Protein AF-0000000076750145 (afdb_homodimer)

Nearest PDB structures (foldseek):
  6dam-assembly1_A  TM=7.790E-01  e=1.077E-39  Methylotuvimicrobium buryatense 5G
  1g72-assembly1_C  TM=7.954E-01  e=1.248E-38  Methylophilus methylotrophus W3A1
  6fkw-assembly2_D  TM=7.726E-01  e=1.339E-39  Methylacidiphilum fumariolicum SolV
  9cnz-assembly1_B  TM=7.826E-01  e=1.843E-18  Escherichia coli
  9cny-assembly1_B  TM=7.508E-01  e=3.487E-17  Escherichia coli

Structure (mmCIF, N/CA/C/O backbone):
data_AF-0000000076750145-model_v1
#
loop_
_entity.id
_entity.type
_entity.pdbx_description
1 polymer 'Glucose dehydrogenase'
#
loop_
_atom_site.group_PDB
_atom_site.id
_atom_site.type_symbol
_atom_site.label_atom_id
_atom_site.label_alt_id
_atom_site.label_comp_id
_atom_site.label_asym_id
_atom_site.label_entity_id
_atom_site.label_seq_id
_atom_site.pdbx_PDB_ins_code
_atom_site.Cartn_x
_atom_site.Cartn_y
_atom_site.Cartn_z
_atom_site.occupancy
_atom_site.B_iso_or_equiv
_atom_site.auth_seq_id
_atom_site.auth_comp_id
_atom_site.auth_asym_id
_atom_site.auth_atom_id
_atom_site.pdbx_PDB_model_num
ATOM 1 N N . MET A 1 1 ? -41.125 27.328 -54.75 1 17.97 1 MET A N 1
ATOM 2 C CA . MET A 1 1 ? -40.031 26.594 -54.125 1 17.97 1 MET A CA 1
ATOM 3 C C . MET A 1 1 ? -40.094 26.625 -52.625 1 17.97 1 MET A C 1
ATOM 5 O O . MET A 1 1 ? -39.188 26.172 -51.938 1 17.97 1 MET A O 1
ATOM 9 N N . GLU A 1 2 ? -41.094 27.172 -52.062 1 18.14 2 GLU A N 1
ATOM 10 C CA . GLU A 1 2 ? -41.625 28.031 -51.031 1 18.14 2 GLU A CA 1
ATOM 11 C C . GLU A 1 2 ? -42 27.219 -49.781 1 18.14 2 GLU A C 1
ATOM 13 O O . GLU A 1 2 ? -42.719 27.703 -48.906 1 18.14 2 GLU A O 1
ATOM 18 N N . SER A 1 3 ? -41.125 25.969 -49.531 1 19.7 3 SER A N 1
ATOM 19 C CA . SER A 1 3 ? -41.625 24.703 -49.031 1 19.7 3 SER A CA 1
ATOM 20 C C . SER A 1 3 ? -41.781 24.734 -47.5 1 19.7 3 SER A C 1
ATOM 22 O O . SER A 1 3 ? -40.875 25.109 -46.781 1 19.7 3 SER A O 1
ATOM 24 N N . THR A 1 4 ? -43 24.828 -46.938 1 19.34 4 THR A N 1
ATOM 25 C CA . THR A 1 4 ? -43.812 25.359 -45.844 1 19.34 4 THR A CA 1
ATOM 26 C C . THR A 1 4 ? -43.781 24.422 -44.656 1 19.34 4 THR A C 1
ATOM 28 O O . THR A 1 4 ? -44.25 23.281 -44.75 1 19.34 4 THR A O 1
ATOM 31 N N . ASP A 1 5 ? -42.656 24.406 -43.719 1 19.67 5 ASP A N 1
ATOM 32 C CA . ASP A 1 5 ? -41.906 23.578 -42.781 1 19.67 5 ASP A CA 1
ATOM 33 C C . ASP A 1 5 ? -42.719 23.375 -41.469 1 19.67 5 ASP A C 1
ATOM 35 O O . ASP A 1 5 ? -42.938 24.328 -40.719 1 19.67 5 ASP A O 1
ATOM 39 N N . THR A 1 6 ? -43.781 22.484 -41.5 1 18.02 6 THR A N 1
ATOM 40 C CA . THR A 1 6 ? -45 22.344 -40.688 1 18.02 6 THR A CA 1
ATOM 41 C C . THR A 1 6 ? -44.656 21.859 -39.281 1 18.02 6 THR A C 1
ATOM 43 O O . THR A 1 6 ? -43.812 20.953 -39.125 1 18.02 6 THR A O 1
ATOM 46 N N . ALA A 1 7 ? -45.062 22.578 -38.125 1 19.22 7 ALA A N 1
ATOM 47 C CA . ALA A 1 7 ? -44.969 22.938 -36.719 1 19.22 7 ALA A CA 1
ATOM 48 C C . ALA A 1 7 ? -45.562 21.844 -35.812 1 19.22 7 ALA A C 1
ATOM 50 O O . ALA A 1 7 ? -46.75 21.812 -35.594 1 19.22 7 ALA A O 1
ATOM 51 N N . ALA A 1 8 ? -45.188 20.422 -36 1 17.61 8 ALA A N 1
ATOM 52 C CA . ALA A 1 8 ? -46.031 19.344 -35.5 1 17.61 8 ALA A CA 1
ATOM 53 C C . ALA A 1 8 ? -46.031 19.297 -33.969 1 17.61 8 ALA A C 1
ATOM 55 O O . ALA A 1 8 ? -45 19.172 -33.344 1 17.61 8 ALA A O 1
ATOM 56 N N . HIS A 1 9 ? -47.094 19.703 -33.188 1 17.17 9 HIS A N 1
ATOM 57 C CA . HIS A 1 9 ? -47.469 20.156 -31.844 1 17.17 9 HIS A CA 1
ATOM 58 C C . HIS A 1 9 ? -47.656 18.969 -30.891 1 17.17 9 HIS A C 1
ATOM 60 O O . HIS A 1 9 ? -48.094 19.141 -29.75 1 17.17 9 HIS A O 1
ATOM 66 N N . ARG A 1 10 ? -47.062 17.734 -31.078 1 16.27 10 ARG A N 1
ATOM 67 C CA . ARG A 1 10 ? -47.781 16.625 -30.516 1 16.27 10 ARG A CA 1
ATOM 68 C C . ARG A 1 10 ? -47.719 16.641 -28.984 1 16.27 10 ARG A C 1
ATOM 70 O O . ARG A 1 10 ? -46.625 16.609 -28.406 1 16.27 10 ARG A O 1
ATOM 77 N N . LEU A 1 11 ? -48.625 17.125 -28.203 1 17.94 11 LEU A N 1
ATOM 78 C CA . LEU A 1 11 ? -48.812 17.516 -26.797 1 17.94 11 LEU A CA 1
ATOM 79 C C . LEU A 1 11 ? -49 16.297 -25.922 1 17.94 11 LEU A C 1
ATOM 81 O O . LEU A 1 11 ? -49.344 16.438 -24.734 1 17.94 11 LEU A O 1
ATOM 85 N N . GLY A 1 12 ? -48.344 15.094 -26.188 1 16.41 12 GLY A N 1
ATOM 86 C CA . GLY A 1 12 ? -48.969 13.914 -25.594 1 16.41 12 GLY A CA 1
ATOM 87 C C . GLY A 1 12 ? -49.031 13.969 -24.078 1 16.41 12 GLY A C 1
ATOM 88 O O . GLY A 1 12 ? -48.188 14.625 -23.438 1 16.41 12 GLY A O 1
ATOM 89 N N . ARG A 1 13 ? -50.156 13.68 -23.391 1 17.03 13 ARG A N 1
ATOM 90 C CA . ARG A 1 13 ? -50.906 13.68 -22.156 1 17.03 13 ARG A CA 1
ATOM 91 C C . ARG A 1 13 ? -50.281 12.742 -21.109 1 17.03 13 ARG A C 1
ATOM 93 O O . ARG A 1 13 ? -50.75 11.609 -20.938 1 17.03 13 ARG A O 1
ATOM 100 N N . ARG A 1 14 ? -49.031 12.617 -20.922 1 17.53 14 ARG A N 1
ATOM 101 C CA . ARG A 1 14 ? -48.625 11.406 -20.203 1 17.53 14 ARG A CA 1
ATOM 102 C C . ARG A 1 14 ? -49.125 11.422 -18.781 1 17.53 14 ARG A C 1
ATOM 104 O O . ARG A 1 14 ? -48.969 12.414 -18.062 1 17.53 14 ARG A O 1
ATOM 111 N N . ALA A 1 15 ? -50.156 10.523 -18.469 1 17.75 15 ALA A N 1
ATOM 112 C CA . ALA A 1 15 ? -50.938 10.195 -17.297 1 17.75 15 ALA A CA 1
ATOM 113 C C . ALA A 1 15 ? -50.062 9.93 -16.094 1 17.75 15 ALA A C 1
ATOM 115 O O . ALA A 1 15 ? -48.969 9.344 -16.219 1 17.75 15 ALA A O 1
ATOM 116 N N . PHE A 1 16 ? -50.25 10.672 -14.969 1 18.88 16 PHE A N 1
ATOM 117 C CA . PHE A 1 16 ? -49.656 10.945 -13.664 1 18.88 16 PHE A CA 1
ATOM 118 C C . PHE A 1 16 ? -49.812 9.75 -12.734 1 18.88 16 PHE A C 1
ATOM 120 O O . PHE A 1 16 ? -50.719 9.719 -11.906 1 18.88 16 PHE A O 1
ATOM 127 N N . LEU A 1 17 ? -49.625 8.477 -13.312 1 18.44 17 LEU A N 1
ATOM 128 C CA . LEU A 1 17 ? -50.094 7.418 -12.422 1 18.44 17 LEU A CA 1
ATOM 129 C C . LEU A 1 17 ? -49.438 7.539 -11.047 1 18.44 17 LEU A C 1
ATOM 131 O O . LEU A 1 17 ? -48.25 7.859 -10.953 1 18.44 17 LEU A O 1
ATOM 135 N N . ALA A 1 18 ? -50.25 7.668 -9.977 1 20.2 18 ALA A N 1
ATOM 136 C CA . ALA A 1 18 ? -50.219 7.906 -8.539 1 20.2 18 ALA A CA 1
ATOM 137 C C . ALA A 1 18 ? -49.594 6.73 -7.801 1 20.2 18 ALA A C 1
ATOM 139 O O . ALA A 1 18 ? -50.156 5.645 -7.73 1 20.2 18 ALA A O 1
ATOM 140 N N . GLY A 1 19 ? -48.5 6.289 -8.234 1 17.91 19 GLY A N 1
ATOM 141 C CA . GLY A 1 19 ? -48 5.02 -7.719 1 17.91 19 GLY A CA 1
ATOM 142 C C . GLY A 1 19 ? -47.906 4.992 -6.203 1 17.91 19 GLY A C 1
ATOM 143 O O . GLY A 1 19 ? -47.625 6.012 -5.578 1 17.91 19 GLY A O 1
ATOM 144 N N . ALA A 1 20 ? -48.656 4.07 -5.531 1 19.41 20 ALA A N 1
ATOM 145 C CA . ALA A 1 20 ? -48.938 3.652 -4.16 1 19.41 20 ALA A CA 1
ATOM 146 C C . ALA A 1 20 ? -47.656 3.451 -3.371 1 19.41 20 ALA A C 1
ATOM 148 O O . ALA A 1 20 ? -46.688 2.893 -3.891 1 19.41 20 ALA A O 1
ATOM 149 N N . ALA A 1 21 ? -47.5 4.191 -2.318 1 19.84 21 ALA A N 1
ATOM 150 C CA . ALA A 1 21 ? -46.469 4.496 -1.316 1 19.84 21 ALA A CA 1
ATOM 151 C C . ALA A 1 21 ? -46.188 3.285 -0.435 1 19.84 21 ALA A C 1
ATOM 153 O O . ALA A 1 21 ? -46.969 2.973 0.471 1 19.84 21 ALA A O 1
ATOM 154 N N . ALA A 1 22 ? -46.156 2.057 -1.062 1 19.84 22 ALA A N 1
ATOM 155 C CA . ALA A 1 22 ? -46.125 0.976 -0.081 1 19.84 22 ALA A CA 1
ATOM 156 C C . ALA A 1 22 ? -45 1.165 0.92 1 19.84 22 ALA A C 1
ATOM 158 O O . ALA A 1 22 ? -43.875 1.516 0.539 1 19.84 22 ALA A O 1
ATOM 159 N N . SER A 1 23 ? -45.344 1.431 2.117 1 17.66 23 SER A N 1
ATOM 160 C CA . SER A 1 23 ? -44.625 1.692 3.35 1 17.66 23 SER A CA 1
ATOM 161 C C . SER A 1 23 ? -43.719 0.52 3.711 1 17.66 23 SER A C 1
ATOM 163 O O . SER A 1 23 ? -44.188 -0.587 3.967 1 17.66 23 SER A O 1
ATOM 165 N N . ALA A 1 24 ? -42.719 0.265 2.945 1 20.69 24 ALA A N 1
ATOM 166 C CA . ALA A 1 24 ? -41.875 -0.863 3.268 1 20.69 24 ALA A CA 1
ATOM 167 C C . ALA A 1 24 ? -41.312 -0.74 4.684 1 20.69 24 ALA A C 1
ATOM 169 O O . ALA A 1 24 ? -40.75 0.297 5.047 1 20.69 24 ALA A O 1
ATOM 170 N N . THR A 1 25 ? -42 -1.426 5.57 1 21.23 25 THR A N 1
ATOM 171 C CA . THR A 1 25 ? -41.594 -1.586 6.965 1 21.23 25 THR A CA 1
ATOM 172 C C . THR A 1 25 ? -40.125 -2.057 7.062 1 21.23 25 THR A C 1
ATOM 174 O O . THR A 1 25 ? -39.719 -2.959 6.332 1 21.23 25 THR A O 1
ATOM 177 N N . ALA A 1 26 ? -39.25 -1.223 7.449 1 22.66 26 ALA A N 1
ATOM 178 C CA . ALA A 1 26 ? -37.812 -1.316 7.707 1 22.66 26 ALA A CA 1
ATOM 179 C C . ALA A 1 26 ? -37.5 -2.471 8.648 1 22.66 26 ALA A C 1
ATOM 181 O O . ALA A 1 26 ? -37.906 -2.451 9.82 1 22.66 26 ALA A O 1
ATOM 182 N N . ALA A 1 27 ? -37.656 -3.686 8.07 1 26.61 27 ALA A N 1
ATOM 183 C CA . ALA A 1 27 ? -37.188 -4.746 8.953 1 26.61 27 ALA A CA 1
ATOM 184 C C . ALA A 1 27 ? -35.812 -4.422 9.516 1 26.61 27 ALA A C 1
ATOM 186 O O . ALA A 1 27 ? -34.875 -4.117 8.758 1 26.61 27 ALA A O 1
ATOM 187 N N . THR A 1 28 ? -35.812 -3.893 10.695 1 23.59 28 THR A N 1
ATOM 188 C CA . THR A 1 28 ? -34.625 -3.621 11.508 1 23.59 28 THR A CA 1
ATOM 189 C C . THR A 1 28 ? -33.75 -4.863 11.609 1 23.59 28 THR A C 1
ATOM 191 O O . THR A 1 28 ? -34.188 -5.914 12.07 1 23.59 28 THR A O 1
ATOM 194 N N . VAL A 1 29 ? -33.094 -5.133 10.562 1 27.39 29 VAL A N 1
ATOM 195 C CA . VAL A 1 29 ? -32.156 -6.223 10.781 1 27.39 29 VAL A CA 1
ATOM 196 C C . VAL A 1 29 ? -31.328 -5.945 12.039 1 27.39 29 VAL A C 1
ATOM 198 O O . VAL A 1 29 ? -30.75 -4.867 12.188 1 27.39 29 VAL A O 1
ATOM 201 N N . PRO A 1 30 ? -31.672 -6.672 13.078 1 27.53 30 PRO A N 1
ATOM 202 C CA . PRO A 1 30 ? -30.875 -6.488 14.289 1 27.53 30 PRO A CA 1
ATOM 203 C C . PRO A 1 30 ? -29.375 -6.547 14.023 1 27.53 30 PRO A C 1
ATOM 205 O O . PRO A 1 30 ? -28.906 -7.445 13.32 1 27.53 30 PRO A O 1
ATOM 208 N N . ILE A 1 31 ? -28.781 -5.422 13.906 1 26.81 31 ILE A N 1
ATOM 209 C CA . ILE A 1 31 ? -27.328 -5.273 13.898 1 26.81 31 ILE A CA 1
ATOM 210 C C . ILE A 1 31 ? -26.719 -6.082 15.039 1 26.81 31 ILE A C 1
ATOM 212 O O . ILE A 1 31 ? -27.062 -5.887 16.203 1 26.81 31 ILE A O 1
ATOM 216 N N . ALA A 1 32 ? -26.422 -7.289 14.734 1 27.7 32 ALA A N 1
ATOM 217 C CA . ALA A 1 32 ? -25.688 -8.023 15.766 1 27.7 32 ALA A CA 1
ATOM 218 C C . ALA A 1 32 ? -24.672 -7.121 16.469 1 27.7 32 ALA A C 1
ATOM 220 O O . ALA A 1 32 ? -24.047 -6.273 15.828 1 27.7 32 ALA A O 1
ATOM 221 N N . ALA A 1 33 ? -24.906 -6.875 17.75 1 29.39 33 ALA A N 1
ATOM 222 C CA . ALA A 1 33 ? -23.969 -6.156 18.609 1 29.39 33 ALA A CA 1
ATOM 223 C C . ALA A 1 33 ? -22.516 -6.52 18.281 1 29.39 33 ALA A C 1
ATOM 225 O O . ALA A 1 33 ? -22.203 -7.691 18.078 1 29.39 33 ALA A O 1
ATOM 226 N N . PRO A 1 34 ? -21.781 -5.566 17.828 1 30.97 34 PRO A N 1
ATOM 227 C CA . PRO A 1 34 ? -20.375 -5.867 17.578 1 30.97 34 PRO A CA 1
ATOM 228 C C . PRO A 1 34 ? -19.766 -6.754 18.672 1 30.97 34 PRO A C 1
ATOM 230 O O . PRO A 1 34 ? -20.203 -6.715 19.812 1 30.97 34 PRO A O 1
ATOM 233 N N . ALA A 1 35 ? -19.172 -7.809 18.312 1 30.55 35 ALA A N 1
ATOM 234 C CA . ALA A 1 35 ? -18.453 -8.672 19.234 1 30.55 35 ALA A CA 1
ATOM 235 C C . ALA A 1 35 ? -17.703 -7.848 20.281 1 30.55 35 ALA A C 1
ATOM 237 O O . ALA A 1 35 ? -17.094 -6.832 19.953 1 30.55 35 ALA A O 1
ATOM 238 N N . ARG A 1 36 ? -18.172 -7.902 21.547 1 28.84 36 ARG A N 1
ATOM 239 C CA . ARG A 1 36 ? -17.375 -7.391 22.656 1 28.84 36 ARG A CA 1
ATOM 240 C C . ARG A 1 36 ? -15.883 -7.637 22.406 1 28.84 36 ARG A C 1
ATOM 242 O O . ARG A 1 36 ? -15.453 -8.781 22.25 1 28.84 36 ARG A O 1
ATOM 249 N N . GLY A 1 37 ? -15.234 -6.77 21.75 1 30.88 37 GLY A N 1
ATOM 250 C CA . GLY A 1 37 ? -13.781 -6.863 21.688 1 30.88 37 GLY A CA 1
ATOM 251 C C . GLY A 1 37 ? -13.172 -7.531 22.906 1 30.88 37 GLY A C 1
ATOM 252 O O . GLY A 1 37 ? -13.781 -7.535 23.984 1 30.88 37 GLY A O 1
ATOM 253 N N . ALA A 1 38 ? -12.336 -8.516 22.734 1 30.78 38 ALA A N 1
ATOM 254 C CA . ALA A 1 38 ? -11.547 -9.07 23.828 1 30.78 38 ALA A CA 1
ATOM 255 C C . ALA A 1 38 ? -11.25 -8.008 24.875 1 30.78 38 ALA A C 1
ATOM 257 O O . ALA A 1 38 ? -10.742 -6.934 24.562 1 30.78 38 ALA A O 1
ATOM 258 N N . GLU A 1 39 ? -12.008 -8.016 25.891 1 31.59 39 GLU A N 1
ATOM 259 C CA . GLU A 1 39 ? -11.523 -7.281 27.062 1 31.59 39 GLU A CA 1
ATOM 260 C C . GLU A 1 39 ? -10.023 -7.465 27.234 1 31.59 39 GLU A C 1
ATOM 262 O O . GLU A 1 39 ? -9.562 -8.523 27.672 1 31.59 39 GLU A O 1
ATOM 267 N N . THR A 1 40 ? -9.211 -7.117 26.297 1 37.88 40 THR A N 1
ATOM 268 C CA . THR A 1 40 ? -7.82 -7.031 26.75 1 37.88 40 THR A CA 1
ATOM 269 C C . THR A 1 40 ? -7.742 -6.52 28.172 1 37.88 40 THR A C 1
ATOM 271 O O . THR A 1 40 ? -8.438 -5.57 28.547 1 37.88 40 THR A O 1
ATOM 274 N N . ASP A 1 41 ? -7.609 -7.387 29.062 1 42.69 41 ASP A N 1
ATOM 275 C CA . ASP A 1 41 ? -7.246 -6.934 30.406 1 42.69 41 ASP A CA 1
ATOM 276 C C . ASP A 1 41 ? -6.48 -5.613 30.344 1 42.69 41 ASP A C 1
ATOM 278 O O . ASP A 1 41 ? -5.254 -5.605 30.188 1 42.69 41 ASP A O 1
ATOM 282 N N . ALA A 1 42 ? -7.129 -4.656 29.891 1 54.53 42 ALA A N 1
ATOM 283 C CA . ALA A 1 42 ? -6.527 -3.332 29.734 1 54.53 42 ALA A CA 1
ATOM 284 C C . ALA A 1 42 ? -5.859 -2.883 31.031 1 54.53 42 ALA A C 1
ATOM 286 O O . ALA A 1 42 ? -6.512 -2.803 32.062 1 54.53 42 ALA A O 1
ATOM 287 N N . VAL A 1 43 ? -4.656 -2.959 31.109 1 68.5 43 VAL A N 1
ATOM 288 C CA . VAL A 1 43 ? -3.871 -2.357 32.188 1 68.5 43 VAL A CA 1
ATOM 289 C C . VAL A 1 43 ? -4.426 -0.973 32.531 1 68.5 43 VAL A C 1
ATOM 291 O O . VAL A 1 43 ? -4.602 -0.138 31.625 1 68.5 43 VAL A O 1
ATOM 294 N N . ALA A 1 44 ? -4.902 -0.837 33.75 1 79.19 44 ALA A N 1
ATOM 295 C CA . ALA A 1 44 ? -5.492 0.407 34.219 1 79.19 44 ALA A CA 1
ATOM 296 C C . ALA A 1 44 ? -4.531 1.577 34.062 1 79.19 44 ALA A C 1
ATOM 298 O O . ALA A 1 44 ? -3.326 1.438 34.281 1 79.19 44 ALA A O 1
ATOM 299 N N . VAL A 1 45 ? -5.027 2.734 33.531 1 89.94 45 VAL A N 1
ATOM 300 C CA . VAL A 1 45 ? -4.277 3.984 33.469 1 89.94 45 VAL A CA 1
ATOM 301 C C . VAL A 1 45 ? -4.129 4.586 34.844 1 89.94 45 VAL A C 1
ATOM 303 O O . VAL A 1 45 ? -5.105 4.688 35.594 1 89.94 45 VAL A O 1
ATOM 306 N N . PRO A 1 46 ? -2.939 4.852 35.188 1 92.62 46 PRO A N 1
ATOM 307 C CA . PRO A 1 46 ? -2.801 5.508 36.5 1 92.62 46 PRO A CA 1
ATOM 308 C C . PRO A 1 46 ? -3.467 6.883 36.531 1 92.62 46 PRO A C 1
ATOM 310 O O . PRO A 1 46 ? -3.715 7.484 35.5 1 92.62 46 PRO A O 1
ATOM 313 N N . ARG A 1 47 ? -3.746 7.289 37.812 1 91.44 47 ARG A N 1
ATOM 314 C CA . ARG A 1 47 ? -4.242 8.648 37.969 1 91.44 47 ARG A CA 1
ATOM 315 C C . ARG A 1 47 ? -3.246 9.672 37.438 1 91.44 47 ARG A C 1
ATOM 317 O O . ARG A 1 47 ? -2.047 9.578 37.719 1 91.44 47 ARG A O 1
ATOM 324 N N . GLN A 1 48 ? -3.752 10.547 36.656 1 93.56 48 GLN A N 1
ATOM 325 C CA . GLN A 1 48 ? -2.893 11.586 36.094 1 93.56 48 GLN A CA 1
ATOM 326 C C . GLN A 1 48 ? -2.484 12.602 37.156 1 93.56 48 GLN A C 1
ATOM 328 O O . GLN A 1 48 ? -3.209 12.82 38.125 1 93.56 48 GLN A O 1
ATOM 333 N N . PRO A 1 49 ? -1.353 13.227 36.969 1 91.19 49 PRO A N 1
ATOM 334 C CA . PRO A 1 49 ? -0.898 14.18 37.969 1 91.19 49 PRO A CA 1
ATOM 335 C C . PRO A 1 49 ? -1.854 15.359 38.156 1 91.19 49 PRO A C 1
ATOM 337 O O . PRO A 1 49 ? -2.215 16.016 37.156 1 91.19 49 PRO A O 1
ATOM 340 N N . ALA A 1 50 ? -2.131 15.703 39.344 1 88.69 50 ALA A N 1
ATOM 341 C CA . ALA A 1 50 ? -3.047 16.797 39.656 1 88.69 50 ALA A CA 1
ATOM 342 C C . ALA A 1 50 ? -2.471 18.141 39.188 1 88.69 50 ALA A C 1
ATOM 344 O O . ALA A 1 50 ? -3.215 19.031 38.781 1 88.69 50 ALA A O 1
ATOM 345 N N . GLY A 1 51 ? -1.208 18.203 39.219 1 91.5 51 GLY A N 1
ATOM 346 C CA . GLY A 1 51 ? -0.533 19.438 38.875 1 91.5 51 GLY A CA 1
ATOM 347 C C . GLY A 1 51 ? -0.734 19.844 37.406 1 91.5 51 GLY A C 1
ATOM 348 O O . GLY A 1 51 ? -0.52 21 37.062 1 91.5 51 GLY A O 1
ATOM 349 N N . LEU A 1 52 ? -1.191 18.984 36.594 1 93.12 52 LEU A N 1
ATOM 350 C CA . LEU A 1 52 ? -1.423 19.312 35.188 1 93.12 52 LEU A CA 1
ATOM 351 C C . LEU A 1 52 ? -2.697 20.141 35.031 1 93.12 52 LEU A C 1
ATOM 353 O O . LEU A 1 52 ? -2.893 20.797 34.031 1 93.12 52 LEU A O 1
ATOM 357 N N . GLY A 1 53 ? -3.553 20.094 36.031 1 90.44 53 GLY A N 1
ATOM 358 C CA . GLY A 1 53 ? -4.75 20.922 36 1 90.44 53 GLY A CA 1
ATOM 359 C C . GLY A 1 53 ? -5.832 20.359 35.094 1 90.44 53 GLY A C 1
ATOM 360 O O . GLY A 1 53 ? -6.242 21.016 34.125 1 90.44 53 GLY A O 1
ATOM 361 N N . ALA A 1 54 ? -6.355 19.25 35.5 1 85.94 54 ALA A N 1
ATOM 362 C CA . ALA A 1 54 ? -7.398 18.594 34.719 1 85.94 54 ALA A CA 1
ATOM 363 C C . ALA A 1 54 ? -8.609 19.5 34.531 1 85.94 54 ALA A C 1
ATOM 365 O O . ALA A 1 54 ? -8.984 20.219 35.469 1 85.94 54 ALA A O 1
ATOM 366 N N . THR A 1 55 ? -9.266 19.422 33.344 1 90.62 55 THR A N 1
ATOM 367 C CA . THR A 1 55 ? -10.414 20.266 33.031 1 90.62 55 THR A CA 1
ATOM 368 C C . THR A 1 55 ? -11.695 19.656 33.594 1 90.62 55 THR A C 1
ATOM 370 O O . THR A 1 55 ? -11.758 18.453 33.844 1 90.62 55 THR A O 1
ATOM 373 N N . GLY A 1 56 ? -12.625 20.547 33.875 1 95 56 GLY A N 1
ATOM 374 C CA . GLY A 1 56 ? -13.961 20.25 34.375 1 95 56 GLY A CA 1
ATOM 375 C C . GLY A 1 56 ? -14.93 21.406 34.219 1 95 56 GLY A C 1
ATOM 376 O O . GLY A 1 56 ? -15.242 21.797 33.094 1 95 56 GLY A O 1
ATOM 377 N N . LYS A 1 57 ? -15.125 22 35.375 1 96.12 57 LYS A N 1
ATOM 378 C CA . LYS A 1 57 ? -15.992 23.172 35.281 1 96.12 57 LYS A CA 1
ATOM 379 C C . LYS A 1 57 ? -15.43 24.219 34.312 1 96.12 57 LYS A C 1
ATOM 381 O O . LYS A 1 57 ? -16.188 24.938 33.656 1 96.12 57 LYS A O 1
ATOM 386 N N . ASP A 1 58 ? -14.188 24.297 34.344 1 97.31 58 ASP A N 1
ATOM 387 C CA . ASP A 1 58 ? -13.469 25.219 33.469 1 97.31 58 ASP A CA 1
ATOM 388 C C . ASP A 1 58 ? -12.57 24.469 32.469 1 97.31 58 ASP A C 1
ATOM 390 O O . ASP A 1 58 ? -12.281 23.297 32.688 1 97.31 58 ASP A O 1
ATOM 394 N N . SER A 1 59 ? -12.281 25.094 31.453 1 97.06 59 SER A N 1
ATOM 395 C CA . SER A 1 59 ? -11.258 24.734 30.484 1 97.06 59 SER A CA 1
ATOM 396 C C . SER A 1 59 ? -10.352 25.906 30.141 1 97.06 59 SER A C 1
ATOM 398 O O . SER A 1 59 ? -10.453 26.484 29.062 1 97.06 59 SER A O 1
ATOM 400 N N . PRO A 1 60 ? -9.438 26.219 30.969 1 94.31 60 PRO A N 1
ATOM 401 C CA . PRO A 1 60 ? -8.812 27.547 30.938 1 94.31 60 PRO A CA 1
ATOM 402 C C . PRO A 1 60 ? -7.59 27.594 30.016 1 94.31 60 PRO A C 1
ATOM 404 O O . PRO A 1 60 ? -6.941 28.625 29.891 1 94.31 60 PRO A O 1
ATOM 407 N N . LYS A 1 61 ? -7.223 26.531 29.422 1 97.06 61 LYS A N 1
ATOM 408 C CA . LYS A 1 61 ? -6.055 26.484 28.547 1 97.06 61 LYS A CA 1
ATOM 409 C C . LYS A 1 61 ? -6.379 25.766 27.234 1 97.06 61 LYS A C 1
ATOM 411 O O . LYS A 1 61 ? -7.117 24.781 27.234 1 97.06 61 LYS A O 1
ATOM 416 N N . VAL A 1 62 ? -5.793 26.312 26.125 1 97.5 62 VAL A N 1
ATOM 417 C CA . VAL A 1 62 ? -5.836 25.578 24.875 1 97.5 62 VAL A CA 1
ATOM 418 C C . VAL A 1 62 ? -5.16 24.219 25.047 1 97.5 62 VAL A C 1
ATOM 420 O O . VAL A 1 62 ? -4.086 24.125 25.641 1 97.5 62 VAL A O 1
ATOM 423 N N . GLY A 1 63 ? -5.781 23.156 24.516 1 95.94 63 GLY A N 1
ATOM 424 C CA . GLY A 1 63 ? -5.266 21.812 24.719 1 95.94 63 GLY A CA 1
ATOM 425 C C . GLY A 1 63 ? -5.715 21.188 26.016 1 95.94 63 GLY A C 1
ATOM 426 O O . GLY A 1 63 ? -5.281 20.078 26.359 1 95.94 63 GLY A O 1
ATOM 427 N N . GLY A 1 64 ? -6.535 21.844 26.797 1 95.94 64 GLY A N 1
ATOM 428 C CA . GLY A 1 64 ? -7.117 21.328 28.031 1 95.94 64 GLY A CA 1
ATOM 429 C C . GLY A 1 64 ? -6.32 21.672 29.266 1 95.94 64 GLY A C 1
ATOM 430 O O . GLY A 1 64 ? -6.598 22.688 29.922 1 95.94 64 GLY A O 1
ATOM 431 N N . ASP A 1 65 ? -5.363 20.875 29.609 1 96.81 65 ASP A N 1
ATOM 432 C CA . ASP A 1 65 ? -4.512 21.078 30.781 1 96.81 65 ASP A CA 1
ATOM 433 C C . ASP A 1 65 ? -3.07 21.359 30.359 1 96.81 65 ASP A C 1
ATOM 435 O O . ASP A 1 65 ? -2.781 21.531 29.172 1 96.81 65 ASP A O 1
ATOM 439 N N . LEU A 1 66 ? -2.217 21.547 31.344 1 98 66 LEU A N 1
ATOM 440 C CA . LEU A 1 66 ? -0.829 21.891 31.062 1 98 66 LEU A CA 1
ATOM 441 C C . LEU A 1 66 ? -0.12 20.766 30.328 1 98 66 LEU A C 1
ATOM 443 O O . LEU A 1 66 ? 0.936 20.969 29.719 1 98 66 LEU A O 1
ATOM 447 N N . GLY A 1 67 ? -0.677 19.594 30.312 1 98.06 67 GLY A N 1
ATOM 448 C CA . GLY A 1 67 ? -0.129 18.453 29.594 1 98.06 67 GLY A CA 1
ATOM 449 C C . GLY A 1 67 ? -0.749 18.266 28.219 1 98.06 67 GLY A C 1
ATOM 450 O O . GLY A 1 67 ? -0.449 17.281 27.531 1 98.06 67 GLY A O 1
ATOM 451 N N . ASN A 1 68 ? -1.655 19.141 27.797 1 97.94 68 ASN A N 1
ATOM 452 C CA . ASN A 1 68 ? -2.324 19.094 26.5 1 97.94 68 ASN A CA 1
ATOM 453 C C . ASN A 1 68 ? -3.09 17.781 26.312 1 97.94 68 ASN A C 1
ATOM 455 O O . ASN A 1 68 ? -3.078 17.203 25.219 1 97.94 68 ASN A O 1
ATOM 459 N N . GLN A 1 69 ? -3.762 17.297 27.297 1 97.69 69 GLN A N 1
ATOM 460 C CA . GLN A 1 69 ? -4.469 16.031 27.203 1 97.69 69 GLN A CA 1
ATOM 461 C C . GLN A 1 69 ? -5.793 16.188 26.453 1 97.69 69 GLN A C 1
ATOM 463 O O . GLN A 1 69 ? -6.363 15.211 25.969 1 97.69 69 GLN A O 1
ATOM 468 N N . ASN A 1 70 ? -6.281 17.453 26.406 1 97.69 70 ASN A N 1
ATOM 469 C CA . ASN A 1 70 ? -7.516 17.766 25.688 1 97.69 70 ASN A CA 1
ATOM 470 C C . ASN A 1 70 ? -8.648 16.828 26.078 1 97.69 70 ASN A C 1
ATOM 472 O O . ASN A 1 70 ? -9.32 16.266 25.219 1 97.69 70 ASN A O 1
ATOM 476 N N . HIS A 1 71 ? -8.781 16.562 27.328 1 98.06 71 HIS A N 1
ATOM 477 C CA . HIS A 1 71 ? -9.797 15.734 27.953 1 98.06 71 HIS A CA 1
ATOM 478 C C . HIS A 1 71 ? -10.594 16.516 29 1 98.06 71 HIS A C 1
ATOM 480 O O . HIS A 1 71 ? -10.039 17.359 29.703 1 98.06 71 HIS A O 1
ATOM 486 N N . SER A 1 72 ? -11.898 16.234 29.062 1 98.31 72 SER A N 1
ATOM 487 C CA . SER A 1 72 ? -12.727 16.844 30.094 1 98.31 72 SER A CA 1
ATOM 488 C C . SER A 1 72 ? -13.234 15.789 31.078 1 98.31 72 SER A C 1
ATOM 490 O O . SER A 1 72 ? -13.648 14.703 30.672 1 98.31 72 SER A O 1
ATOM 492 N N . SER A 1 73 ? -13.273 16.172 32.344 1 97.38 73 SER A N 1
ATOM 493 C CA . SER A 1 73 ? -13.75 15.258 33.375 1 97.38 73 SER A CA 1
ATOM 494 C C . SER A 1 73 ? -15.266 15.328 33.531 1 97.38 73 SER A C 1
ATOM 496 O O . SER A 1 73 ? -15.852 14.648 34.375 1 97.38 73 SER A O 1
ATOM 498 N N . LEU A 1 74 ? -15.891 16.156 32.719 1 98.38 74 LEU A N 1
ATOM 499 C CA . LEU A 1 74 ? -17.344 16.25 32.781 1 98.38 74 LEU A CA 1
ATOM 500 C C . LEU A 1 74 ? -18 15.023 32.188 1 98.38 74 LEU A C 1
ATOM 502 O O . LEU A 1 74 ? -17.5 14.453 31.219 1 98.38 74 LEU A O 1
ATOM 506 N N . LYS A 1 75 ? -19.172 14.609 32.719 1 97.75 75 LYS A N 1
ATOM 507 C CA . LYS A 1 75 ? -19.703 13.297 32.375 1 97.75 75 LYS A CA 1
ATOM 508 C C . LYS A 1 75 ? -21.219 13.336 32.188 1 97.75 75 LYS A C 1
ATOM 510 O O . LYS A 1 75 ? -21.875 12.305 32.281 1 97.75 75 LYS A O 1
ATOM 515 N N . GLN A 1 76 ? -21.719 14.531 32.125 1 98.44 76 GLN A N 1
ATOM 516 C CA . GLN A 1 76 ? -23.172 14.594 31.969 1 98.44 76 GLN A CA 1
ATOM 517 C C . GLN A 1 76 ? -23.609 14.18 30.578 1 98.44 76 GLN A C 1
ATOM 519 O O . GLN A 1 76 ? -24.688 13.609 30.406 1 98.44 76 GLN A O 1
ATOM 524 N N . ILE A 1 77 ? -22.875 14.516 29.594 1 98.75 77 ILE A N 1
ATOM 525 C CA . ILE A 1 77 ? -23.156 14.07 28.219 1 98.75 77 ILE A CA 1
ATOM 526 C C . ILE A 1 77 ? -22.516 12.695 28 1 98.75 77 ILE A C 1
ATOM 528 O O . ILE A 1 77 ? -21.297 12.547 28.062 1 98.75 77 ILE A O 1
ATOM 532 N N . THR A 1 78 ? -23.344 11.711 27.75 1 98.5 78 THR A N 1
ATOM 533 C CA . THR A 1 78 ? -22.906 10.328 27.641 1 98.5 78 THR A CA 1
ATOM 534 C C . THR A 1 78 ? -23.312 9.734 26.297 1 98.5 78 THR A C 1
ATOM 536 O O . THR A 1 78 ? -24.047 10.367 25.531 1 98.5 78 THR A O 1
ATOM 539 N N . ARG A 1 79 ? -22.875 8.484 26.062 1 97.31 79 ARG A N 1
ATOM 540 C CA . ARG A 1 79 ? -23.25 7.766 24.844 1 97.31 79 ARG A CA 1
ATOM 541 C C . ARG A 1 79 ? -24.75 7.512 24.797 1 97.31 79 ARG A C 1
ATOM 543 O O . ARG A 1 79 ? -25.328 7.395 23.719 1 97.31 79 ARG A O 1
ATOM 550 N N . ARG A 1 80 ? -25.375 7.449 25.906 1 97.06 80 ARG A N 1
ATOM 551 C CA . ARG A 1 80 ? -26.797 7.098 26 1 97.06 80 ARG A CA 1
ATOM 552 C C . ARG A 1 80 ? -27.688 8.312 25.734 1 97.06 80 ARG A C 1
ATOM 554 O O . ARG A 1 80 ? -28.812 8.164 25.25 1 97.06 80 ARG A O 1
ATOM 561 N N . ASN A 1 81 ? -27.141 9.562 26.078 1 98.31 81 ASN A N 1
ATOM 562 C CA . ASN A 1 81 ? -28.062 10.703 26.016 1 98.31 81 ASN A CA 1
ATOM 563 C C . ASN A 1 81 ? -27.578 11.727 24.984 1 98.31 81 ASN A C 1
ATOM 565 O O . ASN A 1 81 ? -28.281 12.711 24.719 1 98.31 81 ASN A O 1
ATOM 569 N N . VAL A 1 82 ? -26.5 11.516 24.344 1 98.62 82 VAL A N 1
ATOM 570 C CA . VAL A 1 82 ? -25.891 12.5 23.453 1 98.62 82 VAL A CA 1
ATOM 571 C C . VAL A 1 82 ? -26.828 12.789 22.281 1 98.62 82 VAL A C 1
ATOM 573 O O . VAL A 1 82 ? -26.734 13.852 21.656 1 98.62 82 VAL A O 1
ATOM 576 N N . SER A 1 83 ? -27.688 11.891 21.984 1 97.44 83 SER A N 1
ATOM 577 C CA . SER A 1 83 ? -28.656 12.094 20.906 1 97.44 83 SER A CA 1
ATOM 578 C C . SER A 1 83 ? -29.547 13.297 21.172 1 97.44 83 SER A C 1
ATOM 580 O O . SER A 1 83 ? -30.172 13.836 20.266 1 97.44 83 SER A O 1
ATOM 582 N N . THR A 1 84 ? -29.625 13.727 22.422 1 98.06 84 THR A N 1
ATOM 583 C CA . THR A 1 84 ? -30.469 14.852 22.781 1 98.06 84 THR A CA 1
ATOM 584 C C . THR A 1 84 ? -29.672 16.141 22.859 1 98.06 84 THR A C 1
ATOM 586 O O . THR A 1 84 ? -30.203 17.188 23.234 1 98.06 84 THR A O 1
ATOM 589 N N . LEU A 1 85 ? -28.438 16.031 22.562 1 98.69 85 LEU A N 1
ATOM 590 C CA . LEU A 1 85 ? -27.594 17.219 22.5 1 98.69 85 LEU A CA 1
ATOM 591 C C . LEU A 1 85 ? -28.062 18.141 21.375 1 98.69 85 LEU A C 1
ATOM 593 O O . LEU A 1 85 ? -28.406 17.688 20.281 1 98.69 85 LEU A O 1
ATOM 597 N N . GLY A 1 86 ? -28.125 19.406 21.672 1 98.5 86 GLY A N 1
ATOM 598 C CA . GLY A 1 86 ? -28.484 20.406 20.672 1 98.5 86 GLY A CA 1
ATOM 599 C C . GLY A 1 86 ? -27.844 21.75 20.922 1 98.5 86 GLY A C 1
ATOM 600 O O . GLY A 1 86 ? -27.125 21.938 21.906 1 98.5 86 GLY A O 1
ATOM 601 N N . GLY A 1 87 ? -28.125 22.703 20.016 1 98.75 87 GLY A N 1
ATOM 602 C CA . GLY A 1 87 ? -27.578 24.047 20.188 1 98.75 87 GLY A CA 1
ATOM 603 C C . GLY A 1 87 ? -28.156 24.797 21.359 1 98.75 87 GLY A C 1
ATOM 604 O O . GLY A 1 87 ? -29.375 24.922 21.484 1 98.75 87 GLY A O 1
ATOM 605 N N . ALA A 1 88 ? -27.234 25.266 22.25 1 98.81 88 ALA A N 1
ATOM 606 C CA . ALA A 1 88 ? -27.641 26.156 23.344 1 98.81 88 ALA A CA 1
ATOM 607 C C . ALA A 1 88 ? -27.75 27.594 22.875 1 98.81 88 ALA A C 1
ATOM 609 O O . ALA A 1 88 ? -28.734 28.281 23.156 1 98.81 88 ALA A O 1
ATOM 610 N N . TRP A 1 89 ? -26.734 28.047 22.219 1 98.62 89 TRP A N 1
ATOM 611 C CA . TRP A 1 89 ? -26.703 29.375 21.609 1 98.62 89 TRP A CA 1
ATOM 612 C C . TRP A 1 89 ? -25.672 29.422 20.484 1 98.62 89 TRP A C 1
ATOM 614 O O . TRP A 1 89 ? -24.844 28.531 20.359 1 98.62 89 TRP A O 1
ATOM 624 N N . HIS A 1 90 ? -25.859 30.406 19.656 1 98.56 90 HIS A N 1
ATOM 625 C CA . HIS A 1 90 ? -24.984 30.656 18.531 1 98.56 90 HIS A CA 1
ATOM 626 C C . HIS A 1 90 ? -24.719 32.156 18.344 1 98.56 90 HIS A C 1
ATOM 628 O O . HIS A 1 90 ? -25.641 32.938 18.469 1 98.56 90 HIS A O 1
ATOM 634 N N . VAL A 1 91 ? -23.469 32.5 18.047 1 98.19 91 VAL A N 1
ATOM 635 C CA . VAL A 1 91 ? -23.188 33.906 17.719 1 98.19 91 VAL A CA 1
ATOM 636 C C . VAL A 1 91 ? -22.141 33.938 16.594 1 98.19 91 VAL A C 1
ATOM 638 O O . VAL A 1 91 ? -21.281 33.062 16.5 1 98.19 91 VAL A O 1
ATOM 641 N N . ASN A 1 92 ? -22.281 34.906 15.719 1 98.38 92 ASN A N 1
ATOM 642 C CA . ASN A 1 92 ? -21.234 35.312 14.773 1 98.38 92 ASN A CA 1
ATOM 643 C C . ASN A 1 92 ? -20.344 36.406 15.344 1 98.38 92 ASN A C 1
ATOM 645 O O . ASN A 1 92 ? -20.797 37.5 15.586 1 98.38 92 ASN A O 1
ATOM 649 N N . LEU A 1 93 ? -19.078 36.094 15.445 1 98.44 93 LEU A N 1
ATOM 650 C CA . LEU A 1 93 ? -18.172 37 16.156 1 98.44 93 LEU A CA 1
ATOM 651 C C . LEU A 1 93 ? -17.781 38.188 15.273 1 98.44 93 LEU A C 1
ATOM 653 O O . LEU A 1 93 ? -17.391 39.25 15.781 1 98.44 93 LEU A O 1
ATOM 657 N N . GLU A 1 94 ? -17.828 38 14.039 1 98 94 GLU A N 1
ATOM 658 C CA . GLU A 1 94 ? -17.438 39.031 13.086 1 98 94 GLU A CA 1
ATOM 659 C C . GLU A 1 94 ? -18.562 39.344 12.102 1 98 94 GLU A C 1
ATOM 661 O O . GLU A 1 94 ? -18.328 39.438 10.891 1 98 94 GLU A O 1
ATOM 666 N N . ALA A 1 95 ? -19.766 39.406 12.57 1 97 95 ALA A N 1
ATOM 667 C CA . ALA A 1 95 ? -20.969 39.812 11.852 1 97 95 ALA A CA 1
ATOM 668 C C . ALA A 1 95 ? -21.203 38.938 10.625 1 97 95 ALA A C 1
ATOM 670 O O . ALA A 1 95 ? -21.641 39.438 9.578 1 97 95 ALA A O 1
ATOM 671 N N . GLY A 1 96 ? -20.812 37.688 10.75 1 96.62 96 GLY A N 1
ATOM 672 C CA . GLY A 1 96 ? -21.125 36.719 9.688 1 96.62 96 GLY A CA 1
ATOM 673 C C . GLY A 1 96 ? -20.094 36.719 8.57 1 96.62 96 GLY A C 1
ATOM 674 O O . GLY A 1 96 ? -20.328 36.156 7.5 1 96.62 96 GLY A O 1
ATOM 675 N N . SER A 1 97 ? -18.906 37.281 8.812 1 97.06 97 SER A N 1
ATOM 676 C CA . SER A 1 97 ? -17.875 37.375 7.781 1 97.06 97 SER A CA 1
ATOM 677 C C . SER A 1 97 ? -17.375 36 7.352 1 97.06 97 SER A C 1
ATOM 679 O O . SER A 1 97 ? -17.203 35.125 8.188 1 97.06 97 SER A O 1
ATOM 681 N N . THR A 1 98 ? -17.156 35.812 6.027 1 96.62 98 THR A N 1
ATOM 682 C CA . THR A 1 98 ? -16.547 34.594 5.465 1 96.62 98 THR A CA 1
ATOM 683 C C . THR A 1 98 ? -15.203 34.938 4.812 1 96.62 98 THR A C 1
ATOM 685 O O . THR A 1 98 ? -14.703 34.156 3.992 1 96.62 98 THR A O 1
ATOM 688 N N . ALA A 1 99 ? -14.641 36.094 5.188 1 94.12 99 ALA A N 1
ATOM 689 C CA . ALA A 1 99 ? -13.461 36.594 4.492 1 94.12 99 ALA A CA 1
ATOM 690 C C . ALA A 1 99 ? -12.188 35.906 4.988 1 94.12 99 ALA A C 1
ATOM 692 O O . ALA A 1 99 ? -11.195 35.812 4.258 1 94.12 99 ALA A O 1
ATOM 693 N N . SER A 1 100 ? -12.195 35.469 6.23 1 94.44 100 SER A N 1
ATOM 694 C CA . SER A 1 100 ? -10.992 34.906 6.828 1 94.44 100 SER A CA 1
ATOM 695 C C . SER A 1 100 ? -11.305 33.594 7.547 1 94.44 100 SER A C 1
ATOM 697 O O . SER A 1 100 ? -12.422 33.406 8.039 1 94.44 100 SER A O 1
ATOM 699 N N . ALA A 1 101 ? -10.305 32.719 7.516 1 95.94 101 ALA A N 1
ATOM 700 C CA . ALA A 1 101 ? -10.406 31.516 8.336 1 95.94 101 ALA A CA 1
ATOM 701 C C . ALA A 1 101 ? -10.102 31.828 9.797 1 95.94 101 ALA A C 1
ATOM 703 O O . ALA A 1 101 ? -9.477 32.844 10.109 1 95.94 101 ALA A O 1
ATOM 704 N N . GLN A 1 102 ? -10.602 30.984 10.695 1 96.56 102 GLN A N 1
ATOM 705 C CA . GLN A 1 102 ? -10.422 31.141 12.133 1 96.56 102 GLN A CA 1
ATOM 706 C C . GLN A 1 102 ? -9.781 29.906 12.75 1 96.56 102 GLN A C 1
ATOM 708 O O . GLN A 1 102 ? -10.242 28.797 12.539 1 96.56 102 GLN A O 1
ATOM 713 N N . GLN A 1 103 ? -8.695 30.125 13.602 1 95.88 103 GLN A N 1
ATOM 714 C CA . GLN A 1 103 ? -7.988 28.969 14.141 1 95.88 103 GLN A CA 1
ATOM 715 C C . GLN A 1 103 ? -7.93 29.016 15.664 1 95.88 103 GLN A C 1
ATOM 717 O O . GLN A 1 103 ? -7.25 28.203 16.297 1 95.88 103 GLN A O 1
ATOM 722 N N . SER A 1 104 ? -8.633 29.875 16.312 1 97.94 104 SER A N 1
ATOM 723 C CA . SER A 1 104 ? -8.523 30.062 17.75 1 97.94 104 SER A CA 1
ATOM 724 C C . SER A 1 104 ? -9.422 29.078 18.5 1 97.94 104 SER A C 1
ATOM 726 O O . SER A 1 104 ? -10.648 29.109 18.359 1 97.94 104 SER A O 1
ATOM 728 N N . THR A 1 105 ? -8.836 28.25 19.25 1 98.25 105 THR A N 1
ATOM 729 C CA . THR A 1 105 ? -9.609 27.406 20.172 1 98.25 105 THR A CA 1
ATOM 730 C C . THR A 1 105 ? -10.062 28.203 21.375 1 98.25 105 THR A C 1
ATOM 732 O O . THR A 1 105 ? -9.281 28.953 21.984 1 98.25 105 THR A O 1
ATOM 735 N N . VAL A 1 106 ? -11.289 28.047 21.812 1 98.12 106 VAL A N 1
ATOM 736 C CA . VAL A 1 106 ? -11.883 28.766 22.922 1 98.12 106 VAL A CA 1
ATOM 737 C C . VAL A 1 106 ? -11.305 28.25 24.234 1 98.12 106 VAL A C 1
ATOM 739 O O . VAL A 1 106 ? -10.961 27.062 24.344 1 98.12 106 VAL A O 1
ATOM 742 N N . VAL A 1 107 ? -11.164 29.125 25.172 1 98.5 107 VAL A N 1
ATOM 743 C CA . VAL A 1 107 ? -10.914 28.734 26.562 1 98.5 107 VAL A CA 1
ATOM 744 C C . VAL A 1 107 ? -11.992 29.312 27.469 1 98.5 107 VAL A C 1
ATOM 746 O O . VAL A 1 107 ? -12.633 30.297 27.125 1 98.5 107 VAL A O 1
ATOM 749 N N . VAL A 1 108 ? -12.211 28.641 28.609 1 98.62 108 VAL A N 1
ATOM 750 C CA . VAL A 1 108 ? -13.352 29 29.453 1 98.62 108 VAL A CA 1
ATOM 751 C C . VAL A 1 108 ? -12.93 29.047 30.906 1 98.62 108 VAL A C 1
ATOM 753 O O . VAL A 1 108 ? -12.273 28.141 31.422 1 98.62 108 VAL A O 1
ATOM 756 N N . GLU A 1 109 ? -13.281 30.094 31.516 1 98.19 109 GLU A N 1
ATOM 757 C CA . GLU A 1 109 ? -13.117 30.219 32.969 1 98.19 109 GLU A CA 1
ATOM 758 C C . GLU A 1 109 ? -14.289 30.969 33.594 1 98.19 109 GLU A C 1
ATOM 760 O O . GLU A 1 109 ? -14.68 32.031 33.094 1 98.19 109 GLU A O 1
ATOM 765 N N . ASN A 1 110 ? -14.859 30.344 34.594 1 97.06 110 ASN A N 1
ATOM 766 C CA . ASN A 1 110 ? -15.961 30.922 35.375 1 97.06 110 ASN A CA 1
ATOM 767 C C . ASN A 1 110 ? -17.125 31.312 34.469 1 97.06 110 ASN A C 1
ATOM 769 O O . ASN A 1 110 ? -17.672 32.406 34.562 1 97.06 110 ASN A O 1
ATOM 773 N N . GLY A 1 111 ? -17.391 30.5 33.531 1 97.88 111 GLY A N 1
ATOM 774 C CA . GLY A 1 111 ? -18.547 30.641 32.688 1 97.88 111 GLY A CA 1
ATOM 775 C C . GLY A 1 111 ? -18.359 31.641 31.547 1 97.88 111 GLY A C 1
ATOM 776 O O . GLY A 1 111 ? -19.297 31.984 30.828 1 97.88 111 GLY A O 1
ATOM 777 N N . VAL A 1 112 ? -17.172 32.188 31.422 1 98.75 112 VAL A N 1
ATOM 778 C CA . VAL A 1 112 ? -16.859 33.125 30.359 1 98.75 112 VAL A CA 1
ATOM 779 C C . VAL A 1 112 ? -15.914 32.469 29.344 1 98.75 112 VAL A C 1
ATOM 781 O O . VAL A 1 112 ? -14.906 31.875 29.734 1 98.75 112 VAL A O 1
ATOM 784 N N . LEU A 1 113 ? -16.297 32.594 28.078 1 98.88 113 LEU A N 1
ATOM 785 C CA . LEU A 1 113 ? -15.461 32.094 26.984 1 98.88 113 LEU A CA 1
ATOM 786 C C . LEU A 1 113 ? -14.555 33.219 26.453 1 98.88 113 LEU A C 1
ATOM 788 O O . LEU A 1 113 ? -15 34.344 26.281 1 98.88 113 LEU A O 1
ATOM 792 N N . TYR A 1 114 ? -13.328 32.906 26.188 1 98.88 114 TYR A N 1
ATOM 793 C CA . TYR A 1 114 ? -12.383 33.812 25.547 1 98.88 114 TYR A CA 1
ATOM 794 C C . TYR A 1 114 ? -11.891 33.219 24.234 1 98.88 114 TYR A C 1
ATOM 796 O O . TYR A 1 114 ? -11.484 32.062 24.156 1 98.88 114 TYR A O 1
ATOM 804 N N . VAL A 1 115 ? -11.953 34.031 23.188 1 98.69 115 VAL A N 1
ATOM 805 C CA . VAL A 1 115 ? -11.625 33.594 21.844 1 98.69 115 VAL A CA 1
ATOM 806 C C . VAL A 1 115 ? -11.156 34.75 21 1 98.69 115 VAL A C 1
ATOM 808 O O . VAL A 1 115 ? -11.453 35.906 21.312 1 98.69 115 VAL A O 1
ATOM 811 N N . GLN A 1 116 ? -10.344 34.438 19.984 1 98 116 GLN A N 1
ATOM 812 C CA . GLN A 1 116 ? -9.812 35.469 19.078 1 98 116 GLN A CA 1
ATOM 813 C C . GLN A 1 116 ? -10.242 35.188 17.625 1 98 116 GLN A C 1
ATOM 815 O O . GLN A 1 116 ? -10.617 34.062 17.297 1 98 116 GLN A O 1
ATOM 820 N N . THR A 1 117 ? -10.234 36.25 16.844 1 97.94 117 THR A N 1
ATOM 821 C CA . THR A 1 117 ? -10.484 36.094 15.422 1 97.94 117 THR A CA 1
ATOM 822 C C . THR A 1 117 ? -9.297 36.625 14.609 1 97.94 117 THR A C 1
ATOM 824 O O . THR A 1 117 ? -8.5 37.406 15.102 1 97.94 117 THR A O 1
ATOM 827 N N . THR A 1 118 ? -9.195 36.125 13.414 1 96.62 118 THR A N 1
ATOM 828 C CA . THR A 1 118 ? -8.148 36.531 12.484 1 96.62 118 THR A CA 1
ATOM 829 C C . THR A 1 118 ? -8.203 38.031 12.234 1 96.62 118 THR A C 1
ATOM 831 O O . THR A 1 118 ? -7.195 38.656 11.875 1 96.62 118 THR A O 1
ATOM 834 N N . GLN A 1 119 ? -9.297 38.688 12.477 1 96.38 119 GLN A N 1
ATOM 835 C CA . GLN A 1 119 ? -9.484 40.125 12.352 1 96.38 119 GLN A CA 1
ATOM 836 C C . GLN A 1 119 ? -8.836 40.875 13.516 1 96.38 119 GLN A C 1
ATOM 838 O O . GLN A 1 119 ? -8.953 42.094 13.625 1 96.38 119 GLN A O 1
ATOM 843 N N . GLN A 1 120 ? -8.195 40.156 14.406 1 97.44 120 GLN A N 1
ATOM 844 C CA . GLN A 1 120 ? -7.395 40.688 15.508 1 97.44 120 GLN A CA 1
ATOM 845 C C . GLN A 1 120 ? -8.281 41.188 16.656 1 97.44 120 GLN A C 1
ATOM 847 O O . GLN A 1 120 ? -7.965 42.156 17.312 1 97.44 120 GLN A O 1
ATOM 852 N N . ASN A 1 121 ? -9.398 40.531 16.75 1 98.44 121 ASN A N 1
ATOM 853 C CA . ASN A 1 121 ? -10.258 40.812 17.891 1 98.44 121 ASN A CA 1
ATOM 854 C C . ASN A 1 121 ? -10.195 39.719 18.938 1 98.44 121 ASN A C 1
ATOM 856 O O . ASN A 1 121 ? -10.156 38.531 18.594 1 98.44 121 ASN A O 1
ATOM 860 N N . VAL A 1 122 ? -10.125 40.156 20.188 1 98.81 122 VAL A N 1
ATOM 861 C CA . VAL A 1 122 ? -10.266 39.25 21.312 1 98.81 122 VAL A CA 1
ATOM 862 C C . VAL A 1 122 ? -11.633 39.469 21.969 1 98.81 122 VAL A C 1
ATOM 864 O O . VAL A 1 122 ? -12.031 40.594 22.25 1 98.81 122 VAL A O 1
ATOM 867 N N . PHE A 1 123 ? -12.344 38.375 22.172 1 98.88 123 PHE A N 1
ATOM 868 C CA . PHE A 1 123 ? -13.695 38.438 22.703 1 98.88 123 PHE A CA 1
ATOM 869 C C . PHE A 1 123 ? -13.781 37.75 24.047 1 98.88 123 PHE A C 1
ATOM 871 O O . PHE A 1 123 ? -13.164 36.688 24.266 1 98.88 123 PHE A O 1
ATOM 878 N N . ALA A 1 124 ? -14.531 38.344 24.938 1 98.88 124 ALA A N 1
ATOM 879 C CA . ALA A 1 124 ? -15.109 37.625 26.078 1 98.88 124 ALA A CA 1
ATOM 880 C C . ALA A 1 124 ? -16.609 37.438 25.891 1 98.88 124 ALA A C 1
ATOM 882 O O . ALA A 1 124 ? -17.344 38.406 25.688 1 98.88 124 ALA A O 1
ATOM 883 N N . ILE A 1 125 ? -17 36.156 25.984 1 98.88 125 ILE A N 1
ATOM 884 C CA . ILE A 1 125 ? -18.375 35.781 25.703 1 98.88 125 ILE A CA 1
ATOM 885 C C . ILE A 1 125 ? -19 35.125 26.906 1 98.88 125 ILE A C 1
ATOM 887 O O . ILE A 1 125 ? -18.406 34.219 27.5 1 98.88 125 ILE A O 1
ATOM 891 N N . ASP A 1 126 ? -20.203 35.531 27.25 1 98.75 126 ASP A N 1
ATOM 892 C CA . ASP A 1 126 ? -20.938 34.844 28.312 1 98.75 126 ASP A CA 1
ATOM 893 C C . ASP A 1 126 ? -21.281 33.406 27.906 1 98.75 126 ASP A C 1
ATOM 895 O O . ASP A 1 126 ? -21.984 33.188 26.922 1 98.75 126 ASP A O 1
ATOM 899 N N . GLY A 1 127 ? -20.859 32.469 28.703 1 98.69 127 GLY A N 1
ATOM 900 C CA . GLY A 1 127 ? -20.969 31.062 28.344 1 98.69 127 GLY A CA 1
ATOM 901 C C . GLY A 1 127 ? -22.391 30.531 28.391 1 98.69 127 GLY A C 1
ATOM 902 O O . GLY A 1 127 ? -22.688 29.5 27.781 1 98.69 127 GLY A O 1
ATOM 903 N N . ARG A 1 128 ? -23.203 31.188 29.094 1 98.31 128 ARG A N 1
ATOM 904 C CA . ARG A 1 128 ? -24.578 30.75 29.219 1 98.31 128 ARG A CA 1
ATOM 905 C C . ARG A 1 128 ? -25.422 31.25 28.047 1 98.31 128 ARG A C 1
ATOM 907 O O . ARG A 1 128 ? -26.297 30.547 27.562 1 98.31 128 ARG A O 1
ATOM 914 N N . SER A 1 129 ? -25.109 32.5 27.578 1 98 129 SER A N 1
ATOM 915 C CA . SER A 1 129 ? -26.031 33.156 26.672 1 98 129 SER A CA 1
ATOM 916 C C . SER A 1 129 ? -25.391 33.438 25.312 1 98 129 SER A C 1
ATOM 918 O O . SER A 1 129 ? -26.094 33.688 24.328 1 98 129 SER A O 1
ATOM 920 N N . GLY A 1 130 ? -24.188 33.5 25.328 1 98.31 130 GLY A N 1
ATOM 921 C CA . GLY A 1 130 ? -23.516 33.844 24.094 1 98.31 130 GLY A CA 1
ATOM 922 C C . GLY A 1 130 ? -23.344 35.344 23.922 1 98.31 130 GLY A C 1
ATOM 923 O O . GLY A 1 130 ? -22.781 35.812 22.922 1 98.31 130 GLY A O 1
ATOM 924 N N . LYS A 1 131 ? -23.719 36.094 24.906 1 98.38 131 LYS A N 1
ATOM 925 C CA . LYS A 1 131 ? -23.609 37.531 24.797 1 98.38 131 LYS A CA 1
ATOM 926 C C . LYS A 1 131 ? -22.156 38 24.953 1 98.38 131 LYS A C 1
ATOM 928 O O . LYS A 1 131 ? -21.422 37.469 25.797 1 98.38 131 LYS A O 1
ATOM 933 N N . THR A 1 132 ? -21.812 38.969 24.094 1 98.56 132 THR A N 1
ATOM 934 C CA . THR A 1 132 ? -20.469 39.531 24.188 1 98.56 132 THR A CA 1
ATOM 935 C C . THR A 1 132 ? -20.344 40.406 25.422 1 98.56 132 THR A C 1
ATOM 937 O O . THR A 1 132 ? -21.094 41.375 25.578 1 98.56 132 THR A O 1
ATOM 940 N N . LYS A 1 133 ? -19.406 40.094 26.234 1 98.75 133 LYS A N 1
ATOM 941 C CA . LYS A 1 133 ? -19.109 40.938 27.391 1 98.75 133 LYS A CA 1
ATOM 942 C C . LYS A 1 133 ? -18.172 42.062 27.016 1 98.75 133 LYS A C 1
ATOM 944 O O . LYS A 1 133 ? -18.406 43.219 27.422 1 98.75 133 LYS A O 1
ATOM 949 N N . TRP A 1 134 ? -17.141 41.75 26.297 1 98.62 134 TRP A N 1
ATOM 950 C CA . TRP A 1 134 ? -16.266 42.781 25.75 1 98.62 134 TRP A CA 1
ATOM 951 C C . TRP A 1 134 ? -15.531 42.281 24.516 1 98.62 134 TRP A C 1
ATOM 953 O O . TRP A 1 134 ? -15.484 41.094 24.266 1 98.62 134 TRP A O 1
ATOM 963 N N . THR A 1 135 ? -15.125 43.188 23.703 1 98.62 135 THR A N 1
ATOM 964 C CA . THR A 1 135 ? -14.273 43 22.547 1 98.62 135 THR A CA 1
ATOM 965 C C . THR A 1 135 ? -13.117 44 22.531 1 98.62 135 THR A C 1
ATOM 967 O O . THR A 1 135 ? -13.312 45.156 22.828 1 98.62 135 THR A O 1
ATOM 970 N N . THR A 1 136 ? -11.914 43.5 22.312 1 98.75 136 THR A N 1
ATOM 971 C CA . THR A 1 136 ? -10.742 44.344 22.172 1 98.75 136 THR A CA 1
ATOM 972 C C . THR A 1 136 ? -10 44.062 20.875 1 98.75 136 THR A C 1
ATOM 974 O O . THR A 1 136 ? -9.656 42.906 20.609 1 98.75 136 THR A O 1
ATOM 977 N N . ASN A 1 137 ? -9.789 45.062 20.078 1 98.31 137 ASN A N 1
ATOM 978 C CA . ASN A 1 137 ? -8.984 44.938 18.859 1 98.31 137 ASN A CA 1
ATOM 979 C C . ASN A 1 137 ? -7.496 45.094 19.172 1 98.31 137 ASN A C 1
ATOM 981 O O . ASN A 1 137 ? -7.082 46.094 19.781 1 98.31 137 ASN A O 1
ATOM 985 N N . VAL A 1 138 ? -6.711 44.156 18.75 1 97.5 138 VAL A N 1
ATOM 986 C CA . VAL A 1 138 ? -5.297 44.156 19.125 1 97.5 138 VAL A CA 1
ATOM 987 C C . VAL A 1 138 ? -4.445 44.438 17.891 1 97.5 138 VAL A C 1
ATOM 989 O O . VAL A 1 138 ? -3.223 44.281 17.922 1 97.5 138 VAL A O 1
ATOM 992 N N . GLY A 1 139 ? -4.996 44.812 16.797 1 94.31 139 GLY A N 1
ATOM 993 C CA . GLY A 1 139 ? -4.215 45.156 15.625 1 94.31 139 GLY A CA 1
ATOM 994 C C . GLY A 1 139 ? -4.977 44.969 14.328 1 94.31 139 GLY A C 1
ATOM 995 O O . GLY A 1 139 ? -6.195 44.781 14.336 1 94.31 139 GLY A O 1
ATOM 996 N N . THR A 1 140 ? -4.211 45.062 13.156 1 92.44 140 THR A N 1
ATOM 997 C CA . THR A 1 140 ? -4.836 44.969 11.844 1 92.44 140 THR A CA 1
ATOM 998 C C . THR A 1 140 ? -4.113 43.938 10.992 1 92.44 140 THR A C 1
ATOM 1000 O O . THR A 1 140 ? -4.695 43.375 10.055 1 92.44 140 THR A O 1
ATOM 1003 N N . LYS A 1 141 ? -2.873 43.719 11.305 1 92.75 141 LYS A N 1
ATOM 1004 C CA . LYS A 1 141 ? -2.119 42.688 10.586 1 92.75 141 LYS A CA 1
ATOM 1005 C C . LYS A 1 141 ? -2.459 41.312 11.094 1 92.75 141 LYS A C 1
ATOM 1007 O O . LYS A 1 141 ? -2.479 41.062 12.305 1 92.75 141 LYS A O 1
ATOM 1012 N N . THR A 1 142 ? -2.654 40.375 10.125 1 91.5 142 THR A N 1
ATOM 1013 C CA . THR A 1 142 ? -3.162 39.062 10.523 1 91.5 142 THR A CA 1
ATOM 1014 C C . THR A 1 142 ? -2.014 38.094 10.797 1 91.5 142 THR A C 1
ATOM 1016 O O . THR A 1 142 ? -0.893 38.312 10.328 1 91.5 142 THR A O 1
ATOM 1019 N N . THR A 1 143 ? -2.193 37.125 11.555 1 91.69 143 THR A N 1
ATOM 1020 C CA . THR A 1 143 ? -1.365 35.969 11.852 1 91.69 143 THR A CA 1
ATOM 1021 C C . THR A 1 143 ? -2.227 34.781 12.297 1 91.69 143 THR A C 1
ATOM 1023 O O . THR A 1 143 ? -3.455 34.875 12.336 1 91.69 143 THR A O 1
ATOM 1026 N N . ASN A 1 144 ? -1.604 33.625 12.445 1 90.94 144 ASN A N 1
ATOM 1027 C CA . ASN A 1 144 ? -2.342 32.469 12.93 1 90.94 144 ASN A CA 1
ATOM 1028 C C . ASN A 1 144 ? -2.521 32.5 14.445 1 90.94 144 ASN A C 1
ATOM 1030 O O . ASN A 1 144 ? -1.66 32.031 15.188 1 90.94 144 ASN A O 1
ATOM 1034 N N . MET A 1 145 ? -3.664 33.062 14.867 1 93.44 145 MET A N 1
ATOM 1035 C CA . MET A 1 145 ? -4.023 33.125 16.281 1 93.44 145 MET A CA 1
ATOM 1036 C C . MET A 1 145 ? -4.75 31.859 16.719 1 93.44 145 MET A C 1
ATOM 1038 O O . MET A 1 145 ? -5.887 31.625 16.312 1 93.44 145 MET A O 1
ATOM 1042 N N . ARG A 1 146 ? -4.078 31.125 17.594 1 96.56 146 ARG A N 1
ATOM 1043 C CA . ARG A 1 146 ? -4.652 29.797 17.812 1 96.56 146 ARG A CA 1
ATOM 1044 C C . ARG A 1 146 ? -5.199 29.672 19.219 1 96.56 146 ARG A C 1
ATOM 1046 O O . ARG A 1 146 ? -5.746 28.625 19.594 1 96.56 146 ARG A O 1
ATOM 1053 N N . GLY A 1 147 ? -5.031 30.688 20.125 1 97.88 147 GLY A N 1
ATOM 1054 C CA . GLY A 1 147 ? -5.66 30.672 21.422 1 97.88 147 GLY A CA 1
ATOM 1055 C C . GLY A 1 147 ? -5.023 31.625 22.422 1 97.88 147 GLY A C 1
ATOM 1056 O O . GLY A 1 147 ? -3.836 31.938 22.312 1 97.88 147 GLY A O 1
ATOM 1057 N N . VAL A 1 148 ? -5.816 32.094 23.406 1 98.69 148 VAL A N 1
ATOM 1058 C CA . VAL A 1 148 ? -5.34 32.969 24.453 1 98.69 148 VAL A CA 1
ATOM 1059 C C . VAL A 1 148 ? -4.938 32.156 25.688 1 98.69 148 VAL A C 1
ATOM 1061 O O . VAL A 1 148 ? -5.238 30.984 25.781 1 98.69 148 VAL A O 1
ATOM 1064 N N . ALA A 1 149 ? -4.223 32.844 26.547 1 98.75 149 ALA A N 1
ATOM 1065 C CA . ALA A 1 149 ? -3.959 32.281 27.875 1 98.75 149 ALA A CA 1
ATOM 1066 C C . ALA A 1 149 ? -4.625 33.125 28.969 1 98.75 149 ALA A C 1
ATOM 1068 O O . ALA A 1 149 ? -4.848 34.312 28.781 1 98.75 149 ALA A O 1
ATOM 1069 N N . LEU A 1 150 ? -4.984 32.438 30.031 1 98.5 150 LEU A N 1
ATOM 1070 C CA . LEU A 1 150 ? -5.547 33.094 31.219 1 98.5 150 LEU A CA 1
ATOM 1071 C C . LEU A 1 150 ? -4.621 32.938 32.406 1 98.5 150 LEU A C 1
ATOM 1073 O O . LEU A 1 150 ? -4.047 31.875 32.625 1 98.5 150 LEU A O 1
ATOM 1077 N N . GLY A 1 151 ? -4.414 34.031 33.125 1 97.69 151 GLY A N 1
ATOM 1078 C CA . GLY A 1 151 ? -3.641 34 34.344 1 97.69 151 GLY A CA 1
ATOM 1079 C C . GLY A 1 151 ? -3.594 35.344 35.062 1 97.69 151 GLY A C 1
ATOM 1080 O O . GLY A 1 151 ? -3.555 36.375 34.406 1 97.69 151 GLY A O 1
ATOM 1081 N N . GLU A 1 152 ? -3.688 35.312 36.344 1 96.62 152 GLU A N 1
ATOM 1082 C CA . GLU A 1 152 ? -3.553 36.5 37.188 1 96.62 152 GLU A CA 1
ATOM 1083 C C . GLU A 1 152 ? -4.625 37.531 36.844 1 96.62 152 GLU A C 1
ATOM 1085 O O . GLU A 1 152 ? -4.355 38.75 36.844 1 96.62 152 GLU A O 1
ATOM 1090 N N . GLY A 1 153 ? -5.727 37.062 36.469 1 97.19 153 GLY A N 1
ATOM 1091 C CA . GLY A 1 153 ? -6.816 37.969 36.125 1 97.19 153 GLY A CA 1
ATOM 1092 C C . GLY A 1 153 ? -6.637 38.625 34.75 1 97.19 153 GLY A C 1
ATOM 1093 O O . GLY A 1 153 ? -7.285 39.656 34.469 1 97.19 153 GLY A O 1
ATOM 1094 N N . LEU A 1 154 ? -5.762 38.125 33.969 1 98.5 154 LEU A N 1
ATOM 1095 C CA . LEU A 1 154 ? -5.465 38.719 32.656 1 98.5 154 LEU A CA 1
ATOM 1096 C C . LEU A 1 154 ? -5.727 37.688 31.562 1 98.5 154 LEU A C 1
ATOM 1098 O O . LEU A 1 154 ? -5.738 36.5 31.797 1 98.5 154 LEU A O 1
ATOM 1102 N N . VAL A 1 155 ? -6.027 38.219 30.375 1 98.75 155 VAL A N 1
ATOM 1103 C CA . VAL A 1 155 ? -6.07 37.469 29.109 1 98.75 155 VAL A CA 1
ATOM 1104 C C . VAL A 1 155 ? -4.871 37.844 28.25 1 98.75 155 VAL A C 1
ATOM 1106 O O . VAL A 1 155 ? -4.668 39.031 27.938 1 98.75 155 VAL A O 1
ATOM 1109 N N . PHE A 1 156 ? -4.047 36.875 27.906 1 98.88 156 PHE A N 1
ATOM 1110 C CA . PHE A 1 156 ? -2.861 37.156 27.094 1 98.88 156 PHE A CA 1
ATOM 1111 C C . PHE A 1 156 ? -3.1 36.75 25.641 1 98.88 156 PHE A C 1
ATOM 1113 O O . PHE A 1 156 ? -3.57 35.656 25.359 1 98.88 156 PHE A O 1
ATOM 1120 N N . SER A 1 157 ? -2.812 37.594 24.734 1 98.31 157 SER A N 1
ATOM 1121 C CA . SER A 1 157 ? -2.975 37.406 23.297 1 98.31 157 SER A CA 1
ATOM 1122 C C . SER A 1 157 ? -1.782 37.938 22.516 1 98.31 157 SER A C 1
ATOM 1124 O O . SER A 1 157 ? -0.952 38.656 23.078 1 98.31 157 SER A O 1
ATOM 1126 N N . THR A 1 158 ? -1.644 37.438 21.281 1 97.31 158 THR A N 1
ATOM 1127 C CA . THR A 1 158 ? -0.643 37.969 20.359 1 97.31 158 THR A CA 1
ATOM 1128 C C . THR A 1 158 ? -1.31 38.594 19.141 1 97.31 158 THR A C 1
ATOM 1130 O O . THR A 1 158 ? -2.502 38.406 18.906 1 97.31 158 THR A O 1
ATOM 1133 N N . SER A 1 159 ? -0.558 39.438 18.422 1 95.69 159 SER A N 1
ATOM 1134 C CA . SER A 1 159 ? -1.076 40.094 17.219 1 95.69 159 SER A CA 1
ATOM 1135 C C . SER A 1 159 ? -0.142 39.875 16.031 1 95.69 159 SER A C 1
ATOM 1137 O O . SER A 1 159 ? 1.017 39.5 16.203 1 95.69 159 SER A O 1
ATOM 1139 N N . GLY A 1 160 ? -0.699 40.125 14.844 1 93.31 160 GLY A N 1
ATOM 1140 C CA . GLY A 1 160 ? 0.1 40.031 13.633 1 93.31 160 GLY A CA 1
ATOM 1141 C C . GLY A 1 160 ? 1.178 41.094 13.539 1 93.31 160 GLY A C 1
ATOM 1142 O O . GLY A 1 160 ? 2.125 40.969 12.766 1 93.31 160 GLY A O 1
ATOM 1143 N N . GLU A 1 161 ? 1.066 42.125 14.328 1 92.88 161 GLU A N 1
ATOM 1144 C CA . GLU A 1 161 ? 2.08 43.188 14.391 1 92.88 161 GLU A CA 1
ATOM 1145 C C . GLU A 1 161 ? 3.217 42.781 15.336 1 92.88 161 GLU A C 1
ATOM 1147 O O . GLU A 1 161 ? 4.117 43.594 15.594 1 92.88 161 GLU A O 1
ATOM 1152 N N . ASN A 1 162 ? 3.145 41.594 15.836 1 93.5 162 ASN A N 1
ATOM 1153 C CA . ASN A 1 162 ? 4.152 41 16.719 1 93.5 162 ASN A CA 1
ATOM 1154 C C . ASN A 1 162 ? 4.18 41.688 18.078 1 93.5 162 ASN A C 1
ATOM 1156 O O . ASN A 1 162 ? 5.254 41.969 18.594 1 93.5 162 ASN A O 1
ATOM 1160 N N . ASN A 1 163 ? 2.992 41.938 18.531 1 96.44 163 ASN A N 1
ATOM 1161 C CA . ASN A 1 163 ? 2.824 42.375 19.922 1 96.44 163 ASN A CA 1
ATOM 1162 C C . ASN A 1 163 ? 2.176 41.312 20.766 1 96.44 163 ASN A C 1
ATOM 1164 O O . ASN A 1 163 ? 1.293 40.594 20.297 1 96.44 163 ASN A O 1
ATOM 1168 N N . VAL A 1 164 ? 2.664 41.25 22 1 98.12 164 VAL A N 1
ATOM 1169 C CA . VAL A 1 164 ? 1.966 40.5 23.031 1 98.12 164 VAL A CA 1
ATOM 1170 C C . VAL A 1 164 ? 1.126 41.438 23.891 1 98.12 164 VAL A C 1
ATOM 1172 O O . VAL A 1 164 ? 1.599 42.5 24.297 1 98.12 164 VAL A O 1
ATOM 1175 N N . TYR A 1 165 ? -0.112 41.062 24.109 1 98.56 165 TYR A N 1
ATOM 1176 C CA . TYR A 1 165 ? -1.027 41.906 24.906 1 98.56 165 TYR A CA 1
ATOM 1177 C C . TYR A 1 165 ? -1.432 41.188 26.188 1 98.56 165 TYR A C 1
ATOM 1179 O O . TYR A 1 165 ? -1.648 39.969 26.188 1 98.56 165 TYR A O 1
ATOM 1187 N N . ALA A 1 166 ? -1.498 41.938 27.234 1 98.88 166 ALA A N 1
ATOM 1188 C CA . ALA A 1 166 ? -2.244 41.531 28.422 1 98.88 166 ALA A CA 1
ATOM 1189 C C . ALA A 1 166 ? -3.504 42.375 28.594 1 98.88 166 ALA A C 1
ATOM 1191 O O . ALA A 1 166 ? -3.428 43.594 28.688 1 98.88 166 ALA A O 1
ATOM 1192 N N . LEU A 1 167 ? -4.602 41.719 28.578 1 98.88 167 LEU A N 1
ATOM 1193 C CA . LEU A 1 167 ? -5.895 42.375 28.734 1 98.88 167 LEU A CA 1
ATOM 1194 C C . LEU A 1 167 ? -6.516 42.031 30.094 1 98.88 167 LEU A C 1
ATOM 1196 O O . LEU A 1 167 ? -6.414 40.906 30.562 1 98.88 167 LEU A O 1
ATOM 1200 N N . ASP A 1 168 ? -7.172 43.031 30.641 1 98.5 168 ASP A N 1
ATOM 1201 C CA . ASP A 1 168 ? -7.949 42.75 31.844 1 98.5 168 ASP A CA 1
ATOM 1202 C C . ASP A 1 168 ? -9.07 41.781 31.562 1 98.5 168 ASP A C 1
ATOM 1204 O O . ASP A 1 168 ? -9.867 41.969 30.641 1 98.5 168 ASP A O 1
ATOM 1208 N N . GLN A 1 169 ? -9.109 40.781 32.344 1 97.62 169 GLN A N 1
ATOM 1209 C CA . GLN A 1 169 ? -10.031 39.688 32.094 1 97.62 169 GLN A CA 1
ATOM 1210 C C . GLN A 1 169 ? -11.477 40.156 32.188 1 97.62 169 GLN A C 1
ATOM 1212 O O . GLN A 1 169 ? -12.344 39.656 31.453 1 97.62 169 GLN A O 1
ATOM 1217 N N . ALA A 1 170 ? -11.781 41.062 33 1 97.38 170 ALA A N 1
ATOM 1218 C CA . ALA A 1 170 ? -13.148 41.531 33.25 1 97.38 170 ALA A CA 1
ATOM 1219 C C . ALA A 1 170 ? -13.594 42.531 32.219 1 97.38 170 ALA A C 1
ATOM 1221 O O . ALA A 1 170 ? -14.766 42.594 31.844 1 97.38 170 ALA A O 1
ATOM 1222 N N . THR A 1 171 ? -12.609 43.344 31.688 1 98.12 171 THR A N 1
ATOM 1223 C CA . THR A 1 171 ? -13.047 44.5 30.938 1 98.12 171 THR A CA 1
ATOM 1224 C C . THR A 1 171 ? -12.477 44.469 29.516 1 98.12 171 THR A C 1
ATOM 1226 O O . THR A 1 171 ? -12.945 45.188 28.641 1 98.12 171 THR A O 1
ATOM 1229 N N . GLY A 1 172 ? -11.492 43.781 29.359 1 98.56 172 GLY A N 1
ATOM 1230 C CA . GLY A 1 172 ? -10.836 43.75 28.062 1 98.56 172 GLY A CA 1
ATOM 1231 C C . GLY A 1 172 ? -9.867 44.906 27.875 1 98.56 172 GLY A C 1
ATOM 1232 O O . GLY A 1 172 ? -9.25 45.031 26.812 1 98.56 172 GLY A O 1
ATOM 1233 N N . ALA A 1 173 ? -9.672 45.656 28.938 1 98.56 173 ALA A N 1
ATOM 1234 C CA . ALA A 1 173 ? -8.758 46.812 28.828 1 98.56 173 ALA A CA 1
ATOM 1235 C C . ALA A 1 173 ? -7.312 46.344 28.703 1 98.56 173 ALA A C 1
ATOM 1237 O O . ALA A 1 173 ? -6.898 45.406 29.375 1 98.56 173 ALA A O 1
ATOM 1238 N N . VAL A 1 174 ? -6.59 47.031 27.891 1 98.56 174 VAL A N 1
ATOM 1239 C CA . VAL A 1 174 ? -5.176 46.688 27.734 1 98.56 174 VAL A CA 1
ATOM 1240 C C . VAL A 1 174 ? -4.406 47.125 28.984 1 98.56 174 VAL A C 1
ATOM 1242 O O . VAL A 1 174 ? -4.395 48.281 29.344 1 98.56 174 VAL A O 1
ATOM 1245 N N . LYS A 1 175 ? -3.814 46.219 29.625 1 98.56 175 LYS A N 1
ATOM 1246 C CA . LYS A 1 175 ? -2.973 46.5 30.781 1 98.56 175 LYS A CA 1
ATOM 1247 C C . LYS A 1 175 ? -1.529 46.75 30.359 1 98.56 175 LYS A C 1
ATOM 1249 O O . LYS A 1 175 ? -0.873 47.625 30.906 1 98.56 175 LYS A O 1
ATOM 1254 N N . TRP A 1 176 ? -1.001 45.906 29.469 1 98 176 TRP A N 1
ATOM 1255 C CA . TRP A 1 176 ? 0.308 46.156 28.875 1 98 176 TRP A CA 1
ATOM 1256 C C . TRP A 1 176 ? 0.406 45.562 27.484 1 98 176 TRP A C 1
ATOM 1258 O O . TRP A 1 176 ? -0.428 44.719 27.094 1 98 176 TRP A O 1
ATOM 1268 N N . LYS A 1 177 ? 1.335 46.062 26.766 1 97.44 177 LYS A N 1
ATOM 1269 C CA . LYS A 1 177 ? 1.698 45.625 25.422 1 97.44 177 LYS A CA 1
ATOM 1270 C C . LYS A 1 177 ? 3.213 45.531 25.266 1 97.44 177 LYS A C 1
ATOM 1272 O O . LYS A 1 177 ? 3.949 46.375 25.75 1 97.44 177 LYS A O 1
ATOM 1277 N N . ARG A 1 178 ? 3.682 44.406 24.641 1 97.12 178 ARG A N 1
ATOM 1278 C CA . ARG A 1 178 ? 5.109 44.188 24.422 1 97.12 178 ARG A CA 1
ATOM 1279 C C . ARG A 1 178 ? 5.387 43.781 22.984 1 97.12 178 ARG A C 1
ATOM 1281 O O . ARG A 1 178 ? 4.805 42.812 22.5 1 97.12 178 ARG A O 1
ATOM 1288 N N . ALA A 1 179 ? 6.281 44.5 22.297 1 94.62 179 ALA A N 1
ATOM 1289 C CA . ALA A 1 179 ? 6.715 44.125 20.969 1 94.62 179 ALA A CA 1
ATOM 1290 C C . ALA A 1 179 ? 7.766 43.031 21.016 1 94.62 179 ALA A C 1
ATOM 1292 O O . ALA A 1 179 ? 8.664 43.062 21.859 1 94.62 179 ALA A O 1
ATOM 1293 N N . LEU A 1 180 ? 7.578 42 20.312 1 93.5 180 LEU A N 1
ATOM 1294 C CA . LEU A 1 180 ? 8.57 40.938 20.109 1 93.5 180 LEU A CA 1
ATOM 1295 C C . LEU A 1 180 ? 8.977 40.875 18.641 1 93.5 180 LEU A C 1
ATOM 1297 O O . LEU A 1 180 ? 8.406 41.562 17.781 1 93.5 180 LEU A O 1
ATOM 1301 N N . ILE A 1 181 ? 10.047 40 18.312 1 89.81 181 ILE A N 1
ATOM 1302 C CA . ILE A 1 181 ? 10.586 39.812 16.969 1 89.81 181 ILE A CA 1
ATOM 1303 C C . ILE A 1 181 ? 11 41.156 16.391 1 89.81 181 ILE A C 1
ATOM 1305 O O . ILE A 1 181 ? 10.648 41.5 15.258 1 89.81 181 ILE A O 1
ATOM 1309 N N . THR A 1 182 ? 11.664 41.938 17.125 1 84.06 182 THR A N 1
ATOM 1310 C CA . THR A 1 182 ? 12.125 43.25 16.719 1 84.06 182 THR A CA 1
ATOM 1311 C C . THR A 1 182 ? 13.484 43.156 16.031 1 84.06 182 THR A C 1
ATOM 1313 O O . THR A 1 182 ? 14.172 42.156 16.141 1 84.06 182 THR A O 1
ATOM 1316 N N . ALA A 1 183 ? 13.75 44.188 15.258 1 69.81 183 ALA A N 1
ATOM 1317 C CA . ALA A 1 183 ? 15.016 44.219 14.523 1 69.81 183 ALA A CA 1
ATOM 1318 C C . ALA A 1 183 ? 16.203 44.031 15.469 1 69.81 183 ALA A C 1
ATOM 1320 O O . ALA A 1 183 ? 17.219 43.438 15.078 1 69.81 183 ALA A O 1
ATOM 1321 N N . ASP A 1 184 ? 16.094 44.438 16.609 1 63.69 184 ASP A N 1
ATOM 1322 C CA . ASP A 1 184 ? 17.203 44.438 17.562 1 63.69 184 ASP A CA 1
ATOM 1323 C C . ASP A 1 184 ? 17.422 43 18.109 1 63.69 184 ASP A C 1
ATOM 1325 O O . ASP A 1 184 ? 18.484 42.719 18.656 1 63.69 184 ASP A O 1
ATOM 1329 N N . GLU A 1 185 ? 16.406 42.188 17.984 1 66.12 185 GLU A N 1
ATOM 1330 C CA . GLU A 1 185 ? 16.547 40.844 18.531 1 66.12 185 GLU A CA 1
ATOM 1331 C C . GLU A 1 185 ? 17.391 39.969 17.625 1 66.12 185 GLU A C 1
ATOM 1333 O O . GLU A 1 185 ? 17.906 38.938 18.047 1 66.12 185 GLU A O 1
ATOM 1338 N N . GLY A 1 186 ? 17.688 40.406 16.484 1 56.84 186 GLY A N 1
ATOM 1339 C CA . GLY A 1 186 ? 18.359 39.562 15.523 1 56.84 186 GLY A CA 1
ATOM 1340 C C . GLY A 1 186 ? 17.469 38.5 14.938 1 56.84 186 GLY A C 1
ATOM 1341 O O . GLY A 1 186 ? 16.281 38.406 15.289 1 56.84 186 GLY A O 1
ATOM 1342 N N . GLY A 1 187 ? 17.75 37.688 13.914 1 54.03 187 GLY A N 1
ATOM 1343 C CA . GLY A 1 187 ? 17.062 36.531 13.352 1 54.03 187 GLY A CA 1
ATOM 1344 C C . GLY A 1 187 ? 16.156 36.906 12.188 1 54.03 187 GLY A C 1
ATOM 1345 O O . GLY A 1 187 ? 15.625 36.031 11.508 1 54.03 187 GLY A O 1
ATOM 1346 N N . GLY A 1 188 ? 15.695 38.188 12.031 1 51.44 188 GLY A N 1
ATOM 1347 C CA . GLY A 1 188 ? 14.648 38.625 11.117 1 51.44 188 GLY A CA 1
ATOM 1348 C C . GLY A 1 188 ? 15.18 39.188 9.812 1 51.44 188 GLY A C 1
ATOM 1349 O O . GLY A 1 188 ? 14.5 39.156 8.789 1 51.44 188 GLY A O 1
ATOM 1350 N N . ASP A 1 189 ? 16.062 40.156 10.055 1 42.47 189 ASP A N 1
ATOM 1351 C CA . ASP A 1 189 ? 16.234 41.125 8.969 1 42.47 189 ASP A CA 1
ATOM 1352 C C . ASP A 1 189 ? 16.859 40.469 7.742 1 42.47 189 ASP A C 1
ATOM 1354 O O . ASP A 1 189 ? 17.141 41.125 6.746 1 42.47 189 ASP A O 1
ATOM 1358 N N . THR A 1 190 ? 17.453 39.469 7.98 1 42.97 190 THR A N 1
ATOM 1359 C CA . THR A 1 190 ? 18.125 39.156 6.723 1 42.97 190 THR A CA 1
ATOM 1360 C C . THR A 1 190 ? 17.141 38.469 5.758 1 42.97 190 THR A C 1
ATOM 1362 O O . THR A 1 190 ? 16.625 37.406 6.043 1 42.97 190 THR A O 1
ATOM 1365 N N . GLY A 1 191 ? 16.234 39.281 5.266 1 40.97 191 GLY A N 1
ATOM 1366 C CA . GLY A 1 191 ? 15.312 39 4.176 1 40.97 191 GLY A CA 1
ATOM 1367 C C . GLY A 1 191 ? 15.844 37.969 3.203 1 40.97 191 GLY A C 1
ATOM 1368 O O . GLY A 1 191 ? 16.125 38.281 2.043 1 40.97 191 GLY A O 1
ATOM 1369 N N . GLY A 1 192 ? 16.688 37.156 3.547 1 38.12 192 GLY A N 1
ATOM 1370 C CA . GLY A 1 192 ? 17.156 36.406 2.377 1 38.12 192 GLY A CA 1
ATOM 1371 C C . GLY A 1 192 ? 16.031 35.75 1.602 1 38.12 192 GLY A C 1
ATOM 1372 O O . GLY A 1 192 ? 15.055 35.281 2.191 1 38.12 192 GLY A O 1
ATOM 1373 N N . CYS A 1 193 ? 15.398 36.562 0.73 1 43.41 193 CYS A N 1
ATOM 1374 C CA . CYS A 1 193 ? 14.633 35.938 -0.348 1 43.41 193 CYS A CA 1
ATOM 1375 C C . CYS A 1 193 ? 15.492 34.938 -1.116 1 43.41 193 CYS A C 1
ATOM 1377 O O . CYS A 1 193 ? 16.625 35.219 -1.48 1 43.41 193 CYS A O 1
ATOM 1379 N N . ASP A 1 194 ? 15.438 33.812 -0.785 1 39.53 194 ASP A N 1
ATOM 1380 C CA . ASP A 1 194 ? 15.992 32.938 -1.811 1 39.53 194 ASP A CA 1
ATOM 1381 C C . ASP A 1 194 ? 15.008 32.75 -2.961 1 39.53 194 ASP A C 1
ATOM 1383 O O . ASP A 1 194 ? 14.266 31.75 -2.99 1 39.53 194 ASP A O 1
ATOM 1387 N N . PRO A 1 195 ? 14.867 33.875 -3.639 1 41.72 195 PRO A N 1
ATOM 1388 C CA . PRO A 1 195 ? 13.938 33.781 -4.766 1 41.72 195 PRO A CA 1
ATOM 1389 C C . PRO A 1 195 ? 14.125 32.5 -5.559 1 41.72 195 PRO A C 1
ATOM 1391 O O . PRO A 1 195 ? 13.18 32 -6.184 1 41.72 195 PRO A O 1
ATOM 1394 N N . GLN A 1 196 ? 15.328 32.188 -5.512 1 38.69 196 GLN A N 1
ATOM 1395 C CA . GLN A 1 196 ? 15.648 31.047 -6.375 1 38.69 196 GLN A CA 1
ATOM 1396 C C . GLN A 1 196 ? 14.875 29.797 -5.961 1 38.69 196 GLN A C 1
ATOM 1398 O O . GLN A 1 196 ? 14.555 28.953 -6.797 1 38.69 196 GLN A O 1
ATOM 1403 N N . ASN A 1 197 ? 14.836 29.781 -4.699 1 40.47 197 ASN A N 1
ATOM 1404 C CA . ASN A 1 197 ? 14.148 28.562 -4.277 1 40.47 197 ASN A CA 1
ATOM 1405 C C . ASN A 1 197 ? 12.719 28.844 -3.84 1 40.47 197 ASN A C 1
ATOM 1407 O O . ASN A 1 197 ? 12.141 28.078 -3.066 1 40.47 197 ASN A O 1
ATOM 1411 N N . GLY A 1 198 ? 12.18 29.953 -4.32 1 40.12 198 GLY A N 1
ATOM 1412 C CA . GLY A 1 198 ? 10.797 30.344 -4.113 1 40.12 198 GLY A CA 1
ATOM 1413 C C . GLY A 1 198 ? 10.492 30.703 -2.674 1 40.12 198 GLY A C 1
ATOM 1414 O O . GLY A 1 198 ? 9.328 30.656 -2.254 1 40.12 198 GLY A O 1
ATOM 1415 N N . GLN A 1 199 ? 11.523 30.781 -1.907 1 41.91 199 GLN A N 1
ATOM 1416 C CA . GLN A 1 199 ? 11.406 31.109 -0.491 1 41.91 199 GLN A CA 1
ATOM 1417 C C . GLN A 1 199 ? 11.727 32.594 -0.244 1 41.91 199 GLN A C 1
ATOM 1419 O O . GLN A 1 199 ? 12.859 32.938 0.079 1 41.91 199 GLN A O 1
ATOM 1424 N N . CYS A 1 200 ? 11.406 33.562 -0.954 1 45.47 200 CYS A N 1
ATOM 1425 C CA . CYS A 1 200 ? 11.875 34.938 -0.827 1 45.47 200 CYS A CA 1
ATOM 1426 C C . CYS A 1 200 ? 11.156 35.656 0.31 1 45.47 200 CYS A C 1
ATOM 1428 O O . CYS A 1 200 ? 11.391 36.844 0.547 1 45.47 200 CYS A O 1
ATOM 1430 N N . GLY A 1 201 ? 10.273 35.125 0.983 1 40.56 201 GLY A N 1
ATOM 1431 C CA . GLY A 1 201 ? 9.414 36.156 1.527 1 40.56 201 GLY A CA 1
ATOM 1432 C C . GLY A 1 201 ? 10.055 36.969 2.648 1 40.56 201 GLY A C 1
ATOM 1433 O O . GLY A 1 201 ? 9.414 37.812 3.271 1 40.56 201 GLY A O 1
ATOM 1434 N N . GLY A 1 202 ? 11.414 37.156 2.564 1 42.31 202 GLY A N 1
ATOM 1435 C CA . GLY A 1 202 ? 11.953 38.219 3.414 1 42.31 202 GLY A CA 1
ATOM 1436 C C . GLY A 1 202 ? 11.227 38.344 4.746 1 42.31 202 GLY A C 1
ATOM 1437 O O . GLY A 1 202 ? 11.242 39.406 5.371 1 42.31 202 GLY A O 1
ATOM 1438 N N . VAL A 1 203 ? 10.375 37.531 5.055 1 52.34 203 VAL A N 1
ATOM 1439 C CA . VAL A 1 203 ? 9.398 37.938 6.062 1 52.34 203 VAL A CA 1
ATOM 1440 C C . VAL A 1 203 ? 9.938 37.625 7.457 1 52.34 203 VAL A C 1
ATOM 1442 O O . VAL A 1 203 ? 10.578 36.594 7.664 1 52.34 203 VAL A O 1
ATOM 1445 N N . THR A 1 204 ? 10.156 38.594 8.352 1 62.22 204 THR A N 1
ATOM 1446 C CA . THR A 1 204 ? 10.422 38.719 9.773 1 62.22 204 THR A CA 1
ATOM 1447 C C . THR A 1 204 ? 9.578 37.75 10.586 1 62.22 204 THR A C 1
ATOM 1449 O O . THR A 1 204 ? 9.68 37.719 11.812 1 62.22 204 THR A O 1
ATOM 1452 N N . GLY A 1 205 ? 9.141 36.594 10.227 1 82.38 205 GLY A N 1
ATOM 1453 C CA . GLY A 1 205 ? 8.273 35.719 11 1 82.38 205 GLY A CA 1
ATOM 1454 C C . GLY A 1 205 ? 7.215 36.469 11.789 1 82.38 205 GLY A C 1
ATOM 1455 O O . GLY A 1 205 ? 7.262 37.719 11.883 1 82.38 205 GLY A O 1
ATOM 1456 N N . THR A 1 206 ? 6.176 35.875 12.266 1 90.12 206 THR A N 1
ATOM 1457 C CA . THR A 1 206 ? 5.125 36.406 13.125 1 90.12 206 THR A CA 1
ATOM 1458 C C . THR A 1 206 ? 4.902 35.5 14.336 1 90.12 206 THR A C 1
ATOM 1460 O O . THR A 1 206 ? 5.207 34.312 14.297 1 90.12 206 THR A O 1
ATOM 1463 N N . LEU A 1 207 ? 4.461 36.188 15.406 1 94.06 207 LEU A N 1
ATOM 1464 C CA . LEU A 1 207 ? 4.016 35.375 16.531 1 94.06 207 LEU A CA 1
ATOM 1465 C C . LEU A 1 207 ? 2.838 34.5 16.125 1 94.06 207 LEU A C 1
ATOM 1467 O O . LEU A 1 207 ? 2.006 34.875 15.312 1 94.06 207 LEU A O 1
ATOM 1471 N N . ALA A 1 208 ? 2.881 33.312 16.594 1 92.06 208 ALA A N 1
ATOM 1472 C CA . ALA A 1 208 ? 1.835 32.344 16.234 1 92.06 208 ALA A CA 1
ATOM 1473 C C . ALA A 1 208 ? 1.657 31.297 17.312 1 92.06 208 ALA A C 1
ATOM 1475 O O . ALA A 1 208 ? 2.484 31.188 18.234 1 92.06 208 ALA A O 1
ATOM 1476 N N . GLY A 1 209 ? 0.556 30.516 17.188 1 93.94 209 GLY A N 1
ATOM 1477 C CA . GLY A 1 209 ? 0.228 29.516 18.203 1 93.94 209 GLY A CA 1
ATOM 1478 C C . GLY A 1 209 ? -0.615 30.062 19.328 1 93.94 209 GLY A C 1
ATOM 1479 O O . GLY A 1 209 ? -0.958 31.25 19.344 1 93.94 209 GLY A O 1
ATOM 1480 N N . ALA A 1 210 ? -0.93 29.203 20.25 1 97.81 210 ALA A N 1
ATOM 1481 C CA . ALA A 1 210 ? -1.606 29.641 21.469 1 97.81 210 ALA A CA 1
ATOM 1482 C C . ALA A 1 210 ? -0.601 30.094 22.531 1 97.81 210 ALA A C 1
ATOM 1484 O O . ALA A 1 210 ? 0.531 29.609 22.562 1 97.81 210 ALA A O 1
ATOM 1485 N N . VAL A 1 211 ? -1.051 31.031 23.281 1 98.62 211 VAL A N 1
ATOM 1486 C CA . VAL A 1 211 ? -0.251 31.453 24.438 1 98.62 211 VAL A CA 1
ATOM 1487 C C . VAL A 1 211 ? -0.532 30.531 25.625 1 98.62 211 VAL A C 1
ATOM 1489 O O . VAL A 1 211 ? -1.654 30.047 25.781 1 98.62 211 VAL A O 1
ATOM 1492 N N . VAL A 1 212 ? 0.542 30.281 26.375 1 98.62 212 VAL A N 1
ATOM 1493 C CA . VAL A 1 212 ? 0.368 29.453 27.562 1 98.62 212 VAL A CA 1
ATOM 1494 C C . VAL A 1 212 ? 0.849 30.219 28.797 1 98.62 212 VAL A C 1
ATOM 1496 O O . VAL A 1 212 ? 1.865 30.906 28.75 1 98.62 212 VAL A O 1
ATOM 1499 N N . TYR A 1 213 ? 0.078 30.125 29.875 1 98.56 213 TYR A N 1
ATOM 1500 C CA . TYR A 1 213 ? 0.447 30.719 31.156 1 98.56 213 TYR A CA 1
ATOM 1501 C C . TYR A 1 213 ? 0.777 29.641 32.188 1 98.56 213 TYR A C 1
ATOM 1503 O O . TYR A 1 213 ? 0.068 28.641 32.281 1 98.56 213 TYR A O 1
ATOM 1511 N N . TRP A 1 214 ? 1.891 29.875 32.906 1 98.38 214 TRP A N 1
ATOM 1512 C CA . TRP A 1 214 ? 2.156 29.062 34.094 1 98.38 214 TRP A CA 1
ATOM 1513 C C . TRP A 1 214 ? 3.047 29.812 35.062 1 98.38 214 TRP A C 1
ATOM 1515 O O . TRP A 1 214 ? 4.117 30.297 34.719 1 98.38 214 TRP A O 1
ATOM 1525 N N . ASP A 1 215 ? 2.621 29.938 36.281 1 97.69 215 ASP A N 1
ATOM 1526 C CA . ASP A 1 215 ? 3.398 30.375 37.438 1 97.69 215 ASP A CA 1
ATOM 1527 C C . ASP A 1 215 ? 4.07 31.719 37.156 1 97.69 215 ASP A C 1
ATOM 1529 O O . ASP A 1 215 ? 5.285 31.859 37.312 1 97.69 215 ASP A O 1
ATOM 1533 N N . GLY A 1 216 ? 3.379 32.594 36.656 1 98.38 216 GLY A N 1
ATOM 1534 C CA . GLY A 1 216 ? 3.846 33.969 36.5 1 98.38 216 GLY A CA 1
ATOM 1535 C C . GLY A 1 216 ? 4.527 34.219 35.188 1 98.38 216 GLY A C 1
ATOM 1536 O O . GLY A 1 216 ? 4.969 35.344 34.906 1 98.38 216 GLY A O 1
ATOM 1537 N N . LEU A 1 217 ? 4.605 33.25 34.375 1 98.81 217 LEU A N 1
ATOM 1538 C CA . LEU A 1 217 ? 5.203 33.406 33.062 1 98.81 217 LEU A CA 1
ATOM 1539 C C . LEU A 1 217 ? 4.199 33.062 31.953 1 98.81 217 LEU A C 1
ATOM 1541 O O . LEU A 1 217 ? 3.275 32.281 32.188 1 98.81 217 LEU A O 1
ATOM 1545 N N . ILE A 1 218 ? 4.34 33.719 30.812 1 98.81 218 ILE A N 1
ATOM 1546 C CA . ILE A 1 218 ? 3.631 33.312 29.625 1 98.81 218 ILE A CA 1
ATOM 1547 C C . ILE A 1 218 ? 4.633 32.844 28.562 1 98.81 218 ILE A C 1
ATOM 1549 O O . ILE A 1 218 ? 5.75 33.375 28.5 1 98.81 218 ILE A O 1
ATOM 1553 N N . TYR A 1 219 ? 4.285 31.875 27.797 1 98.75 219 TYR A N 1
ATOM 1554 C CA . TYR A 1 219 ? 5.105 31.266 26.75 1 98.75 219 TYR A CA 1
ATOM 1555 C C . TYR A 1 219 ? 4.512 31.531 25.375 1 98.75 219 TYR A C 1
ATOM 1557 O O . TYR A 1 219 ? 3.334 31.266 25.141 1 98.75 219 TYR A O 1
ATOM 1565 N N . VAL A 1 220 ? 5.344 32.062 24.484 1 97.94 220 VAL A N 1
ATOM 1566 C CA . VAL A 1 220 ? 4.895 32.562 23.188 1 97.94 220 VAL A CA 1
ATOM 1567 C C . VAL A 1 220 ? 5.82 32.031 22.094 1 97.94 220 VAL A C 1
ATOM 1569 O O . VAL A 1 220 ? 7.047 32.094 22.219 1 97.94 220 VAL A O 1
ATOM 1572 N N . GLY A 1 221 ? 5.176 31.438 21.047 1 96.25 221 GLY A N 1
ATOM 1573 C CA . GLY A 1 221 ? 5.938 30.953 19.922 1 96.25 221 GLY A CA 1
ATOM 1574 C C . GLY A 1 221 ? 5.797 31.812 18.688 1 96.25 221 GLY A C 1
ATOM 1575 O O . GLY A 1 221 ? 5.242 32.906 18.75 1 96.25 221 GLY A O 1
ATOM 1576 N N . MET A 1 222 ? 6.305 31.297 17.578 1 93.5 222 MET A N 1
ATOM 1577 C CA . MET A 1 222 ? 6.293 32.062 16.328 1 93.5 222 MET A CA 1
ATOM 1578 C C . MET A 1 222 ? 6.227 31.141 15.125 1 93.5 222 MET A C 1
ATOM 1580 O O . MET A 1 222 ? 6.348 29.922 15.258 1 93.5 222 MET A O 1
ATOM 1584 N N . GLN A 1 223 ? 5.918 31.75 13.961 1 91.25 223 GLN A N 1
ATOM 1585 C CA . GLN A 1 223 ? 5.98 31.109 12.656 1 91.25 223 GLN A CA 1
ATOM 1586 C C . GLN A 1 223 ? 6.809 31.922 11.672 1 91.25 223 GLN A C 1
ATOM 1588 O O . GLN A 1 223 ? 7.277 33.031 12.008 1 91.25 223 GLN A O 1
ATOM 1593 N N . GLY A 1 224 ? 7.055 31.25 10.508 1 82.25 224 GLY A N 1
ATOM 1594 C CA . GLY A 1 224 ? 7.711 32.062 9.477 1 82.25 224 GLY A CA 1
ATOM 1595 C C . GLY A 1 224 ? 8.953 31.391 8.914 1 82.25 224 GLY A C 1
ATOM 1596 O O . GLY A 1 224 ? 9.781 32.031 8.289 1 82.25 224 GLY A O 1
ATOM 1597 N N . SER A 1 225 ? 9.07 30.109 9 1 76.25 225 SER A N 1
ATOM 1598 C CA . SER A 1 225 ? 10.227 29.422 8.445 1 76.25 225 SER A CA 1
ATOM 1599 C C . SER A 1 225 ? 10.352 29.641 6.945 1 76.25 225 SER A C 1
ATOM 1601 O O . SER A 1 225 ? 11.461 29.703 6.41 1 76.25 225 SER A O 1
ATOM 1603 N N . THR A 1 226 ? 9.297 29.797 6.32 1 70.12 226 THR A N 1
ATOM 1604 C CA . THR A 1 226 ? 9.281 29.953 4.871 1 70.12 226 THR A CA 1
ATOM 1605 C C . THR A 1 226 ? 9.984 31.234 4.453 1 70.12 226 THR A C 1
ATOM 1607 O O . THR A 1 226 ? 10.5 31.328 3.34 1 70.12 226 THR A O 1
ATOM 1610 N N . GLY A 1 227 ? 10 32.125 5.391 1 66.12 227 GLY A N 1
ATOM 1611 C CA . GLY A 1 227 ? 10.664 33.375 5.125 1 66.12 227 GLY A CA 1
ATOM 1612 C C . GLY A 1 227 ? 12.102 33.406 5.602 1 66.12 227 GLY A C 1
ATOM 1613 O O . GLY A 1 227 ? 12.781 34.438 5.461 1 66.12 227 GLY A O 1
ATOM 1614 N N . GLY A 1 228 ? 12.531 32.281 6.156 1 71.69 228 GLY A N 1
ATOM 1615 C CA . GLY A 1 228 ? 13.906 32.219 6.617 1 71.69 228 GLY A CA 1
ATOM 1616 C C . GLY A 1 228 ? 14.086 32.719 8.039 1 71.69 228 GLY A C 1
ATOM 1617 O O . GLY A 1 228 ? 15.203 33.031 8.445 1 71.69 228 GLY A O 1
ATOM 1618 N N . ALA A 1 229 ? 13.016 32.875 8.727 1 81.06 229 ALA A N 1
ATOM 1619 C CA . ALA A 1 229 ? 13.125 33.344 10.102 1 81.06 229 ALA A CA 1
ATOM 1620 C C . ALA A 1 229 ? 13.898 32.344 10.961 1 81.06 229 ALA A C 1
ATOM 1622 O O . ALA A 1 229 ? 13.766 31.141 10.797 1 81.06 229 ALA A O 1
ATOM 1623 N N . ARG A 1 230 ? 14.711 32.969 11.812 1 88.62 230 ARG A N 1
ATOM 1624 C CA . ARG A 1 230 ? 15.352 32.156 12.836 1 88.62 230 ARG A CA 1
ATOM 1625 C C . ARG A 1 230 ? 14.406 31.859 13.992 1 88.62 230 ARG A C 1
ATOM 1627 O O . ARG A 1 230 ? 14.008 32.781 14.711 1 88.62 230 ARG A O 1
ATOM 1634 N N . GLY A 1 231 ? 14.078 30.656 14.172 1 91.56 231 GLY A N 1
ATOM 1635 C CA . GLY A 1 231 ? 13.055 30.281 15.133 1 91.56 231 GLY A CA 1
ATOM 1636 C C . GLY A 1 231 ? 13.469 30.531 16.562 1 91.56 231 GLY A C 1
ATOM 1637 O O . GLY A 1 231 ? 14.633 30.344 16.922 1 91.56 231 GLY A O 1
ATOM 1638 N N . ARG A 1 232 ? 12.461 30.938 17.391 1 93.19 232 ARG A N 1
ATOM 1639 C CA . ARG A 1 232 ? 12.719 31.125 18.812 1 93.19 232 ARG A CA 1
ATOM 1640 C C . ARG A 1 232 ? 11.43 31.047 19.609 1 93.19 232 ARG A C 1
ATOM 1642 O O . ARG A 1 232 ? 10.352 31.359 19.109 1 93.19 232 ARG A O 1
ATOM 1649 N N . ALA A 1 233 ? 11.547 30.641 20.797 1 96.56 233 ALA A N 1
ATOM 1650 C CA . ALA A 1 233 ? 10.484 30.625 21.812 1 96.56 233 ALA A CA 1
ATOM 1651 C C . ALA A 1 233 ? 10.766 31.625 22.922 1 96.56 233 ALA A C 1
ATOM 1653 O O . ALA A 1 233 ? 11.914 31.812 23.328 1 96.56 233 ALA A O 1
ATOM 1654 N N . TYR A 1 234 ? 9.664 32.25 23.359 1 97.62 234 TYR A N 1
ATOM 1655 C CA . TYR A 1 234 ? 9.805 33.281 24.406 1 97.62 234 TYR A CA 1
ATOM 1656 C C . TYR A 1 234 ? 9.109 32.844 25.688 1 97.62 234 TYR A C 1
ATOM 1658 O O . TYR A 1 234 ? 8.078 32.156 25.641 1 97.62 234 TYR A O 1
ATOM 1666 N N . ALA A 1 235 ? 9.734 33.281 26.75 1 98.81 235 ALA A N 1
ATOM 1667 C CA . ALA A 1 235 ? 9.008 33.406 28.016 1 98.81 235 ALA A CA 1
ATOM 1668 C C . ALA A 1 235 ? 8.992 34.844 28.5 1 98.81 235 ALA A C 1
ATOM 1670 O O . ALA A 1 235 ? 10.016 35.531 28.469 1 98.81 235 ALA A O 1
ATOM 1671 N N . LEU A 1 236 ? 7.77 35.281 28.828 1 98.75 236 LEU A N 1
ATOM 1672 C CA . LEU A 1 236 ? 7.613 36.656 29.344 1 98.75 236 LEU A CA 1
ATOM 1673 C C . LEU A 1 236 ? 7.031 36.625 30.766 1 98.75 236 LEU A C 1
ATOM 1675 O O . LEU A 1 236 ? 6.234 35.719 31.094 1 98.75 236 LEU A O 1
ATOM 1679 N N . LYS A 1 237 ? 7.414 37.594 31.547 1 98.5 237 LYS A N 1
ATOM 1680 C CA . LYS A 1 237 ? 6.727 37.781 32.812 1 98.5 237 LYS A CA 1
ATOM 1681 C C . LYS A 1 237 ? 5.289 38.25 32.594 1 98.5 237 LYS A C 1
ATOM 1683 O O . LYS A 1 237 ? 5.051 39.281 31.969 1 98.5 237 LYS A O 1
ATOM 1688 N N . ALA A 1 238 ? 4.402 37.562 33.188 1 98.69 238 ALA A N 1
ATOM 1689 C CA . ALA A 1 238 ? 2.982 37.781 32.938 1 98.69 238 ALA A CA 1
ATOM 1690 C C . ALA A 1 238 ? 2.566 39.188 33.406 1 98.69 238 ALA A C 1
ATOM 1692 O O . ALA A 1 238 ? 1.739 39.844 32.781 1 98.69 238 ALA A O 1
ATOM 1693 N N . ALA A 1 239 ? 3.148 39.625 34.438 1 97.88 239 ALA A N 1
ATOM 1694 C CA . ALA A 1 239 ? 2.723 40.844 35.094 1 97.88 239 ALA A CA 1
ATOM 1695 C C . ALA A 1 239 ? 3.16 42.094 34.281 1 97.88 239 ALA A C 1
ATOM 1697 O O . ALA A 1 239 ? 2.463 43.094 34.281 1 97.88 239 ALA A O 1
ATOM 1698 N N . THR A 1 240 ? 4.309 41.938 33.562 1 97.5 240 THR A N 1
ATOM 1699 C CA . THR A 1 240 ? 4.906 43.188 33.031 1 97.5 240 THR A CA 1
ATOM 1700 C C . THR A 1 240 ? 5.109 43.062 31.516 1 97.5 240 THR A C 1
ATOM 1702 O O . THR A 1 240 ? 5.312 44.094 30.844 1 97.5 240 THR A O 1
ATOM 1705 N N . GLY A 1 241 ? 5.191 41.906 31.078 1 97.94 241 GLY A N 1
ATOM 1706 C CA . GLY A 1 241 ? 5.473 41.688 29.656 1 97.94 241 GLY A CA 1
ATOM 1707 C C . GLY A 1 241 ? 6.957 41.656 29.344 1 97.94 241 GLY A C 1
ATOM 1708 O O . GLY A 1 241 ? 7.352 41.5 28.188 1 97.94 241 GLY A O 1
ATOM 1709 N N . GLU A 1 242 ? 7.789 41.781 30.359 1 97.62 242 GLU A N 1
ATOM 1710 C CA . GLU A 1 242 ? 9.227 41.719 30.141 1 97.62 242 GLU A CA 1
ATOM 1711 C C . GLU A 1 242 ? 9.656 40.312 29.719 1 97.62 242 GLU A C 1
ATOM 1713 O O . GLU A 1 242 ? 9.172 39.312 30.25 1 97.62 242 GLU A O 1
ATOM 1718 N N . VAL A 1 243 ? 10.586 40.281 28.75 1 97.62 243 VAL A N 1
ATOM 1719 C CA . VAL A 1 243 ? 11.102 39 28.297 1 97.62 243 VAL A CA 1
ATOM 1720 C C . VAL A 1 243 ? 11.977 38.375 29.391 1 97.62 243 VAL A C 1
ATOM 1722 O O . VAL A 1 243 ? 12.969 38.969 29.797 1 97.62 243 VAL A O 1
ATOM 1725 N N . ALA A 1 244 ? 11.555 37.25 29.828 1 98.38 244 ALA A N 1
ATOM 1726 C CA . ALA A 1 244 ? 12.352 36.5 30.812 1 98.38 244 ALA A CA 1
ATOM 1727 C C . ALA A 1 244 ? 13.492 35.75 30.141 1 98.38 244 ALA A C 1
ATOM 1729 O O . ALA A 1 244 ? 14.617 35.719 30.625 1 98.38 244 ALA A O 1
ATOM 1730 N N . TRP A 1 245 ? 13.203 35.062 29.078 1 97.31 245 TRP A N 1
ATOM 1731 C CA . TRP A 1 245 ? 14.234 34.375 28.312 1 97.31 245 TRP A CA 1
ATOM 1732 C C . TRP A 1 245 ? 13.766 34.125 26.891 1 97.31 245 TRP A C 1
ATOM 1734 O O . TRP A 1 245 ? 12.57 34.219 26.594 1 97.31 245 TRP A O 1
ATOM 1744 N N . THR A 1 246 ? 14.695 33.938 26 1 95.81 246 THR A N 1
ATOM 1745 C CA . THR A 1 246 ? 14.523 33.531 24.609 1 95.81 246 THR A CA 1
ATOM 1746 C C . THR A 1 246 ? 15.312 32.25 24.328 1 95.81 246 THR A C 1
ATOM 1748 O O . THR A 1 246 ? 16.484 32.156 24.688 1 95.81 246 THR A O 1
ATOM 1751 N N . PHE A 1 247 ? 14.656 31.266 23.797 1 96.81 247 PHE A N 1
ATOM 1752 C CA . PHE A 1 247 ? 15.328 30.047 23.359 1 96.81 247 PHE A CA 1
ATOM 1753 C C . PHE A 1 247 ? 15.367 30 21.828 1 96.81 247 PHE A C 1
ATOM 1755 O O . PHE A 1 247 ? 14.328 29.953 21.172 1 96.81 247 PHE A O 1
ATOM 1762 N N . TRP A 1 248 ? 16.516 29.859 21.312 1 94.81 248 TRP A N 1
ATOM 1763 C CA . TRP A 1 248 ? 16.703 29.859 19.859 1 94.81 248 TRP A CA 1
ATOM 1764 C C . TRP A 1 248 ? 16.609 28.453 19.297 1 94.81 248 TRP A C 1
ATOM 1766 O O . TRP A 1 248 ? 17.391 27.578 19.672 1 94.81 248 TRP A O 1
ATOM 1776 N N . GLY A 1 249 ? 15.664 28.25 18.344 1 95.12 249 GLY A N 1
ATOM 1777 C CA . GLY A 1 249 ? 15.516 26.969 17.672 1 95.12 249 GLY A CA 1
ATOM 1778 C C . GLY A 1 249 ? 16.719 26.609 16.812 1 95.12 249 GLY A C 1
ATOM 1779 O O . GLY A 1 249 ? 17.125 25.438 16.781 1 95.12 249 GLY A O 1
ATOM 1780 N N . ALA A 1 250 ? 17.203 27.594 16.109 1 93.88 250 ALA A N 1
ATOM 1781 C CA . ALA A 1 250 ? 18.484 27.453 15.43 1 93.88 250 ALA A CA 1
ATOM 1782 C C . ALA A 1 250 ? 19.609 28.109 16.234 1 93.88 250 ALA A C 1
ATOM 1784 O O . ALA A 1 250 ? 19.797 29.328 16.188 1 93.88 250 ALA A O 1
ATOM 1785 N N . PRO A 1 251 ? 20.422 27.281 16.844 1 96 251 PRO A N 1
ATOM 1786 C CA . PRO A 1 251 ? 21.438 27.859 17.75 1 96 251 PRO A CA 1
ATOM 1787 C C . PRO A 1 251 ? 22.516 28.625 17.016 1 96 251 PRO A C 1
ATOM 1789 O O . PRO A 1 251 ? 22.953 28.219 15.945 1 96 251 PRO A O 1
ATOM 1792 N N . GLY A 1 252 ? 22.875 29.703 17.641 1 92.31 252 GLY A N 1
ATOM 1793 C CA . GLY A 1 252 ? 23.953 30.5 17.094 1 92.31 252 GLY A CA 1
ATOM 1794 C C . GLY A 1 252 ? 25.328 30.062 17.547 1 92.31 252 GLY A C 1
ATOM 1795 O O . GLY A 1 252 ? 25.453 29.062 18.266 1 92.31 252 GLY A O 1
ATOM 1796 N N . GLU A 1 253 ? 26.25 30.891 17.141 1 92.75 253 GLU A N 1
ATOM 1797 C CA . GLU A 1 253 ? 27.625 30.562 17.469 1 92.75 253 GLU A CA 1
ATOM 1798 C C . GLU A 1 253 ? 27.828 30.469 18.984 1 92.75 253 GLU A C 1
ATOM 1800 O O . GLU A 1 253 ? 27.391 31.344 19.719 1 92.75 253 GLU A O 1
ATOM 1805 N N . GLY A 1 254 ? 28.438 29.406 19.391 1 93.56 254 GLY A N 1
ATOM 1806 C CA . GLY A 1 254 ? 28.719 29.234 20.797 1 93.56 254 GLY A CA 1
ATOM 1807 C C . GLY A 1 254 ? 27.609 28.516 21.547 1 93.56 254 GLY A C 1
ATOM 1808 O O . GLY A 1 254 ? 27.812 28.062 22.672 1 93.56 254 GLY A O 1
ATOM 1809 N N . GLU A 1 255 ? 26.5 28.375 20.938 1 95 255 GLU A N 1
ATOM 1810 C CA . GLU A 1 255 ? 25.391 27.688 21.578 1 95 255 GLU A CA 1
ATOM 1811 C C . GLU A 1 255 ? 25.391 26.203 21.266 1 95 255 GLU A C 1
ATOM 1813 O O . GLU A 1 255 ? 25.875 25.781 20.203 1 95 255 GLU A O 1
ATOM 1818 N N . PHE A 1 256 ? 24.938 25.422 22.203 1 97 256 PHE A N 1
ATOM 1819 C CA . PHE A 1 256 ? 24.812 23.984 21.984 1 97 256 PHE A CA 1
ATOM 1820 C C . PHE A 1 256 ? 24.016 23.688 20.734 1 97 256 PHE A C 1
ATOM 1822 O O . PHE A 1 256 ? 22.906 24.219 20.562 1 97 256 PHE A O 1
ATOM 1829 N N . GLY A 1 257 ? 24.531 22.859 19.859 1 97.25 257 GLY A N 1
ATOM 1830 C CA . GLY A 1 257 ? 23.828 22.438 18.656 1 97.25 257 GLY A CA 1
ATOM 1831 C C . GLY A 1 257 ? 24.266 23.188 17.422 1 97.25 257 GLY A C 1
ATOM 1832 O O . GLY A 1 257 ? 23.969 22.781 16.297 1 97.25 257 GLY A O 1
ATOM 1833 N N . ASN A 1 258 ? 24.938 24.281 17.594 1 96.88 258 ASN A N 1
ATOM 1834 C CA . ASN A 1 258 ? 25.359 25.078 16.453 1 96.88 258 ASN A CA 1
ATOM 1835 C C . ASN A 1 258 ? 26.281 24.297 15.531 1 96.88 258 ASN A C 1
ATOM 1837 O O . ASN A 1 258 ? 26.266 24.484 14.312 1 96.88 258 ASN A O 1
ATOM 1841 N N . ASP A 1 259 ? 27.047 23.391 16.062 1 96.81 259 ASP A N 1
ATOM 1842 C CA . ASP A 1 259 ? 28.016 22.609 15.281 1 96.81 259 ASP A CA 1
ATOM 1843 C C . ASP A 1 259 ? 27.297 21.656 14.312 1 96.81 259 ASP A C 1
ATOM 1845 O O . ASP A 1 259 ? 27.922 21.094 13.422 1 96.81 259 ASP A O 1
ATOM 1849 N N . SER A 1 260 ? 26 21.516 14.484 1 97.31 260 SER A N 1
ATOM 1850 C CA . SER A 1 260 ? 25.219 20.672 13.578 1 97.31 260 SER A CA 1
ATOM 1851 C C . SER A 1 260 ? 24.797 21.453 12.336 1 97.31 260 SER A C 1
ATOM 1853 O O . SER A 1 260 ? 24.094 20.922 11.477 1 97.31 260 SER A O 1
ATOM 1855 N N . TRP A 1 261 ? 25.203 22.672 12.234 1 95.88 261 TRP A N 1
ATOM 1856 C CA . TRP A 1 261 ? 24.891 23.531 11.086 1 95.88 261 TRP A CA 1
ATOM 1857 C C . TRP A 1 261 ? 26.172 23.844 10.297 1 95.88 261 TRP A C 1
ATOM 1859 O O . TRP A 1 261 ? 27.219 24.109 10.883 1 95.88 261 TRP A O 1
ATOM 1869 N N . GLU A 1 262 ? 26 23.812 9.039 1 95.06 262 GLU A N 1
ATOM 1870 C CA . GLU A 1 262 ? 27.125 24.172 8.164 1 95.06 262 GLU A CA 1
ATOM 1871 C C . GLU A 1 262 ? 27.25 25.688 8.023 1 95.06 262 GLU A C 1
ATOM 1873 O O . GLU A 1 262 ? 26.312 26.359 7.605 1 95.06 262 GLU A O 1
ATOM 1878 N N . GLY A 1 263 ? 28.344 26.203 8.367 1 93.25 263 GLY A N 1
ATOM 1879 C CA . GLY A 1 263 ? 28.594 27.625 8.195 1 93.25 263 GLY A CA 1
ATOM 1880 C C . GLY A 1 263 ? 27.547 28.5 8.867 1 93.25 263 GLY A C 1
ATOM 1881 O O . GLY A 1 263 ? 27.219 28.297 10.031 1 93.25 263 GLY A O 1
ATOM 1882 N N . ASP A 1 264 ? 27 29.453 8.023 1 89.19 264 ASP A N 1
ATOM 1883 C CA . ASP A 1 264 ? 26.062 30.453 8.547 1 89.19 264 ASP A CA 1
ATOM 1884 C C . ASP A 1 264 ? 24.625 30.047 8.242 1 89.19 264 ASP A C 1
ATOM 1886 O O . ASP A 1 264 ? 23.703 30.875 8.359 1 89.19 264 ASP A O 1
ATOM 1890 N N . SER A 1 265 ? 24.438 28.75 7.93 1 89.56 265 SER A N 1
ATOM 1891 C CA . SER A 1 265 ? 23.109 28.312 7.527 1 89.56 265 SER A CA 1
ATOM 1892 C C . SER A 1 265 ? 22.109 28.422 8.68 1 89.56 265 SER A C 1
ATOM 1894 O O . SER A 1 265 ? 20.906 28.531 8.453 1 89.56 265 SER A O 1
ATOM 1896 N N . TRP A 1 266 ? 22.609 28.484 9.906 1 90.75 266 TRP A N 1
ATOM 1897 C CA . TRP A 1 266 ? 21.75 28.578 11.078 1 90.75 266 TRP A CA 1
ATOM 1898 C C . TRP A 1 266 ? 21.062 29.953 11.125 1 90.75 266 TRP A C 1
ATOM 1900 O O . TRP A 1 266 ? 20 30.094 11.727 1 90.75 266 TRP A O 1
ATOM 1910 N N . LYS A 1 267 ? 21.531 30.922 10.469 1 86.75 267 LYS A N 1
ATOM 1911 C CA . LYS A 1 267 ? 21.016 32.281 10.531 1 86.75 267 LYS A CA 1
ATOM 1912 C C . LYS A 1 267 ? 19.656 32.375 9.852 1 86.75 267 LYS A C 1
ATOM 1914 O O . LYS A 1 267 ? 18.859 33.281 10.164 1 86.75 267 LYS A O 1
ATOM 1919 N N . THR A 1 268 ? 19.406 31.422 9.008 1 80.5 268 THR A N 1
ATOM 1920 C CA . THR A 1 268 ? 18.125 31.359 8.305 1 80.5 268 THR A CA 1
ATOM 1921 C C . THR A 1 268 ? 17.531 29.953 8.406 1 80.5 268 THR A C 1
ATOM 1923 O O . THR A 1 268 ? 16.812 29.516 7.5 1 80.5 268 THR A O 1
ATOM 1926 N N . GLY A 1 269 ? 17.859 29.359 9.453 1 80.19 269 GLY A N 1
ATOM 1927 C CA . GLY A 1 269 ? 17.688 27.906 9.5 1 80.19 269 GLY A CA 1
ATOM 1928 C C . GLY A 1 269 ? 16.281 27.5 9.891 1 80.19 269 GLY A C 1
ATOM 1929 O O . GLY A 1 269 ? 15.938 26.312 9.852 1 80.19 269 GLY A O 1
ATOM 1930 N N . GLY A 1 270 ? 15.328 28.516 10.195 1 89.31 270 GLY A N 1
ATOM 1931 C CA . GLY A 1 270 ? 13.977 28.141 10.57 1 89.31 270 GLY A CA 1
ATOM 1932 C C . GLY A 1 270 ? 13.875 27.594 11.984 1 89.31 270 GLY A C 1
ATOM 1933 O O . GLY A 1 270 ? 14.32 28.25 12.938 1 89.31 270 GLY A O 1
ATOM 1934 N N . ALA A 1 271 ? 13.367 26.281 12.086 1 92.88 271 ALA A N 1
ATOM 1935 C CA . ALA A 1 271 ? 13.164 25.656 13.391 1 92.88 271 ALA A CA 1
ATOM 1936 C C . ALA A 1 271 ? 12.273 26.516 14.281 1 92.88 271 ALA A C 1
ATOM 1938 O O . ALA A 1 271 ? 12.641 26.844 15.406 1 92.88 271 ALA A O 1
ATOM 1939 N N . VAL A 1 272 ? 11.109 26.812 13.812 1 93.31 272 VAL A N 1
ATOM 1940 C CA . VAL A 1 272 ? 10.195 27.719 14.492 1 93.31 272 VAL A CA 1
ATOM 1941 C C . VAL A 1 272 ? 9.195 26.922 15.328 1 93.31 272 VAL A C 1
ATOM 1943 O O . VAL A 1 272 ? 8.75 25.859 14.922 1 93.31 272 VAL A O 1
ATOM 1946 N N . PRO A 1 273 ? 8.922 27.344 16.516 1 95.88 273 PRO A N 1
ATOM 1947 C CA . PRO A 1 273 ? 7.891 26.719 17.359 1 95.88 273 PRO A CA 1
ATOM 1948 C C . PRO A 1 273 ? 6.504 27.328 17.125 1 95.88 273 PRO A C 1
ATOM 1950 O O . PRO A 1 273 ? 6.047 28.156 17.922 1 95.88 273 PRO A O 1
ATOM 1953 N N . TRP A 1 274 ? 5.816 26.844 16.188 1 94.44 274 TRP A N 1
ATOM 1954 C CA . TRP A 1 274 ? 4.598 27.531 15.781 1 94.44 274 TRP A CA 1
ATOM 1955 C C . TRP A 1 274 ? 3.373 26.922 16.453 1 94.44 274 TRP A C 1
ATOM 1957 O O . TRP A 1 274 ? 2.236 27.297 16.156 1 94.44 274 TRP A O 1
ATOM 1967 N N . ILE A 1 275 ? 3.514 25.953 17.359 1 95.81 275 ILE A N 1
ATOM 1968 C CA . ILE A 1 275 ? 2.439 25.406 18.172 1 95.81 275 ILE A CA 1
ATOM 1969 C C . ILE A 1 275 ? 2.799 25.547 19.656 1 95.81 275 ILE A C 1
ATOM 1971 O O . ILE A 1 275 ? 3.977 25.531 20.016 1 95.81 275 ILE A O 1
ATOM 1975 N N . HIS A 1 276 ? 1.773 25.656 20.516 1 97.19 276 HIS A N 1
ATOM 1976 C CA . HIS A 1 276 ? 1.987 25.938 21.938 1 97.19 276 HIS A CA 1
ATOM 1977 C C . HIS A 1 276 ? 2.617 24.734 22.641 1 97.19 276 HIS A C 1
ATOM 1979 O O . HIS A 1 276 ? 2.396 23.594 22.25 1 97.19 276 HIS A O 1
ATOM 1985 N N . PRO A 1 277 ? 3.375 24.969 23.688 1 98.12 277 PRO A N 1
ATOM 1986 C CA . PRO A 1 277 ? 4.082 23.922 24.422 1 98.12 277 PRO A CA 1
ATOM 1987 C C . PRO A 1 277 ? 3.199 23.25 25.469 1 98.12 277 PRO A C 1
ATOM 1989 O O . PRO A 1 277 ? 2.053 23.656 25.672 1 98.12 277 PRO A O 1
ATOM 1992 N N . ALA A 1 278 ? 3.715 22.203 26.062 1 98.38 278 ALA A N 1
ATOM 1993 C CA . ALA A 1 278 ? 3.23 21.625 27.312 1 98.38 278 ALA A CA 1
ATOM 1994 C C . ALA A 1 278 ? 4.125 22.031 28.484 1 98.38 278 ALA A C 1
ATOM 1996 O O . ALA A 1 278 ? 5.258 22.469 28.281 1 98.38 278 ALA A O 1
ATOM 1997 N N . ILE A 1 279 ? 3.545 21.906 29.672 1 98.62 279 ILE A N 1
ATOM 1998 C CA . ILE A 1 279 ? 4.324 22.234 30.859 1 98.62 279 ILE A CA 1
ATOM 1999 C C . ILE A 1 279 ? 4.121 21.156 31.922 1 98.62 279 ILE A C 1
ATOM 2001 O O . ILE A 1 279 ? 2.988 20.75 32.188 1 98.62 279 ILE A O 1
ATOM 2005 N N . ASP A 1 280 ? 5.199 20.703 32.469 1 98.44 280 ASP A N 1
ATOM 2006 C CA . ASP A 1 280 ? 5.176 19.859 33.656 1 98.44 280 ASP A CA 1
ATOM 2007 C C . ASP A 1 280 ? 5.539 20.656 34.906 1 98.44 280 ASP A C 1
ATOM 2009 O O . ASP A 1 280 ? 6.719 20.875 35.188 1 98.44 280 ASP A O 1
ATOM 2013 N N . PRO A 1 281 ? 4.574 20.922 35.719 1 97.94 281 PRO A N 1
ATOM 2014 C CA . PRO A 1 281 ? 4.859 21.766 36.875 1 97.94 281 PRO A CA 1
ATOM 2015 C C . PRO A 1 281 ? 5.75 21.047 37.906 1 97.94 281 PRO A C 1
ATOM 2017 O O . PRO A 1 281 ? 6.543 21.703 38.594 1 97.94 281 PRO A O 1
ATOM 2020 N N . ALA A 1 282 ? 5.621 19.812 38 1 97.31 282 ALA A N 1
ATOM 2021 C CA . ALA A 1 282 ? 6.402 19.047 38.969 1 97.31 282 ALA A CA 1
ATOM 2022 C C . ALA A 1 282 ? 7.887 19.062 38.625 1 97.31 282 ALA A C 1
ATOM 2024 O O . ALA A 1 282 ? 8.742 19.141 39.5 1 97.31 282 ALA A O 1
ATOM 2025 N N . LEU A 1 283 ? 8.164 18.984 37.375 1 98 283 LEU A N 1
ATOM 2026 C CA . LEU A 1 283 ? 9.547 18.969 36.938 1 98 283 LEU A CA 1
ATOM 2027 C C . LEU A 1 283 ? 10.047 20.391 36.656 1 98 283 LEU A C 1
ATOM 2029 O O . LEU A 1 283 ? 11.25 20.609 36.531 1 98 283 LEU A O 1
ATOM 2033 N N . GLY A 1 284 ? 9.109 21.328 36.531 1 98.31 284 GLY A N 1
ATOM 2034 C CA . GLY A 1 284 ? 9.461 22.688 36.156 1 98.31 284 GLY A CA 1
ATOM 2035 C C . GLY A 1 284 ? 9.961 22.797 34.719 1 98.31 284 GLY A C 1
ATOM 2036 O O . GLY A 1 284 ? 10.883 23.562 34.438 1 98.31 284 GLY A O 1
ATOM 2037 N N . LEU A 1 285 ? 9.406 21.984 33.875 1 98.75 285 LEU A N 1
ATOM 2038 C CA . LEU A 1 285 ? 9.875 21.938 32.5 1 98.75 285 LEU A CA 1
ATOM 2039 C C . LEU A 1 285 ? 8.766 22.375 31.547 1 98.75 285 LEU A C 1
ATOM 2041 O O . LEU A 1 285 ? 7.594 22.062 31.75 1 98.75 285 LEU A O 1
ATOM 2045 N N . VAL A 1 286 ? 9.148 23.156 30.547 1 98.75 286 VAL A N 1
ATOM 2046 C CA . VAL A 1 286 ? 8.305 23.453 29.391 1 98.75 286 VAL A CA 1
ATOM 2047 C C . VAL A 1 286 ? 8.836 22.719 28.156 1 98.75 286 VAL A C 1
ATOM 2049 O O . VAL A 1 286 ? 10.047 22.641 27.938 1 98.75 286 VAL A O 1
ATOM 2052 N N . TYR A 1 287 ? 7.957 22.031 27.422 1 98.75 287 TYR A N 1
ATOM 2053 C CA . TYR A 1 287 ? 8.312 21.234 26.25 1 98.75 287 TYR A CA 1
ATOM 2054 C C . TYR A 1 287 ? 7.898 21.953 24.969 1 98.75 287 TYR A C 1
ATOM 2056 O O . TYR A 1 287 ? 6.707 22.016 24.641 1 98.75 287 TYR A O 1
ATOM 2064 N N . TRP A 1 288 ? 8.859 22.422 24.234 1 98.19 288 TRP A N 1
ATOM 2065 C CA . TRP A 1 288 ? 8.617 23.062 22.938 1 98.19 288 TRP A CA 1
ATOM 2066 C C . TRP A 1 288 ? 8.961 22.109 21.797 1 98.19 288 TRP A C 1
ATOM 2068 O O . TRP A 1 288 ? 9.914 21.344 21.875 1 98.19 288 TRP A O 1
ATOM 2078 N N . THR A 1 289 ? 8.164 22.188 20.766 1 97.06 289 THR A N 1
ATOM 2079 C CA . THR A 1 289 ? 8.477 21.484 19.516 1 97.06 289 THR A CA 1
ATOM 2080 C C . THR A 1 289 ? 8.844 22.484 18.422 1 97.06 289 THR A C 1
ATOM 2082 O O . THR A 1 289 ? 8.25 23.547 18.312 1 97.06 289 THR A O 1
ATOM 2085 N N . PHE A 1 290 ? 9.836 22.156 17.672 1 96.62 290 PHE A N 1
ATOM 2086 C CA . PHE A 1 290 ? 10.359 23.031 16.641 1 96.62 290 PHE A CA 1
ATOM 2087 C C . PHE A 1 290 ? 10.188 22.422 15.266 1 96.62 290 PHE A C 1
ATOM 2089 O O . PHE A 1 290 ? 10.352 21.203 15.094 1 96.62 290 PHE A O 1
ATOM 2096 N N . SER A 1 291 ? 9.891 23.219 14.258 1 94.44 291 SER A N 1
ATOM 2097 C CA . SER A 1 291 ? 9.672 22.781 12.883 1 94.44 291 SER A CA 1
ATOM 2098 C C . SER A 1 291 ? 10.984 22.422 12.195 1 94.44 291 SER A C 1
ATOM 2100 O O . SER A 1 291 ? 12.039 22.375 12.844 1 94.44 291 SER A O 1
ATOM 2102 N N . GLY A 1 292 ? 10.938 22.125 10.93 1 92.88 292 GLY A N 1
ATOM 2103 C CA . GLY A 1 292 ? 12.102 21.766 10.133 1 92.88 292 GLY A CA 1
ATOM 2104 C C . GLY A 1 292 ? 13 22.938 9.805 1 92.88 292 GLY A C 1
ATOM 2105 O O . GLY A 1 292 ? 12.703 24.078 10.164 1 92.88 292 GLY A O 1
ATOM 2106 N N . PRO A 1 293 ? 14.086 22.594 9.234 1 91.88 293 PRO A N 1
ATOM 2107 C CA . PRO A 1 293 ? 15.055 23.609 8.836 1 91.88 293 PRO A CA 1
ATOM 2108 C C . PRO A 1 293 ? 14.734 24.234 7.473 1 91.88 293 PRO A C 1
ATOM 2110 O O . PRO A 1 293 ? 13.852 23.75 6.766 1 91.88 293 PRO A O 1
ATOM 2113 N N . TYR A 1 294 ? 15.43 25.203 7.215 1 85.31 294 TYR A N 1
ATOM 2114 C CA . TYR A 1 294 ? 15.359 25.828 5.902 1 85.31 294 TYR A CA 1
ATOM 2115 C C . TYR A 1 294 ? 16.75 25.984 5.301 1 85.31 294 TYR A C 1
ATOM 2117 O O . TYR A 1 294 ? 17.734 26.203 6.02 1 85.31 294 TYR A O 1
ATOM 2125 N N . PRO A 1 295 ? 16.875 26.016 3.91 1 83.69 295 PRO A N 1
ATOM 2126 C CA . PRO A 1 295 ? 15.797 25.766 2.947 1 83.69 295 PRO A CA 1
ATOM 2127 C C . PRO A 1 295 ? 15.086 24.438 3.197 1 83.69 295 PRO A C 1
ATOM 2129 O O . PRO A 1 295 ? 15.727 23.453 3.568 1 83.69 295 PRO A O 1
ATOM 2132 N N . ARG A 1 296 ? 13.844 24.391 2.871 1 85.56 296 ARG A N 1
ATOM 2133 C CA . ARG A 1 296 ? 12.914 23.344 3.281 1 85.56 296 ARG A CA 1
ATOM 2134 C C . ARG A 1 296 ? 13.172 22.047 2.508 1 85.56 296 ARG A C 1
ATOM 2136 O O . ARG A 1 296 ? 13.062 20.953 3.064 1 85.56 296 ARG A O 1
ATOM 2143 N N . THR A 1 297 ? 13.422 22.172 1.184 1 88.94 297 THR A N 1
ATOM 2144 C CA . THR A 1 297 ? 13.461 20.984 0.345 1 88.94 297 THR A CA 1
ATOM 2145 C C . THR A 1 297 ? 14.867 20.734 -0.175 1 88.94 297 THR A C 1
ATOM 2147 O O . THR A 1 297 ? 15.188 19.625 -0.62 1 88.94 297 THR A O 1
ATOM 2150 N N . ASP A 1 298 ? 15.695 21.734 -0.188 1 88.12 298 ASP A N 1
ATOM 2151 C CA . ASP A 1 298 ? 17.062 21.609 -0.67 1 88.12 298 ASP A CA 1
ATOM 2152 C C . ASP A 1 298 ? 18.047 21.547 0.493 1 88.12 298 ASP A C 1
ATOM 2154 O O . ASP A 1 298 ? 18.422 22.562 1.065 1 88.12 298 ASP A O 1
ATOM 2158 N N . GLY A 1 299 ? 18.562 20.391 0.818 1 89.69 299 GLY A N 1
ATOM 2159 C CA . GLY A 1 299 ? 19.5 20.188 1.91 1 89.69 299 GLY A CA 1
ATOM 2160 C C . GLY A 1 299 ? 20.953 20.25 1.469 1 89.69 299 GLY A C 1
ATOM 2161 O O . GLY A 1 299 ? 21.859 20.031 2.273 1 89.69 299 GLY A O 1
ATOM 2162 N N . SER A 1 300 ? 21.156 20.625 0.23 1 89.62 300 SER A N 1
ATOM 2163 C CA . SER A 1 300 ? 22.516 20.562 -0.304 1 89.62 300 SER A CA 1
ATOM 2164 C C . SER A 1 300 ? 23.375 21.688 0.25 1 89.62 300 SER A C 1
ATOM 2166 O O . SER A 1 300 ? 24.609 21.594 0.265 1 89.62 300 SER A O 1
ATOM 2168 N N . SER A 1 301 ? 22.734 22.703 0.784 1 86.44 301 SER A N 1
ATOM 2169 C CA . SER A 1 301 ? 23.469 23.875 1.253 1 86.44 301 SER A CA 1
ATOM 2170 C C . SER A 1 301 ? 23.562 23.891 2.775 1 86.44 301 SER A C 1
ATOM 2172 O O . SER A 1 301 ? 24.047 24.875 3.359 1 86.44 301 SER A O 1
ATOM 2174 N N . ARG A 1 302 ? 23.062 22.969 3.354 1 90.75 302 ARG A N 1
ATOM 2175 C CA . ARG A 1 302 ? 23.062 22.953 4.812 1 90.75 302 ARG A CA 1
ATOM 2176 C C . ARG A 1 302 ? 23.375 21.562 5.352 1 90.75 302 ARG A C 1
ATOM 2178 O O . ARG A 1 302 ? 22.5 20.891 5.902 1 90.75 302 ARG A O 1
ATOM 2185 N N . ALA A 1 303 ? 24.609 21.25 5.488 1 94.31 303 ALA A N 1
ATOM 2186 C CA . ALA A 1 303 ? 25.031 19.953 6 1 94.31 303 ALA A CA 1
ATOM 2187 C C . ALA A 1 303 ? 24.75 19.844 7.496 1 94.31 303 ALA A C 1
ATOM 2189 O O . ALA A 1 303 ? 24.5 20.844 8.172 1 94.31 303 ALA A O 1
ATOM 2190 N N . GLY A 1 304 ? 24.734 18.625 7.957 1 96.94 304 GLY A N 1
ATOM 2191 C CA . GLY A 1 304 ? 24.531 18.344 9.367 1 96.94 304 GLY A CA 1
ATOM 2192 C C . GLY A 1 304 ? 23.078 18.062 9.711 1 96.94 304 GLY A C 1
ATOM 2193 O O . GLY A 1 304 ? 22.203 18.203 8.867 1 96.94 304 GLY A O 1
ATOM 2194 N N . ASP A 1 305 ? 22.844 17.703 10.906 1 97.44 305 ASP A N 1
ATOM 2195 C CA . ASP A 1 305 ? 21.516 17.312 11.352 1 97.44 305 ASP A CA 1
ATOM 2196 C C . ASP A 1 305 ? 20.625 18.516 11.594 1 97.44 305 ASP A C 1
ATOM 2198 O O . ASP A 1 305 ? 19.406 18.391 11.711 1 97.44 305 ASP A O 1
ATOM 2202 N N . ASN A 1 306 ? 21.203 19.781 11.805 1 97.06 306 ASN A N 1
ATOM 2203 C CA . ASN A 1 306 ? 20.5 21.062 11.922 1 97.06 306 ASN A CA 1
ATOM 2204 C C . ASN A 1 306 ? 19.656 21.125 13.195 1 97.06 306 ASN A C 1
ATOM 2206 O O . ASN A 1 306 ? 18.484 21.453 13.141 1 97.06 306 ASN A O 1
ATOM 2210 N N . LEU A 1 307 ? 20.281 20.906 14.305 1 97.5 307 LEU A N 1
ATOM 2211 C CA . LEU A 1 307 ? 19.609 21.078 15.586 1 97.5 307 LEU A CA 1
ATOM 2212 C C . LEU A 1 307 ? 19.203 22.531 15.805 1 97.5 307 LEU A C 1
ATOM 2214 O O . LEU A 1 307 ? 19.938 23.453 15.414 1 97.5 307 LEU A O 1
ATOM 2218 N N . PHE A 1 308 ? 18.047 22.812 16.438 1 97.69 308 PHE A N 1
ATOM 2219 C CA . PHE A 1 308 ? 17.031 21.953 17.016 1 97.69 308 PHE A CA 1
ATOM 2220 C C . PHE A 1 308 ? 15.836 21.812 16.078 1 97.69 308 PHE A C 1
ATOM 2222 O O . PHE A 1 308 ? 14.695 21.688 16.531 1 97.69 308 PHE A O 1
ATOM 2229 N N . ALA A 1 309 ? 16.094 21.891 14.734 1 96 309 ALA A N 1
ATOM 2230 C CA . ALA A 1 309 ? 15 21.562 13.812 1 96 309 ALA A CA 1
ATOM 2231 C C . ALA A 1 309 ? 14.469 20.156 14.062 1 96 309 ALA A C 1
ATOM 2233 O O . ALA A 1 309 ? 15.219 19.266 14.461 1 96 309 ALA A O 1
ATOM 2234 N N . ASN A 1 310 ? 13.141 20.031 13.844 1 96.5 310 ASN A N 1
ATOM 2235 C CA . ASN A 1 310 ? 12.445 18.766 14.016 1 96.5 310 ASN A CA 1
ATOM 2236 C C . ASN A 1 310 ? 12.742 18.141 15.383 1 96.5 310 ASN A C 1
ATOM 2238 O O . ASN A 1 310 ? 13.031 16.953 15.477 1 96.5 310 ASN A O 1
ATOM 2242 N N . SER A 1 311 ? 12.648 18.969 16.438 1 97.5 311 SER A N 1
ATOM 2243 C CA . SER A 1 311 ? 12.992 18.5 17.766 1 97.5 311 SER A CA 1
ATOM 2244 C C . SER A 1 311 ? 11.914 18.875 18.781 1 97.5 311 SER A C 1
ATOM 2246 O O . SER A 1 311 ? 11.219 19.875 18.609 1 97.5 311 SER A O 1
ATOM 2248 N N . ILE A 1 312 ? 11.805 18.047 19.734 1 98.38 312 ILE A N 1
ATOM 2249 C CA . ILE A 1 312 ? 11.234 18.469 21 1 98.38 312 ILE A CA 1
ATOM 2250 C C . ILE A 1 312 ? 12.352 18.812 21.984 1 98.38 312 ILE A C 1
ATOM 2252 O O . ILE A 1 312 ? 13.367 18.109 22.047 1 98.38 312 ILE A O 1
ATOM 2256 N N . VAL A 1 313 ? 12.195 19.922 22.703 1 98.69 313 VAL A N 1
ATOM 2257 C CA . VAL A 1 313 ? 13.188 20.375 23.672 1 98.69 313 VAL A CA 1
ATOM 2258 C C . VAL A 1 313 ? 12.523 20.625 25.031 1 98.69 313 VAL A C 1
ATOM 2260 O O . VAL A 1 313 ? 11.516 21.328 25.109 1 98.69 313 VAL A O 1
ATOM 2263 N N . ALA A 1 314 ? 13.07 19.938 26 1 98.88 314 ALA A N 1
ATOM 2264 C CA . ALA A 1 314 ? 12.68 20.25 27.391 1 98.88 314 ALA A CA 1
ATOM 2265 C C . ALA A 1 314 ? 13.539 21.359 27.969 1 98.88 314 ALA A C 1
ATOM 2267 O O . ALA A 1 314 ? 14.766 21.234 28.031 1 98.88 314 ALA A O 1
ATOM 2268 N N . ILE A 1 315 ? 12.836 22.375 28.344 1 98.81 315 ILE A N 1
ATOM 2269 C CA . ILE A 1 315 ? 13.484 23.609 28.797 1 98.81 315 ILE A CA 1
ATOM 2270 C C . ILE A 1 315 ? 13.055 23.906 30.234 1 98.81 315 ILE A C 1
ATOM 2272 O O . ILE A 1 315 ? 11.875 23.766 30.578 1 98.81 315 ILE A O 1
ATOM 2276 N N . ASP A 1 316 ? 14.023 24.281 31.016 1 98.75 316 ASP A N 1
ATOM 2277 C CA . ASP A 1 316 ? 13.625 24.797 32.312 1 98.75 316 ASP A CA 1
ATOM 2278 C C . ASP A 1 316 ? 12.703 26.016 32.156 1 98.75 316 ASP A C 1
ATOM 2280 O O . ASP A 1 316 ? 13.086 27.016 31.578 1 98.75 316 ASP A O 1
ATOM 2284 N N . ALA A 1 317 ? 11.531 25.953 32.781 1 98.56 317 ALA A N 1
ATOM 2285 C CA . ALA A 1 317 ? 10.469 26.922 32.5 1 98.56 317 ALA A CA 1
ATOM 2286 C C . ALA A 1 317 ? 10.844 28.312 32.969 1 98.56 317 ALA A C 1
ATOM 2288 O O . ALA A 1 317 ? 10.445 29.312 32.375 1 98.56 317 ALA A O 1
ATOM 2289 N N . LYS A 1 318 ? 11.586 28.422 34 1 97.94 318 LYS A N 1
ATOM 2290 C CA . LYS A 1 318 ? 11.883 29.719 34.594 1 97.94 318 LYS A CA 1
ATOM 2291 C C . LYS A 1 318 ? 13.133 30.344 34 1 97.94 318 LYS A C 1
ATOM 2293 O O . LYS A 1 318 ? 13.195 31.562 33.812 1 97.94 318 LYS A O 1
ATOM 2298 N N . THR A 1 319 ? 14.109 29.438 33.625 1 97.94 319 THR A N 1
ATOM 2299 C CA . THR A 1 319 ? 15.414 29.984 33.25 1 97.94 319 THR A CA 1
ATOM 2300 C C . THR A 1 319 ? 15.625 29.953 31.734 1 97.94 319 THR A C 1
ATOM 2302 O O . THR A 1 319 ? 16.5 30.641 31.219 1 97.94 319 THR A O 1
ATOM 2305 N N . GLY A 1 320 ? 14.945 29.109 31.141 1 98.19 320 GLY A N 1
ATOM 2306 C CA . GLY A 1 320 ? 15.125 28.984 29.703 1 98.19 320 GLY A CA 1
ATOM 2307 C C . GLY A 1 320 ? 16.281 28.078 29.328 1 98.19 320 GLY A C 1
ATOM 2308 O O . GLY A 1 320 ? 16.609 27.953 28.141 1 98.19 320 GLY A O 1
ATOM 2309 N N . LYS A 1 321 ? 16.859 27.359 30.281 1 97.94 321 LYS A N 1
ATOM 2310 C CA . LYS A 1 321 ? 17.984 26.469 30 1 97.94 321 LYS A CA 1
ATOM 2311 C C . LYS A 1 321 ? 17.5 25.109 29.5 1 97.94 321 LYS A C 1
ATOM 2313 O O . LYS A 1 321 ? 16.562 24.531 30.062 1 97.94 321 LYS A O 1
ATOM 2318 N N . ARG A 1 322 ? 18.141 24.641 28.438 1 98.38 322 ARG A N 1
ATOM 2319 C CA . ARG A 1 322 ? 17.844 23.328 27.891 1 98.38 322 ARG A CA 1
ATOM 2320 C C . ARG A 1 322 ? 18.188 22.234 28.891 1 98.38 322 ARG A C 1
ATOM 2322 O O . ARG A 1 322 ? 19.297 22.188 29.422 1 98.38 322 ARG A O 1
ATOM 2329 N N . ARG A 1 323 ? 17.297 21.297 29.141 1 98.56 323 ARG A N 1
ATOM 2330 C CA . ARG A 1 323 ? 17.547 20.109 29.953 1 98.56 323 ARG A CA 1
ATOM 2331 C C . ARG A 1 323 ? 17.859 18.906 29.078 1 98.56 323 ARG A C 1
ATOM 2333 O O . ARG A 1 323 ? 18.797 18.156 29.344 1 98.56 323 ARG A O 1
ATOM 2340 N N . TRP A 1 324 ? 17.062 18.641 28.125 1 98.5 324 TRP A N 1
ATOM 2341 C CA . TRP A 1 324 ? 17.281 17.594 27.125 1 98.5 324 TRP A CA 1
ATOM 2342 C C . TRP A 1 324 ? 16.562 17.922 25.828 1 98.5 324 TRP A C 1
ATOM 2344 O O . TRP A 1 324 ? 15.789 18.875 25.766 1 98.5 324 TRP A O 1
ATOM 2354 N N . HIS A 1 325 ? 16.938 17.234 24.797 1 98.5 325 HIS A N 1
ATOM 2355 C CA . HIS A 1 325 ? 16.25 17.328 23.516 1 98.5 325 HIS A CA 1
ATOM 2356 C C . HIS A 1 325 ? 16.219 15.969 22.812 1 98.5 325 HIS A C 1
ATOM 2358 O O . HIS A 1 325 ? 16.953 15.055 23.172 1 98.5 325 HIS A O 1
ATOM 2364 N N . PHE A 1 326 ? 15.234 15.836 21.891 1 98.25 326 PHE A N 1
ATOM 2365 C CA . PHE A 1 326 ? 15.156 14.719 20.969 1 98.25 326 PHE A CA 1
ATOM 2366 C C . PHE A 1 326 ? 14.812 15.203 19.562 1 98.25 326 PHE A C 1
ATOM 2368 O O . PHE A 1 326 ? 13.828 15.922 19.359 1 98.25 326 PHE A O 1
ATOM 2375 N N . GLN A 1 327 ? 15.641 14.805 18.594 1 97.81 327 GLN A N 1
ATOM 2376 C CA . GLN A 1 327 ? 15.375 15.141 17.203 1 97.81 327 GLN A CA 1
ATOM 2377 C C . GLN A 1 327 ? 14.734 13.969 16.469 1 97.81 327 GLN A C 1
ATOM 2379 O O . GLN A 1 327 ? 15.32 12.883 16.375 1 97.81 327 GLN A O 1
ATOM 2384 N N . SER A 1 328 ? 13.586 14.219 15.891 1 97.19 328 SER A N 1
ATOM 2385 C CA . SER A 1 328 ? 12.789 13.164 15.273 1 97.19 328 SER A CA 1
ATOM 2386 C C . SER A 1 328 ? 13.195 12.938 13.82 1 97.19 328 SER A C 1
ATOM 2388 O O . SER A 1 328 ? 12.992 11.852 13.273 1 97.19 328 SER A O 1
ATOM 2390 N N . VAL A 1 329 ? 13.641 13.953 13.102 1 97.44 329 VAL A N 1
ATOM 2391 C CA . VAL A 1 329 ? 14.094 13.859 11.711 1 97.44 329 VAL A CA 1
ATOM 2392 C C . VAL A 1 329 ? 15.453 14.539 11.57 1 97.44 329 VAL A C 1
ATOM 2394 O O . VAL A 1 329 ? 15.594 15.727 11.852 1 97.44 329 VAL A O 1
ATOM 2397 N N . HIS A 1 330 ? 16.406 13.734 11.156 1 97.81 330 HIS A N 1
ATOM 2398 C CA . HIS A 1 330 ? 17.734 14.281 10.867 1 97.81 330 HIS A CA 1
ATOM 2399 C C . HIS A 1 330 ? 17.75 14.953 9.5 1 97.81 330 HIS A C 1
ATOM 2401 O O . HIS A 1 330 ? 17.281 14.383 8.516 1 97.81 330 HIS A O 1
ATOM 2407 N N . HIS A 1 331 ? 18.219 16.25 9.5 1 96.94 331 HIS A N 1
ATOM 2408 C CA . HIS A 1 331 ? 18.406 16.922 8.219 1 96.94 331 HIS A CA 1
ATOM 2409 C C . HIS A 1 331 ? 17.156 16.859 7.363 1 96.94 331 HIS A C 1
ATOM 2411 O O . HIS A 1 331 ? 17.203 16.375 6.227 1 96.94 331 HIS A O 1
ATOM 2417 N N . ASP A 1 332 ? 16.188 17.5 7.789 1 95.56 332 ASP A N 1
ATOM 2418 C CA . ASP A 1 332 ? 14.891 17.422 7.129 1 95.56 332 ASP A CA 1
ATOM 2419 C C . ASP A 1 332 ? 14.914 18.125 5.773 1 95.56 332 ASP A C 1
ATOM 2421 O O . ASP A 1 332 ? 15.406 19.25 5.664 1 95.56 332 ASP A O 1
ATOM 2425 N N . ILE A 1 333 ? 14.359 17.422 4.734 1 93.31 333 ILE A N 1
ATOM 2426 C CA . ILE A 1 333 ? 14.133 18.047 3.432 1 93.31 333 ILE A CA 1
ATOM 2427 C C . ILE A 1 333 ? 12.703 17.766 2.969 1 93.31 333 ILE A C 1
ATOM 2429 O O . ILE A 1 333 ? 12.383 17.938 1.788 1 93.31 333 ILE A O 1
ATOM 2433 N N . TRP A 1 334 ? 11.875 17.281 3.879 1 94.12 334 TRP A N 1
ATOM 2434 C CA . TRP A 1 334 ? 10.562 16.766 3.502 1 94.12 334 TRP A CA 1
ATOM 2435 C C . TRP A 1 334 ? 9.445 17.562 4.176 1 94.12 334 TRP A C 1
ATOM 2437 O O . TRP A 1 334 ? 8.273 17.203 4.07 1 94.12 334 TRP A O 1
ATOM 2447 N N . ASP A 1 335 ? 9.719 18.578 4.902 1 91.19 335 ASP A N 1
ATOM 2448 C CA . ASP A 1 335 ? 8.742 19.359 5.645 1 91.19 335 ASP A CA 1
ATOM 2449 C C . ASP A 1 335 ? 8.039 18.516 6.703 1 91.19 335 ASP A C 1
ATOM 2451 O O . ASP A 1 335 ? 6.824 18.609 6.879 1 91.19 335 ASP A O 1
ATOM 2455 N N . MET A 1 336 ? 8.773 17.703 7.332 1 93.81 336 MET A N 1
ATOM 2456 C CA . MET A 1 336 ? 8.227 16.859 8.391 1 93.81 336 MET A CA 1
ATOM 2457 C C . MET A 1 336 ? 8.336 17.547 9.742 1 93.81 336 MET A C 1
ATOM 2459 O O . MET A 1 336 ? 9.023 17.047 10.641 1 93.81 336 MET A O 1
ATOM 2463 N N . ASP A 1 337 ? 7.504 18.625 9.82 1 88.12 337 ASP A N 1
ATOM 2464 C CA . ASP A 1 337 ? 7.438 19.422 11.031 1 88.12 337 ASP A CA 1
ATOM 2465 C C . ASP A 1 337 ? 6.688 18.688 12.141 1 88.12 337 ASP A C 1
ATOM 2467 O O . ASP A 1 337 ? 5.469 18.828 12.266 1 88.12 337 ASP A O 1
ATOM 2471 N N . ASN A 1 338 ? 7.344 17.922 12.852 1 79.31 338 ASN A N 1
ATOM 2472 C CA . ASN A 1 338 ? 6.625 17.328 13.977 1 79.31 338 ASN A CA 1
ATOM 2473 C C . ASN A 1 338 ? 6.27 18.375 15.031 1 79.31 338 ASN A C 1
ATOM 2475 O O . ASN A 1 338 ? 6.559 18.188 16.219 1 79.31 338 ASN A O 1
ATOM 2479 N N . VAL A 1 339 ? 5.59 19.484 14.508 1 78.12 339 VAL A N 1
ATOM 2480 C CA . VAL A 1 339 ? 5.195 20.547 15.43 1 78.12 339 VAL A CA 1
ATOM 2481 C C . VAL A 1 339 ? 3.762 20.328 15.906 1 78.12 339 VAL A C 1
ATOM 2483 O O . VAL A 1 339 ? 2.807 20.656 15.195 1 78.12 339 VAL A O 1
ATOM 2486 N N . MET A 1 340 ? 3.564 19.562 16.859 1 87.06 340 MET A N 1
ATOM 2487 C CA . MET A 1 340 ? 2.303 19.328 17.547 1 87.06 340 MET A CA 1
ATOM 2488 C C . MET A 1 340 ? 2.414 19.703 19.031 1 87.06 340 MET A C 1
ATOM 2490 O O . MET A 1 340 ? 3.518 19.766 19.562 1 87.06 340 MET A O 1
ATOM 2494 N N . ALA A 1 341 ? 1.291 20.062 19.578 1 95.31 341 ALA A N 1
ATOM 2495 C CA . ALA A 1 341 ? 1.31 20.234 21.031 1 95.31 341 ALA A CA 1
ATOM 2496 C C . ALA A 1 341 ? 1.573 18.906 21.734 1 95.31 341 ALA A C 1
ATOM 2498 O O . ALA A 1 341 ? 0.749 17.984 21.672 1 95.31 341 ALA A O 1
ATOM 2499 N N . PRO A 1 342 ? 2.768 18.797 22.328 1 97 342 PRO A N 1
ATOM 2500 C CA . PRO A 1 342 ? 3.064 17.5 22.938 1 97 342 PRO A CA 1
ATOM 2501 C C . PRO A 1 342 ? 2.092 17.141 24.047 1 97 342 PRO A C 1
ATOM 2503 O O . PRO A 1 342 ? 1.517 18.016 24.688 1 97 342 PRO A O 1
ATOM 2506 N N . VAL A 1 343 ? 1.93 15.875 24.281 1 97.88 343 VAL A N 1
ATOM 2507 C CA . VAL A 1 343 ? 0.975 15.398 25.281 1 97.88 343 VAL A CA 1
ATOM 2508 C C . VAL A 1 343 ? 1.72 14.727 26.422 1 97.88 343 VAL A C 1
ATOM 2510 O O . VAL A 1 343 ? 2.518 13.812 26.219 1 97.88 343 VAL A O 1
ATOM 2513 N N . LEU A 1 344 ? 1.471 15.211 27.625 1 98.44 344 LEU A N 1
ATOM 2514 C CA . LEU A 1 344 ? 2.041 14.602 28.828 1 98.44 344 LEU A CA 1
ATOM 2515 C C . LEU A 1 344 ? 1.043 13.656 29.484 1 98.44 344 LEU A C 1
ATOM 2517 O O . LEU A 1 344 ? -0.078 14.055 29.812 1 98.44 344 LEU A O 1
ATOM 2521 N N . VAL A 1 345 ? 1.527 12.391 29.688 1 97.81 345 VAL A N 1
ATOM 2522 C CA . VAL A 1 345 ? 0.628 11.43 30.328 1 97.81 345 VAL A CA 1
ATOM 2523 C C . VAL A 1 345 ? 1.427 10.484 31.219 1 97.81 345 VAL A C 1
ATOM 2525 O O . VAL A 1 345 ? 2.623 10.281 31 1 97.81 345 VAL A O 1
ATOM 2528 N N . ASP A 1 346 ? 0.797 10.055 32.25 1 97.44 346 ASP A N 1
ATOM 2529 C CA . ASP A 1 346 ? 1.322 8.961 33.062 1 97.44 346 ASP A CA 1
ATOM 2530 C C . ASP A 1 346 ? 0.678 7.629 32.656 1 97.44 346 ASP A C 1
ATOM 2532 O O . ASP A 1 346 ? -0.544 7.543 32.531 1 97.44 346 ASP A O 1
ATOM 2536 N N . LEU A 1 347 ? 1.55 6.664 32.469 1 97.31 347 LEU A N 1
ATOM 2537 C CA . LEU A 1 347 ? 1.104 5.352 32 1 97.31 347 LEU A CA 1
ATOM 2538 C C . LEU A 1 347 ? 1.719 4.242 32.844 1 97.31 347 LEU A C 1
ATOM 2540 O O . LEU A 1 347 ? 2.721 4.457 33.531 1 97.31 347 LEU A O 1
ATOM 2544 N N . THR A 1 348 ? 1.007 3.068 32.906 1 95.88 348 THR A N 1
ATOM 2545 C CA . THR A 1 348 ? 1.63 1.847 33.406 1 95.88 348 THR A CA 1
ATOM 2546 C C . THR A 1 348 ? 2.189 1.017 32.25 1 95.88 348 THR A C 1
ATOM 2548 O O . THR A 1 348 ? 1.436 0.534 31.406 1 95.88 348 THR A O 1
ATOM 2551 N N . ILE A 1 349 ? 3.455 0.886 32.156 1 94.5 349 ILE A N 1
ATOM 2552 C CA . ILE A 1 349 ? 4.133 0.11 31.141 1 94.5 349 ILE A CA 1
ATOM 2553 C C . ILE A 1 349 ? 5.062 -0.91 31.781 1 94.5 349 ILE A C 1
ATOM 2555 O O . ILE A 1 349 ? 5.922 -0.55 32.594 1 94.5 349 ILE A O 1
ATOM 2559 N N . GLY A 1 350 ? 4.922 -2.182 31.438 1 89.69 350 GLY A N 1
ATOM 2560 C CA . GLY A 1 350 ? 5.715 -3.232 32.062 1 89.69 350 GLY A CA 1
ATOM 2561 C C . GLY A 1 350 ? 5.559 -3.281 33.562 1 89.69 350 GLY A C 1
ATOM 2562 O O . GLY A 1 350 ? 6.539 -3.473 34.281 1 89.69 350 GLY A O 1
ATOM 2563 N N . GLY A 1 351 ? 4.438 -2.883 34.031 1 91.19 351 GLY A N 1
ATOM 2564 C CA . GLY A 1 351 ? 4.133 -2.936 35.438 1 91.19 351 GLY A CA 1
ATOM 2565 C C . GLY A 1 351 ? 4.652 -1.735 36.219 1 91.19 351 GLY A C 1
ATOM 2566 O O . GLY A 1 351 ? 4.516 -1.666 37.438 1 91.19 351 GLY A O 1
ATOM 2567 N N . ARG A 1 352 ? 5.184 -0.82 35.562 1 93.62 352 ARG A N 1
ATOM 2568 C CA . ARG A 1 352 ? 5.742 0.361 36.219 1 93.62 352 ARG A CA 1
ATOM 2569 C C . ARG A 1 352 ? 5.059 1.632 35.719 1 93.62 352 ARG A C 1
ATOM 2571 O O . ARG A 1 352 ? 4.719 1.747 34.531 1 93.62 352 ARG A O 1
ATOM 2578 N N . LYS A 1 353 ? 4.891 2.555 36.688 1 95.44 353 LYS A N 1
ATOM 2579 C CA . LYS A 1 353 ? 4.398 3.875 36.312 1 95.44 353 LYS A CA 1
ATOM 2580 C C . LYS A 1 353 ? 5.461 4.652 35.531 1 95.44 353 LYS A C 1
ATOM 2582 O O . LYS A 1 353 ? 6.605 4.762 35.969 1 95.44 353 LYS A O 1
ATOM 2587 N N . ARG A 1 354 ? 5.125 5.094 34.406 1 96.69 354 ARG A N 1
ATOM 2588 C CA . ARG A 1 354 ? 5.996 5.898 33.562 1 96.69 354 ARG A CA 1
ATOM 2589 C C . ARG A 1 354 ? 5.367 7.254 33.281 1 96.69 354 ARG A C 1
ATOM 2591 O O . ARG A 1 354 ? 4.188 7.336 32.906 1 96.69 354 ARG A O 1
ATOM 2598 N N . SER A 1 355 ? 6.113 8.336 33.5 1 97.94 355 SER A N 1
ATOM 2599 C CA . SER A 1 355 ? 5.715 9.672 33.062 1 97.94 355 SER A CA 1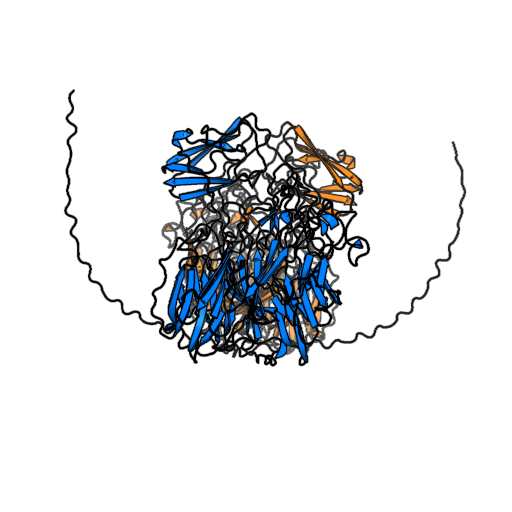
ATOM 2600 C C . SER A 1 355 ? 6.297 10.008 31.703 1 97.94 355 SER A C 1
ATOM 2602 O O . SER A 1 355 ? 7.508 10.195 31.562 1 97.94 355 SER A O 1
ATOM 2604 N N . VAL A 1 356 ? 5.391 10.141 30.719 1 98.31 356 VAL A N 1
ATOM 2605 C CA . VAL A 1 356 ? 5.91 10.203 29.359 1 98.31 356 VAL A CA 1
ATOM 2606 C C . VAL A 1 356 ? 5.41 11.477 28.688 1 98.31 356 VAL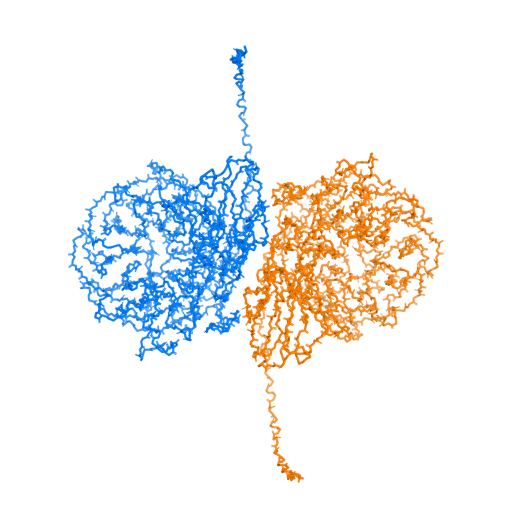 A C 1
ATOM 2608 O O . VAL A 1 356 ? 4.469 12.117 29.156 1 98.31 356 VAL A O 1
ATOM 2611 N N . VAL A 1 357 ? 6.102 11.914 27.656 1 98.44 357 VAL A N 1
ATOM 2612 C CA . VAL A 1 357 ? 5.672 12.914 26.688 1 98.44 357 VAL A CA 1
ATOM 2613 C C . VAL A 1 357 ? 5.555 12.281 25.297 1 98.44 357 VAL A C 1
ATOM 2615 O O . VAL A 1 357 ? 6.445 11.539 24.875 1 98.44 357 VAL A O 1
ATOM 2618 N N . VAL A 1 358 ? 4.375 12.414 24.734 1 97.62 358 VAL A N 1
ATOM 2619 C CA . VAL A 1 358 ? 4.105 11.898 23.391 1 97.62 358 VAL A CA 1
ATOM 2620 C C . VAL A 1 358 ? 4.352 12.992 22.359 1 97.62 358 VAL A C 1
ATOM 2622 O O . VAL A 1 358 ? 3.742 14.062 22.438 1 97.62 358 VAL A O 1
ATOM 2625 N N . TYR A 1 359 ? 5.289 12.703 21.391 1 93.94 359 TYR A N 1
ATOM 2626 C CA . TYR A 1 359 ? 5.758 13.625 20.359 1 93.94 359 TYR A CA 1
ATOM 2627 C C . TYR A 1 359 ? 5.695 12.969 18.984 1 93.94 359 TYR A C 1
ATOM 2629 O O . TYR A 1 359 ? 5.82 11.75 18.859 1 93.94 359 TYR A O 1
ATOM 2637 N N . GLY A 1 360 ? 5.387 13.75 18.094 1 89.75 360 GLY A N 1
ATOM 2638 C CA . GLY A 1 360 ? 5.316 13.281 16.703 1 89.75 360 GLY A CA 1
ATOM 2639 C C . GLY A 1 360 ? 4.09 13.781 15.969 1 89.75 360 GLY A C 1
ATOM 2640 O O . GLY A 1 360 ? 3.521 14.82 16.328 1 89.75 360 GLY A O 1
ATOM 2641 N N . SER A 1 361 ? 3.725 13.195 14.812 1 83.69 361 SER A N 1
ATOM 2642 C CA . SER A 1 361 ? 2.463 13.461 14.125 1 83.69 361 SER A CA 1
ATOM 2643 C C . SER A 1 361 ? 2.637 13.43 12.609 1 83.69 361 SER A C 1
ATOM 2645 O O . SER A 1 361 ? 2.201 12.477 11.953 1 83.69 361 SER A O 1
ATOM 2647 N N . LYS A 1 362 ? 3.535 14.352 12.086 1 92.75 362 LYS A N 1
ATOM 2648 C CA . LYS A 1 362 ? 3.553 14.484 10.633 1 92.75 362 LYS A CA 1
ATOM 2649 C C . LYS A 1 362 ? 4.09 13.211 9.969 1 92.75 362 LYS A C 1
ATOM 2651 O O . LYS A 1 362 ? 3.643 12.828 8.891 1 92.75 362 LYS A O 1
ATOM 2656 N N . VAL A 1 363 ? 5.043 12.547 10.672 1 95.56 363 VAL A N 1
ATOM 2657 C CA . VAL A 1 363 ? 5.664 11.352 10.117 1 95.56 363 VAL A CA 1
ATOM 2658 C C . VAL A 1 363 ? 4.734 10.156 10.289 1 95.56 363 VAL A C 1
ATOM 2660 O O . VAL A 1 363 ? 5.07 9.039 9.891 1 95.56 363 VAL A O 1
ATOM 2663 N N . ALA A 1 364 ? 3.67 10.305 10.969 1 95.56 364 ALA A N 1
ATOM 2664 C CA . ALA A 1 364 ? 2.631 9.305 11.172 1 95.56 364 ALA A CA 1
ATOM 2665 C C . ALA A 1 364 ? 3.066 8.266 12.195 1 95.56 364 ALA A C 1
ATOM 2667 O O . ALA A 1 364 ? 2.664 7.098 12.117 1 95.56 364 ALA A O 1
ATOM 2668 N N . MET A 1 365 ? 3.928 8.609 13.055 1 94.94 365 MET A N 1
ATOM 2669 C CA . MET A 1 365 ? 4.305 7.773 14.195 1 94.94 365 MET A CA 1
ATOM 2670 C C . MET A 1 365 ? 4.633 8.633 15.414 1 94.94 365 MET A C 1
ATOM 2672 O O . MET A 1 365 ? 4.91 9.82 15.281 1 94.94 365 MET A O 1
ATOM 2676 N N . TYR A 1 366 ? 4.547 7.992 16.594 1 97 366 TYR A N 1
ATOM 2677 C CA . TYR A 1 366 ? 4.816 8.727 17.828 1 97 366 TYR A CA 1
ATOM 2678 C C . TYR A 1 366 ? 6.156 8.32 18.422 1 97 366 TYR A C 1
ATOM 2680 O O . TYR A 1 366 ? 6.543 7.148 18.359 1 97 366 TYR A O 1
ATOM 2688 N N . TYR A 1 367 ? 6.797 9.32 18.938 1 98 367 TYR A N 1
ATOM 2689 C CA . TYR A 1 367 ? 7.941 9.141 19.812 1 98 367 TYR A CA 1
ATOM 2690 C C . TYR A 1 367 ? 7.535 9.312 21.281 1 98 367 TYR A C 1
ATOM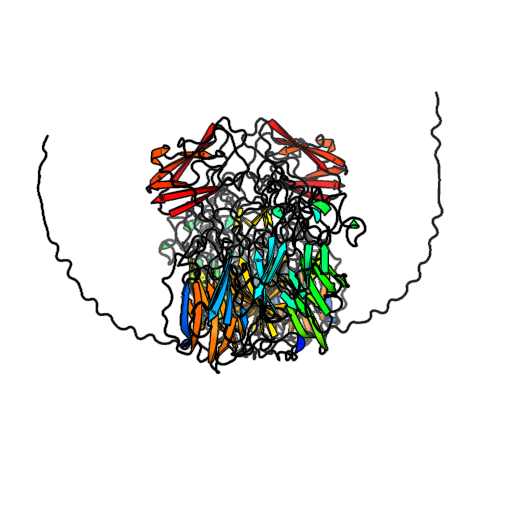 2692 O O . TYR A 1 367 ? 7.336 10.43 21.75 1 98 367 TYR A O 1
ATOM 2700 N N . VAL A 1 368 ? 7.418 8.211 21.938 1 98.31 368 VAL A N 1
ATOM 2701 C CA . VAL A 1 368 ? 7.051 8.242 23.344 1 98.31 368 VAL A CA 1
ATOM 2702 C C . VAL A 1 368 ? 8.312 8.281 24.219 1 98.31 368 VAL A C 1
ATOM 2704 O O . VAL A 1 368 ? 9.078 7.316 24.25 1 98.31 368 VAL A O 1
ATOM 2707 N N . LEU A 1 369 ? 8.477 9.438 24.891 1 98.69 369 LEU A N 1
ATOM 2708 C CA . LEU A 1 369 ? 9.719 9.695 25.609 1 98.69 369 LEU A CA 1
ATOM 2709 C C . LEU A 1 369 ? 9.461 9.883 27.109 1 98.69 369 LEU A C 1
ATOM 2711 O O . LEU A 1 369 ? 8.359 10.266 27.5 1 98.69 369 LEU A O 1
ATOM 2715 N N . ASP A 1 370 ? 10.484 9.609 27.875 1 98.5 370 ASP A N 1
ATOM 2716 C CA . ASP A 1 370 ? 10.453 9.961 29.297 1 98.5 370 ASP A CA 1
ATOM 2717 C C . ASP A 1 370 ? 10.484 11.469 29.484 1 98.5 370 ASP A C 1
ATOM 2719 O O . ASP A 1 370 ? 11.367 12.148 28.953 1 98.5 370 ASP A O 1
ATOM 2723 N N . ARG A 1 371 ? 9.617 12.039 30.328 1 97.81 371 ARG A N 1
ATOM 2724 C CA . ARG A 1 371 ? 9.453 13.484 30.438 1 97.81 371 ARG A CA 1
ATOM 2725 C C . ARG A 1 371 ? 10.68 14.117 31.094 1 97.81 371 ARG A C 1
ATOM 2727 O O . ARG A 1 371 ? 11.016 15.273 30.812 1 97.81 371 ARG A O 1
ATOM 2734 N N . ALA A 1 372 ? 11.25 13.336 31.922 1 98.38 372 ALA A N 1
ATOM 2735 C CA . ALA A 1 372 ? 12.352 13.898 32.688 1 98.38 372 ALA A CA 1
ATOM 2736 C C . ALA A 1 372 ? 13.664 13.836 31.922 1 98.38 372 ALA A C 1
ATOM 2738 O O . ALA A 1 372 ? 14.523 14.711 32.062 1 98.38 372 ALA A O 1
ATOM 2739 N N . THR A 1 373 ? 13.758 12.797 31.016 1 98.38 373 THR A N 1
ATOM 2740 C CA . THR A 1 373 ? 15.094 12.539 30.484 1 98.38 373 THR A CA 1
ATOM 2741 C C . THR A 1 373 ? 15.094 12.602 28.953 1 98.38 373 THR A C 1
ATOM 2743 O O . THR A 1 373 ? 16.156 12.703 28.344 1 98.38 373 THR A O 1
ATOM 2746 N N . GLY A 1 374 ? 14.008 12.453 28.406 1 98.38 374 GLY A N 1
ATOM 2747 C CA . GLY A 1 374 ? 13.938 12.422 26.953 1 98.38 374 GLY A CA 1
ATOM 2748 C C . GLY A 1 374 ? 14.281 11.062 26.375 1 98.38 374 GLY A C 1
ATOM 2749 O O . GLY A 1 374 ? 14.305 10.898 25.156 1 98.38 374 GLY A O 1
ATOM 2750 N N . LYS A 1 375 ? 14.5 10.055 27.188 1 98 375 LYS A N 1
ATOM 2751 C CA . LYS A 1 375 ? 14.828 8.719 26.703 1 98 375 LYS A CA 1
ATOM 2752 C C . LYS A 1 375 ? 13.586 8 26.172 1 98 375 LYS A C 1
ATOM 2754 O O . LYS A 1 375 ? 12.5 8.125 26.75 1 98 375 LYS A O 1
ATOM 2759 N N . PRO A 1 376 ? 13.766 7.246 25.062 1 97.88 376 PRO A N 1
ATOM 2760 C CA . PRO A 1 376 ? 12.609 6.535 24.5 1 97.88 376 PRO A CA 1
ATOM 2761 C C . PRO A 1 376 ? 12.094 5.43 25.422 1 97.88 376 PRO A C 1
ATOM 2763 O O . PRO A 1 376 ? 12.891 4.676 25.984 1 97.88 376 PRO A O 1
ATOM 2766 N N . ILE A 1 377 ? 10.773 5.297 25.516 1 97.44 377 ILE A N 1
ATOM 2767 C CA . ILE A 1 377 ? 10.125 4.324 26.375 1 97.44 377 ILE A CA 1
ATOM 2768 C C . ILE A 1 377 ? 10.094 2.959 25.688 1 97.44 377 ILE A C 1
ATOM 2770 O O . ILE A 1 377 ? 10.258 1.926 26.344 1 97.44 377 ILE A O 1
ATOM 2774 N N . HIS A 1 378 ? 9.875 2.949 24.375 1 97.06 378 HIS A N 1
ATOM 2775 C CA . HIS A 1 378 ? 9.695 1.703 23.641 1 97.06 378 HIS A CA 1
ATOM 2776 C C . HIS A 1 378 ? 10.906 1.396 22.766 1 97.06 378 HIS A C 1
ATOM 2778 O O . HIS A 1 378 ? 10.805 0.666 21.781 1 97.06 378 HIS A O 1
ATOM 2784 N N . GLY A 1 379 ? 11.969 2.025 23.047 1 96.56 379 GLY A N 1
ATOM 2785 C CA . GLY A 1 379 ? 13.156 1.851 22.219 1 96.56 379 GLY A CA 1
ATOM 2786 C C . GLY A 1 379 ? 13.164 2.748 21 1 96.56 379 GLY A C 1
ATOM 2787 O O . GLY A 1 379 ? 12.148 3.344 20.656 1 96.56 379 GLY A O 1
ATOM 2788 N N . MET A 1 380 ? 14.352 2.898 20.406 1 97.5 380 MET A N 1
ATOM 2789 C CA . MET A 1 380 ? 14.594 3.703 19.219 1 97.5 380 MET A CA 1
ATOM 2790 C C . MET A 1 380 ? 15.656 3.061 18.328 1 97.5 380 MET A C 1
ATOM 2792 O O . MET A 1 380 ? 16.75 2.721 18.812 1 97.5 380 MET A O 1
ATOM 2796 N N . THR A 1 381 ? 15.344 2.834 17.094 1 97.56 381 THR A N 1
ATOM 2797 C CA . THR A 1 381 ? 16.312 2.225 16.172 1 97.56 381 THR A CA 1
ATOM 2798 C C . THR A 1 381 ? 16.641 3.176 15.023 1 97.56 381 THR A C 1
ATOM 2800 O O . THR A 1 381 ? 15.742 3.691 14.359 1 97.56 381 THR A O 1
ATOM 2803 N N . GLU A 1 382 ? 17.938 3.434 14.836 1 97.81 382 GLU A N 1
ATOM 2804 C CA . GLU A 1 382 ? 18.391 4.141 13.641 1 97.81 382 GLU A CA 1
ATOM 2805 C C . GLU A 1 382 ? 18.391 3.221 12.422 1 97.81 382 GLU A C 1
ATOM 2807 O O . GLU A 1 382 ? 19.047 2.184 12.422 1 97.81 382 GLU A O 1
ATOM 2812 N N . ARG A 1 383 ? 17.578 3.551 11.477 1 96.62 383 ARG A N 1
ATOM 2813 C CA . ARG A 1 383 ? 17.531 2.746 10.266 1 96.62 383 ARG A CA 1
ATOM 2814 C C . ARG A 1 383 ? 18.047 3.527 9.062 1 96.62 383 ARG A C 1
ATOM 2816 O O . ARG A 1 383 ? 17.844 4.738 8.969 1 96.62 383 ARG A O 1
ATOM 2823 N N . GLU A 1 384 ? 18.703 2.842 8.133 1 94.81 384 GLU A N 1
ATOM 2824 C CA . GLU A 1 384 ? 19.125 3.449 6.875 1 94.81 384 GLU A CA 1
ATOM 2825 C C . GLU A 1 384 ? 17.922 3.885 6.047 1 94.81 384 GLU A C 1
ATOM 2827 O O . GLU A 1 384 ? 16.891 3.199 6.027 1 94.81 384 GLU A O 1
ATOM 2832 N N . VAL A 1 385 ? 17.984 5.008 5.445 1 93.81 385 VAL A N 1
ATOM 2833 C CA . VAL A 1 385 ? 16.938 5.523 4.562 1 93.81 385 VAL A CA 1
ATOM 2834 C C . VAL A 1 385 ? 17.531 5.863 3.201 1 93.81 385 VAL A C 1
ATOM 2836 O O . VAL A 1 385 ? 18.75 6.047 3.076 1 93.81 385 VAL A O 1
ATOM 2839 N N . PRO A 1 386 ? 16.719 5.914 2.15 1 88.31 386 PRO A N 1
ATOM 2840 C CA . PRO A 1 386 ? 17.25 6.188 0.811 1 88.31 386 PRO A CA 1
ATOM 2841 C C . PRO A 1 386 ? 18 7.512 0.733 1 88.31 386 PRO A C 1
ATOM 2843 O O . PRO A 1 386 ? 17.641 8.477 1.415 1 88.31 386 PRO A O 1
ATOM 2846 N N . GLN A 1 387 ? 19.062 7.535 -0.092 1 89.12 387 GLN A N 1
ATOM 2847 C CA . GLN A 1 387 ? 19.938 8.703 -0.228 1 89.12 387 GLN A CA 1
ATOM 2848 C C . GLN A 1 387 ? 19.969 9.195 -1.671 1 89.12 387 GLN A C 1
ATOM 2850 O O . GLN A 1 387 ? 19.688 8.43 -2.6 1 89.12 387 GLN A O 1
ATOM 2855 N N . ASP A 1 388 ? 20.125 10.406 -1.855 1 87.12 388 ASP A N 1
ATOM 2856 C CA . ASP A 1 388 ? 20.5 11.07 -3.1 1 87.12 388 ASP A CA 1
ATOM 2857 C C . ASP A 1 388 ? 21.812 11.852 -2.932 1 87.12 388 ASP A C 1
ATOM 2859 O O . ASP A 1 388 ? 21.891 12.773 -2.123 1 87.12 388 ASP A O 1
ATOM 2863 N N . ALA A 1 389 ? 22.812 11.422 -3.756 1 81.19 389 ALA A N 1
ATOM 2864 C CA . ALA A 1 389 ? 24.156 11.969 -3.596 1 81.19 389 ALA A CA 1
ATOM 2865 C C . ALA A 1 389 ? 24.156 13.484 -3.738 1 81.19 389 ALA A C 1
ATOM 2867 O O . ALA A 1 389 ? 25.062 14.164 -3.244 1 81.19 389 ALA A O 1
ATOM 2868 N N . ARG A 1 390 ? 23.172 14.133 -4.281 1 86.44 390 ARG A N 1
ATOM 2869 C CA . ARG A 1 390 ? 23.094 15.578 -4.477 1 86.44 390 ARG A CA 1
ATOM 2870 C C . ARG A 1 390 ? 22.609 16.281 -3.213 1 86.44 390 ARG A C 1
ATOM 2872 O O . ARG A 1 390 ? 22.719 17.5 -3.084 1 86.44 390 ARG A O 1
ATOM 2879 N N . GLN A 1 391 ? 21.984 15.477 -2.336 1 89.38 391 GLN A N 1
ATOM 2880 C CA . GLN A 1 391 ? 21.562 15.953 -1.028 1 89.38 391 GLN A CA 1
ATOM 2881 C C . GLN A 1 391 ? 22.547 15.547 0.062 1 89.38 391 GLN A C 1
ATOM 2883 O O . GLN A 1 391 ? 23.328 14.617 -0.123 1 89.38 391 GLN A O 1
ATOM 2888 N N . LYS A 1 392 ? 22.5 16.234 1.186 1 93.94 392 LYS A N 1
ATOM 2889 C CA . LYS A 1 392 ? 23.391 15.898 2.299 1 93.94 392 LYS A CA 1
ATOM 2890 C C . LYS A 1 392 ? 22.609 15.273 3.451 1 93.94 392 LYS A C 1
ATOM 2892 O O . LYS A 1 392 ? 22.891 15.547 4.617 1 93.94 392 LYS A O 1
ATOM 2897 N N . THR A 1 393 ? 21.609 14.5 3.043 1 94.81 393 THR A N 1
ATOM 2898 C CA . THR A 1 393 ? 20.703 13.922 4.035 1 94.81 393 THR A CA 1
ATOM 2899 C C . THR A 1 393 ? 21.453 12.977 4.965 1 94.81 393 THR A C 1
ATOM 2901 O O . THR A 1 393 ? 22.469 12.391 4.578 1 94.81 393 THR A O 1
ATOM 2904 N N . SER A 1 394 ? 20.969 12.875 6.176 1 96.94 394 SER A N 1
ATOM 2905 C CA . SER A 1 394 ? 21.5 11.883 7.105 1 96.94 394 SER A CA 1
ATOM 2906 C C . SER A 1 394 ? 21.234 10.469 6.602 1 96.94 394 SER A C 1
ATOM 2908 O O . SER A 1 394 ? 20.156 10.18 6.066 1 96.94 394 SER A O 1
ATOM 2910 N N . PRO A 1 395 ? 22.219 9.539 6.781 1 95.25 395 PRO A N 1
ATOM 2911 C CA . PRO A 1 395 ? 22.047 8.188 6.262 1 95.25 395 PRO A CA 1
ATOM 2912 C C . PRO A 1 395 ? 20.984 7.387 7.012 1 95.25 395 PRO A C 1
ATOM 2914 O O . PRO A 1 395 ? 20.484 6.391 6.496 1 95.25 395 PRO A O 1
ATOM 2917 N N . THR A 1 396 ? 20.703 7.809 8.242 1 97.62 396 THR A N 1
ATOM 2918 C CA . THR A 1 396 ? 19.734 7.082 9.047 1 97.62 396 THR A CA 1
ATOM 2919 C C . THR A 1 396 ? 18.703 8.039 9.648 1 97.62 396 THR A C 1
ATOM 2921 O O . THR A 1 396 ? 18.922 9.25 9.688 1 97.62 396 THR A O 1
ATOM 2924 N N . GLN A 1 397 ? 17.594 7.535 10.008 1 97.88 397 GLN A N 1
ATOM 2925 C CA . GLN A 1 397 ? 16.547 8.219 10.766 1 97.88 397 GLN A CA 1
ATOM 2926 C C . GLN A 1 397 ? 16.094 7.379 11.953 1 97.88 397 GLN A C 1
ATOM 2928 O O . GLN A 1 397 ? 16.188 6.148 11.922 1 97.88 397 GLN A O 1
ATOM 2933 N N . PRO A 1 398 ? 15.641 7.984 12.984 1 97.88 398 PRO A N 1
ATOM 2934 C CA . PRO A 1 398 ? 15.18 7.25 14.164 1 97.88 398 PRO A CA 1
ATOM 2935 C C . PRO A 1 398 ? 13.766 6.703 14 1 97.88 398 PRO A C 1
ATOM 2937 O O . PRO A 1 398 ? 12.852 7.445 13.641 1 97.88 398 PRO A O 1
ATOM 2940 N N . PHE A 1 399 ? 13.586 5.434 14.258 1 97.38 399 PHE A N 1
ATOM 2941 C CA . PHE A 1 399 ? 12.289 4.777 14.266 1 97.38 399 PHE A CA 1
ATOM 2942 C C . PHE A 1 399 ? 11.961 4.238 15.656 1 97.38 399 PHE A C 1
ATOM 2944 O O . PHE A 1 399 ? 12.719 3.443 16.219 1 97.38 399 PHE A O 1
ATOM 2951 N N . PRO A 1 400 ? 10.859 4.656 16.203 1 97.88 400 PRO A N 1
ATOM 2952 C CA . PRO A 1 400 ? 10.484 4.168 17.531 1 97.88 400 PRO A CA 1
ATOM 2953 C C . PRO A 1 400 ? 9.93 2.742 17.5 1 97.88 400 PRO A C 1
ATOM 2955 O O . PRO A 1 400 ? 9.469 2.277 16.469 1 97.88 400 PRO A O 1
ATOM 2958 N N . GLY A 1 401 ? 10.078 2.08 18.719 1 96.56 401 GLY A N 1
ATOM 2959 C CA . GLY A 1 401 ? 9.344 0.833 18.859 1 96.56 401 GLY A CA 1
ATOM 2960 C C . GLY A 1 401 ? 7.84 1.008 18.734 1 96.56 401 GLY A C 1
ATOM 2961 O O . GLY A 1 401 ? 7.305 2.082 19.016 1 96.56 401 GLY A O 1
ATOM 2962 N N . GLY A 1 402 ? 7.164 0.002 18.344 1 95.94 402 GLY A N 1
ATOM 2963 C CA . GLY A 1 402 ? 5.75 0.063 18 1 95.94 402 GLY A CA 1
ATOM 2964 C C . GLY A 1 402 ? 5.492 0.093 16.5 1 95.94 402 GLY A C 1
ATOM 2965 O O . GLY A 1 402 ? 6.211 -0.542 15.734 1 95.94 402 GLY A O 1
ATOM 2966 N N . LYS A 1 403 ? 4.32 0.718 16.156 1 94.25 403 LYS A N 1
ATOM 2967 C CA . LYS A 1 403 ? 3.93 0.815 14.758 1 94.25 403 LYS A CA 1
ATOM 2968 C C . LYS A 1 403 ? 3.439 2.221 14.414 1 94.25 403 LYS A C 1
ATOM 2970 O O . LYS A 1 403 ? 2.84 2.893 15.258 1 94.25 403 LYS A O 1
ATOM 2975 N N . PRO A 1 404 ? 3.756 2.654 13.141 1 95.62 404 PRO A N 1
ATOM 2976 C CA . PRO A 1 404 ? 3.107 3.9 12.727 1 95.62 404 PRO A CA 1
ATOM 2977 C C . PRO A 1 404 ? 1.583 3.807 12.75 1 95.62 404 PRO A C 1
ATOM 2979 O O . PRO A 1 404 ? 1.024 2.73 12.523 1 95.62 404 PRO A O 1
ATOM 2982 N N . PHE A 1 405 ? 0.922 4.875 12.984 1 94.25 405 PHE A N 1
ATOM 2983 C CA . PHE A 1 405 ? -0.532 4.809 13.07 1 94.25 405 PHE A CA 1
ATOM 2984 C C . PHE A 1 405 ? -1.162 4.957 11.688 1 94.25 405 PHE A C 1
ATOM 2986 O O . PHE A 1 405 ? -2.375 4.801 11.539 1 94.25 405 PHE A O 1
ATOM 2993 N N . LEU A 1 406 ? -0.32 5.254 10.719 1 93.5 406 LEU A N 1
ATOM 2994 C CA . LEU A 1 406 ? -0.696 5.305 9.305 1 93.5 406 LEU A CA 1
ATOM 2995 C C . LEU A 1 406 ? 0.413 4.742 8.43 1 93.5 406 LEU A C 1
ATOM 2997 O O . LEU A 1 406 ? 1.584 4.75 8.812 1 93.5 406 LEU A O 1
ATOM 3001 N N . THR A 1 407 ? -0.082 4.309 7.203 1 91.06 407 THR A N 1
ATOM 3002 C CA . THR A 1 407 ? 0.921 3.926 6.215 1 91.06 407 THR A CA 1
ATOM 3003 C C . THR A 1 407 ? 1.85 5.098 5.902 1 91.06 407 THR A C 1
ATOM 3005 O O . THR A 1 407 ? 1.423 6.254 5.91 1 91.06 407 THR A O 1
ATOM 3008 N N . GLN A 1 408 ? 3.111 4.812 5.66 1 95.81 408 GLN A N 1
ATOM 3009 C CA . GLN A 1 408 ? 4.094 5.859 5.41 1 95.81 408 GLN A CA 1
ATOM 3010 C C . GLN A 1 408 ? 4.566 5.836 3.959 1 95.81 408 GLN A C 1
ATOM 3012 O O . GLN A 1 408 ? 5.766 5.945 3.689 1 95.81 408 GLN A O 1
ATOM 3017 N N . ALA A 1 409 ? 3.582 5.547 3.076 1 95 409 ALA A N 1
ATOM 3018 C CA . ALA A 1 409 ? 3.766 5.578 1.627 1 95 409 ALA A CA 1
ATOM 3019 C C . ALA A 1 409 ? 2.424 5.684 0.908 1 95 409 ALA A C 1
ATOM 3021 O O . ALA A 1 409 ? 1.387 5.297 1.454 1 95 409 ALA A O 1
ATOM 3022 N N . PRO A 1 410 ? 2.463 6.207 -0.351 1 94.12 410 PRO A N 1
ATOM 3023 C CA . PRO A 1 410 ? 1.217 6.215 -1.121 1 94.12 410 PRO A CA 1
ATOM 3024 C C . PRO A 1 410 ? 0.637 4.812 -1.317 1 94.12 410 PRO A C 1
ATOM 3026 O O . PRO A 1 410 ? 1.388 3.844 -1.441 1 94.12 410 PRO A O 1
ATOM 3029 N N . ARG A 1 411 ? -0.686 4.746 -1.309 1 91.88 411 ARG A N 1
ATOM 3030 C CA . ARG A 1 411 ? -1.38 3.477 -1.495 1 91.88 411 ARG A CA 1
ATOM 3031 C C . ARG A 1 411 ? -2.404 3.572 -2.621 1 91.88 411 ARG A C 1
ATOM 3033 O O . ARG A 1 411 ? -3.098 4.582 -2.752 1 91.88 411 ARG A O 1
ATOM 3040 N N . ALA A 1 412 ? -2.533 2.516 -3.355 1 87.75 412 ALA A N 1
ATOM 3041 C CA . ALA A 1 412 ? -3.432 2.486 -4.508 1 87.75 412 ALA A CA 1
ATOM 3042 C C . ALA A 1 412 ? -4.891 2.49 -4.062 1 87.75 412 ALA A C 1
ATOM 3044 O O . ALA A 1 412 ? -5.762 3 -4.773 1 87.75 412 ALA A O 1
ATOM 3045 N N . ASP A 1 413 ? -5.121 1.914 -2.914 1 84.44 413 ASP A N 1
ATOM 3046 C CA . ASP A 1 413 ? -6.496 1.747 -2.451 1 84.44 413 ASP A CA 1
ATOM 3047 C C . ASP A 1 413 ? -6.914 2.9 -1.541 1 84.44 413 ASP A C 1
ATOM 3049 O O . ASP A 1 413 ? -7.93 2.814 -0.849 1 84.44 413 ASP A O 1
ATOM 3053 N N . LYS A 1 414 ? -6.152 3.955 -1.499 1 92.19 414 LYS A N 1
ATOM 3054 C CA . LYS A 1 414 ? -6.438 5.137 -0.69 1 92.19 414 LYS A CA 1
ATOM 3055 C C . LYS A 1 414 ? -6.402 6.406 -1.538 1 92.19 414 LYS A C 1
ATOM 3057 O O . LYS A 1 414 ? -5.918 6.391 -2.67 1 92.19 414 LYS A O 1
ATOM 3062 N N . PRO A 1 415 ? -6.895 7.508 -0.903 1 94.19 415 PRO A N 1
ATOM 3063 C CA . PRO A 1 415 ? -6.801 8.781 -1.617 1 94.19 415 PRO A CA 1
ATOM 3064 C C . PRO A 1 415 ? -5.359 9.172 -1.95 1 94.19 415 PRO A C 1
ATOM 3066 O O . PRO A 1 415 ? -5.129 10.031 -2.803 1 94.19 415 PRO A O 1
ATOM 3069 N N . THR A 1 416 ? -4.422 8.453 -1.388 1 95.38 416 THR A N 1
ATOM 3070 C CA . THR A 1 416 ? -3.016 8.781 -1.598 1 95.38 416 THR A CA 1
ATOM 3071 C C . THR A 1 416 ? -2.475 8.07 -2.834 1 95.38 416 THR A C 1
ATOM 3073 O O . THR A 1 416 ? -1.265 8.055 -3.07 1 95.38 416 THR A O 1
ATOM 3076 N N . ARG A 1 417 ? -3.352 7.438 -3.586 1 92.38 417 ARG A N 1
ATOM 3077 C CA . ARG A 1 417 ? -2.898 6.918 -4.871 1 92.38 417 ARG A CA 1
ATOM 3078 C C . ARG A 1 417 ? -2.221 8.008 -5.695 1 92.38 417 ARG A C 1
ATOM 3080 O O . ARG A 1 417 ? -2.816 9.055 -5.961 1 92.38 417 ARG A O 1
ATOM 3087 N N . PRO A 1 418 ? -0.957 7.797 -6.09 1 93.5 418 PRO A N 1
ATOM 3088 C CA . PRO A 1 418 ? -0.297 8.859 -6.855 1 93.5 418 PRO A CA 1
ATOM 3089 C C . PRO A 1 418 ? -0.954 9.102 -8.211 1 93.5 418 PRO A C 1
ATOM 3091 O O . PRO A 1 418 ? -1.371 8.148 -8.883 1 93.5 418 PRO A O 1
ATOM 3094 N N . VAL A 1 419 ? -1.109 10.375 -8.562 1 93.12 419 VAL A N 1
ATOM 3095 C CA . VAL A 1 419 ? -1.494 10.672 -9.938 1 93.12 419 VAL A CA 1
ATOM 3096 C C . VAL A 1 419 ? -0.41 10.18 -10.891 1 93.12 419 VAL A C 1
ATOM 3098 O O . VAL A 1 419 ? 0.753 10.047 -10.508 1 93.12 419 VAL A O 1
ATOM 3101 N N . PRO A 1 420 ? -0.76 9.93 -12.133 1 90.12 420 PRO A N 1
ATOM 3102 C CA . PRO A 1 420 ? 0.153 9.25 -13.055 1 90.12 420 PRO A CA 1
ATOM 3103 C C . PRO A 1 420 ? 1.419 10.062 -13.336 1 90.12 420 PRO A C 1
AT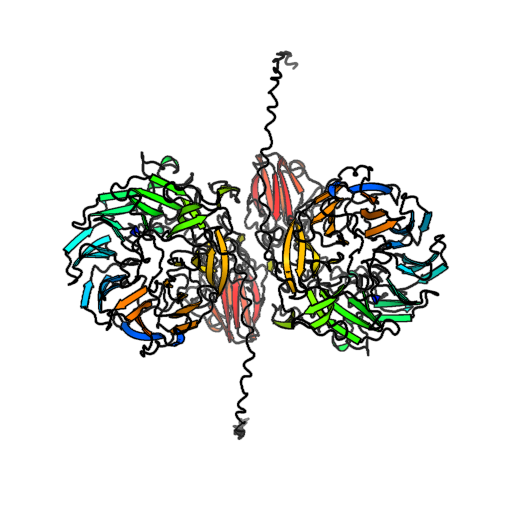OM 3105 O O . PRO A 1 420 ? 1.404 11.289 -13.234 1 90.12 420 PRO A O 1
ATOM 3108 N N . HIS A 1 421 ? 2.533 9.359 -13.633 1 90.81 421 HIS A N 1
ATOM 3109 C CA . HIS A 1 421 ? 3.771 9.797 -14.266 1 90.81 421 HIS A CA 1
ATOM 3110 C C . HIS A 1 421 ? 4.672 10.531 -13.273 1 90.81 421 HIS A C 1
ATOM 3112 O O . HIS A 1 421 ? 5.832 10.82 -13.578 1 90.81 421 HIS A O 1
ATOM 3118 N N . TYR A 1 422 ? 4.203 10.859 -12.047 1 91.25 422 TYR A N 1
ATOM 3119 C CA . TYR A 1 422 ? 5.094 11.344 -11 1 91.25 422 TYR A CA 1
ATOM 3120 C C . TYR A 1 422 ? 6.004 10.227 -10.5 1 91.25 422 TYR A C 1
ATOM 3122 O O . TYR A 1 422 ? 5.57 9.078 -10.367 1 91.25 422 TYR A O 1
ATOM 3130 N N . ASP A 1 423 ? 7.23 10.602 -10.219 1 86.81 423 ASP A N 1
ATOM 3131 C CA . ASP A 1 423 ? 7.938 9.742 -9.273 1 86.81 423 ASP A CA 1
ATOM 3132 C C . ASP A 1 423 ? 7.238 9.734 -7.918 1 86.81 423 ASP A C 1
ATOM 3134 O O . ASP A 1 423 ? 6.516 10.672 -7.578 1 86.81 423 ASP A O 1
ATOM 3138 N N . TRP A 1 424 ? 7.41 8.633 -7.242 1 91.31 424 TRP A N 1
ATOM 3139 C CA . TRP A 1 424 ? 6.789 8.602 -5.922 1 91.31 424 TRP A CA 1
ATOM 3140 C C . TRP A 1 424 ? 7.555 7.68 -4.98 1 91.31 424 TRP A C 1
ATOM 3142 O O . TRP A 1 424 ? 8.383 6.879 -5.422 1 91.31 424 TRP A O 1
ATOM 3152 N N . GLY A 1 425 ? 7.363 7.801 -3.707 1 90.88 425 GLY A N 1
ATOM 3153 C CA . GLY A 1 425 ? 7.969 6.969 -2.682 1 90.88 425 GLY A CA 1
ATOM 3154 C C . GLY A 1 425 ? 7.387 7.203 -1.301 1 90.88 425 GLY A C 1
ATOM 3155 O O . GLY A 1 425 ? 6.453 7.992 -1.142 1 90.88 425 GLY A O 1
ATOM 3156 N N . GLY A 1 426 ? 7.906 6.445 -0.351 1 93.31 426 GLY A N 1
ATOM 3157 C CA . GLY A 1 426 ? 7.469 6.57 1.03 1 93.31 426 GLY A CA 1
ATOM 3158 C C . GLY A 1 426 ? 8.234 7.621 1.808 1 93.31 426 GLY A C 1
ATOM 3159 O O . GLY A 1 426 ? 8.961 8.422 1.222 1 93.31 426 GLY A O 1
ATOM 3160 N N . LEU A 1 427 ? 7.988 7.574 3.107 1 95.19 427 LEU A N 1
ATOM 3161 C CA . LEU A 1 427 ? 8.656 8.484 4.027 1 95.19 427 LEU A CA 1
ATOM 3162 C C . LEU A 1 427 ? 10.172 8.461 3.807 1 95.19 427 LEU A C 1
ATOM 3164 O O . LEU A 1 427 ? 10.766 7.395 3.66 1 95.19 427 LEU A O 1
ATOM 3168 N N . TYR A 1 428 ? 10.844 9.656 3.6 1 95.25 428 TYR A N 1
ATOM 3169 C CA . TYR A 1 428 ? 12.273 9.945 3.508 1 95.25 428 TYR A CA 1
ATOM 3170 C C . TYR A 1 428 ? 12.797 9.633 2.111 1 95.25 428 TYR A C 1
ATOM 3172 O O . TYR A 1 428 ? 14.008 9.469 1.921 1 95.25 428 TYR A O 1
ATOM 3180 N N . THR A 1 429 ? 11.898 9.445 1.146 1 92.44 429 THR A N 1
ATOM 3181 C CA . THR A 1 429 ? 12.336 9.391 -0.244 1 92.44 429 THR A CA 1
ATOM 3182 C C . THR A 1 429 ? 13.016 10.688 -0.652 1 92.44 429 THR A C 1
ATOM 3184 O O . THR A 1 429 ? 12.438 11.766 -0.535 1 92.44 429 THR A O 1
ATOM 3187 N N . PRO A 1 430 ? 14.273 10.602 -1.064 1 91.5 430 PRO A N 1
ATOM 3188 C CA . PRO A 1 430 ? 14.922 11.844 -1.503 1 91.5 430 PRO A CA 1
ATOM 3189 C C . PRO A 1 430 ? 14.398 12.336 -2.852 1 91.5 430 PRO A C 1
ATOM 3191 O O . PRO A 1 430 ? 13.75 11.578 -3.58 1 91.5 430 PRO A O 1
ATOM 3194 N N . HIS A 1 431 ? 14.586 13.586 -3.143 1 89.25 431 HIS A N 1
ATOM 3195 C CA . HIS A 1 431 ? 14.148 14.219 -4.383 1 89.25 431 HIS A CA 1
ATOM 3196 C C . HIS A 1 431 ? 15.125 15.305 -4.816 1 89.25 431 HIS A C 1
ATOM 3198 O O . HIS A 1 431 ? 15.938 15.773 -4.016 1 89.25 431 HIS A O 1
ATOM 3204 N N . TRP A 1 432 ? 15.016 15.656 -6.039 1 86.69 432 TRP A N 1
ATOM 3205 C CA . TRP A 1 432 ? 15.836 16.734 -6.582 1 86.69 432 TRP A CA 1
ATOM 3206 C C . TRP A 1 432 ? 15.047 17.578 -7.574 1 86.69 432 TRP A C 1
ATOM 3208 O O . TRP A 1 432 ? 14.055 18.219 -7.207 1 86.69 432 TRP A O 1
ATOM 3218 N N . ASP A 1 433 ? 15.211 17.328 -8.922 1 79.44 433 ASP A N 1
ATOM 3219 C CA . ASP A 1 433 ? 14.57 18.203 -9.898 1 79.44 433 ASP A CA 1
ATOM 3220 C C . ASP A 1 433 ? 13.172 17.688 -10.258 1 79.44 433 ASP A C 1
ATOM 3222 O O . ASP A 1 433 ? 12.234 18.484 -10.414 1 79.44 433 ASP A O 1
ATOM 3226 N N . ARG A 1 434 ? 13.062 16.422 -10.414 1 80.69 434 ARG A N 1
ATOM 3227 C CA . ARG A 1 434 ? 11.773 15.859 -10.789 1 80.69 434 ARG A CA 1
ATOM 3228 C C . ARG A 1 434 ? 10.828 15.805 -9.594 1 80.69 434 ARG A C 1
ATOM 3230 O O . ARG A 1 434 ? 11.211 15.336 -8.523 1 80.69 434 ARG A O 1
ATOM 3237 N N . PRO A 1 435 ? 9.664 16.344 -9.828 1 87.94 435 PRO A N 1
ATOM 3238 C CA . PRO A 1 435 ? 8.719 16.266 -8.711 1 87.94 435 PRO A CA 1
ATOM 3239 C C . PRO A 1 435 ? 8.445 14.828 -8.273 1 87.94 435 PRO A C 1
ATOM 3241 O O . PRO A 1 435 ? 8.203 13.961 -9.109 1 87.94 435 PRO A O 1
ATOM 3244 N N . THR A 1 436 ? 8.555 14.609 -7.055 1 91.19 436 THR A N 1
ATOM 3245 C CA . THR A 1 436 ? 8.383 13.289 -6.457 1 91.19 436 THR A CA 1
ATOM 3246 C C . THR A 1 436 ? 7.27 13.297 -5.418 1 91.19 436 THR A C 1
ATOM 3248 O O . THR A 1 436 ? 7.328 14.055 -4.449 1 91.19 436 THR A O 1
ATOM 3251 N N . ILE A 1 437 ? 6.211 12.461 -5.684 1 94.81 437 ILE A N 1
ATOM 3252 C CA . ILE A 1 437 ? 5.121 12.344 -4.723 1 94.81 437 ILE A CA 1
ATOM 3253 C C . ILE A 1 437 ? 5.578 11.523 -3.52 1 94.81 437 ILE A C 1
ATOM 3255 O O . ILE A 1 437 ? 6.074 10.406 -3.676 1 94.81 437 ILE A O 1
ATOM 3259 N N . ILE A 1 438 ? 5.488 12.086 -2.365 1 95.62 438 ILE A N 1
ATOM 3260 C CA . ILE A 1 438 ? 5.828 11.414 -1.118 1 95.62 438 ILE A CA 1
ATOM 3261 C C . ILE A 1 438 ? 4.641 11.461 -0.162 1 95.62 438 ILE A C 1
ATOM 3263 O O . ILE A 1 438 ? 3.936 12.477 -0.091 1 95.62 438 ILE A O 1
ATOM 3267 N N . PHE A 1 439 ? 4.359 10.367 0.588 1 96.12 439 PHE A N 1
ATOM 3268 C CA . PHE A 1 439 ? 3.402 10.312 1.687 1 96.12 439 PHE A CA 1
ATOM 3269 C C . PHE A 1 439 ? 4.039 9.703 2.932 1 96.12 439 PHE A C 1
ATOM 3271 O O . PHE A 1 439 ? 4.664 8.641 2.863 1 96.12 439 PHE A O 1
ATOM 3278 N N . PRO A 1 440 ? 3.883 10.297 4.148 1 94.19 440 PRO A N 1
ATOM 3279 C CA . PRO A 1 440 ? 3.15 11.547 4.367 1 94.19 440 PRO A CA 1
ATOM 3280 C C . PRO A 1 440 ? 3.809 12.742 3.686 1 94.19 440 PRO A C 1
ATOM 3282 O O . PRO A 1 440 ? 5.039 12.82 3.621 1 94.19 440 PRO A O 1
ATOM 3285 N N . GLY A 1 441 ? 2.943 13.586 3.164 1 87.94 441 GLY A N 1
ATOM 3286 C CA . GLY A 1 441 ? 3.428 14.797 2.52 1 87.94 441 GLY A CA 1
ATOM 3287 C C . GLY A 1 441 ? 3.609 15.961 3.482 1 87.94 441 GLY A C 1
ATOM 3288 O O . GLY A 1 441 ? 3.689 15.758 4.695 1 87.94 441 GLY A O 1
ATOM 3289 N N . ALA A 1 442 ? 3.668 17.125 2.955 1 87.31 442 ALA A N 1
ATOM 3290 C CA . ALA A 1 442 ? 3.883 18.344 3.744 1 87.31 442 ALA A CA 1
ATOM 3291 C C . ALA A 1 442 ? 2.727 18.578 4.711 1 87.31 442 ALA A C 1
ATOM 3293 O O . ALA A 1 442 ? 2.893 19.25 5.734 1 87.31 442 ALA A O 1
ATOM 3294 N N . GLY A 1 443 ? 1.59 18.031 4.316 1 84.69 443 GLY A N 1
ATOM 3295 C CA . GLY A 1 443 ? 0.455 18.141 5.223 1 84.69 443 GLY A CA 1
ATOM 3296 C C . GLY A 1 443 ? 0.46 17.094 6.316 1 84.69 443 GLY A C 1
ATOM 3297 O O . GLY A 1 443 ? -0.41 17.094 7.191 1 84.69 443 GLY A O 1
ATOM 3298 N N . GLY A 1 444 ? 1.526 16.234 6.207 1 78.25 444 GLY A N 1
ATOM 3299 C CA . GLY A 1 444 ? 1.722 15.227 7.23 1 78.25 444 GLY A CA 1
ATOM 3300 C C . GLY A 1 444 ? 0.695 14.109 7.172 1 78.25 444 GLY A C 1
ATOM 3301 O O . GLY A 1 444 ? -0.274 14.188 6.414 1 78.25 444 GLY A O 1
ATOM 3302 N N . GLY A 1 445 ? 1.03 13.016 7.949 1 90.19 445 GLY A N 1
ATOM 3303 C CA . GLY A 1 445 ? -0.035 12.125 8.375 1 90.19 445 GLY A CA 1
ATOM 3304 C C . GLY A 1 445 ? -1.037 12.789 9.297 1 90.19 445 GLY A C 1
ATOM 3305 O O . GLY A 1 445 ? -2.113 13.203 8.859 1 90.19 445 GLY A O 1
ATOM 3306 N N . ALA A 1 446 ? -0.358 13.148 10.461 1 93.94 446 ALA A N 1
ATOM 3307 C CA . ALA A 1 446 ? -1.01 14.133 11.312 1 93.94 446 ALA A CA 1
ATOM 3308 C C . ALA A 1 446 ? -0.252 15.461 11.305 1 93.94 446 ALA A C 1
ATOM 3310 O O . ALA A 1 446 ? 0.755 15.602 10.602 1 93.94 446 ALA A O 1
ATOM 3311 N N . ASP A 1 447 ? -0.793 16.453 11.891 1 92.25 447 ASP A N 1
ATOM 3312 C CA . ASP A 1 447 ? -0.176 17.781 11.898 1 92.25 447 ASP A CA 1
ATOM 3313 C C . ASP A 1 447 ? -0.535 18.547 13.172 1 92.25 447 ASP A C 1
ATOM 3315 O O . ASP A 1 447 ? -0.312 18.062 14.281 1 92.25 447 ASP A O 1
ATOM 3319 N N . TRP A 1 448 ? -1.147 19.609 13.109 1 89.31 448 TRP A N 1
ATOM 3320 C CA . TRP A 1 448 ? -1.224 20.5 14.273 1 89.31 448 TRP A CA 1
ATOM 3321 C C . TRP A 1 448 ? -2.578 20.375 14.961 1 89.31 448 TRP A C 1
ATOM 3323 O O . TRP A 1 448 ? -2.92 21.188 15.828 1 89.31 448 TRP A O 1
ATOM 3333 N N . SER A 1 449 ? -3.32 19.344 14.594 1 88.19 449 SER A N 1
ATOM 3334 C CA . SER A 1 449 ? -4.543 19.094 15.344 1 88.19 449 SER A CA 1
ATOM 3335 C C . SER A 1 449 ? -4.238 18.641 16.766 1 88.19 449 SER A C 1
ATOM 3337 O O . SER A 1 449 ? -3.299 17.875 17 1 88.19 449 SER A O 1
ATOM 3339 N N . HIS A 1 450 ? -5.051 19.203 17.672 1 91.94 450 HIS A N 1
ATOM 3340 C CA . HIS A 1 450 ? -4.836 18.812 19.062 1 91.94 450 HIS A CA 1
ATOM 3341 C C . HIS A 1 450 ? -5.215 17.344 19.281 1 91.94 450 HIS A C 1
ATOM 3343 O O . HIS A 1 450 ? -6.34 16.938 19 1 91.94 450 HIS A O 1
ATOM 3349 N N . LEU A 1 451 ? -4.258 16.641 19.844 1 95 451 LEU A N 1
ATOM 3350 C CA . LEU A 1 451 ? -4.504 15.266 20.25 1 95 451 LEU A CA 1
ATOM 3351 C C . LEU A 1 451 ? -5.312 15.227 21.547 1 95 451 LEU A C 1
ATOM 3353 O O . LEU A 1 451 ? -5.348 16.203 22.297 1 95 451 LEU A O 1
ATOM 3357 N N . SER A 1 452 ? -5.949 14.086 21.719 1 97.81 452 SER A N 1
ATOM 3358 C CA . SER A 1 452 ? -6.668 13.883 22.969 1 97.81 452 SER A CA 1
ATOM 3359 C C . SER A 1 452 ? -6.262 12.57 23.641 1 97.81 452 SER A C 1
ATOM 3361 O O . SER A 1 452 ? -6.172 11.539 22.969 1 97.81 452 SER A O 1
ATOM 3363 N N . PHE A 1 453 ? -5.883 12.672 24.891 1 97.94 453 PHE A N 1
ATOM 3364 C CA . PHE A 1 453 ? -5.672 11.469 25.688 1 97.94 453 PHE A CA 1
ATOM 3365 C C . PHE A 1 453 ? -6.895 11.172 26.547 1 97.94 453 PHE A C 1
ATOM 3367 O O . PHE A 1 453 ? -7.344 12.031 27.312 1 97.94 453 PHE A O 1
ATOM 3374 N N . ASN A 1 454 ? -7.371 9.984 26.422 1 97.94 454 ASN A N 1
ATOM 3375 C CA . ASN A 1 454 ? -8.508 9.516 27.219 1 97.94 454 ASN A CA 1
ATOM 3376 C C . ASN A 1 454 ? -8.062 8.555 28.312 1 97.94 454 ASN A C 1
ATOM 3378 O O . ASN A 1 454 ? -7.707 7.41 28.047 1 97.94 454 ASN A O 1
ATOM 3382 N N . PRO A 1 455 ? -8.18 8.984 29.578 1 95.75 455 PRO A N 1
ATOM 3383 C CA . PRO A 1 455 ? -7.684 8.117 30.656 1 95.75 455 PRO A CA 1
ATOM 3384 C C . PRO A 1 455 ? -8.547 6.875 30.859 1 95.75 455 PRO A C 1
ATOM 3386 O O . PRO A 1 455 ? -8.141 5.941 31.547 1 95.75 455 PRO A O 1
ATOM 3389 N N . TYR A 1 456 ? -9.711 6.832 30.266 1 95.25 456 TYR A N 1
ATOM 3390 C CA . TYR A 1 456 ? -10.586 5.676 30.422 1 95.25 456 TYR A CA 1
ATOM 3391 C C . TYR A 1 456 ? -10.203 4.57 29.438 1 95.25 456 TYR A C 1
ATOM 3393 O O . TYR A 1 456 ? -10.281 3.385 29.781 1 95.25 456 TYR A O 1
ATOM 3401 N N . THR A 1 457 ? -9.805 4.934 28.234 1 95.69 457 THR A N 1
ATOM 3402 C CA . THR A 1 457 ? -9.344 3.939 27.266 1 95.69 457 THR A CA 1
ATOM 3403 C C . THR A 1 457 ? -7.832 3.752 27.375 1 95.69 457 THR A C 1
ATOM 3405 O O . THR A 1 457 ? -7.309 2.689 27.031 1 95.69 457 THR A O 1
ATOM 3408 N N . GLY A 1 458 ? -7.219 4.758 27.844 1 97.06 458 GLY A N 1
ATOM 3409 C CA . GLY A 1 458 ? -5.762 4.773 27.828 1 97.06 458 GLY A CA 1
ATOM 3410 C C . GLY A 1 458 ? -5.184 5.094 26.453 1 97.06 458 GLY A C 1
ATOM 3411 O O . GLY A 1 458 ? -4.008 4.824 26.203 1 97.06 458 GLY A O 1
ATOM 3412 N N . TRP A 1 459 ? -5.988 5.656 25.547 1 98 459 TRP A N 1
ATOM 3413 C CA . TRP A 1 459 ? -5.551 5.844 24.172 1 98 459 TRP A CA 1
ATOM 3414 C C . TRP A 1 459 ? -5.395 7.324 23.844 1 98 459 TRP A C 1
ATOM 3416 O O . TRP A 1 459 ? -5.941 8.18 24.547 1 98 459 TRP A O 1
ATOM 3426 N N . ILE A 1 460 ? -4.582 7.598 22.844 1 97.75 460 ILE A N 1
ATOM 3427 C CA . ILE A 1 460 ? -4.461 8.914 22.234 1 97.75 460 ILE A CA 1
ATOM 3428 C C . ILE A 1 460 ? -5.211 8.938 20.906 1 97.75 460 ILE A C 1
ATOM 3430 O O . ILE A 1 460 ? -5.023 8.055 20.062 1 97.75 460 ILE A O 1
ATOM 3434 N N . TYR A 1 461 ? -6.07 9.93 20.75 1 97.62 461 TYR A N 1
ATOM 3435 C CA . TYR A 1 461 ? -6.828 10.102 19.516 1 97.62 461 TYR A CA 1
ATOM 3436 C C . TYR A 1 461 ? -6.234 11.211 18.672 1 97.62 461 TYR A C 1
ATOM 3438 O O . TYR A 1 461 ? -5.895 12.281 19.172 1 97.62 461 TYR A O 1
ATOM 3446 N N . VAL A 1 462 ? -6.148 10.922 17.359 1 94.69 462 VAL A N 1
ATOM 3447 C CA . VAL A 1 462 ? -5.539 11.906 16.469 1 94.69 462 VAL A CA 1
ATOM 3448 C C . VAL A 1 462 ? -6.254 11.891 15.117 1 94.69 462 VAL A C 1
ATOM 3450 O O . VAL A 1 462 ? -6.637 10.828 14.625 1 94.69 462 VAL A O 1
ATOM 3453 N N . GLY A 1 463 ? -6.516 13.102 14.57 1 96.06 463 GLY A N 1
ATOM 3454 C CA . GLY A 1 463 ? -6.941 13.211 13.188 1 96.06 463 GLY A CA 1
ATOM 3455 C C . GLY A 1 463 ? -5.785 13.211 12.203 1 96.06 463 GLY A C 1
ATOM 3456 O O . GLY A 1 463 ? -4.727 13.781 12.477 1 96.06 463 GLY A O 1
ATOM 3457 N N . TYR A 1 464 ? -5.988 12.508 11.047 1 96.31 464 TYR A N 1
ATOM 3458 C CA . TYR A 1 464 ? -4.938 12.461 10.039 1 96.31 464 TYR A CA 1
ATOM 3459 C C . TYR A 1 464 ? -5.484 12.836 8.664 1 96.31 464 TYR A C 1
ATOM 3461 O O . TYR A 1 464 ? -6.699 12.891 8.469 1 96.31 464 TYR A O 1
ATOM 3469 N N . GLY A 1 465 ? -4.535 13.227 7.82 1 96.19 465 GLY A N 1
ATOM 3470 C CA . GLY A 1 465 ? -4.852 13.5 6.426 1 96.19 465 GLY A CA 1
ATOM 3471 C C . GLY A 1 465 ? -4.242 12.492 5.473 1 96.19 465 GLY A C 1
ATOM 3472 O O . GLY A 1 465 ? -3.127 12.016 5.691 1 96.19 465 GLY A O 1
ATOM 3473 N N . LEU A 1 466 ? -5.016 12.07 4.484 1 96.5 466 LEU A N 1
ATOM 3474 C CA . LEU A 1 466 ? -4.543 11.289 3.348 1 96.5 466 LEU A CA 1
ATOM 3475 C C . LEU A 1 466 ? -4.363 12.172 2.119 1 96.5 466 LEU A C 1
ATOM 3477 O O . LEU A 1 466 ? -5.172 12.133 1.19 1 96.5 466 LEU A O 1
ATOM 3481 N N . ILE A 1 467 ? -3.24 12.914 2.174 1 94.69 467 ILE A N 1
ATOM 3482 C CA . ILE A 1 467 ? -2.914 13.883 1.14 1 94.69 467 ILE A CA 1
ATOM 3483 C C . ILE A 1 467 ? -1.432 13.781 0.785 1 94.69 467 ILE A C 1
ATOM 3485 O O . ILE A 1 467 ? -0.567 13.953 1.648 1 94.69 467 ILE A O 1
ATOM 3489 N N . ASN A 1 468 ? -1.168 13.531 -0.513 1 95 468 ASN A N 1
ATOM 3490 C CA . ASN A 1 468 ? 0.208 13.508 -0.998 1 95 468 ASN A CA 1
ATOM 3491 C C . ASN A 1 468 ? 0.764 14.922 -1.164 1 95 468 ASN A C 1
ATOM 3493 O O . ASN A 1 468 ? 0.005 15.891 -1.213 1 95 468 ASN A O 1
ATOM 3497 N N . SER A 1 469 ? 2.08 15 -1.161 1 93.75 469 SER A N 1
ATOM 3498 C CA . SER A 1 469 ? 2.762 16.203 -1.648 1 93.75 469 SER A CA 1
ATOM 3499 C C . SER A 1 469 ? 3.805 15.844 -2.703 1 93.75 469 SER A C 1
ATOM 3501 O O . SER A 1 469 ? 4.391 14.766 -2.67 1 93.75 469 SER A O 1
ATOM 3503 N N . GLY A 1 470 ? 3.873 16.734 -3.713 1 91.88 470 GLY A N 1
ATOM 3504 C CA . GLY A 1 470 ? 4.977 16.672 -4.656 1 91.88 470 GLY A CA 1
ATOM 3505 C C . GLY A 1 470 ? 6.145 17.547 -4.262 1 91.88 470 GLY A C 1
ATOM 3506 O O . GLY A 1 470 ? 5.969 18.75 -4.008 1 91.88 470 GLY A O 1
ATOM 3507 N N . PHE A 1 471 ? 7.387 16.953 -4.168 1 91.69 471 PHE A N 1
ATOM 3508 C CA . PHE A 1 471 ? 8.586 17.688 -3.771 1 91.69 471 PHE A CA 1
ATOM 3509 C C . PHE A 1 471 ? 9.562 17.797 -4.934 1 91.69 471 PHE A C 1
ATOM 3511 O O . PHE A 1 471 ? 9.742 16.844 -5.699 1 91.69 471 PHE A O 1
ATOM 3518 N N . SER A 1 472 ? 10.07 18.938 -5.102 1 87.06 472 SER A N 1
ATOM 3519 C CA . SER A 1 472 ? 11.125 19.156 -6.082 1 87.06 472 SER A CA 1
ATOM 3520 C C . SER A 1 472 ? 12.047 20.297 -5.645 1 87.06 472 SER A C 1
ATOM 3522 O O . SER A 1 472 ? 11.695 21.078 -4.77 1 87.06 472 SER A O 1
ATOM 3524 N N . ASN A 1 473 ? 13.359 20.328 -6.059 1 80.25 473 ASN A N 1
ATOM 3525 C CA . ASN A 1 473 ? 14.258 21.469 -5.875 1 80.25 473 ASN A CA 1
ATOM 3526 C C . ASN A 1 473 ? 14.312 22.344 -7.125 1 80.25 473 ASN A C 1
ATOM 3528 O O . ASN A 1 473 ? 15.383 22.812 -7.5 1 80.25 473 ASN A O 1
ATOM 3532 N N . ALA A 1 474 ? 13.195 22.391 -7.703 1 61.06 474 ALA A N 1
ATOM 3533 C CA . ALA A 1 474 ? 13.203 23.172 -8.938 1 61.06 474 ALA A CA 1
ATOM 3534 C C . ALA A 1 474 ? 13.602 24.609 -8.672 1 61.06 474 ALA A C 1
ATOM 3536 O O . ALA A 1 474 ? 13.281 25.172 -7.617 1 61.06 474 ALA A O 1
ATOM 3537 N N . ARG A 1 475 ? 14.578 25.047 -9.492 1 59.38 475 ARG A N 1
ATOM 3538 C CA . ARG A 1 475 ? 15.062 26.422 -9.43 1 59.38 475 ARG A CA 1
ATOM 3539 C C . ARG A 1 475 ? 14.258 27.328 -10.359 1 59.38 475 ARG A C 1
ATOM 3541 O O . ARG A 1 475 ? 13.461 26.844 -11.172 1 59.38 475 ARG A O 1
ATOM 3548 N N . ASP A 1 476 ? 14.203 28.641 -10.211 1 48.25 476 ASP A N 1
ATOM 3549 C CA . ASP A 1 476 ? 13.68 29.688 -11.078 1 48.25 476 ASP A CA 1
ATOM 3550 C C . ASP A 1 476 ? 12.156 29.781 -10.969 1 48.25 476 ASP A C 1
ATOM 3552 O O . ASP A 1 476 ? 11.461 29.891 -11.984 1 48.25 476 ASP A O 1
ATOM 3556 N N . GLY A 1 477 ? 11.68 29.672 -9.891 1 47.5 477 GLY A N 1
ATOM 3557 C CA . GLY A 1 477 ? 10.273 29.984 -9.688 1 47.5 477 GLY A CA 1
ATOM 3558 C C . GLY A 1 477 ? 9.453 28.766 -9.32 1 47.5 477 GLY A C 1
ATOM 3559 O O . GLY A 1 477 ? 8.219 28.828 -9.242 1 47.5 477 GLY A O 1
ATOM 3560 N N . ARG A 1 478 ? 10.172 27.734 -9.078 1 51.41 478 ARG A N 1
ATOM 3561 C CA . ARG A 1 478 ? 9.531 26.422 -9.016 1 51.41 478 ARG A CA 1
ATOM 3562 C C . ARG A 1 478 ? 9.023 26.125 -7.605 1 51.41 478 ARG A C 1
ATOM 3564 O O . ARG A 1 478 ? 9.531 26.688 -6.633 1 51.41 478 ARG A O 1
ATOM 3571 N N . VAL A 1 479 ? 7.816 25.672 -7.637 1 53.56 479 VAL A N 1
ATOM 3572 C CA . VAL A 1 479 ? 7.105 25.188 -6.461 1 53.56 479 VAL A CA 1
ATOM 3573 C C . VAL A 1 479 ? 7.875 24.016 -5.84 1 53.56 479 VAL A C 1
ATOM 3575 O O . VAL A 1 479 ? 8.086 22.984 -6.492 1 53.56 479 VAL A O 1
ATOM 3578 N N . ASN A 1 480 ? 8.43 24.172 -4.762 1 71.5 480 ASN A N 1
ATOM 3579 C CA . ASN A 1 480 ? 9.242 23.125 -4.133 1 71.5 480 ASN A CA 1
ATOM 3580 C C . ASN A 1 480 ? 8.375 22.125 -3.383 1 71.5 480 ASN A C 1
ATOM 3582 O O . ASN A 1 480 ? 8.789 20.984 -3.166 1 71.5 480 ASN A O 1
ATOM 3586 N N . THR A 1 481 ? 7.215 22.594 -3.066 1 82.44 481 THR A N 1
ATOM 3587 C CA . THR A 1 481 ? 6.23 21.703 -2.457 1 82.44 481 THR A CA 1
ATOM 3588 C C . THR A 1 481 ? 4.84 21.953 -3.041 1 82.44 481 THR A C 1
ATOM 3590 O O . THR A 1 481 ? 4.363 23.094 -3.057 1 82.44 481 THR A O 1
ATOM 3593 N N . SER A 1 482 ? 4.328 20.953 -3.658 1 85.38 482 SER A N 1
ATOM 3594 C CA . SER A 1 482 ? 3.021 21.109 -4.293 1 85.38 482 SER A CA 1
ATOM 3595 C C . SER A 1 482 ? 2.074 19.984 -3.887 1 85.38 482 SER A C 1
ATOM 3597 O O . SER A 1 482 ? 2.502 19 -3.297 1 85.38 482 SER A O 1
ATOM 3599 N N . ARG A 1 483 ? 0.85 20.281 -4.055 1 89.12 483 ARG A N 1
ATOM 3600 C CA . ARG A 1 483 ? -0.154 19.219 -4.094 1 89.12 483 ARG A CA 1
ATOM 3601 C C . ARG A 1 483 ? -0.573 18.906 -5.527 1 89.12 483 ARG A C 1
ATOM 3603 O O . ARG A 1 483 ? -1.143 19.766 -6.207 1 89.12 483 ARG A O 1
ATOM 3610 N N . PRO A 1 484 ? -0.231 17.719 -6 1 92.5 484 PRO A N 1
ATOM 3611 C CA . PRO A 1 484 ? -0.537 17.422 -7.402 1 92.5 484 PRO A CA 1
ATOM 3612 C C . PRO A 1 484 ? -2.006 17.656 -7.746 1 92.5 484 PRO A C 1
ATOM 3614 O O . PRO A 1 484 ? -2.893 17.25 -6.984 1 92.5 484 PRO A O 1
ATOM 3617 N N . LEU A 1 485 ? -2.227 18.344 -8.875 1 94.81 485 LEU A N 1
ATOM 3618 C CA . LEU A 1 485 ? -3.59 18.578 -9.336 1 94.81 485 LEU A CA 1
ATOM 3619 C C . LEU A 1 485 ? -4.258 17.266 -9.727 1 94.81 485 LEU A C 1
ATOM 3621 O O . LEU A 1 485 ? -3.615 16.391 -10.305 1 94.81 485 LEU A O 1
ATOM 3625 N N . GLY A 1 486 ? -5.512 17.141 -9.336 1 95.75 486 GLY A N 1
ATOM 3626 C CA . GLY A 1 486 ? -6.289 15.977 -9.703 1 95.75 486 GLY A CA 1
ATOM 3627 C C . GLY A 1 486 ? -6.191 14.852 -8.688 1 95.75 486 GLY A C 1
ATOM 3628 O O . GLY A 1 486 ? -6.93 13.867 -8.773 1 95.75 486 GLY A O 1
ATOM 3629 N N . GLU A 1 487 ? -5.273 14.93 -7.742 1 94.88 487 GLU A N 1
ATOM 3630 C CA . GLU A 1 487 ? -5.199 13.898 -6.715 1 94.88 487 GLU A CA 1
ATOM 3631 C C . GLU A 1 487 ? -6.422 13.93 -5.805 1 94.88 487 GLU A C 1
ATOM 3633 O O . GLU A 1 487 ? -7.082 14.969 -5.684 1 94.88 487 GLU A O 1
ATOM 3638 N N . TYR A 1 488 ? -6.691 12.812 -5.156 1 94.62 488 TYR A N 1
ATOM 3639 C CA . TYR A 1 488 ? -7.809 12.734 -4.223 1 94.62 488 TYR A CA 1
ATOM 3640 C C . TYR A 1 488 ? -7.371 13.125 -2.816 1 94.62 488 TYR A C 1
ATOM 3642 O O . TYR A 1 488 ? -6.18 13.086 -2.498 1 94.62 488 TYR A O 1
ATOM 3650 N N . PHE A 1 489 ? -8.328 13.602 -2.057 1 94.75 489 PHE A N 1
ATOM 3651 C CA . PHE A 1 489 ? -8.117 13.992 -0.667 1 94.75 489 PHE A CA 1
ATOM 3652 C C . PHE A 1 489 ? -8.977 13.148 0.268 1 94.75 489 PHE A C 1
ATOM 3654 O O . PHE A 1 489 ? -10.094 12.758 -0.088 1 94.75 489 PHE A O 1
ATOM 3661 N N . GLY A 1 490 ? -8.477 12.891 1.401 1 96.06 490 GLY A N 1
ATOM 3662 C CA . GLY A 1 490 ? -9.188 12.211 2.475 1 96.06 490 GLY A CA 1
ATOM 3663 C C . GLY A 1 490 ? -8.461 12.289 3.807 1 96.06 490 GLY A C 1
ATOM 3664 O O . GLY A 1 490 ? -7.582 13.133 3.994 1 96.06 490 GLY A O 1
ATOM 3665 N N . GLY A 1 491 ? -8.906 11.508 4.73 1 96.94 491 GLY A N 1
ATOM 3666 C CA . GLY A 1 491 ? -8.312 11.438 6.059 1 96.94 491 GLY A CA 1
ATOM 3667 C C . GLY A 1 491 ? -9.094 10.555 7.012 1 96.94 491 GLY A C 1
ATOM 3668 O O . GLY A 1 491 ? -9.688 9.555 6.598 1 96.94 491 GLY A O 1
ATOM 3669 N N . GLY A 1 492 ? -8.922 10.891 8.273 1 96.94 492 GLY A N 1
ATOM 3670 C CA . GLY A 1 492 ? -9.633 10.109 9.281 1 96.94 492 GLY A CA 1
ATOM 3671 C C . GLY A 1 492 ? -9.086 10.312 10.68 1 96.94 492 GLY A C 1
ATOM 3672 O O . GLY A 1 492 ? -8.555 11.375 11 1 96.94 492 GLY A O 1
ATOM 3673 N N . ILE A 1 493 ? -9.414 9.273 11.555 1 97.81 493 ILE A N 1
ATOM 3674 C CA . ILE A 1 493 ? -9 9.32 12.953 1 97.81 493 ILE A CA 1
ATOM 3675 C C . ILE A 1 493 ? -8.305 8.016 13.328 1 97.81 493 ILE A C 1
ATOM 3677 O O . ILE A 1 493 ? -8.711 6.938 12.883 1 97.81 493 ILE A O 1
ATOM 3681 N N . ALA A 1 494 ? -7.305 8.133 14.07 1 97.06 494 ALA A N 1
ATOM 3682 C CA . ALA A 1 494 ? -6.637 6.969 14.656 1 97.06 494 ALA A CA 1
ATOM 3683 C C . ALA A 1 494 ? -6.688 7.008 16.172 1 97.06 494 ALA A C 1
ATOM 3685 O O . ALA A 1 494 ? -6.586 8.078 16.781 1 97.06 494 ALA A O 1
ATOM 3686 N N . ALA A 1 495 ? -6.902 5.887 16.812 1 98.12 495 ALA A N 1
ATOM 3687 C CA . ALA A 1 495 ? -6.652 5.684 18.234 1 98.12 495 ALA A CA 1
ATOM 3688 C C . ALA A 1 495 ? -5.375 4.875 18.453 1 98.12 495 ALA A C 1
ATOM 3690 O O . ALA A 1 495 ? -5.238 3.768 17.938 1 98.12 495 ALA A O 1
ATOM 3691 N N . VAL A 1 496 ? -4.453 5.457 19.219 1 97.62 496 VAL A N 1
ATOM 3692 C CA . VAL A 1 496 ? -3.154 4.828 19.438 1 97.62 496 VAL A CA 1
ATOM 3693 C C . VAL A 1 496 ? -2.98 4.516 20.922 1 97.62 496 VAL A C 1
ATOM 3695 O O . VAL A 1 496 ? -3.229 5.371 21.781 1 97.62 496 VAL A O 1
ATOM 3698 N N . ASP A 1 497 ? -2.596 3.312 21.25 1 97.44 497 ASP A N 1
ATOM 3699 C CA . ASP A 1 497 ? -2.221 2.961 22.625 1 97.44 497 ASP A CA 1
ATOM 3700 C C . ASP A 1 497 ? -0.756 3.295 22.891 1 97.44 497 ASP A C 1
ATOM 3702 O O . ASP A 1 497 ? 0.143 2.598 22.422 1 97.44 497 ASP A O 1
ATOM 3706 N N . PRO A 1 498 ? -0.55 4.332 23.656 1 97.5 498 PRO A N 1
ATOM 3707 C CA . PRO A 1 498 ? 0.843 4.727 23.875 1 97.5 498 PRO A CA 1
ATOM 3708 C C . PRO A 1 498 ? 1.604 3.725 24.75 1 97.5 498 PRO A C 1
ATOM 3710 O O . PRO A 1 498 ? 2.832 3.793 24.844 1 97.5 498 PRO A O 1
ATOM 3713 N N . ARG A 1 499 ? 1.038 2.699 25.469 1 96.44 499 ARG A N 1
ATOM 3714 C CA . ARG A 1 499 ? 1.708 1.688 26.281 1 96.44 499 ARG A CA 1
ATOM 3715 C C . ARG A 1 499 ? 2.521 0.737 25.406 1 96.44 499 ARG A C 1
ATOM 3717 O O . ARG A 1 499 ? 3.557 0.223 25.828 1 96.44 499 ARG A O 1
ATOM 3724 N N . THR A 1 500 ? 1.992 0.664 24.141 1 96.25 500 THR A N 1
ATOM 3725 C CA . THR A 1 500 ? 2.693 -0.191 23.188 1 96.25 500 THR A CA 1
ATOM 3726 C C . THR A 1 500 ? 3.113 0.603 21.953 1 96.25 500 THR A C 1
ATOM 3728 O O . THR A 1 500 ? 3.854 0.099 21.109 1 96.25 500 THR A O 1
ATOM 3731 N N . ASN A 1 501 ? 2.648 1.805 21.906 1 97.44 501 ASN A N 1
ATOM 3732 C CA . ASN A 1 501 ? 2.861 2.682 20.766 1 97.44 501 ASN A CA 1
ATOM 3733 C C . ASN A 1 501 ? 2.361 2.045 19.469 1 97.44 501 ASN A C 1
ATOM 3735 O O . ASN A 1 501 ? 3.084 2.012 18.469 1 97.44 501 ASN A O 1
ATOM 3739 N N . THR A 1 502 ? 1.123 1.484 19.5 1 95.94 502 THR A N 1
ATOM 3740 C CA . THR A 1 502 ? 0.486 0.816 18.375 1 95.94 502 THR A CA 1
ATOM 3741 C C . THR A 1 502 ? -0.943 1.316 18.172 1 95.94 502 THR A C 1
ATOM 3743 O O . THR A 1 502 ? -1.652 1.568 19.156 1 95.94 502 THR A O 1
ATOM 3746 N N . PRO A 1 503 ? -1.316 1.5 16.906 1 95.75 503 PRO A N 1
ATOM 3747 C CA . PRO A 1 503 ? -2.721 1.868 16.703 1 95.75 503 PRO A CA 1
ATOM 3748 C C . PRO A 1 503 ? -3.686 0.763 17.125 1 95.75 503 PRO A C 1
ATOM 3750 O O . PRO A 1 503 ? -3.438 -0.416 16.859 1 95.75 503 PRO A O 1
ATOM 3753 N N . VAL A 1 504 ? -4.734 1.16 17.812 1 95.19 504 VAL A N 1
ATOM 3754 C CA . VAL A 1 504 ? -5.809 0.25 18.188 1 95.19 504 VAL A CA 1
ATOM 3755 C C . VAL A 1 504 ? -6.836 0.172 17.062 1 95.19 504 VAL A C 1
ATOM 3757 O O . VAL A 1 504 ? -7.324 -0.911 16.734 1 95.19 504 VAL A O 1
ATOM 3760 N N . TRP A 1 505 ? -7.152 1.268 16.484 1 92.5 505 TRP A N 1
ATOM 3761 C CA . TRP A 1 505 ? -7.98 1.319 15.281 1 92.5 505 TRP A CA 1
ATOM 3762 C C . TRP A 1 505 ? -7.691 2.58 14.477 1 92.5 505 TRP A C 1
ATOM 3764 O O . TRP A 1 505 ? -7.152 3.555 15.008 1 92.5 505 TRP A O 1
ATOM 3774 N N . THR A 1 506 ? -7.871 2.502 13.25 1 94.62 506 THR A N 1
ATOM 3775 C CA . THR A 1 506 ? -7.902 3.623 12.32 1 94.62 506 THR A CA 1
ATOM 3776 C C . THR A 1 506 ? -9.219 3.652 11.547 1 94.62 506 THR A C 1
ATOM 3778 O O . THR A 1 506 ? -9.75 2.604 11.18 1 94.62 506 THR A O 1
ATOM 3781 N N . LYS A 1 507 ? -9.703 4.809 11.375 1 95.12 507 LYS A N 1
ATOM 3782 C CA . LYS A 1 507 ? -10.953 4.973 10.641 1 95.12 507 LYS A CA 1
ATOM 3783 C C . LYS A 1 507 ? -10.812 6.016 9.539 1 95.12 507 LYS A C 1
ATOM 3785 O O . LYS A 1 507 ? -10.867 7.219 9.805 1 95.12 507 LYS A O 1
ATOM 3790 N N . ASP A 1 508 ? -10.766 5.492 8.258 1 94.5 508 ASP A N 1
ATOM 3791 C CA . ASP A 1 508 ? -10.703 6.387 7.105 1 94.5 508 ASP A CA 1
ATOM 3792 C C . ASP A 1 508 ? -12.039 7.086 6.879 1 94.5 508 ASP A C 1
ATOM 3794 O O . ASP A 1 508 ? -13.102 6.535 7.199 1 94.5 508 ASP A O 1
ATOM 3798 N N . GLY A 1 509 ? -11.93 8.289 6.445 1 94.44 509 GLY A N 1
ATOM 3799 C CA . GLY A 1 509 ? -13.102 9.07 6.086 1 94.44 509 GLY A CA 1
ATOM 3800 C C . GLY A 1 509 ? -12.852 10.031 4.941 1 94.44 509 GLY A C 1
ATOM 3801 O O . GLY A 1 509 ? -11.789 9.992 4.312 1 94.44 509 GLY A O 1
ATOM 3802 N N . ASP A 1 510 ? -13.812 10.898 4.75 1 93.81 510 ASP A N 1
ATOM 3803 C CA . ASP A 1 510 ? -13.828 11.742 3.561 1 93.81 510 ASP A CA 1
ATOM 3804 C C . ASP A 1 510 ? -12.906 12.953 3.732 1 93.81 510 ASP A C 1
ATOM 3806 O O . ASP A 1 510 ? -12.5 13.57 2.748 1 93.81 510 ASP A O 1
ATOM 3810 N N . TRP A 1 511 ? -12.57 13.195 5.023 1 96.38 511 TRP A N 1
ATOM 3811 C CA . TRP A 1 511 ? -11.961 14.5 5.238 1 96.38 511 TRP A CA 1
ATOM 3812 C C . TRP A 1 511 ? -10.625 14.352 5.969 1 96.38 511 TRP A C 1
ATOM 3814 O O . TRP A 1 511 ? -10.492 13.531 6.879 1 96.38 511 TRP A O 1
ATOM 3824 N N . SER A 1 512 ? -9.672 15.18 5.469 1 96.19 512 SER A N 1
ATOM 3825 C CA . SER A 1 512 ? -8.461 15.344 6.273 1 96.19 512 SER A CA 1
ATOM 3826 C C . SER A 1 512 ? -8.766 16.016 7.605 1 96.19 512 SER A C 1
ATOM 3828 O O . SER A 1 512 ? -9.477 17.031 7.648 1 96.19 512 SER A O 1
ATOM 3830 N N . LEU A 1 513 ? -8.266 15.469 8.656 1 96.81 513 LEU A N 1
ATOM 3831 C CA . LEU A 1 513 ? -8.516 16 9.992 1 96.81 513 LEU A CA 1
ATOM 3832 C C . LEU A 1 513 ? -7.207 16.328 10.695 1 96.81 513 LEU A C 1
ATOM 3834 O O . LEU A 1 513 ? -7.121 16.234 11.922 1 96.81 513 LEU A O 1
ATOM 3838 N N . ALA A 1 514 ? -6.242 16.641 9.898 1 94.56 514 ALA A N 1
ATOM 3839 C CA . ALA A 1 514 ? -4.895 16.859 10.43 1 94.56 514 ALA A CA 1
ATOM 3840 C C . ALA A 1 514 ? -4.66 18.328 10.75 1 94.56 514 ALA A C 1
ATOM 3842 O O . ALA A 1 514 ? -3.693 18.672 11.438 1 94.56 514 ALA A O 1
ATOM 3843 N N . HIS A 1 515 ? -5.551 19.234 10.359 1 94.25 515 HIS A N 1
ATOM 3844 C CA . HIS A 1 515 ? -5.254 20.656 10.43 1 94.25 515 HIS A CA 1
ATOM 3845 C C . HIS A 1 515 ? -6.254 21.391 11.328 1 94.25 515 HIS A C 1
ATOM 3847 O O . HIS A 1 515 ? -7.176 22.047 10.836 1 94.25 515 HIS A O 1
ATOM 3853 N N . GLY A 1 516 ? -6.008 21.312 12.602 1 94.31 516 GLY A N 1
ATOM 3854 C CA . GLY A 1 516 ? -6.766 22.062 13.594 1 94.31 516 GLY A CA 1
ATOM 3855 C C . GLY A 1 516 ? -8.07 21.375 13.984 1 94.31 516 GLY A C 1
ATOM 3856 O O . GLY A 1 516 ? -8.883 21.953 14.711 1 94.31 516 GLY A O 1
ATOM 3857 N N . ASN A 1 517 ? -8.297 20.25 13.445 1 96.25 517 ASN A N 1
ATOM 3858 C CA . ASN A 1 517 ? -9.492 19.484 13.781 1 96.25 517 ASN A CA 1
ATOM 3859 C C . ASN A 1 517 ? -9.312 18.719 15.086 1 96.25 517 ASN A C 1
ATOM 3861 O O . ASN A 1 517 ? -9.344 17.484 15.094 1 96.25 517 ASN A O 1
ATOM 3865 N N . GLY A 1 518 ? -9.227 19.469 16.156 1 96.62 518 GLY A N 1
ATOM 3866 C CA . GLY A 1 518 ? -8.914 18.875 17.438 1 96.62 518 GLY A CA 1
ATOM 3867 C C . GLY A 1 518 ? -9.992 17.922 17.938 1 96.62 518 GLY A C 1
ATOM 3868 O O . GLY A 1 518 ? -11.141 18 17.5 1 96.62 518 GLY A O 1
ATOM 3869 N N . ILE A 1 519 ? -9.625 17 18.812 1 98 519 ILE A N 1
ATOM 3870 C CA . ILE A 1 519 ? -10.523 16 19.391 1 98 519 ILE A CA 1
ATOM 3871 C C . ILE A 1 519 ? -10.641 16.219 20.891 1 98 519 ILE A C 1
ATOM 3873 O O . ILE A 1 519 ? -9.625 16.359 21.594 1 98 519 ILE A O 1
ATOM 3877 N N . LEU A 1 520 ? -11.828 16.266 21.359 1 98.62 520 LEU A N 1
ATOM 3878 C CA . LEU A 1 520 ? -12.086 16.312 22.797 1 98.62 520 LEU A CA 1
ATOM 3879 C C . LEU A 1 520 ? -12.68 14.992 23.281 1 98.62 520 LEU A C 1
ATOM 3881 O O . LEU A 1 520 ? -13.727 14.555 22.781 1 98.62 520 LEU A O 1
ATOM 3885 N N . THR A 1 521 ? -12.008 14.383 24.172 1 98.5 521 THR A N 1
ATOM 3886 C CA . THR A 1 521 ? -12.617 13.258 24.875 1 98.5 521 THR A CA 1
ATOM 3887 C C . THR A 1 521 ? -13.195 13.695 26.219 1 98.5 521 THR A C 1
ATOM 3889 O O . THR A 1 521 ? -12.742 14.688 26.797 1 98.5 521 THR A O 1
ATOM 3892 N N . THR A 1 522 ? -14.242 12.961 26.703 1 98.5 522 THR A N 1
ATOM 3893 C CA . THR A 1 522 ? -14.891 13.328 27.953 1 98.5 522 THR A CA 1
ATOM 3894 C C . THR A 1 522 ? -15.062 12.109 28.859 1 98.5 522 THR A C 1
ATOM 3896 O O . THR A 1 522 ? -14.969 10.969 28.406 1 98.5 522 THR A O 1
ATOM 3899 N N . ALA A 1 523 ? -15.289 12.445 30.125 1 97.94 523 ALA A N 1
ATOM 3900 C CA . ALA A 1 523 ? -15.539 11.383 31.094 1 97.94 523 ALA A CA 1
ATOM 3901 C C . ALA A 1 523 ? -16.875 10.703 30.828 1 97.94 523 ALA A C 1
ATOM 3903 O O . ALA A 1 523 ? -17.141 9.609 31.328 1 97.94 523 ALA A O 1
ATOM 3904 N N . GLY A 1 524 ? -17.688 11.266 30.047 1 98.25 524 GLY A N 1
ATOM 3905 C CA . GLY A 1 524 ? -18.922 10.633 29.609 1 98.25 524 GLY A CA 1
ATOM 3906 C C . GLY A 1 524 ? -18.703 9.586 28.531 1 98.25 524 GLY A C 1
ATOM 3907 O O . GLY A 1 524 ? -19.672 8.977 28.047 1 98.25 524 GLY A O 1
ATOM 3908 N N . ARG A 1 525 ? -17.578 9.406 28.172 1 98 525 ARG A N 1
ATOM 3909 C CA . ARG A 1 525 ? -17.156 8.383 27.219 1 98 525 ARG A CA 1
ATOM 3910 C C . ARG A 1 525 ? -17.625 8.719 25.797 1 98 525 ARG A C 1
ATOM 3912 O O . ARG A 1 525 ? -17.969 7.82 25.031 1 98 525 ARG A O 1
ATOM 3919 N N . VAL A 1 526 ? -17.641 10 25.562 1 98.38 526 VAL A N 1
ATOM 3920 C CA . VAL A 1 526 ? -17.922 10.531 24.234 1 98.38 526 VAL A CA 1
ATOM 3921 C C . VAL A 1 526 ? -16.766 11.438 23.781 1 98.38 526 VAL A C 1
ATOM 3923 O O . VAL A 1 526 ? -16.219 12.195 24.578 1 98.38 526 VAL A O 1
ATOM 3926 N N . MET A 1 527 ? -16.375 11.25 22.531 1 98.31 527 MET A N 1
ATOM 3927 C CA . MET A 1 527 ? -15.414 12.203 22 1 98.31 527 MET A CA 1
ATOM 3928 C C . MET A 1 527 ? -16.062 13.102 20.953 1 98.31 527 MET A C 1
ATOM 3930 O O . MET A 1 527 ? -16.984 12.688 20.25 1 98.31 527 MET A O 1
ATOM 3934 N N . PHE A 1 528 ? -15.656 14.32 20.844 1 98.75 528 PHE A N 1
ATOM 3935 C CA . PHE A 1 528 ? -16.188 15.312 19.906 1 98.75 528 PHE A CA 1
ATOM 3936 C C . PHE A 1 528 ? -15.117 15.742 18.922 1 98.75 528 PHE A C 1
ATOM 3938 O O . PHE A 1 528 ? -13.961 15.984 19.297 1 98.75 528 PHE A O 1
ATOM 3945 N N . GLN A 1 529 ? -15.461 15.836 17.672 1 97.81 529 GLN A N 1
ATOM 3946 C CA . GLN A 1 529 ? -14.523 16.156 16.609 1 97.81 529 GLN A CA 1
ATOM 3947 C C . GLN A 1 529 ? -15.234 16.797 15.422 1 97.81 529 GLN A C 1
ATOM 3949 O O . GLN A 1 529 ? -16.281 16.312 14.977 1 97.81 529 GLN A O 1
ATOM 3954 N N . GLY A 1 530 ? -14.719 17.969 14.891 1 98.19 530 GLY A N 1
ATOM 3955 C CA . GLY A 1 530 ? -15.281 18.641 13.734 1 98.19 530 GLY A CA 1
ATOM 3956 C C . GLY A 1 530 ? -14.438 18.5 12.477 1 98.19 530 GLY A C 1
ATOM 3957 O O . GLY A 1 530 ? -13.242 18.234 12.562 1 98.19 530 GLY A O 1
ATOM 3958 N N . GLY A 1 531 ? -15.125 18.719 11.297 1 97.69 531 GLY A N 1
ATOM 3959 C CA . GLY A 1 531 ? -14.438 18.531 10.031 1 97.69 531 GLY A CA 1
ATOM 3960 C C . GLY A 1 531 ? -14.523 19.75 9.133 1 97.69 531 GLY A C 1
ATOM 3961 O O . GLY A 1 531 ? -15.18 20.734 9.469 1 97.69 531 GLY A O 1
ATOM 3962 N N . PRO A 1 532 ? -13.781 19.672 7.996 1 98.12 532 PRO A N 1
ATOM 3963 C CA . PRO A 1 532 ? -13.758 20.797 7.066 1 98.12 532 PRO A CA 1
ATOM 3964 C C . PRO A 1 532 ? -15.125 21.062 6.422 1 98.12 532 PRO A C 1
ATOM 3966 O O . PRO A 1 532 ? -15.344 22.125 5.844 1 98.12 532 PRO A O 1
ATOM 3969 N N . ASP A 1 533 ? -16.016 20.156 6.551 1 98 533 ASP A N 1
ATOM 3970 C CA . ASP A 1 533 ? -17.359 20.297 5.98 1 98 533 ASP A CA 1
ATOM 3971 C C . ASP A 1 533 ? -18.281 21.047 6.941 1 98 533 ASP A C 1
ATOM 3973 O O . ASP A 1 533 ? -19.438 21.297 6.617 1 98 533 ASP A O 1
ATOM 3977 N N . GLY A 1 534 ? -17.859 21.328 8.117 1 98.56 534 GLY A N 1
ATOM 3978 C CA . GLY A 1 534 ? -18.609 22.109 9.102 1 98.56 534 GLY A CA 1
ATOM 3979 C C . GLY A 1 534 ? -19.391 21.234 10.062 1 98.56 534 GLY A C 1
ATOM 3980 O O . GLY A 1 534 ? -20.078 21.75 10.945 1 98.56 534 GLY A O 1
ATOM 3981 N N . VAL A 1 535 ? -19.234 19.922 9.938 1 98.75 535 VAL A N 1
ATOM 3982 C CA . VAL A 1 535 ? -20.031 19.047 10.781 1 98.75 535 VAL A CA 1
ATOM 3983 C C . VAL A 1 535 ? -19.234 18.672 12.031 1 98.75 535 VAL A C 1
ATOM 3985 O O . VAL A 1 535 ? -18.094 18.234 11.945 1 98.75 535 VAL A O 1
ATOM 3988 N N . LEU A 1 536 ? -19.875 18.859 13.164 1 98.81 536 LEU A N 1
ATOM 3989 C CA . LEU A 1 536 ? -19.375 18.375 14.445 1 98.81 536 LEU A CA 1
ATOM 3990 C C . LEU A 1 536 ? -19.984 17.031 14.789 1 98.81 536 LEU A C 1
ATOM 3992 O O . LEU A 1 536 ? -21.203 16.859 14.727 1 98.81 536 LEU A O 1
ATOM 3996 N N . HIS A 1 537 ? -19.141 16.078 15.141 1 98.75 537 HIS A N 1
ATOM 3997 C CA . HIS A 1 537 ? -19.609 14.75 15.516 1 98.75 537 HIS A CA 1
ATOM 3998 C C . HIS A 1 537 ? -19.344 14.469 17 1 98.75 537 HIS A C 1
ATOM 4000 O O . HIS A 1 537 ? -18.328 14.891 17.547 1 98.75 537 HIS A O 1
ATOM 4006 N N . ALA A 1 538 ? -20.297 13.805 17.625 1 98.81 538 ALA A N 1
ATOM 4007 C CA . ALA A 1 538 ? -20.047 13.031 18.844 1 98.81 538 ALA A CA 1
ATOM 4008 C C . ALA A 1 538 ? -19.844 11.555 18.516 1 98.81 538 ALA A C 1
ATOM 4010 O O . ALA A 1 538 ? -20.609 10.969 17.75 1 98.81 538 ALA A O 1
ATOM 4011 N N . MET A 1 539 ? -18.781 11.039 19.062 1 98.5 539 MET A N 1
ATOM 4012 C CA . MET A 1 539 ? -18.391 9.695 18.656 1 98.5 539 MET A CA 1
ATOM 4013 C C . MET A 1 539 ? -18.141 8.805 19.859 1 98.5 539 MET A C 1
ATOM 4015 O O . MET A 1 539 ? -17.828 9.297 20.953 1 98.5 539 MET A O 1
ATOM 4019 N N . ASN A 1 540 ? -18.312 7.5 19.625 1 98.19 540 ASN A N 1
ATOM 4020 C CA . ASN A 1 540 ? -17.922 6.492 20.609 1 98.19 540 ASN A CA 1
ATOM 4021 C C . ASN A 1 540 ? -16.406 6.438 20.766 1 98.19 540 ASN A C 1
ATOM 4023 O O . ASN A 1 540 ? -15.68 6.191 19.797 1 98.19 540 ASN A O 1
ATOM 4027 N N . ASP A 1 541 ? -15.922 6.613 21.984 1 97 541 ASP A N 1
ATOM 4028 C CA . ASP A 1 541 ? -14.477 6.734 22.203 1 97 541 ASP A CA 1
ATOM 4029 C C . ASP A 1 541 ? -13.781 5.387 22.016 1 97 541 ASP A C 1
ATOM 4031 O O . ASP A 1 541 ? -12.562 5.328 21.875 1 97 541 ASP A O 1
ATOM 4035 N N . GLU A 1 542 ? -14.516 4.324 21.953 1 95.88 542 GLU A N 1
ATOM 4036 C CA . GLU A 1 542 ? -13.914 3.004 21.812 1 95.88 542 GLU A CA 1
ATOM 4037 C C . GLU A 1 542 ? -13.883 2.578 20.344 1 95.88 542 GLU A C 1
ATOM 4039 O O . GLU A 1 542 ? -12.914 1.961 19.891 1 95.88 542 GLU A O 1
ATOM 4044 N N . THR A 1 543 ? -14.914 2.959 19.578 1 93.31 543 THR A N 1
ATOM 4045 C CA . THR A 1 543 ? -15.055 2.402 18.234 1 93.31 543 THR A CA 1
ATOM 4046 C C . THR A 1 543 ? -14.883 3.488 17.188 1 93.31 543 THR A C 1
ATOM 4048 O O . THR A 1 543 ? -14.672 3.188 16 1 93.31 543 THR A O 1
ATOM 4051 N N . GLY A 1 544 ? -15.086 4.688 17.594 1 96.31 544 GLY A N 1
ATOM 4052 C CA . GLY A 1 544 ? -15.031 5.789 16.656 1 96.31 544 GLY A CA 1
ATOM 4053 C C . GLY A 1 544 ? -16.344 6.004 15.914 1 96.31 544 GLY A C 1
ATOM 4054 O O . GLY A 1 544 ? -16.438 6.883 15.055 1 96.31 544 GLY A O 1
ATOM 4055 N N . GLU A 1 545 ? -17.344 5.234 16.266 1 96 545 GLU A N 1
ATOM 4056 C CA . GLU A 1 545 ? -18.641 5.363 15.609 1 96 545 GLU A CA 1
ATOM 4057 C C . GLU A 1 545 ? -19.297 6.699 15.938 1 96 545 GLU A C 1
ATOM 4059 O O . GLU A 1 545 ? -19.266 7.152 17.078 1 96 545 GLU A O 1
ATOM 4064 N N . SER A 1 546 ? -19.938 7.332 14.93 1 97.38 546 SER A N 1
ATOM 4065 C CA . SER A 1 546 ? -20.656 8.586 15.148 1 97.38 546 SER A CA 1
ATOM 4066 C C . SER A 1 546 ? -22 8.344 15.812 1 97.38 546 SER A C 1
ATOM 4068 O O . SER A 1 546 ? -22.797 7.52 15.344 1 97.38 546 SER A O 1
ATOM 4070 N N . LEU A 1 547 ? -22.25 9.055 16.859 1 98.25 547 LEU A N 1
ATOM 4071 C CA . LEU A 1 547 ? -23.469 8.914 17.641 1 98.25 547 LEU A CA 1
ATOM 4072 C C . LEU A 1 547 ? -24.391 10.117 17.438 1 98.25 547 LEU A C 1
ATOM 4074 O O . LEU A 1 547 ? -25.594 10.031 17.688 1 98.25 547 LEU A O 1
ATOM 4078 N N . TRP A 1 548 ? -23.859 11.156 17.078 1 98.5 548 TRP A N 1
ATOM 4079 C CA . TRP A 1 548 ? -24.531 12.445 16.922 1 98.5 548 TRP A CA 1
ATOM 4080 C C . TRP A 1 548 ? -23.734 13.352 15.984 1 98.5 548 TRP A C 1
ATOM 4082 O O . TRP A 1 548 ? -22.5 13.305 15.953 1 98.5 548 TRP A O 1
ATOM 4092 N N . SER A 1 549 ? -24.453 14.164 15.148 1 98.62 549 SER A N 1
ATOM 4093 C CA . SER A 1 549 ? -23.828 15.125 14.25 1 98.62 549 SER A CA 1
ATOM 4094 C C . SER A 1 549 ? -24.609 16.438 14.195 1 98.62 549 SER A C 1
ATOM 4096 O O . SER A 1 549 ? -25.828 16.438 14.391 1 98.62 549 SER A O 1
ATOM 4098 N N . PHE A 1 550 ? -23.859 17.531 13.906 1 98.75 550 PHE A N 1
ATOM 4099 C CA . PHE A 1 550 ? -24.469 18.859 13.875 1 98.75 550 PHE A CA 1
ATOM 4100 C C . PHE A 1 550 ? -23.734 19.766 12.883 1 98.75 550 PHE A C 1
ATOM 4102 O O . PHE A 1 550 ? -22.5 19.859 12.93 1 98.75 550 PHE A O 1
ATOM 4109 N N . GLN A 1 551 ? -24.469 20.453 12.031 1 98.81 551 GLN A N 1
ATOM 4110 C CA . GLN A 1 551 ? -23.875 21.375 11.055 1 98.81 551 GLN A CA 1
ATOM 4111 C C . GLN A 1 551 ? -23.594 22.734 11.688 1 98.81 551 GLN A C 1
ATOM 4113 O O . GLN A 1 551 ? -24.531 23.438 12.094 1 98.81 551 GLN A O 1
ATOM 4118 N N . CYS A 1 552 ? -22.297 23.203 11.656 1 98.81 552 CYS A N 1
ATOM 4119 C CA . CYS A 1 552 ? -21.891 24.406 12.367 1 98.81 552 CYS A CA 1
ATOM 4120 C C . CYS A 1 552 ? -21.766 25.594 11.398 1 98.81 552 CYS A C 1
ATOM 4122 O O . CYS A 1 552 ? -21.469 26.703 11.82 1 98.81 552 CYS A O 1
ATOM 4124 N N . GLY A 1 553 ? -21.859 25.344 10.156 1 98.56 553 GLY A N 1
ATOM 4125 C CA . GLY A 1 553 ? -21.984 26.422 9.188 1 98.56 553 GLY A CA 1
ATOM 4126 C C . GLY A 1 553 ? -20.672 26.734 8.484 1 98.56 553 GLY A C 1
ATOM 4127 O O . GLY A 1 553 ? -20.672 27.359 7.418 1 98.56 553 GLY A O 1
ATOM 4128 N N . ALA A 1 554 ? -19.547 26.391 9.008 1 98.62 554 ALA A N 1
ATOM 4129 C CA . ALA A 1 554 ? -18.219 26.516 8.445 1 98.62 554 ALA A CA 1
ATOM 4130 C C . ALA A 1 554 ? -17.297 25.422 8.945 1 98.62 554 ALA A C 1
ATOM 4132 O O . ALA A 1 554 ? -17.625 24.703 9.898 1 98.62 554 ALA A O 1
ATOM 4133 N N . GLY A 1 555 ? -16.141 25.266 8.203 1 98.62 555 GLY A N 1
ATOM 4134 C CA . GLY A 1 555 ? -15.211 24.25 8.648 1 98.62 555 GLY A CA 1
ATOM 4135 C C . GLY A 1 555 ? -14.828 24.391 10.109 1 98.62 555 GLY A C 1
ATOM 4136 O O . GLY A 1 555 ? -14.641 25.5 10.609 1 98.62 555 GLY A O 1
ATOM 4137 N N . VAL A 1 556 ? -14.742 23.25 10.789 1 98.5 556 VAL A N 1
ATOM 4138 C CA . VAL A 1 556 ? -14.344 23.234 12.188 1 98.5 556 VAL A CA 1
ATOM 4139 C C . VAL A 1 556 ? -12.867 22.844 12.297 1 98.5 556 VAL A C 1
ATOM 4141 O O . VAL A 1 556 ? -12.523 21.672 12.297 1 98.5 556 VAL A O 1
ATOM 4144 N N . HIS A 1 557 ? -12.039 23.812 12.422 1 97.75 557 HIS A N 1
ATOM 4145 C CA . HIS A 1 557 ? -10.594 23.625 12.508 1 97.75 557 HIS A CA 1
ATOM 4146 C C . HIS A 1 557 ? -10.047 24.141 13.836 1 97.75 557 HIS A C 1
ATOM 4148 O O . HIS A 1 557 ? -9.023 24.828 13.867 1 97.75 557 HIS A O 1
ATOM 4154 N N . THR A 1 558 ? -10.82 23.922 14.883 1 97.75 558 THR A N 1
ATOM 4155 C CA . THR A 1 558 ? -10.477 24.156 16.281 1 97.75 558 THR A CA 1
ATOM 4156 C C . THR A 1 558 ? -10.883 22.969 17.141 1 97.75 558 THR A C 1
ATOM 4158 O O . THR A 1 558 ? -11.477 22 16.656 1 97.75 558 THR A O 1
ATOM 4161 N N . SER A 1 559 ? -10.531 23.031 18.375 1 97.5 559 SER A N 1
ATOM 4162 C CA . SER A 1 559 ? -10.914 21.953 19.281 1 97.5 559 SER A CA 1
ATOM 4163 C C . SER A 1 559 ? -12.195 22.297 20.031 1 97.5 559 SER A C 1
ATOM 4165 O O . SER A 1 559 ? -12.352 23.406 20.531 1 97.5 559 SER A O 1
ATOM 4167 N N . PRO A 1 560 ? -13.156 21.328 20.078 1 98.5 560 PRO A N 1
ATOM 4168 C CA . PRO A 1 560 ? -14.25 21.516 21.031 1 98.5 560 PRO A CA 1
ATOM 4169 C C . PRO A 1 560 ? -13.773 21.547 22.484 1 98.5 560 PRO A C 1
ATOM 4171 O O . PRO A 1 560 ? -12.75 20.953 22.812 1 98.5 560 PRO A O 1
ATOM 4174 N N . VAL A 1 561 ? -14.555 22.25 23.281 1 98.44 561 VAL A N 1
ATOM 4175 C CA . VAL A 1 561 ? -14.25 22.281 24.719 1 98.44 561 VAL A CA 1
ATOM 4176 C C . VAL A 1 561 ? -15.539 22.062 25.516 1 98.44 561 VAL A C 1
ATOM 4178 O O . VAL A 1 561 ? -16.625 22.375 25.047 1 98.44 561 VAL A O 1
ATOM 4181 N N . ALA A 1 562 ? -15.359 21.516 26.672 1 98.75 562 ALA A N 1
ATOM 4182 C CA . ALA A 1 562 ? -16.484 21.344 27.578 1 98.75 562 ALA A CA 1
ATOM 4183 C C . ALA A 1 562 ? -16.344 22.234 28.797 1 98.75 562 ALA A C 1
ATOM 4185 O O . ALA A 1 562 ? -15.227 22.531 29.25 1 98.75 562 ALA A O 1
ATOM 4186 N N . TYR A 1 563 ? -17.484 22.688 29.297 1 98.69 563 TYR A N 1
ATOM 4187 C CA . TYR A 1 563 ? -17.516 23.484 30.516 1 98.69 563 TYR A CA 1
ATOM 4188 C C . TYR A 1 563 ? -18.859 23.344 31.219 1 98.69 563 TYR A C 1
ATOM 4190 O O . TYR A 1 563 ? -19.781 22.703 30.719 1 98.69 563 TYR A O 1
ATOM 4198 N N . GLU A 1 564 ? -18.828 23.844 32.438 1 98.62 564 GLU A N 1
ATOM 4199 C CA . GLU A 1 564 ? -20.031 23.688 33.219 1 98.62 564 GLU A CA 1
ATOM 4200 C C . GLU A 1 564 ? -20.438 25.016 33.875 1 98.62 564 GLU A C 1
ATOM 4202 O O . GLU A 1 564 ? -19.578 25.75 34.375 1 98.62 564 GLU A O 1
ATOM 4207 N N . ILE A 1 565 ? -21.672 25.344 33.844 1 98.5 565 ILE A N 1
ATOM 4208 C CA . ILE A 1 565 ? -22.25 26.5 34.531 1 98.5 565 ILE A CA 1
ATOM 4209 C C . ILE A 1 565 ? -23.438 26.047 35.375 1 98.5 565 ILE A C 1
ATOM 4211 O O . ILE A 1 565 ? -24.406 25.516 34.844 1 98.5 565 ILE A O 1
ATOM 4215 N N . ASP A 1 566 ? -23.391 26.266 36.688 1 97.12 566 ASP A N 1
ATOM 4216 C CA . ASP A 1 566 ? -24.469 25.953 37.625 1 97.12 566 ASP A CA 1
ATOM 4217 C C . ASP A 1 566 ? -24.922 24.5 37.5 1 97.12 566 ASP A C 1
ATOM 4219 O O . ASP A 1 566 ? -26.109 24.219 37.438 1 97.12 566 ASP A O 1
ATOM 4223 N N . GLY A 1 567 ? -24.031 23.688 37.25 1 97.06 567 GLY A N 1
ATOM 4224 C CA . GLY A 1 567 ? -24.281 22.266 37.25 1 97.06 567 GLY A CA 1
ATOM 4225 C C . GLY A 1 567 ? -24.688 21.734 35.906 1 97.06 567 GLY A C 1
ATOM 4226 O O . GLY A 1 567 ? -24.906 20.531 35.719 1 97.06 567 GLY A O 1
ATOM 4227 N N . GLU A 1 568 ? -24.719 22.594 35 1 98.12 568 GLU A N 1
ATOM 4228 C CA . GLU A 1 568 ? -25.078 22.172 33.625 1 98.12 568 GLU A CA 1
ATOM 4229 C C . GLU A 1 568 ? -23.844 22.141 32.719 1 98.12 568 GLU A C 1
ATOM 4231 O O . GLU A 1 568 ? -23.109 23.125 32.625 1 98.12 568 GLU A O 1
ATOM 4236 N N . GLN A 1 569 ? -23.656 20.984 32.094 1 98.69 569 GLN A N 1
ATOM 4237 C CA . GLN A 1 569 ? -22.516 20.844 31.188 1 98.69 569 GLN A CA 1
ATOM 4238 C C . GLN A 1 569 ? -22.828 21.406 29.797 1 98.69 569 GLN A C 1
ATOM 4240 O O . GLN A 1 569 ? -23.891 21.156 29.234 1 98.69 569 GLN A O 1
ATOM 4245 N N . TYR A 1 570 ? -21.875 22.203 29.297 1 98.81 570 TYR A N 1
ATOM 4246 C CA . TYR A 1 570 ? -21.906 22.766 27.953 1 98.81 570 TYR A CA 1
ATOM 4247 C C . TYR A 1 570 ? -20.719 22.25 27.141 1 98.81 570 TYR A C 1
ATOM 4249 O O . TYR A 1 570 ? -19.734 21.75 27.688 1 98.81 570 TYR A O 1
ATOM 4257 N N . LEU A 1 571 ? -20.969 22.25 25.844 1 98.69 571 LEU A N 1
ATOM 4258 C CA . LEU A 1 571 ? -19.906 22.141 24.859 1 98.69 571 LEU A CA 1
ATOM 4259 C C . LEU A 1 571 ? -19.812 23.391 24 1 98.69 571 LEU A C 1
ATOM 4261 O O . LEU A 1 571 ? -20.844 24 23.672 1 98.69 571 LEU A O 1
ATOM 4265 N N . ALA A 1 572 ? -18.594 23.812 23.625 1 98.81 572 ALA A N 1
ATOM 4266 C CA . ALA A 1 572 ? -18.422 24.938 22.719 1 98.81 572 ALA A CA 1
ATOM 4267 C C . ALA A 1 572 ? -17.406 24.625 21.625 1 98.81 572 ALA A C 1
ATOM 4269 O O . ALA A 1 572 ? -16.453 23.859 21.859 1 98.81 572 ALA A O 1
ATOM 4270 N N . VAL A 1 573 ? -17.594 25.203 20.469 1 98.81 573 VAL A N 1
ATOM 4271 C CA . VAL A 1 573 ? -16.641 25.062 19.375 1 98.81 573 VAL A CA 1
ATOM 4272 C C . VAL A 1 573 ? -16.719 26.281 18.453 1 98.81 573 VAL A C 1
ATOM 4274 O O . VAL A 1 573 ? -17.812 26.844 18.266 1 98.81 573 VAL A O 1
ATOM 4277 N N . PHE A 1 574 ? -15.562 26.719 17.953 1 98.69 574 PHE A N 1
ATOM 4278 C CA . PHE A 1 574 ? -15.477 27.812 17 1 98.69 574 PHE A CA 1
ATOM 4279 C C . PHE A 1 574 ? -15.289 27.281 15.578 1 98.69 574 PHE A C 1
ATOM 4281 O O . PHE A 1 574 ? -14.242 26.734 15.25 1 98.69 574 PHE A O 1
ATOM 4288 N N . ALA A 1 575 ? -16.328 27.422 14.789 1 98.75 575 ALA A N 1
ATOM 4289 C CA . ALA A 1 575 ? -16.297 27 13.391 1 98.75 575 ALA A CA 1
ATOM 4290 C C . ALA A 1 575 ? -16.016 28.172 12.469 1 98.75 575 ALA A C 1
ATOM 4292 O O . ALA A 1 575 ? -16.891 29.016 12.25 1 98.75 575 ALA A O 1
ATOM 4293 N N . GLY A 1 576 ? -14.773 28.219 11.961 1 98.12 576 GLY A N 1
ATOM 4294 C CA . GLY A 1 576 ? -14.391 29.359 11.148 1 98.12 576 GLY A CA 1
ATOM 4295 C C . GLY A 1 576 ? -13.641 28.969 9.883 1 98.12 576 GLY A C 1
ATOM 4296 O O . GLY A 1 576 ? -13.234 29.844 9.109 1 98.12 576 GLY A O 1
ATOM 4297 N N . GLY A 1 577 ? -13.5 27.719 9.664 1 97.06 577 GLY A N 1
ATOM 4298 C CA . GLY A 1 577 ? -12.844 27.25 8.453 1 97.06 577 GLY A CA 1
ATOM 4299 C C . GLY A 1 577 ? -11.328 27.312 8.547 1 97.06 577 GLY A C 1
ATOM 4300 O O . GLY A 1 577 ? -10.773 27.5 9.633 1 97.06 577 GLY A O 1
ATOM 4301 N N . ASN A 1 578 ? -10.672 27 7.473 1 94.12 578 ASN A N 1
ATOM 4302 C CA . ASN A 1 578 ? -9.227 27.031 7.281 1 94.12 578 ASN A CA 1
ATOM 4303 C C . ASN A 1 578 ? -8.852 27.156 5.809 1 94.12 578 ASN A C 1
ATOM 4305 O O . ASN A 1 578 ? -9.719 27.047 4.938 1 94.12 578 ASN A O 1
ATOM 4309 N N . GLY A 1 579 ? -7.598 27.484 5.594 1 87.81 579 GLY A N 1
ATOM 4310 C CA . GLY A 1 579 ? -7.129 27.547 4.219 1 87.81 579 GLY A CA 1
ATOM 4311 C C . GLY A 1 579 ? -6.434 26.281 3.756 1 87.81 579 GLY A C 1
ATOM 4312 O O . GLY A 1 579 ? -6.188 26.109 2.561 1 87.81 579 GLY A O 1
ATOM 4313 N N . LEU A 1 580 ? -6.059 25.453 4.691 1 84.75 580 LEU A N 1
ATOM 4314 C CA . LEU A 1 580 ? -5.395 24.188 4.41 1 84.75 580 LEU A CA 1
ATOM 4315 C C . LEU A 1 580 ? -6.121 23.031 5.094 1 84.75 580 LEU A C 1
ATOM 4317 O O . LEU A 1 580 ? -6.758 23.219 6.133 1 84.75 580 LEU A O 1
ATOM 4321 N N . PRO A 1 581 ? -6.172 21.875 4.391 1 82.31 581 PRO A N 1
ATOM 4322 C CA . PRO A 1 581 ? -5.402 21.531 3.197 1 82.31 581 PRO A CA 1
ATOM 4323 C C . PRO A 1 581 ? -6.172 21.781 1.903 1 82.31 581 PRO A C 1
ATOM 4325 O O . PRO A 1 581 ? -5.605 21.688 0.812 1 82.31 581 PRO A O 1
ATOM 4328 N N . TYR A 1 582 ? -7.445 22.156 2.092 1 87.69 582 TYR A N 1
ATOM 4329 C CA . TYR A 1 582 ? -8.266 22.484 0.93 1 87.69 582 TYR A CA 1
ATOM 4330 C C . TYR A 1 582 ? -8.414 23.984 0.766 1 87.69 582 TYR A C 1
ATOM 4332 O O . TYR A 1 582 ? -8.773 24.688 1.715 1 87.69 582 TYR A O 1
ATOM 4340 N N . PRO A 1 583 ? -8.172 24.406 -0.397 1 87.25 583 PRO A N 1
ATOM 4341 C CA . PRO A 1 583 ? -8.305 25.859 -0.551 1 87.25 583 PRO A CA 1
ATOM 4342 C C . PRO A 1 583 ? -9.758 26.328 -0.486 1 87.25 583 PRO A C 1
ATOM 4344 O O . PRO A 1 583 ? -10.023 27.516 -0.306 1 87.25 583 PRO A O 1
ATOM 4347 N N . ASP A 1 584 ? -10.711 25.422 -0.557 1 93.56 584 ASP A N 1
ATOM 4348 C CA . ASP A 1 584 ? -12.117 25.812 -0.662 1 93.56 584 ASP A CA 1
ATOM 4349 C C . ASP A 1 584 ? -12.883 25.406 0.596 1 93.56 584 ASP A C 1
ATOM 4351 O O . ASP A 1 584 ? -14.094 25.203 0.546 1 93.56 584 ASP A O 1
ATOM 4355 N N . ILE A 1 585 ? -12.266 25.281 1.672 1 96.5 585 ILE A N 1
ATOM 4356 C CA . ILE A 1 585 ? -12.953 25.062 2.939 1 96.5 585 ILE A CA 1
ATOM 4357 C C . ILE A 1 585 ? -13.867 26.25 3.242 1 96.5 585 ILE A C 1
ATOM 4359 O O . ILE A 1 585 ? -13.445 27.406 3.17 1 96.5 585 ILE A O 1
ATOM 4363 N N . PRO A 1 586 ? -15.102 25.969 3.627 1 98 586 PRO A N 1
ATOM 4364 C CA . PRO A 1 586 ? -15.984 27.094 3.971 1 98 586 PRO A CA 1
ATOM 4365 C C . PRO A 1 586 ? -15.5 27.859 5.195 1 98 586 PRO A C 1
ATOM 4367 O O . PRO A 1 586 ? -15.234 27.266 6.242 1 98 586 PRO A O 1
ATOM 4370 N N . LYS A 1 587 ? -15.406 29.141 5.043 1 97.94 587 LYS A N 1
ATOM 4371 C CA . LYS A 1 587 ? -14.969 30.016 6.125 1 97.94 587 LYS A CA 1
ATOM 4372 C C . LYS A 1 587 ? -16.156 30.703 6.785 1 97.94 587 LYS A C 1
ATOM 4374 O O . LYS A 1 587 ? -17.234 30.812 6.191 1 97.94 587 LYS A O 1
ATOM 4379 N N . GLY A 1 588 ? -15.953 31.109 7.984 1 98 588 GLY A N 1
ATOM 4380 C CA . GLY A 1 588 ? -16.969 31.797 8.766 1 98 588 GLY A CA 1
ATOM 4381 C C . GLY A 1 588 ? -16.484 32.188 10.148 1 98 588 GLY A C 1
ATOM 4382 O O . GLY A 1 588 ? -15.273 32.281 10.383 1 98 588 GLY A O 1
ATOM 4383 N N . ASP A 1 589 ? -17.422 32.625 11.031 1 98.06 589 ASP A N 1
ATOM 4384 C CA . ASP A 1 589 ? -17.109 33.094 12.375 1 98.06 589 ASP A CA 1
ATOM 4385 C C . ASP A 1 589 ? -18.125 32.594 13.391 1 98.06 589 ASP A C 1
ATOM 4387 O O . ASP A 1 589 ? -18.562 33.344 14.266 1 98.06 589 ASP A O 1
ATOM 4391 N N . HIS A 1 590 ? -18.5 31.328 13.234 1 98.69 590 HIS A N 1
ATOM 4392 C CA . HIS A 1 590 ? -19.547 30.719 14.039 1 98.69 590 HIS A CA 1
ATOM 4393 C C . HIS A 1 590 ? -19.016 30.219 15.375 1 98.69 590 HIS A C 1
ATOM 4395 O O . HIS A 1 590 ? -18.266 29.234 15.422 1 98.69 590 HIS A O 1
ATOM 4401 N N . LEU A 1 591 ? -19.422 30.844 16.453 1 98.88 591 LEU A N 1
ATOM 4402 C CA . LEU A 1 591 ? -19.203 30.266 17.781 1 98.88 591 LEU A CA 1
ATOM 4403 C C . LEU A 1 591 ? -20.484 29.609 18.281 1 98.88 591 LEU A C 1
ATOM 4405 O O . LEU A 1 591 ? -21.516 30.25 18.406 1 98.88 591 LEU A O 1
ATOM 4409 N N . TRP A 1 592 ? -20.328 28.312 18.516 1 98.88 592 TRP A N 1
ATOM 4410 C CA . TRP A 1 592 ? -21.469 27.531 18.969 1 98.88 592 TRP A CA 1
ATOM 4411 C C . TRP A 1 592 ? -21.266 27.062 20.406 1 98.88 592 TRP A C 1
ATOM 4413 O O . TRP A 1 592 ? -20.141 26.719 20.797 1 98.88 592 TRP A O 1
ATOM 4423 N N . ALA A 1 593 ? -22.391 27.016 21.156 1 98.94 593 ALA A N 1
ATOM 4424 C CA . ALA A 1 593 ? -22.453 26.219 22.375 1 98.94 593 ALA A CA 1
ATOM 4425 C C . ALA A 1 593 ? -23.594 25.188 22.281 1 98.94 593 ALA A C 1
ATOM 4427 O O . ALA A 1 593 ? -24.609 25.438 21.641 1 98.94 593 ALA A O 1
ATOM 4428 N N . PHE A 1 594 ? -23.391 24.109 22.906 1 98.88 594 PHE A N 1
ATOM 4429 C CA . PHE A 1 594 ? -24.328 23 22.922 1 98.88 594 PHE A CA 1
ATOM 4430 C C . PHE A 1 594 ? -24.641 22.562 24.344 1 98.88 594 PHE A C 1
ATOM 4432 O O . PHE A 1 594 ? -23.797 22.703 25.25 1 98.88 594 PHE A O 1
ATOM 4439 N N . LYS A 1 595 ? -25.781 22.016 24.562 1 98.81 595 LYS A N 1
ATOM 4440 C CA . LYS A 1 595 ? -26.172 21.375 25.828 1 98.81 595 LYS A CA 1
ATOM 4441 C C . LYS A 1 595 ? -27.266 20.344 25.594 1 98.81 595 LYS A C 1
ATOM 4443 O O . LYS A 1 595 ? -27.891 20.312 24.531 1 98.81 595 LYS A O 1
ATOM 4448 N N . LEU A 1 596 ? -27.391 19.422 26.641 1 98.69 596 LEU A N 1
ATOM 4449 C CA . LEU A 1 596 ? -28.516 18.5 26.562 1 98.69 596 LEU A CA 1
ATOM 4450 C C . LEU A 1 596 ? -29.844 19.266 26.531 1 98.69 596 LEU A C 1
ATOM 4452 O O . LEU A 1 596 ? -30.047 20.188 27.312 1 98.69 596 LEU A O 1
ATOM 4456 N N . GLY A 1 597 ? -30.578 18.969 25.547 1 98.12 597 GLY A N 1
ATOM 4457 C CA . GLY A 1 597 ? -31.875 19.625 25.391 1 98.12 597 GLY A CA 1
ATOM 4458 C C . GLY A 1 597 ? -31.797 20.953 24.641 1 98.12 597 GLY A C 1
ATOM 4459 O O . GLY A 1 597 ? -32.781 21.656 24.5 1 98.12 597 GLY A O 1
ATOM 4460 N N . GLY A 1 598 ? -30.625 21.312 24.219 1 98.44 598 GLY A N 1
ATOM 4461 C CA . GLY A 1 598 ? -30.516 22.516 23.406 1 98.44 598 GLY A CA 1
ATOM 4462 C C . GLY A 1 598 ? -31.422 22.484 22.188 1 98.44 598 GLY A C 1
ATOM 4463 O O . GLY A 1 598 ? -31.641 21.438 21.594 1 98.44 598 GLY A O 1
ATOM 4464 N N . THR A 1 599 ? -31.859 23.734 21.75 1 97.88 599 THR A N 1
ATOM 4465 C CA . THR A 1 599 ? -32.906 23.719 20.719 1 97.88 599 THR A CA 1
ATOM 4466 C C . THR A 1 599 ? -32.5 24.594 19.531 1 97.88 599 THR A C 1
ATOM 4468 O O . THR A 1 599 ? -33.188 24.641 18.531 1 97.88 599 THR A O 1
ATOM 4471 N N . VAL A 1 600 ? -31.453 25.328 19.672 1 98.5 600 VAL A N 1
ATOM 4472 C CA . VAL A 1 600 ? -31.031 26.109 18.516 1 98.5 600 VAL A CA 1
ATOM 4473 C C . VAL A 1 600 ? -30.734 25.188 17.344 1 98.5 600 VAL A C 1
ATOM 4475 O O . VAL A 1 600 ? -30 24.203 17.5 1 98.5 600 VAL A O 1
ATOM 4478 N N . ALA A 1 601 ? -31.234 25.438 16.172 1 97.75 601 ALA A N 1
ATOM 4479 C CA . ALA A 1 601 ? -31.109 24.578 15 1 97.75 601 ALA A CA 1
ATOM 4480 C C . ALA A 1 601 ? -29.719 24.672 14.398 1 97.75 601 ALA A C 1
ATOM 4482 O O . ALA A 1 601 ? -29.016 25.672 14.578 1 97.75 601 ALA A O 1
ATOM 4483 N N . PRO A 1 602 ? -29.297 23.625 13.719 1 98.38 602 PRO A N 1
ATOM 4484 C CA . PRO A 1 602 ? -28.016 23.688 13.008 1 98.38 602 PRO A CA 1
ATOM 4485 C C . PRO A 1 602 ? -27.969 24.797 11.969 1 98.38 602 PRO A C 1
ATOM 4487 O O . PRO A 1 602 ? -29.016 25.297 11.547 1 98.38 602 PRO A O 1
ATOM 4490 N N . ALA A 1 603 ? -26.797 25.203 11.633 1 98.31 603 ALA A N 1
ATOM 4491 C CA . ALA A 1 603 ? -26.625 26.156 10.539 1 98.31 603 ALA A CA 1
ATOM 4492 C C . ALA A 1 603 ? -26.922 25.5 9.195 1 98.31 603 ALA A C 1
ATOM 4494 O O . ALA A 1 603 ? -26.953 24.281 9.078 1 98.31 603 ALA A O 1
ATOM 4495 N N . ALA A 1 604 ? -27.219 26.375 8.203 1 96.94 604 ALA A N 1
ATOM 4496 C CA . ALA A 1 604 ? -27.328 25.859 6.84 1 96.94 604 ALA A CA 1
ATOM 4497 C C . ALA A 1 604 ? -26 25.234 6.395 1 96.94 604 ALA A C 1
ATOM 4499 O O . ALA A 1 604 ? -24.922 25.766 6.676 1 96.94 604 ALA A O 1
ATOM 4500 N N . ALA A 1 605 ? -26.109 24.078 5.762 1 97.56 605 ALA A N 1
ATOM 4501 C CA . ALA A 1 605 ? -24.906 23.391 5.312 1 97.56 605 ALA A CA 1
ATOM 4502 C C . ALA A 1 605 ? -24.203 24.172 4.199 1 97.56 605 ALA A C 1
ATOM 4504 O O . ALA A 1 605 ? -24.812 24.484 3.18 1 97.56 605 ALA A O 1
ATOM 4505 N N . PRO A 1 606 ? -23 24.516 4.426 1 97.94 606 PRO A N 1
ATOM 4506 C CA . PRO A 1 606 ? -22.25 25.109 3.312 1 97.94 606 PRO A CA 1
ATOM 4507 C C . PRO A 1 606 ? -21.844 24.062 2.264 1 97.94 606 PRO A C 1
ATOM 4509 O O . PRO A 1 606 ? -22.047 22.875 2.467 1 97.94 606 PRO A O 1
ATOM 4512 N N . THR A 1 607 ? -21.312 24.562 1.039 1 96.62 607 THR A N 1
ATOM 4513 C CA . THR A 1 607 ? -20.703 23.625 0.098 1 96.62 607 THR A CA 1
ATOM 4514 C C . THR A 1 607 ? -19.422 23.031 0.687 1 96.62 607 THR A C 1
ATOM 4516 O O . THR A 1 607 ? -18.5 23.766 1.041 1 96.62 607 THR A O 1
ATOM 4519 N N . PRO A 1 608 ? -19.422 21.766 0.892 1 96.75 608 PRO A N 1
ATOM 4520 C CA . PRO A 1 608 ? -18.172 21.172 1.409 1 96.75 608 PRO A CA 1
ATOM 4521 C C . PRO A 1 608 ? -17.016 21.312 0.438 1 96.75 608 PRO A C 1
ATOM 4523 O O . PRO A 1 608 ? -17.219 21.578 -0.748 1 96.75 608 PRO A O 1
ATOM 4526 N N . PRO A 1 609 ? -15.805 21.203 0.96 1 96.56 609 PRO A N 1
ATOM 4527 C CA . PRO A 1 609 ? -14.68 21.25 0.028 1 96.56 609 PRO A CA 1
ATOM 4528 C C . PRO A 1 609 ? -14.656 20.078 -0.942 1 96.56 609 PRO A C 1
ATOM 4530 O O . PRO A 1 609 ? -15.305 19.062 -0.695 1 96.56 609 PRO A O 1
ATOM 4533 N N . SER A 1 610 ? -13.867 20.297 -2.043 1 95.44 610 SER A N 1
ATOM 4534 C CA . SER A 1 610 ? -13.719 19.203 -3.008 1 95.44 610 SER A CA 1
ATOM 4535 C C . SER A 1 610 ? -12.844 18.094 -2.449 1 95.44 610 SER A C 1
ATOM 4537 O O . SER A 1 610 ? -11.836 18.344 -1.787 1 95.44 610 SER A O 1
ATOM 4539 N N . LYS A 1 611 ? -13.242 16.875 -2.742 1 94.62 611 LYS A N 1
ATOM 4540 C CA . LYS A 1 611 ? -12.453 15.719 -2.35 1 94.62 611 LYS A CA 1
ATOM 4541 C C . LYS A 1 611 ? -11.328 15.453 -3.348 1 94.62 611 LYS A C 1
ATOM 4543 O O . LYS A 1 611 ? -10.57 14.492 -3.197 1 94.62 611 LYS A O 1
ATOM 4548 N N . ARG A 1 612 ? -11.234 16.25 -4.336 1 94.75 612 ARG A N 1
ATOM 4549 C CA . ARG A 1 612 ? -10.18 16.219 -5.34 1 94.75 612 ARG A CA 1
ATOM 4550 C C . ARG A 1 612 ? -9.5 17.578 -5.457 1 94.75 612 ARG A C 1
ATOM 4552 O O . ARG A 1 612 ? -10.156 18.625 -5.348 1 94.75 612 ARG A O 1
ATOM 4559 N N . ASN A 1 613 ? -8.141 17.594 -5.582 1 94.75 613 ASN A N 1
ATOM 4560 C CA . ASN A 1 613 ? -7.484 18.875 -5.852 1 94.75 613 ASN A CA 1
ATOM 4561 C C . ASN A 1 613 ? -7.84 19.406 -7.234 1 94.75 613 ASN A C 1
ATOM 4563 O O . ASN A 1 613 ? -7.219 19.031 -8.227 1 94.75 613 ASN A O 1
ATOM 4567 N N . GLN A 1 614 ? -8.664 20.422 -7.293 1 95.38 614 GLN A N 1
ATOM 4568 C CA . GLN A 1 614 ? -9.281 20.875 -8.531 1 95.38 614 GLN A CA 1
ATOM 4569 C C . GLN A 1 614 ? -8.383 21.875 -9.258 1 95.38 614 GLN A C 1
ATOM 4571 O O . GLN A 1 614 ? -7.605 22.594 -8.625 1 95.38 614 GLN A O 1
ATOM 4576 N N . ILE A 1 615 ? -8.477 21.781 -10.562 1 95.75 615 ILE A N 1
ATOM 4577 C CA . ILE A 1 615 ? -8.016 22.906 -11.375 1 95.75 615 ILE A CA 1
ATOM 4578 C C . ILE A 1 615 ? -9.016 24.062 -11.297 1 95.75 615 ILE A C 1
ATOM 4580 O O . ILE A 1 615 ? -10.188 23.891 -11.648 1 95.75 615 ILE A O 1
ATOM 4584 N N . ARG A 1 616 ? -8.578 25.172 -10.867 1 92.5 616 ARG A N 1
ATOM 4585 C CA . ARG A 1 616 ? -9.5 26.266 -10.555 1 92.5 616 ARG A CA 1
ATOM 4586 C C . ARG A 1 616 ? -9.414 27.359 -11.602 1 92.5 616 ARG A C 1
ATOM 4588 O O . ARG A 1 616 ? -10.117 28.375 -11.508 1 92.5 616 ARG A O 1
ATOM 4595 N N . ALA A 1 617 ? -8.602 27.156 -12.625 1 94.88 617 ALA A N 1
ATOM 4596 C CA . ALA A 1 617 ? -8.602 28.078 -13.758 1 94.88 617 ALA A CA 1
ATOM 4597 C C . ALA A 1 617 ? -9.977 28.156 -14.414 1 94.88 617 ALA A C 1
ATOM 4599 O O . ALA A 1 617 ? -10.734 27.188 -14.383 1 94.88 617 ALA A O 1
ATOM 4600 N N . ALA A 1 618 ? -10.273 29.312 -14.984 1 96.69 618 ALA A N 1
ATOM 4601 C CA . ALA A 1 618 ? -11.555 29.484 -15.672 1 96.69 618 ALA A CA 1
ATOM 4602 C C . ALA A 1 618 ? -11.656 28.547 -16.875 1 96.69 618 ALA A C 1
ATOM 4604 O O . ALA A 1 618 ? -10.672 28.328 -17.578 1 96.69 618 ALA A O 1
ATOM 4605 N N . ALA A 1 619 ? -12.859 28.062 -17.094 1 97.88 619 ALA A N 1
ATOM 4606 C CA . ALA A 1 619 ? -13.102 27.203 -18.25 1 97.88 619 ALA A CA 1
ATOM 4607 C C . ALA A 1 619 ? -12.992 27.984 -19.547 1 97.88 619 ALA A C 1
ATOM 4609 O O . ALA A 1 619 ? -13.422 29.141 -19.625 1 97.88 619 ALA A O 1
ATOM 4610 N N . VAL A 1 620 ? -12.398 27.422 -20.531 1 98.62 620 VAL A N 1
ATOM 4611 C CA . VAL A 1 620 ? -12.352 27.953 -21.891 1 98.62 620 VAL A CA 1
ATOM 4612 C C . VAL A 1 620 ? -13.156 27.047 -22.812 1 98.62 620 VAL A C 1
ATOM 4614 O O . VAL A 1 620 ? -12.93 25.844 -22.875 1 98.62 620 VAL A O 1
ATOM 4617 N N . ALA A 1 621 ? -14.078 27.609 -23.516 1 98.25 621 ALA A N 1
ATOM 4618 C CA . ALA A 1 621 ? -14.891 26.844 -24.453 1 98.25 621 ALA A CA 1
ATOM 4619 C C . ALA A 1 621 ? -14.055 26.328 -25.625 1 98.25 621 ALA A C 1
ATOM 4621 O O . ALA A 1 621 ? -13.219 27.078 -26.156 1 98.25 621 ALA A O 1
ATOM 4622 N N . GLY A 1 622 ? -14.281 25.078 -26 1 98.44 622 GLY A N 1
ATOM 4623 C CA . GLY A 1 622 ? -13.555 24.516 -27.125 1 98.44 622 GLY A CA 1
ATOM 4624 C C . GLY A 1 622 ? -13.656 25.359 -28.391 1 98.44 622 GLY A C 1
ATOM 4625 O O . GLY A 1 622 ? -12.672 25.516 -29.109 1 98.44 622 GLY A O 1
ATOM 4626 N N . SER A 1 623 ? -14.789 25.922 -28.641 1 97.5 623 SER A N 1
ATOM 4627 C CA . SER A 1 623 ? -15.031 26.719 -29.828 1 97.5 623 SER A CA 1
ATOM 4628 C C . SER A 1 623 ? -14.156 27.953 -29.859 1 97.5 623 SER A C 1
ATOM 4630 O O . SER A 1 623 ? -13.828 28.469 -30.938 1 97.5 623 SER A O 1
ATOM 4632 N N . ALA A 1 624 ? -13.758 28.391 -28.719 1 97.25 624 ALA A N 1
ATOM 4633 C CA . ALA A 1 624 ? -12.961 29.609 -28.641 1 97.25 624 ALA A CA 1
ATOM 4634 C C . ALA A 1 624 ? -11.516 29.344 -29.062 1 97.25 624 ALA A C 1
ATOM 4636 O O . ALA A 1 624 ? -10.781 30.297 -29.375 1 97.25 624 ALA A O 1
ATOM 4637 N N . VAL A 1 625 ? -11.102 28.109 -29.078 1 98.25 625 VAL A N 1
ATOM 4638 C CA . VAL A 1 625 ? -9.711 27.797 -29.375 1 98.25 625 VAL A CA 1
ATOM 4639 C C . VAL A 1 625 ? -9.633 26.703 -30.438 1 98.25 625 VAL A C 1
ATOM 4641 O O . VAL A 1 625 ? -8.68 25.922 -30.453 1 98.25 625 VAL A O 1
ATOM 4644 N N . ASP A 1 626 ? -10.656 26.484 -31.188 1 98 626 ASP A N 1
ATOM 4645 C CA . ASP A 1 626 ? -10.742 25.484 -32.25 1 98 626 ASP A CA 1
ATOM 4646 C C . ASP A 1 626 ? -10.484 24.078 -31.703 1 98 626 ASP A C 1
ATOM 4648 O O . ASP A 1 626 ? -9.758 23.297 -32.312 1 98 626 ASP A O 1
ATOM 4652 N N . ASN A 1 627 ? -10.984 23.812 -30.469 1 98.62 627 ASN A N 1
ATOM 4653 C CA . ASN A 1 627 ? -10.875 22.531 -29.812 1 98.62 627 ASN A CA 1
ATOM 4654 C C . ASN A 1 627 ? -9.43 22.047 -29.734 1 98.62 627 ASN A C 1
ATOM 4656 O O . ASN A 1 627 ? -9.141 20.875 -29.984 1 98.62 627 ASN A O 1
ATOM 4660 N N . THR A 1 628 ? -8.562 23 -29.406 1 98.62 628 THR A N 1
ATOM 4661 C CA . THR A 1 628 ? -7.137 22.688 -29.391 1 98.62 628 THR A CA 1
ATOM 4662 C C . THR A 1 628 ? -6.531 23.016 -28.031 1 98.62 628 THR A C 1
ATOM 4664 O O . THR A 1 628 ? -6.852 24.031 -27.422 1 98.62 628 THR A O 1
ATOM 4667 N N . VAL A 1 629 ? -5.727 22.078 -27.531 1 98.75 629 VAL A N 1
ATOM 4668 C CA . VAL A 1 629 ? -4.898 22.312 -26.359 1 98.75 629 VAL A CA 1
ATOM 4669 C C . VAL A 1 629 ? -3.428 22.375 -26.766 1 98.75 629 VAL A C 1
ATOM 4671 O O . VAL A 1 629 ? -2.92 21.469 -27.438 1 98.75 629 VAL A O 1
ATOM 4674 N N . THR A 1 630 ? -2.762 23.438 -26.391 1 98.81 630 THR A N 1
ATOM 4675 C CA . THR A 1 630 ? -1.331 23.578 -26.641 1 98.81 630 THR A CA 1
ATOM 4676 C C . THR A 1 630 ? -0.527 23.109 -25.422 1 98.81 630 THR A C 1
ATOM 4678 O O . THR A 1 630 ? -0.676 23.641 -24.328 1 98.81 630 THR A O 1
ATOM 4681 N N . LEU A 1 631 ? 0.353 22.156 -25.641 1 98.56 631 LEU A N 1
ATOM 4682 C CA . LEU A 1 631 ? 1.126 21.531 -24.578 1 98.56 631 LEU A CA 1
ATOM 4683 C C . LEU A 1 631 ? 2.371 22.344 -24.25 1 98.56 631 LEU A C 1
ATOM 4685 O O . LEU A 1 631 ? 2.992 22.922 -25.156 1 98.56 631 LEU A O 1
ATOM 4689 N N . GLY A 1 632 ? 2.76 22.438 -22.922 1 97.69 632 GLY A N 1
ATOM 4690 C CA . GLY A 1 632 ? 3.982 23.078 -22.453 1 97.69 632 GLY A CA 1
ATOM 4691 C C . GLY A 1 632 ? 3.889 24.594 -22.438 1 97.69 632 GLY A C 1
ATOM 4692 O O . GLY A 1 632 ? 4.91 25.281 -22.391 1 97.69 632 GLY A O 1
ATOM 4693 N N . ARG A 1 633 ? 2.695 25.109 -22.594 1 97.81 633 ARG A N 1
ATOM 4694 C CA . ARG A 1 633 ? 2.502 26.547 -22.594 1 97.81 633 ARG A CA 1
ATOM 4695 C C . ARG A 1 633 ? 1.513 26.984 -21.516 1 97.81 633 ARG A C 1
ATOM 4697 O O . ARG A 1 633 ? 0.576 26.234 -21.203 1 97.81 633 ARG A O 1
ATOM 4704 N N . ILE A 1 634 ? 1.726 28.125 -20.938 1 96.69 634 ILE A N 1
ATOM 4705 C CA . ILE A 1 634 ? 0.81 28.672 -19.953 1 96.69 634 ILE A CA 1
ATOM 4706 C C . ILE A 1 634 ? -0.232 29.547 -20.641 1 96.69 634 ILE A C 1
ATOM 4708 O O . ILE A 1 634 ? 0.11 30.391 -21.484 1 96.69 634 ILE A O 1
ATOM 4712 N N . TRP A 1 635 ? -1.506 29.359 -20.344 1 97.38 635 TRP A N 1
ATOM 4713 C CA . TRP A 1 635 ? -2.619 30.094 -20.922 1 97.38 635 TRP A CA 1
ATOM 4714 C C . TRP A 1 635 ? -2.6 31.562 -20.484 1 97.38 635 TRP A C 1
ATOM 4716 O O . TRP A 1 635 ? -2.396 31.859 -19.297 1 97.38 635 TRP A O 1
ATOM 4726 N N . ASP A 1 636 ? -2.785 32.406 -21.391 1 96.06 636 ASP A N 1
ATOM 4727 C CA . ASP A 1 636 ? -2.957 33.844 -21.094 1 96.06 636 ASP A CA 1
ATOM 4728 C C . ASP A 1 636 ? -4.426 34.25 -21.203 1 96.06 636 ASP A C 1
ATOM 4730 O O . ASP A 1 636 ? -4.922 34.5 -22.312 1 96.06 636 ASP A O 1
ATOM 4734 N N . PRO A 1 637 ? -5.047 34.406 -20.125 1 93.38 637 PRO A N 1
ATOM 4735 C CA . PRO A 1 637 ? -6.477 34.719 -20.188 1 93.38 637 PRO A CA 1
ATOM 4736 C C . PRO A 1 637 ? -6.754 36.125 -20.781 1 93.38 637 PRO A C 1
ATOM 4738 O O . PRO A 1 637 ? -7.848 36.344 -21.297 1 93.38 637 PRO A O 1
ATOM 4741 N N . ALA A 1 638 ? -5.883 37 -20.719 1 94.5 638 ALA A N 1
ATOM 4742 C CA . ALA A 1 638 ? -6.078 38.344 -21.25 1 94.5 638 ALA A CA 1
ATOM 4743 C C . ALA A 1 638 ? -6.156 38.344 -22.766 1 94.5 638 ALA A C 1
ATOM 4745 O O . ALA A 1 638 ? -6.977 39.031 -23.359 1 94.5 638 ALA A O 1
ATOM 4746 N N . THR A 1 639 ? -5.363 37.5 -23.406 1 95.44 639 THR A N 1
ATOM 4747 C CA . THR A 1 639 ? -5.324 37.469 -24.875 1 95.44 639 THR A CA 1
ATOM 4748 C C . THR A 1 639 ? -6.129 36.281 -25.406 1 95.44 639 THR A C 1
ATOM 4750 O O . THR A 1 639 ? -6.453 36.25 -26.594 1 95.44 639 THR A O 1
ATOM 4753 N N . GLY A 1 640 ? -6.391 35.406 -24.484 1 95.94 640 GLY A N 1
ATOM 4754 C CA . GLY A 1 640 ? -7.09 34.219 -24.922 1 95.94 640 GLY A CA 1
ATOM 4755 C C . GLY A 1 640 ? -6.246 33.312 -25.812 1 95.94 640 GLY A C 1
ATOM 4756 O O . GLY A 1 640 ? -6.758 32.719 -26.75 1 95.94 640 GLY A O 1
ATOM 4757 N N . LYS A 1 641 ? -4.918 33.312 -25.594 1 97 641 LYS A N 1
ATOM 4758 C CA . LYS A 1 641 ? -3.982 32.531 -26.406 1 97 641 LYS A CA 1
ATOM 4759 C C . LYS A 1 641 ? -2.939 31.844 -25.531 1 97 641 LYS A C 1
ATOM 4761 O O . LYS A 1 641 ? -2.689 32.281 -24.391 1 97 641 LYS A O 1
ATOM 4766 N N . PRO A 1 642 ? -2.404 30.719 -26.031 1 97.75 642 PRO A N 1
ATOM 4767 C CA . PRO A 1 642 ? -1.261 30.125 -25.328 1 97.75 642 PRO A CA 1
ATOM 4768 C C . PRO A 1 642 ? -0.065 31.078 -25.25 1 97.75 642 PRO A C 1
ATOM 4770 O O . PRO A 1 642 ? 0.206 31.812 -26.203 1 97.75 642 PRO A O 1
ATOM 4773 N N . GLY A 1 643 ? 0.597 31.031 -24.188 1 96.81 643 GLY A N 1
ATOM 4774 C CA . GLY A 1 643 ? 1.854 31.75 -24.094 1 96.81 643 GLY A CA 1
ATOM 4775 C C . GLY A 1 643 ? 2.875 31.312 -25.125 1 96.81 643 GLY A C 1
ATOM 4776 O O . GLY A 1 643 ? 2.709 30.266 -25.766 1 96.81 643 GLY A O 1
ATOM 4777 N N . THR A 1 644 ? 4.008 32.062 -25.234 1 95.5 644 THR A N 1
ATOM 4778 C CA . THR A 1 644 ? 4.949 31.828 -26.328 1 95.5 644 THR A CA 1
ATOM 4779 C C . THR A 1 644 ? 6.168 31.047 -25.828 1 95.5 644 THR A C 1
ATOM 4781 O O . THR A 1 644 ? 6.977 30.578 -26.625 1 95.5 644 THR A O 1
ATOM 4784 N N . THR A 1 645 ? 6.277 30.922 -24.562 1 95.44 645 THR A N 1
ATOM 4785 C CA . THR A 1 645 ? 7.461 30.281 -24 1 95.44 645 THR A CA 1
ATOM 4786 C C . THR A 1 645 ? 7.125 28.906 -23.422 1 95.44 645 THR A C 1
ATOM 4788 O O . THR A 1 645 ? 6.145 28.766 -22.703 1 95.44 645 THR A O 1
ATOM 4791 N N . GLU A 1 646 ? 7.953 27.906 -23.719 1 96.06 646 GLU A N 1
ATOM 4792 C CA . GLU A 1 646 ? 7.793 26.578 -23.141 1 96.06 646 GLU A CA 1
ATOM 4793 C C . GLU A 1 646 ? 8.023 26.609 -21.641 1 96.06 646 GLU A C 1
ATOM 4795 O O . GLU A 1 646 ? 8.945 27.266 -21.156 1 96.06 646 GLU A O 1
ATOM 4800 N N . ASN A 1 647 ? 7.148 25.984 -20.906 1 92.38 647 ASN A N 1
ATOM 4801 C CA . ASN A 1 647 ? 7.297 25.859 -19.453 1 92.38 647 ASN A CA 1
ATOM 4802 C C . ASN A 1 647 ? 7.258 24.391 -19.016 1 92.38 647 ASN A C 1
ATOM 4804 O O . ASN A 1 647 ? 6.285 23.688 -19.297 1 92.38 647 ASN A O 1
ATOM 4808 N N . THR A 1 648 ? 8.328 23.906 -18.406 1 89.88 648 THR A N 1
ATOM 4809 C CA . THR A 1 648 ? 8.453 22.5 -18.031 1 89.88 648 THR A CA 1
ATOM 4810 C C . THR A 1 648 ? 8.336 22.328 -16.531 1 89.88 648 THR A C 1
ATOM 4812 O O . THR A 1 648 ? 8.609 21.234 -16 1 89.88 648 THR A O 1
ATOM 4815 N N . VAL A 1 649 ? 7.887 23.312 -15.695 1 83.75 649 VAL A N 1
ATOM 4816 C CA . VAL A 1 649 ? 7.934 23.219 -14.242 1 83.75 649 VAL A CA 1
ATOM 4817 C C . VAL A 1 649 ? 6.574 23.594 -13.648 1 83.75 649 VAL A C 1
ATOM 4819 O O . VAL A 1 649 ? 6.211 23.109 -12.57 1 83.75 649 VAL A O 1
ATOM 4822 N N . ALA A 1 650 ? 5.848 24.438 -14.336 1 87.5 650 ALA A N 1
ATOM 4823 C CA . ALA A 1 650 ? 4.578 24.922 -13.797 1 87.5 650 ALA A CA 1
ATOM 4824 C C . ALA A 1 650 ? 3.512 23.828 -13.859 1 87.5 650 ALA A C 1
ATOM 4826 O O . ALA A 1 650 ? 3.51 23.016 -14.789 1 87.5 650 ALA A O 1
ATOM 4827 N N . GLN A 1 651 ? 2.584 23.859 -12.922 1 90.38 651 GLN A N 1
ATOM 4828 C CA . GLN A 1 651 ? 1.501 22.875 -12.938 1 90.38 651 GLN A CA 1
ATOM 4829 C C . GLN A 1 651 ? 0.487 23.203 -14.031 1 90.38 651 GLN A C 1
ATOM 4831 O O . GLN A 1 651 ? -0.251 22.328 -14.484 1 90.38 651 GLN A O 1
ATOM 4836 N N . ASN A 1 652 ? 0.463 24.5 -14.484 1 93.62 652 ASN A N 1
ATOM 4837 C CA . ASN A 1 652 ? -0.573 24.922 -15.422 1 93.62 652 ASN A CA 1
ATOM 4838 C C . ASN A 1 652 ? -0.01 25.125 -16.828 1 93.62 652 ASN A C 1
ATOM 4840 O O . ASN A 1 652 ? -0.539 25.922 -17.594 1 93.62 652 ASN A O 1
ATOM 4844 N N . ALA A 1 653 ? 1.094 24.422 -17.125 1 95.12 653 ALA A N 1
ATOM 4845 C CA . ALA A 1 653 ? 1.705 24.578 -18.438 1 95.12 653 ALA A CA 1
ATOM 4846 C C . ALA A 1 653 ? 1.001 23.719 -19.484 1 95.12 653 ALA A C 1
ATOM 4848 O O . ALA A 1 653 ? 1.635 22.891 -20.141 1 95.12 653 ALA A O 1
ATOM 4849 N N . VAL A 1 654 ? -0.247 23.797 -19.641 1 97.44 654 VAL A N 1
ATOM 4850 C CA . VAL A 1 654 ? -1.159 23.297 -20.672 1 97.44 654 VAL A CA 1
ATOM 4851 C C . VAL A 1 654 ? -2.215 24.359 -20.984 1 97.44 654 VAL A C 1
ATOM 4853 O O . VAL A 1 654 ? -2.775 24.969 -20.078 1 97.44 654 VAL A O 1
ATOM 4856 N N . SER A 1 655 ? -2.508 24.594 -22.266 1 98.06 655 SER A N 1
ATOM 4857 C CA . SER A 1 655 ? -3.254 25.781 -22.672 1 98.06 655 SER A CA 1
ATOM 4858 C C . SER A 1 655 ? -4.375 25.438 -23.641 1 98.06 655 SER A C 1
ATOM 4860 O O . SER A 1 655 ? -4.113 25.094 -24.797 1 98.06 655 SER A O 1
ATOM 4862 N N . PRO A 1 656 ? -5.59 25.719 -23.219 1 98.25 656 PRO A N 1
ATOM 4863 C CA . PRO A 1 656 ? -6.02 26.109 -21.875 1 98.25 656 PRO A CA 1
ATOM 4864 C C . PRO A 1 656 ? -5.926 24.984 -20.859 1 98.25 656 PRO A C 1
ATOM 4866 O O . PRO A 1 656 ? -5.945 23.797 -21.25 1 98.25 656 PRO A O 1
ATOM 4869 N N . GLN A 1 657 ? -5.758 25.328 -19.578 1 98.31 657 GLN A N 1
ATOM 4870 C CA . GLN A 1 657 ? -5.633 24.312 -18.531 1 98.31 657 GLN A CA 1
ATOM 4871 C C . GLN A 1 657 ? -6.973 23.625 -18.266 1 98.31 657 GLN A C 1
ATOM 4873 O O . GLN A 1 657 ? -7.016 22.453 -17.891 1 98.31 657 GLN A O 1
ATOM 4878 N N . HIS A 1 658 ? -8.07 24.359 -18.469 1 98.62 658 HIS A N 1
ATOM 4879 C CA . HIS A 1 658 ? -9.445 23.891 -18.312 1 98.62 658 HIS A CA 1
ATOM 4880 C C . HIS A 1 658 ? -10.242 24.094 -19.594 1 98.62 658 HIS A C 1
ATOM 4882 O O . HIS A 1 658 ? -10.727 25.203 -19.859 1 98.62 658 HIS A O 1
ATOM 4888 N N . LEU A 1 659 ? -10.391 23.016 -20.344 1 98.75 659 LEU A N 1
ATOM 4889 C CA . LEU A 1 659 ? -11.133 23.047 -21.609 1 98.75 659 LEU A CA 1
ATOM 4890 C C . LEU A 1 659 ? -12.523 22.438 -21.422 1 98.75 659 LEU A C 1
ATOM 4892 O O . LEU A 1 659 ? -12.68 21.375 -20.828 1 98.75 659 LEU A O 1
ATOM 4896 N N . ARG A 1 660 ? -13.555 23.141 -21.875 1 98.69 660 ARG A N 1
ATOM 4897 C CA . ARG A 1 660 ? -14.93 22.656 -21.828 1 98.69 660 ARG A CA 1
ATOM 4898 C C . ARG A 1 660 ? -15.477 22.422 -23.234 1 98.69 660 ARG A C 1
ATOM 4900 O O . ARG A 1 660 ? -15.422 23.312 -24.078 1 98.69 660 ARG A O 1
ATOM 4907 N N . ILE A 1 661 ? -16.047 21.234 -23.516 1 98.75 661 ILE A N 1
ATOM 4908 C CA . ILE A 1 661 ? -16.484 20.875 -24.875 1 98.75 661 ILE A CA 1
ATOM 4909 C C . ILE A 1 661 ? -17.766 20.062 -24.797 1 98.75 661 ILE A C 1
ATOM 4911 O O . ILE A 1 661 ? -18.047 19.422 -23.781 1 98.75 661 ILE A O 1
ATOM 4915 N N . PRO A 1 662 ? -18.609 20.031 -25.859 1 98.31 662 PRO A N 1
ATOM 4916 C CA . PRO A 1 662 ? -19.719 19.078 -25.922 1 98.31 662 PRO A CA 1
ATOM 4917 C C . PRO A 1 662 ? -19.266 17.656 -26.234 1 98.31 662 PRO A C 1
ATOM 4919 O O . PRO A 1 662 ? -18.219 17.453 -26.844 1 98.31 662 PRO A O 1
ATOM 4922 N N . ALA A 1 663 ? -20.062 16.703 -25.766 1 97.69 663 ALA A N 1
ATOM 4923 C CA . ALA A 1 663 ? -19.797 15.305 -26.094 1 97.69 663 ALA A CA 1
ATOM 4924 C C . ALA A 1 663 ? -19.719 15.094 -27.609 1 97.69 663 ALA A C 1
ATOM 4926 O O . ALA A 1 663 ? -20.5 15.688 -28.359 1 97.69 663 ALA A O 1
ATOM 4927 N N . GLY A 1 664 ? -18.766 14.273 -28.016 1 97.62 664 GLY A N 1
ATOM 4928 C CA . GLY A 1 664 ? -18.578 13.992 -29.438 1 97.62 664 GLY A CA 1
ATOM 4929 C C . GLY A 1 664 ? -17.516 14.867 -30.078 1 97.62 664 GLY A C 1
ATOM 4930 O O . GLY A 1 664 ? -17.219 14.7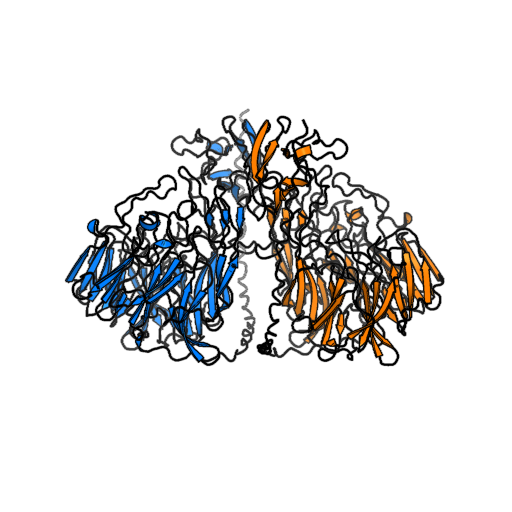19 -31.266 1 97.62 664 GLY A O 1
ATOM 4931 N N . THR A 1 665 ? -16.906 15.734 -29.359 1 98.25 665 THR A N 1
ATOM 4932 C CA . THR A 1 665 ? -15.914 16.672 -29.891 1 98.25 665 THR A CA 1
ATOM 4933 C C . THR A 1 665 ? -14.539 16 -29.969 1 98.25 665 THR A C 1
ATOM 4935 O O . THR A 1 665 ? -14.148 15.273 -29.062 1 98.25 665 THR A O 1
ATOM 4938 N N . THR A 1 666 ? -13.867 16.25 -31.062 1 98.44 666 THR A N 1
ATOM 4939 C CA . THR A 1 666 ? -12.469 15.852 -31.188 1 98.44 666 THR A CA 1
ATOM 4940 C C . THR A 1 666 ? -11.547 16.984 -30.75 1 98.44 666 THR A C 1
ATOM 4942 O O . THR A 1 666 ? -11.625 18.094 -31.281 1 98.44 666 THR A O 1
ATOM 4945 N N . VAL A 1 667 ? -10.719 16.719 -29.766 1 98.69 667 VAL A N 1
ATOM 4946 C CA . VAL A 1 667 ? -9.75 17.703 -29.266 1 98.69 667 VAL A CA 1
ATOM 4947 C C . VAL A 1 667 ? -8.367 17.391 -29.812 1 98.69 667 VAL A C 1
ATOM 4949 O O . VAL A 1 667 ? -7.93 16.234 -29.812 1 98.69 667 VAL A O 1
ATOM 4952 N N . THR A 1 668 ? -7.695 18.406 -30.297 1 98.75 668 THR A N 1
ATOM 4953 C CA . THR A 1 668 ? -6.336 18.281 -30.797 1 98.75 668 THR A CA 1
ATOM 4954 C C . THR A 1 668 ? -5.328 18.781 -29.766 1 98.75 668 THR A C 1
ATOM 4956 O O . THR A 1 668 ? -5.441 19.906 -29.281 1 98.75 668 THR A O 1
ATOM 4959 N N . PHE A 1 669 ? -4.387 17.953 -29.438 1 98.75 669 PHE A N 1
ATOM 4960 C CA . PHE A 1 669 ? -3.264 18.328 -28.578 1 98.75 669 PHE A CA 1
ATOM 4961 C C . PHE A 1 669 ? -2.021 18.609 -29.422 1 98.75 669 PHE A C 1
ATOM 4963 O O . PHE A 1 669 ? -1.494 17.719 -30.078 1 98.75 669 PHE A O 1
ATOM 4970 N N . VAL A 1 670 ? -1.539 19.844 -29.281 1 98.69 670 VAL A N 1
ATOM 4971 C CA . VAL A 1 670 ? -0.46 20.266 -30.172 1 98.69 670 VAL A CA 1
ATOM 4972 C C . VAL A 1 670 ? 0.793 20.562 -29.359 1 98.69 670 VAL A C 1
ATOM 4974 O O . VAL A 1 670 ? 0.714 21.188 -28.297 1 98.69 670 VAL A O 1
ATOM 4977 N N . ASN A 1 671 ? 1.941 20.062 -29.797 1 98.69 671 ASN A N 1
ATOM 4978 C CA . ASN A 1 671 ? 3.258 20.484 -29.328 1 98.69 671 ASN A CA 1
ATOM 4979 C C . ASN A 1 671 ? 3.924 21.438 -30.328 1 98.69 671 ASN A C 1
ATOM 4981 O O . ASN A 1 671 ? 4.426 21 -31.375 1 98.69 671 ASN A O 1
ATOM 4985 N N . PRO A 1 672 ? 3.932 22.703 -29.953 1 98.31 672 PRO A N 1
ATOM 4986 C CA . PRO A 1 672 ? 4.473 23.688 -30.906 1 98.31 672 PRO A CA 1
ATOM 4987 C C . PRO A 1 672 ? 5.887 23.328 -31.359 1 98.31 672 PRO A C 1
ATOM 4989 O O . PRO A 1 672 ? 6.691 22.828 -30.578 1 98.31 672 PRO A O 1
ATOM 4992 N N . ALA A 1 673 ? 6.195 23.75 -32.594 1 97.25 673 ALA A N 1
ATOM 4993 C CA . ALA A 1 673 ? 7.48 23.422 -33.219 1 97.25 673 ALA A CA 1
ATOM 4994 C C . ALA A 1 673 ? 8.625 24.109 -32.5 1 97.25 673 ALA A C 1
ATOM 4996 O O . ALA A 1 673 ? 9.766 23.641 -32.531 1 97.25 673 ALA A O 1
ATOM 4997 N N . ASP A 1 674 ? 8.328 25.219 -31.844 1 96.94 674 ASP A N 1
ATOM 4998 C CA . ASP A 1 674 ? 9.383 25.984 -31.188 1 96.94 674 ASP A CA 1
ATOM 4999 C C . ASP A 1 674 ? 9.562 25.547 -29.734 1 96.94 674 ASP A C 1
ATOM 5001 O O . ASP A 1 674 ? 10.336 26.156 -28.984 1 96.94 674 ASP A O 1
ATOM 5005 N N . ASN A 1 675 ? 8.836 24.547 -29.297 1 96.88 675 ASN A N 1
ATOM 5006 C CA . ASN A 1 675 ? 9.203 23.875 -28.062 1 96.88 675 ASN A CA 1
ATOM 5007 C C . ASN A 1 675 ? 10.484 23.062 -28.219 1 96.88 675 ASN A C 1
ATOM 5009 O O . ASN A 1 675 ? 10.781 22.578 -29.312 1 96.88 675 ASN A O 1
ATOM 5013 N N . ALA A 1 676 ? 11.18 22.938 -27.172 1 94.62 676 ALA A N 1
ATOM 5014 C CA . ALA A 1 676 ? 12.43 22.188 -27.219 1 94.62 676 ALA A CA 1
ATOM 5015 C C . ALA A 1 676 ? 12.203 20.719 -26.859 1 94.62 676 ALA A C 1
ATOM 5017 O O . ALA A 1 676 ? 12.992 19.859 -27.25 1 94.62 676 ALA A O 1
ATOM 5018 N N . ASN A 1 677 ? 11.133 20.391 -26.172 1 95.31 677 ASN A N 1
ATOM 5019 C CA . ASN A 1 677 ? 10.938 19.062 -25.594 1 95.31 677 ASN A CA 1
ATOM 5020 C C . ASN A 1 677 ? 9.695 18.391 -26.141 1 95.31 677 ASN A C 1
ATOM 5022 O O . ASN A 1 677 ? 8.766 19.047 -26.609 1 95.31 677 ASN A O 1
ATOM 5026 N N . PRO A 1 678 ? 9.75 17 -26.172 1 95.56 678 PRO A N 1
ATOM 5027 C CA . PRO A 1 678 ? 8.477 16.312 -26.391 1 95.56 678 PRO A CA 1
ATOM 5028 C C . PRO A 1 678 ? 7.496 16.5 -25.234 1 95.56 678 PRO A C 1
ATOM 5030 O O . PRO A 1 678 ? 7.91 16.781 -24.109 1 95.56 678 PRO A O 1
ATOM 5033 N N . HIS A 1 679 ? 6.246 16.375 -25.5 1 97.12 679 HIS A N 1
ATOM 5034 C CA . HIS A 1 679 ? 5.172 16.453 -24.5 1 97.12 679 HIS A CA 1
ATOM 5035 C C . HIS A 1 679 ? 4.137 15.352 -24.75 1 97.12 679 HIS A C 1
ATOM 5037 O O . HIS A 1 679 ? 4.285 14.539 -25.656 1 97.12 679 HIS A O 1
ATOM 5043 N N . SER A 1 680 ? 3.227 15.25 -23.859 1 95.88 680 SER A N 1
ATOM 5044 C CA . SER A 1 680 ? 2.105 14.32 -24 1 95.88 680 SER A CA 1
ATOM 5045 C C . SER A 1 680 ? 0.896 14.805 -23.203 1 95.88 680 SER A C 1
ATOM 5047 O O . SER A 1 680 ? 0.985 15.789 -22.453 1 95.88 680 SER A O 1
ATOM 5049 N N . ALA A 1 681 ? -0.21 14.195 -23.438 1 96.75 681 ALA A N 1
ATOM 5050 C CA . ALA A 1 681 ? -1.426 14.312 -22.625 1 96.75 681 ALA A CA 1
ATOM 5051 C C . ALA A 1 681 ? -2.023 12.938 -22.344 1 96.75 681 ALA A C 1
ATOM 5053 O O . ALA A 1 681 ? -2.535 12.273 -23.234 1 96.75 681 ALA A O 1
ATOM 5054 N N . ASP A 1 682 ? -1.909 12.594 -21.078 1 92.38 682 ASP A N 1
ATOM 5055 C CA . ASP A 1 682 ? -2.346 11.258 -20.688 1 92.38 682 ASP A CA 1
ATOM 5056 C C . ASP A 1 682 ? -3.395 11.328 -19.594 1 92.38 682 ASP A C 1
ATOM 5058 O O . ASP A 1 682 ? -3.166 11.945 -18.547 1 92.38 682 ASP A O 1
ATOM 5062 N N . SER A 1 683 ? -4.492 10.602 -19.828 1 92.38 683 SER A N 1
ATOM 5063 C CA . SER A 1 683 ? -5.578 10.602 -18.859 1 92.38 683 SER A CA 1
ATOM 5064 C C . SER A 1 683 ? -5.125 10.016 -17.531 1 92.38 683 SER A C 1
ATOM 5066 O O . SER A 1 683 ? -4.246 9.156 -17.484 1 92.38 683 SER A O 1
ATOM 5068 N N . PHE A 1 684 ? -5.676 10.508 -16.469 1 91.5 684 PHE A N 1
ATOM 5069 C CA . PHE A 1 684 ? -5.41 9.992 -15.125 1 91.5 684 PHE A CA 1
ATOM 5070 C C . PHE A 1 684 ? -6.062 8.625 -14.938 1 91.5 684 PHE A C 1
ATOM 5072 O O . PHE A 1 684 ? -5.727 7.668 -15.633 1 91.5 684 PHE A O 1
ATOM 5079 N N . PHE A 1 685 ? -6.988 8.516 -14.008 1 82.19 685 PHE A N 1
ATOM 5080 C CA . PHE A 1 685 ? -7.48 7.246 -13.477 1 82.19 685 PHE A CA 1
ATOM 5081 C C . PHE A 1 685 ? -8.586 6.68 -14.359 1 82.19 685 PHE A C 1
ATOM 5083 O O . PHE A 1 685 ? -8.883 5.484 -14.305 1 82.19 685 PHE A O 1
ATOM 5090 N N . ASP A 1 686 ? -9.172 7.523 -15.242 1 83 686 ASP A N 1
ATOM 5091 C CA . ASP A 1 686 ? -10.281 7.078 -16.078 1 83 686 ASP A CA 1
ATOM 5092 C C . ASP A 1 686 ? -9.766 6.402 -17.359 1 83 686 ASP A C 1
ATOM 5094 O O . ASP A 1 686 ? -10.531 5.766 -18.078 1 83 686 ASP A O 1
ATOM 5098 N N . ASN A 1 687 ? -8.523 6.586 -17.641 1 80.5 687 ASN A N 1
ATOM 5099 C CA . ASN A 1 687 ? -7.891 5.961 -18.797 1 80.5 687 ASN A CA 1
ATOM 5100 C C . ASN A 1 687 ? -8.648 6.27 -20.094 1 80.5 687 ASN A C 1
ATOM 5102 O O . ASN A 1 687 ? -8.852 5.387 -20.922 1 80.5 687 ASN A O 1
ATOM 5106 N N . GLU A 1 688 ? -9.055 7.445 -20.203 1 86.31 688 GLU A N 1
ATOM 5107 C CA . GLU A 1 688 ? -9.859 7.879 -21.328 1 86.31 688 GLU A CA 1
ATOM 5108 C C . GLU A 1 688 ? -9.016 7.984 -22.594 1 86.31 688 GLU A C 1
ATOM 5110 O O . GLU A 1 688 ? -9.484 7.676 -23.703 1 86.31 688 GLU A O 1
ATOM 5115 N N . PHE A 1 689 ? -7.852 8.5 -22.484 1 89.06 689 PHE A N 1
ATOM 5116 C CA . PHE A 1 689 ? -7.027 8.68 -23.672 1 89.06 689 PHE A CA 1
ATOM 5117 C C . PHE A 1 689 ? -5.551 8.773 -23.297 1 89.06 689 PHE A C 1
ATOM 5119 O O . PHE A 1 689 ? -5.215 8.984 -22.125 1 89.06 689 PHE A O 1
ATOM 5126 N N . ASN A 1 690 ? -4.703 8.547 -24.219 1 88.94 690 ASN A N 1
ATOM 5127 C CA . ASN A 1 690 ? -3.25 8.688 -24.188 1 88.94 690 ASN A CA 1
ATOM 5128 C C . ASN A 1 690 ? -2.697 9.109 -25.547 1 88.94 690 ASN A C 1
ATOM 5130 O O . ASN A 1 690 ? -2.795 8.359 -26.516 1 88.94 690 ASN A O 1
ATOM 5134 N N . THR A 1 691 ? -2.057 10.281 -25.578 1 92.81 691 THR A N 1
ATOM 5135 C CA . THR A 1 691 ? -1.591 10.789 -26.859 1 92.81 691 THR A CA 1
ATOM 5136 C C . THR A 1 691 ? -0.297 10.102 -27.281 1 92.81 691 THR A C 1
ATOM 5138 O O . THR A 1 691 ? 0.111 10.188 -28.453 1 92.81 691 THR A O 1
ATOM 5141 N N . GLY A 1 692 ? 0.362 9.438 -26.281 1 89.38 692 GLY A N 1
ATOM 5142 C CA . GLY A 1 692 ? 1.744 9.078 -26.562 1 89.38 692 GLY A CA 1
ATOM 5143 C C . GLY A 1 692 ? 2.658 10.281 -26.703 1 89.38 692 GLY A C 1
ATOM 5144 O O . GLY A 1 692 ? 2.336 11.367 -26.219 1 89.38 692 GLY A O 1
ATOM 5145 N N . ILE A 1 693 ? 3.807 10.055 -27.312 1 93.06 693 ILE A N 1
ATOM 5146 C CA . ILE A 1 693 ? 4.809 11.109 -27.453 1 93.06 693 ILE A CA 1
ATOM 5147 C C . ILE A 1 693 ? 4.395 12.062 -28.578 1 93.06 693 ILE A C 1
ATOM 5149 O O . ILE A 1 693 ? 4.141 11.641 -29.703 1 93.06 693 ILE A O 1
ATOM 5153 N N . VAL A 1 694 ? 4.281 13.305 -28.25 1 97.12 694 VAL A N 1
ATOM 5154 C CA . VAL A 1 694 ? 4.062 14.367 -29.219 1 97.12 694 VAL A CA 1
ATOM 5155 C C . VAL A 1 694 ? 5.332 15.195 -29.375 1 97.12 694 VAL A C 1
ATOM 5157 O O . VAL A 1 694 ? 5.625 16.062 -28.547 1 97.12 694 VAL A O 1
ATOM 5160 N N . MET A 1 695 ? 6.008 15.008 -30.484 1 95.5 695 MET A N 1
ATOM 5161 C CA . MET A 1 695 ? 7.258 15.719 -30.719 1 95.5 695 MET A CA 1
ATOM 5162 C C . MET A 1 695 ? 6.992 17.172 -31.094 1 95.5 695 MET A C 1
ATOM 5164 O O . MET A 1 695 ? 5.895 17.531 -31.531 1 95.5 695 MET A O 1
ATOM 5168 N N . PRO A 1 696 ? 8 18.062 -30.875 1 96.06 696 PRO A N 1
ATOM 5169 C CA . PRO A 1 696 ? 7.812 19.438 -31.359 1 96.06 696 PRO A CA 1
ATOM 5170 C C . PRO A 1 696 ? 7.359 19.484 -32.812 1 96.06 696 PRO A C 1
ATOM 5172 O O . PRO A 1 696 ? 7.945 18.828 -33.656 1 96.06 696 PRO A O 1
ATOM 5175 N N . GLY A 1 697 ? 6.273 20.203 -33 1 97.44 697 GLY A N 1
ATOM 5176 C CA . GLY A 1 697 ? 5.746 20.344 -34.375 1 97.44 697 GLY A CA 1
ATOM 5177 C C . GLY A 1 697 ? 4.676 19.328 -34.688 1 97.44 697 GLY A C 1
ATOM 5178 O O . GLY A 1 697 ? 4.059 19.391 -35.75 1 97.44 697 GLY A O 1
ATOM 5179 N N . GLN A 1 698 ? 4.453 18.438 -33.781 1 97.62 698 GLN A N 1
ATOM 5180 C CA . GLN A 1 698 ? 3.459 17.391 -34.031 1 97.62 698 GLN A CA 1
ATOM 5181 C C . GLN A 1 698 ? 2.191 17.641 -33.219 1 97.62 698 GLN A C 1
ATOM 5183 O O . GLN A 1 698 ? 2.164 18.531 -32.375 1 97.62 698 GLN A O 1
ATOM 5188 N N . SER A 1 699 ? 1.122 16.891 -33.531 1 98.25 699 SER A N 1
ATOM 5189 C CA . SER A 1 699 ? -0.145 16.922 -32.812 1 98.25 699 SER A CA 1
ATOM 5190 C C . SER A 1 699 ? -0.805 15.547 -32.781 1 98.25 699 SER A C 1
ATOM 5192 O O . SER A 1 699 ? -0.479 14.68 -33.594 1 98.25 699 SER A O 1
ATOM 5194 N N . LYS A 1 700 ? -1.55 15.312 -31.797 1 97.5 700 LYS A N 1
ATOM 5195 C CA . LYS A 1 700 ? -2.406 14.141 -31.641 1 97.5 700 LYS A CA 1
ATOM 5196 C C . LYS A 1 700 ? -3.84 14.547 -31.312 1 97.5 700 LYS A C 1
ATOM 5198 O O . LYS A 1 700 ? -4.074 15.625 -30.766 1 97.5 700 LYS A O 1
ATOM 5203 N N . ALA A 1 701 ? -4.797 13.719 -31.703 1 97.81 701 ALA A N 1
ATOM 5204 C CA . ALA A 1 701 ? -6.195 14.07 -31.453 1 97.81 701 ALA A CA 1
ATOM 5205 C C . ALA A 1 701 ? -6.93 12.93 -30.75 1 97.81 701 ALA A C 1
ATOM 5207 O O . ALA A 1 701 ? -6.527 11.766 -30.859 1 97.81 701 ALA A O 1
ATOM 5208 N N . HIS A 1 702 ? -7.934 13.242 -30.016 1 96.31 702 HIS A N 1
ATOM 5209 C CA . HIS A 1 702 ? -8.812 12.289 -29.344 1 96.31 702 HIS A CA 1
ATOM 5210 C C . HIS A 1 702 ? -10.258 12.797 -29.328 1 96.31 702 HIS A C 1
ATOM 5212 O O . HIS A 1 702 ? -10.5 13.969 -29.047 1 96.31 702 HIS A O 1
ATOM 5218 N N . LYS A 1 703 ? -11.148 11.953 -29.672 1 96.88 703 LYS A N 1
ATOM 5219 C CA . LYS A 1 703 ? -12.57 12.266 -29.609 1 96.88 703 LYS A CA 1
ATOM 5220 C C . LYS A 1 703 ? -13.164 11.914 -28.25 1 96.88 703 LYS A C 1
ATOM 5222 O O . LYS A 1 703 ? -13.016 10.781 -27.781 1 96.88 703 LYS A O 1
ATOM 5227 N N . PHE A 1 704 ? -13.789 12.836 -27.609 1 96.38 704 PHE A N 1
ATOM 5228 C CA . PHE A 1 704 ? -14.445 12.617 -26.328 1 96.38 704 PHE A CA 1
ATOM 5229 C C . PHE A 1 704 ? -15.938 12.383 -26.516 1 96.38 704 PHE A C 1
ATOM 5231 O O . PHE A 1 704 ? -16.672 13.312 -26.844 1 96.38 704 PHE A O 1
ATOM 5238 N N . ASP A 1 705 ? -16.375 11.234 -26.172 1 94.38 705 ASP A N 1
ATOM 5239 C CA . ASP A 1 705 ? -17.766 10.867 -26.469 1 94.38 705 ASP A CA 1
ATOM 5240 C C . ASP A 1 705 ? -18.625 10.914 -25.203 1 94.38 705 ASP A C 1
ATOM 5242 O O . ASP A 1 705 ? -19.844 11.133 -25.281 1 94.38 705 ASP A O 1
ATOM 5246 N N . LYS A 1 706 ? -18.078 10.734 -24.062 1 92.88 706 LYS A N 1
ATOM 5247 C CA . LYS A 1 706 ? -18.844 10.594 -22.828 1 92.88 706 LYS A CA 1
ATOM 5248 C C . LYS A 1 706 ? -18.703 11.828 -21.953 1 92.88 706 LYS A C 1
ATOM 5250 O O . LYS A 1 706 ? -17.594 12.281 -21.672 1 92.88 706 LYS A O 1
ATOM 5255 N N . PRO A 1 707 ? -19.828 12.422 -21.531 1 96.81 707 PRO A N 1
ATOM 5256 C CA . PRO A 1 707 ? -19.75 13.531 -20.578 1 96.81 707 PRO A CA 1
ATOM 5257 C C . PRO A 1 707 ? -18.969 13.164 -19.312 1 96.81 707 PRO A C 1
ATOM 5259 O O . PRO A 1 707 ? -19.016 12.023 -18.859 1 96.81 707 PRO A O 1
ATOM 5262 N N . GLY A 1 708 ? -18.219 14.023 -18.781 1 95.5 708 GLY A N 1
ATOM 5263 C CA . GLY A 1 708 ? -17.422 13.797 -17.578 1 95.5 708 GLY A CA 1
ATOM 5264 C C . GLY A 1 708 ? -16.281 14.781 -17.438 1 95.5 708 GLY A C 1
ATOM 5265 O O . GLY A 1 708 ? -16.172 15.734 -18.203 1 95.5 708 GLY A O 1
ATOM 5266 N N . GLU A 1 709 ? -15.617 14.672 -16.359 1 96.19 709 GLU A N 1
ATOM 5267 C CA . GLU A 1 709 ? -14.398 15.43 -16.062 1 96.19 709 GLU A CA 1
ATOM 5268 C C . GLU A 1 709 ? -13.156 14.578 -16.266 1 96.19 709 GLU A C 1
ATOM 5270 O O . GLU A 1 709 ? -12.969 13.578 -15.57 1 96.19 709 GLU A O 1
ATOM 5275 N N . TYR A 1 710 ? -12.305 14.977 -17.25 1 96.62 710 TYR A N 1
ATOM 5276 C CA . TYR A 1 710 ? -11.141 14.172 -17.609 1 96.62 710 TYR A CA 1
ATOM 5277 C C . TYR A 1 710 ? -9.852 14.922 -17.297 1 96.62 710 TYR A C 1
ATOM 5279 O O . TYR A 1 710 ? -9.414 15.758 -18.094 1 96.62 710 TYR A O 1
ATOM 5287 N N . PHE A 1 711 ? -9.195 14.562 -16.172 1 97.5 711 PHE A N 1
ATOM 5288 C CA . PHE A 1 711 ? -7.879 15.094 -15.852 1 97.5 711 PHE A CA 1
ATOM 5289 C C . PHE A 1 711 ? -6.805 14.391 -16.672 1 97.5 711 PHE A C 1
ATOM 5291 O O . PHE A 1 711 ? -6.934 13.211 -17 1 97.5 711 PHE A O 1
ATOM 5298 N N . TYR A 1 712 ? -5.793 15.102 -17.062 1 97.31 712 TYR A N 1
ATOM 5299 C CA . TYR A 1 712 ? -4.656 14.531 -17.781 1 97.31 712 TYR A CA 1
ATOM 5300 C C . TYR A 1 712 ? -3.371 15.273 -17.438 1 97.31 712 TYR A C 1
ATOM 5302 O O . TYR A 1 712 ? -3.412 16.391 -16.906 1 97.31 712 TYR A O 1
ATOM 5310 N N . ASN A 1 713 ? -2.242 14.641 -17.609 1 96.44 713 ASN A N 1
ATOM 5311 C CA . ASN A 1 713 ? -0.976 15.344 -17.453 1 96.44 713 ASN A CA 1
ATOM 5312 C C . ASN A 1 713 ? 0.058 14.875 -18.469 1 96.44 713 ASN A C 1
ATOM 5314 O O . ASN A 1 713 ? -0.266 14.117 -19.391 1 96.44 713 ASN A O 1
ATOM 5318 N N . ASP A 1 714 ? 1.152 15.586 -18.469 1 95.5 714 ASP A N 1
ATOM 5319 C CA . ASP A 1 714 ? 2.285 15.336 -19.359 1 95.5 714 ASP A CA 1
ATOM 5320 C C . ASP A 1 714 ? 3.203 14.258 -18.781 1 95.5 714 ASP A C 1
ATOM 5322 O O . ASP A 1 714 ? 3.701 14.391 -17.656 1 95.5 714 ASP A O 1
ATOM 5326 N N . ALA A 1 715 ? 3.461 13.164 -19.547 1 90.81 715 ALA A N 1
ATOM 5327 C CA . ALA A 1 715 ? 4.266 12.039 -19.062 1 90.81 715 ALA A CA 1
ATOM 5328 C C . ALA A 1 715 ? 5.715 12.453 -18.844 1 90.81 715 ALA A C 1
ATOM 5330 O O . ALA A 1 715 ? 6.441 11.828 -18.062 1 90.81 715 ALA A O 1
ATOM 5331 N N . PHE A 1 716 ? 6.16 13.57 -19.531 1 90.88 716 PHE A N 1
ATOM 5332 C CA . PHE A 1 716 ? 7.539 14.039 -19.406 1 90.88 716 PHE A CA 1
ATOM 5333 C C . PHE A 1 716 ? 7.676 15.047 -18.281 1 90.88 716 PHE A C 1
ATOM 5335 O O . PHE A 1 716 ? 8.703 15.094 -17.609 1 90.88 716 PHE A O 1
ATOM 5342 N N . PHE A 1 717 ? 6.711 15.82 -18.141 1 91.75 717 PHE A N 1
ATOM 5343 C CA . PHE A 1 717 ? 6.609 16.844 -17.109 1 91.75 717 PHE A CA 1
ATOM 5344 C C . PHE A 1 717 ? 5.289 16.734 -16.359 1 91.75 717 PHE A C 1
ATOM 5346 O O . PHE A 1 717 ? 4.375 17.531 -16.562 1 91.75 717 PHE A O 1
ATOM 5353 N N . ALA A 1 718 ? 5.305 15.789 -15.398 1 91.88 718 ALA A N 1
ATOM 5354 C CA . ALA A 1 718 ? 4.078 15.297 -14.773 1 91.88 718 ALA A CA 1
ATOM 5355 C C . ALA A 1 718 ? 3.301 16.438 -14.125 1 91.88 718 ALA A C 1
ATOM 5357 O O . ALA A 1 718 ? 2.074 16.391 -14.023 1 91.88 718 ALA A O 1
ATOM 5358 N N . GLN A 1 719 ? 3.953 17.516 -13.719 1 90.88 719 GLN A N 1
ATOM 5359 C CA . GLN A 1 719 ? 3.268 18.625 -13.055 1 90.88 719 GLN A CA 1
ATOM 5360 C C . GLN A 1 719 ? 2.393 19.391 -14.031 1 90.88 719 GLN A C 1
ATOM 5362 O O . GLN A 1 719 ? 1.496 20.141 -13.625 1 90.88 719 GLN A O 1
ATOM 5367 N N . ASN A 1 720 ? 2.732 19.344 -15.375 1 94.88 720 ASN A N 1
ATOM 5368 C CA . ASN A 1 720 ? 1.876 19.969 -16.375 1 94.88 720 ASN A CA 1
ATOM 5369 C C . ASN A 1 720 ? 0.531 19.266 -16.484 1 94.88 720 ASN A C 1
ATOM 5371 O O . ASN A 1 720 ? 0.417 18.25 -17.172 1 94.88 720 ASN A O 1
ATOM 5375 N N . THR A 1 721 ? -0.458 19.812 -15.82 1 96.69 721 THR A N 1
ATOM 5376 C CA . THR A 1 721 ? -1.722 19.109 -15.664 1 96.69 721 THR A CA 1
ATOM 5377 C C . THR A 1 721 ? -2.885 19.953 -16.172 1 96.69 721 THR A C 1
ATOM 5379 O O . THR A 1 721 ? -2.92 21.172 -15.945 1 96.69 721 THR A O 1
ATOM 5382 N N . GLY A 1 722 ? -3.797 19.344 -16.938 1 98.31 722 GLY A N 1
ATOM 5383 C CA . GLY A 1 722 ? -5.027 19.969 -17.391 1 98.31 722 GLY A CA 1
ATOM 5384 C C . GLY A 1 722 ? -6.25 19.094 -17.219 1 98.31 722 GLY A C 1
ATOM 5385 O O . GLY A 1 722 ? -6.148 17.984 -16.688 1 98.31 722 GLY A O 1
ATOM 5386 N N . LYS A 1 723 ? -7.379 19.641 -17.5 1 98.31 723 LYS A N 1
ATOM 5387 C CA . LYS A 1 723 ? -8.602 18.844 -17.516 1 98.31 723 LYS A CA 1
ATOM 5388 C C . LYS A 1 723 ? -9.5 19.25 -18.688 1 98.31 723 LYS A C 1
ATOM 5390 O O . LYS A 1 723 ? -9.492 20.406 -19.109 1 98.31 723 LYS A O 1
ATOM 5395 N N . VAL A 1 724 ? -10.164 18.328 -19.25 1 98.44 724 VAL A N 1
ATOM 5396 C CA . VAL A 1 724 ? -11.234 18.516 -20.234 1 98.44 724 VAL A CA 1
ATOM 5397 C C . VAL A 1 724 ? -12.578 18.141 -19.609 1 98.44 724 VAL A C 1
ATOM 5399 O O . VAL A 1 724 ? -12.75 17.016 -19.141 1 98.44 724 VAL A O 1
ATOM 5402 N N . VAL A 1 725 ? -13.445 19.062 -19.562 1 98.38 725 VAL A N 1
ATOM 5403 C CA . VAL A 1 725 ? -14.805 18.797 -19.094 1 98.38 725 VAL A CA 1
ATOM 5404 C C . VAL A 1 725 ? -15.742 18.625 -20.297 1 98.38 725 VAL A C 1
ATOM 5406 O O . VAL A 1 725 ? -15.875 19.547 -21.109 1 98.38 725 VAL A O 1
ATOM 5409 N N . VAL A 1 726 ? -16.328 17.5 -20.375 1 98.25 726 VAL A N 1
ATOM 5410 C CA . VAL A 1 726 ? -17.25 17.156 -21.469 1 98.25 726 VAL A CA 1
ATOM 5411 C C . VAL A 1 726 ? -18.688 17.234 -20.969 1 98.25 726 VAL A C 1
ATOM 5413 O O . VAL A 1 726 ? -19.031 16.609 -19.953 1 98.25 726 VAL A O 1
ATOM 5416 N N . TYR A 1 727 ? -19.594 17.953 -21.688 1 97.44 727 TYR A N 1
ATOM 5417 C CA . TYR A 1 727 ? -20.984 18.078 -21.266 1 97.44 727 TYR A CA 1
ATOM 5418 C C . TYR A 1 727 ? -21.922 17.547 -22.344 1 97.44 727 TYR A C 1
ATOM 5420 O O . TYR A 1 727 ? -21.562 17.516 -23.516 1 97.44 727 TYR A O 1
ATOM 5428 N N . MET B 1 1 ? 66.875 1.405 -21.188 1 16.61 1 MET B N 1
ATOM 5429 C CA . MET B 1 1 ? 67.375 0.137 -20.688 1 16.61 1 MET B CA 1
ATOM 5430 C C . MET B 1 1 ? 66.875 -0.175 -19.297 1 16.61 1 MET B C 1
ATOM 5432 O O . MET B 1 1 ? 66.312 0.699 -18.625 1 16.61 1 MET B O 1
ATOM 5436 N N . GLU B 1 2 ? 67.688 -0.918 -18.531 1 16.78 2 GLU B N 1
ATOM 5437 C CA . GLU B 1 2 ? 67.688 -2.18 -17.797 1 16.78 2 GLU B CA 1
ATOM 5438 C C . GLU B 1 2 ? 67.438 -1.955 -16.297 1 16.78 2 GLU B C 1
ATOM 5440 O O . GLU B 1 2 ? 68.438 -1.934 -15.516 1 16.78 2 GLU B O 1
ATOM 5445 N N . SER B 1 3 ? 66.625 -0.934 -16.062 1 18.14 3 SER B N 1
ATOM 5446 C CA . SER B 1 3 ? 66.625 -0.214 -14.797 1 18.14 3 SER B CA 1
ATOM 5447 C C . SER B 1 3 ? 66.25 -1.133 -13.656 1 18.14 3 SER B C 1
ATOM 5449 O O . SER B 1 3 ? 65.312 -1.943 -13.797 1 18.14 3 SER B O 1
ATOM 5451 N N . THR B 1 4 ? 66.938 -1.055 -12.633 1 16.84 4 THR B N 1
ATOM 5452 C CA . THR B 1 4 ? 67.5 -1.868 -11.555 1 16.84 4 THR B CA 1
ATOM 5453 C C . THR B 1 4 ? 66.438 -2.312 -10.594 1 16.84 4 THR B C 1
ATOM 5455 O O . THR B 1 4 ? 65.312 -1.723 -10.562 1 16.84 4 THR B O 1
ATOM 5458 N N . ASP B 1 5 ? 66.75 -2.998 -9.461 1 15.7 5 ASP B N 1
ATOM 5459 C CA . ASP B 1 5 ? 66.75 -4.293 -8.789 1 15.7 5 ASP B CA 1
ATOM 5460 C C . ASP B 1 5 ? 65.812 -4.273 -7.559 1 15.7 5 ASP B C 1
ATOM 5462 O O . ASP B 1 5 ? 65 -5.156 -7.383 1 15.7 5 ASP B O 1
ATOM 5466 N N . THR B 1 6 ? 66.125 -3.404 -6.531 1 16.89 6 THR B N 1
ATOM 5467 C CA . THR B 1 6 ? 66.5 -4.086 -5.293 1 16.89 6 THR B CA 1
ATOM 5468 C C . THR B 1 6 ? 65.25 -4.418 -4.473 1 16.89 6 THR B C 1
ATOM 5470 O O . THR B 1 6 ? 64.25 -3.701 -4.535 1 16.89 6 THR B O 1
ATOM 5473 N N . ALA B 1 7 ? 65.25 -5.613 -3.598 1 17.19 7 ALA B N 1
ATOM 5474 C CA . ALA B 1 7 ? 64.625 -6.812 -3.031 1 17.19 7 ALA B CA 1
ATOM 5475 C C . ALA B 1 7 ? 64.062 -6.527 -1.65 1 17.19 7 ALA B C 1
ATOM 5477 O O . ALA B 1 7 ? 63.625 -7.449 -0.938 1 17.19 7 ALA B O 1
ATOM 5478 N N . ALA B 1 8 ? 63.844 -5.238 -1.137 1 17.47 8 ALA B N 1
ATOM 5479 C CA . ALA B 1 8 ? 63.969 -5.113 0.313 1 17.47 8 ALA B CA 1
ATOM 5480 C C . ALA B 1 8 ? 62.812 -5.844 1.022 1 17.47 8 ALA B C 1
ATOM 5482 O O . ALA B 1 8 ? 61.656 -5.602 0.735 1 17.47 8 ALA B O 1
ATOM 5483 N N . HIS B 1 9 ? 63.031 -7.016 1.746 1 16.83 9 HIS B N 1
ATOM 5484 C CA . HIS B 1 9 ? 62.344 -8.195 2.279 1 16.83 9 HIS B CA 1
ATOM 5485 C C . HIS B 1 9 ? 61.594 -7.863 3.555 1 16.83 9 HIS B C 1
ATOM 5487 O O . HIS B 1 9 ? 61 -8.75 4.18 1 16.83 9 HIS B O 1
ATOM 5493 N N . ARG B 1 10 ? 61.469 -6.562 3.982 1 16.42 10 ARG B N 1
ATOM 5494 C CA . ARG B 1 10 ? 61.344 -6.477 5.438 1 16.42 10 ARG B CA 1
ATOM 5495 C C . ARG B 1 10 ? 60.125 -7.23 5.938 1 16.42 10 ARG B C 1
ATOM 5497 O O . ARG B 1 10 ? 59.031 -7.023 5.441 1 16.42 10 ARG B O 1
ATOM 5504 N N . LEU B 1 11 ? 60.312 -8.352 6.605 1 17.42 11 LEU B N 1
ATOM 5505 C CA . LEU B 1 11 ? 59.594 -9.5 7.109 1 17.42 11 LEU B CA 1
ATOM 5506 C C . LEU B 1 11 ? 58.656 -9.102 8.258 1 17.42 11 LEU B C 1
ATOM 5508 O O . LEU B 1 11 ? 59.125 -8.82 9.367 1 17.42 11 LEU B O 1
ATOM 5512 N N . GLY B 1 12 ? 57.938 -7.914 8.117 1 16.39 12 GLY B N 1
ATOM 5513 C CA . GLY B 1 12 ? 57.312 -7.379 9.312 1 16.39 12 GLY B CA 1
ATOM 5514 C C . GLY B 1 12 ? 56.406 -8.375 10.008 1 16.39 12 GLY B C 1
ATOM 5515 O O . GLY B 1 12 ? 55.656 -9.109 9.344 1 16.39 12 GLY B O 1
ATOM 5516 N N . ARG B 1 13 ? 56.844 -8.891 11.156 1 16.53 13 ARG B N 1
ATOM 5517 C CA . ARG B 1 13 ? 56.438 -9.883 12.148 1 16.53 13 ARG B CA 1
ATOM 5518 C C . ARG B 1 13 ? 55 -9.625 12.617 1 16.53 13 ARG B C 1
ATOM 5520 O O . ARG B 1 13 ? 54.719 -8.578 13.195 1 16.53 13 ARG B O 1
ATOM 5527 N N . ARG B 1 14 ? 54.031 -9.984 11.867 1 17.67 14 ARG B N 1
ATOM 5528 C CA . ARG B 1 14 ? 52.625 -9.781 12.102 1 17.67 14 ARG B CA 1
ATOM 5529 C C . ARG B 1 14 ? 52.156 -10.531 13.344 1 17.67 14 ARG B C 1
ATOM 5531 O O . ARG B 1 14 ? 52.156 -11.766 13.375 1 17.67 14 ARG B O 1
ATOM 5538 N N . ALA B 1 15 ? 52.656 -10.016 14.539 1 17.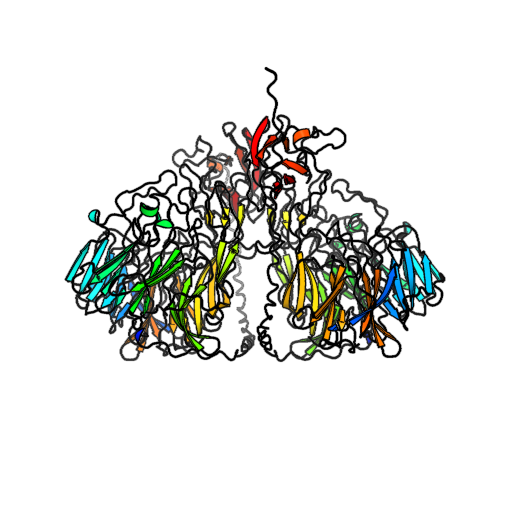58 15 ALA B N 1
ATOM 5539 C CA . ALA B 1 15 ? 52.375 -10.68 15.805 1 17.58 15 ALA B CA 1
ATOM 5540 C C . ALA B 1 15 ? 50.875 -11.016 15.914 1 17.58 15 ALA B C 1
ATOM 5542 O O . ALA B 1 15 ? 50.031 -10.219 15.523 1 17.58 15 ALA B O 1
ATOM 5543 N N . PHE B 1 16 ? 50.531 -12.305 15.938 1 18.81 16 PHE B N 1
ATOM 5544 C CA . PHE B 1 16 ? 49.344 -13.125 15.977 1 18.81 16 PHE B CA 1
ATOM 5545 C C . PHE B 1 16 ? 48.562 -12.891 17.266 1 18.81 16 PHE B C 1
ATOM 5547 O O . PHE B 1 16 ? 48.938 -13.375 18.328 1 18.81 16 PHE B O 1
ATOM 5554 N N . LEU B 1 17 ? 48.438 -11.531 17.625 1 18.41 17 LEU B N 1
ATOM 5555 C CA . LEU B 1 17 ? 47.875 -11.438 18.969 1 18.41 17 LEU B CA 1
ATOM 5556 C C . LEU B 1 17 ? 46.594 -12.258 19.078 1 18.41 17 LEU B C 1
ATOM 5558 O O . LEU B 1 17 ? 45.75 -12.242 18.172 1 18.41 17 LEU B O 1
ATOM 5562 N N . ALA B 1 18 ? 46.688 -13.328 19.844 1 19.28 18 ALA B N 1
ATOM 5563 C CA . ALA B 1 18 ? 45.812 -14.414 20.297 1 19.28 18 ALA B CA 1
ATOM 5564 C C . ALA B 1 18 ? 44.562 -13.875 21.016 1 19.28 18 ALA B C 1
ATOM 5566 O O . ALA B 1 18 ? 44.688 -13.328 22.109 1 19.28 18 ALA B O 1
ATOM 5567 N N . GLY B 1 19 ? 43.938 -12.969 20.344 1 18.09 19 GLY B N 1
ATOM 5568 C CA . GLY B 1 19 ? 42.844 -12.312 21.062 1 18.09 19 GLY B CA 1
ATOM 5569 C C . GLY B 1 19 ? 41.875 -13.289 21.688 1 18.09 19 GLY B C 1
ATOM 5570 O O . GLY B 1 19 ? 41.562 -14.328 21.109 1 18.09 19 GLY B O 1
ATOM 5571 N N . ALA B 1 20 ? 41.938 -13.375 23.031 1 19.31 20 ALA B N 1
ATOM 5572 C CA . ALA B 1 20 ? 41.188 -14.125 24.031 1 19.31 20 ALA B CA 1
ATOM 5573 C C . ALA B 1 20 ? 39.688 -14.047 23.75 1 19.31 20 ALA B C 1
ATOM 5575 O O . ALA B 1 20 ? 39.156 -12.977 23.453 1 19.31 20 ALA B O 1
ATOM 5576 N N . ALA B 1 21 ? 39.125 -15.156 23.359 1 20.02 21 ALA B N 1
ATOM 5577 C CA . ALA B 1 21 ? 37.812 -15.602 22.953 1 20.02 21 ALA B CA 1
ATOM 5578 C C . ALA B 1 21 ? 36.781 -15.398 24.078 1 20.02 21 ALA B C 1
ATOM 5580 O O . ALA B 1 21 ? 36.781 -16.156 25.062 1 20.02 21 ALA B O 1
ATOM 5581 N N . ALA B 1 22 ? 36.875 -14.156 24.703 1 20.09 22 ALA B N 1
ATOM 5582 C CA . ALA B 1 22 ? 35.969 -14.148 25.859 1 20.09 22 ALA B CA 1
ATOM 5583 C C . ALA B 1 22 ? 34.594 -14.617 25.484 1 20.09 22 ALA B C 1
ATOM 5585 O O . ALA B 1 22 ? 34.062 -14.242 24.438 1 20.09 22 ALA B O 1
ATOM 5586 N N . SER B 1 23 ? 34.25 -15.75 25.969 1 17.78 23 SER B N 1
ATOM 5587 C CA . SER B 1 23 ? 33.062 -16.562 25.891 1 17.78 23 SER B CA 1
ATOM 5588 C C . SER B 1 23 ? 31.828 -15.766 26.344 1 17.78 23 SER B C 1
ATOM 5590 O O . SER B 1 23 ? 31.734 -15.367 27.5 1 17.78 23 SER B O 1
ATOM 5592 N N . ALA B 1 24 ? 31.5 -14.758 25.594 1 20.56 24 ALA B N 1
ATOM 5593 C CA . ALA B 1 24 ? 30.328 -13.992 26 1 20.56 24 ALA B CA 1
ATOM 5594 C C . ALA B 1 24 ? 29.125 -14.906 26.203 1 20.56 24 ALA B C 1
ATOM 5596 O O . ALA B 1 24 ? 28.781 -15.703 25.312 1 20.56 24 ALA B O 1
ATOM 5597 N N . THR B 1 25 ? 28.953 -15.281 27.438 1 21.2 25 THR B N 1
ATOM 5598 C CA . THR B 1 25 ? 27.797 -16.031 27.922 1 21.2 25 THR B CA 1
ATOM 5599 C C . THR B 1 25 ? 26.5 -15.391 27.438 1 21.2 25 THR B C 1
ATOM 5601 O O . THR B 1 25 ? 26.359 -14.164 27.484 1 21.2 25 THR B O 1
ATOM 5604 N N . ALA B 1 26 ? 25.828 -16 26.516 1 23.19 26 ALA B N 1
ATOM 5605 C CA . ALA B 1 26 ? 24.531 -15.742 25.875 1 23.19 26 ALA B CA 1
ATOM 5606 C C . ALA B 1 26 ? 23.453 -15.523 26.922 1 23.19 26 ALA B C 1
ATOM 5608 O O . ALA B 1 26 ? 23.094 -16.438 27.672 1 23.19 26 ALA B O 1
ATOM 5609 N N . ALA B 1 27 ? 23.562 -14.32 27.578 1 25.77 27 ALA B N 1
ATOM 5610 C CA . ALA B 1 27 ? 22.391 -14.094 28.422 1 25.77 27 ALA B CA 1
ATOM 5611 C C . ALA B 1 27 ? 21.094 -14.32 27.656 1 25.77 27 ALA B C 1
ATOM 5613 O O . ALA B 1 27 ? 20.891 -13.75 26.578 1 25.77 27 ALA B O 1
ATOM 5614 N N . THR B 1 28 ? 20.594 -15.508 27.812 1 23.88 28 THR B N 1
ATOM 5615 C CA . THR B 1 28 ? 19.297 -15.922 27.297 1 23.88 28 THR B CA 1
ATOM 5616 C C . THR B 1 28 ? 18.219 -14.93 27.703 1 23.88 28 THR B C 1
ATOM 5618 O O . THR B 1 28 ? 17.984 -14.688 28.891 1 23.88 28 THR B O 1
ATOM 5621 N N . VAL B 1 29 ? 18.234 -13.828 27.078 1 26.55 29 VAL B N 1
ATOM 5622 C CA . VAL B 1 29 ? 17.078 -13.008 27.375 1 26.55 29 VAL B CA 1
ATOM 5623 C C . VAL B 1 29 ? 15.797 -13.836 27.219 1 26.55 29 VAL B C 1
ATOM 5625 O O . VAL B 1 29 ? 15.578 -14.461 26.188 1 26.55 29 VAL B O 1
ATOM 5628 N N . PRO B 1 30 ? 15.25 -14.188 28.359 1 27 30 PRO B N 1
ATOM 5629 C CA . PRO B 1 30 ? 13.992 -14.922 28.266 1 27 30 PRO B CA 1
ATOM 5630 C C . PRO B 1 30 ? 12.977 -14.242 27.344 1 27 30 PRO B C 1
ATOM 5632 O O . PRO B 1 30 ? 12.781 -13.023 27.438 1 27 30 PRO B O 1
ATOM 5635 N N . ILE B 1 31 ? 12.883 -14.695 26.172 1 26.94 31 ILE B N 1
ATOM 5636 C CA . ILE B 1 31 ? 11.828 -14.32 25.25 1 26.94 31 ILE B CA 1
ATOM 5637 C C . ILE B 1 31 ? 10.469 -14.414 25.938 1 26.94 31 ILE B C 1
ATOM 5639 O O . ILE B 1 31 ? 10.102 -15.469 26.453 1 26.94 31 ILE B O 1
ATOM 5643 N N . ALA B 1 32 ? 10.016 -13.336 26.469 1 27.48 32 ALA B N 1
ATOM 5644 C CA . ALA B 1 32 ? 8.648 -13.383 26.969 1 27.48 32 ALA B CA 1
ATOM 5645 C C . ALA B 1 32 ? 7.746 -14.172 26.031 1 27.48 32 ALA B C 1
ATOM 5647 O O . ALA B 1 32 ? 7.863 -14.062 24.797 1 27.48 32 ALA B O 1
ATOM 5648 N N . ALA B 1 33 ? 7.242 -15.289 26.562 1 28.19 33 ALA B N 1
ATOM 5649 C CA . ALA B 1 33 ? 6.238 -16.094 25.875 1 28.19 33 ALA B CA 1
ATOM 5650 C C . ALA B 1 33 ? 5.234 -15.203 25.141 1 28.19 33 ALA B C 1
ATOM 5652 O O . ALA B 1 33 ? 4.754 -14.211 25.688 1 28.19 33 ALA B O 1
ATOM 5653 N N . PRO B 1 34 ? 5.238 -15.281 23.859 1 31.12 34 PRO B N 1
ATOM 5654 C CA . PRO B 1 34 ? 4.203 -14.5 23.172 1 31.12 34 PRO B CA 1
ATOM 5655 C C . PRO B 1 34 ? 2.859 -14.539 23.891 1 31.12 34 PRO B C 1
ATOM 5657 O O . PRO B 1 34 ? 2.541 -15.531 24.562 1 31.12 34 PRO B O 1
ATOM 5660 N N . ALA B 1 35 ? 2.359 -13.43 24.219 1 30.45 35 ALA B N 1
ATOM 5661 C CA . ALA B 1 35 ? 1.027 -13.344 24.812 1 30.45 35 ALA B CA 1
ATOM 5662 C C . ALA B 1 35 ? 0.089 -14.383 24.219 1 30.45 35 ALA B C 1
ATOM 5664 O O . ALA B 1 35 ? 0.076 -14.594 23 1 30.45 35 ALA B O 1
ATOM 5665 N N . ARG B 1 36 ? -0.271 -15.406 25 1 28.8 36 ARG B N 1
ATOM 5666 C CA . ARG B 1 36 ? -1.396 -16.266 24.641 1 28.8 36 ARG B CA 1
ATOM 5667 C C . ARG B 1 36 ? -2.463 -15.469 23.891 1 28.8 36 ARG B C 1
ATOM 5669 O O . ARG B 1 36 ? -3.027 -14.516 24.422 1 28.8 36 ARG B O 1
ATOM 5676 N N . GLY B 1 37 ? -2.33 -15.367 22.625 1 30.84 37 GLY B N 1
ATOM 5677 C CA . GLY B 1 37 ? -3.439 -14.805 21.859 1 30.84 37 GLY B CA 1
ATOM 5678 C C . GLY B 1 37 ? -4.789 -15.078 22.5 1 30.84 37 GLY B C 1
ATOM 5679 O O . GLY B 1 37 ? -4.938 -16.016 23.281 1 30.84 37 GLY B O 1
ATOM 5680 N N . ALA B 1 38 ? -5.594 -14.062 22.688 1 30.73 38 ALA B N 1
ATOM 5681 C CA . ALA B 1 38 ? -6.988 -14.25 23.078 1 30.73 38 ALA B CA 1
ATOM 5682 C C . ALA B 1 38 ? -7.52 -15.594 22.578 1 30.73 38 ALA B C 1
ATOM 5684 O O . ALA B 1 38 ? -7.43 -15.891 21.375 1 30.73 38 ALA B O 1
ATOM 5685 N N . GLU B 1 39 ? -7.508 -16.547 23.422 1 31.66 39 GLU B N 1
ATOM 5686 C CA . GLU B 1 39 ? -8.344 -17.688 23.109 1 31.66 39 GLU B CA 1
ATOM 5687 C C . GLU B 1 39 ? -9.648 -17.266 22.438 1 31.66 39 GLU B C 1
ATOM 5689 O O . GLU B 1 39 ? -10.547 -16.75 23.109 1 31.66 39 GLU B O 1
ATOM 5694 N N . THR B 1 40 ? -9.625 -16.609 21.328 1 37.94 40 THR B N 1
ATOM 5695 C CA . THR B 1 40 ? -10.922 -16.562 20.656 1 37.94 40 THR B CA 1
ATOM 5696 C C . THR B 1 40 ? -11.68 -17.875 20.875 1 37.94 40 THR B C 1
ATOM 5698 O O . THR B 1 40 ? -11.094 -18.953 20.781 1 37.94 40 THR B O 1
ATOM 5701 N N . ASP B 1 41 ? -12.539 -17.875 21.766 1 42.66 41 ASP B N 1
ATOM 5702 C CA . ASP B 1 41 ? -13.469 -19 21.812 1 42.66 41 ASP B CA 1
ATOM 5703 C C . ASP B 1 41 ? -13.648 -19.609 20.422 1 42.66 41 ASP B C 1
ATOM 5705 O O . ASP B 1 41 ? -14.492 -19.156 19.641 1 42.66 41 ASP B O 1
ATOM 5709 N N . ALA B 1 42 ? -12.609 -20.094 19.922 1 54.72 42 ALA B N 1
ATOM 5710 C CA . ALA B 1 42 ? -12.602 -20.688 18.594 1 54.72 42 ALA B CA 1
ATOM 5711 C C . ALA B 1 42 ? -13.727 -21.703 18.438 1 54.72 42 ALA B C 1
ATOM 5713 O O . ALA B 1 42 ? -13.805 -22.672 19.203 1 54.72 42 ALA B O 1
ATOM 5714 N N . VAL B 1 43 ? -14.727 -21.375 17.844 1 68.62 43 VAL B N 1
ATOM 5715 C CA . VAL B 1 43 ? -15.773 -22.297 17.422 1 68.62 43 VAL B CA 1
ATOM 5716 C C . VAL B 1 43 ? -15.148 -23.594 16.891 1 68.62 43 VAL B C 1
ATOM 5718 O O . VAL B 1 43 ? -14.266 -23.562 16.047 1 68.62 43 VAL B O 1
ATOM 5721 N N . ALA B 1 44 ? -15.438 -24.688 17.594 1 79.25 44 ALA B N 1
ATOM 5722 C CA . ALA B 1 44 ? -14.906 -26 17.266 1 79.25 44 ALA B CA 1
ATOM 5723 C C . ALA B 1 44 ? -15.219 -26.359 15.812 1 79.25 44 ALA B C 1
ATOM 5725 O O . ALA B 1 44 ? -16.312 -26.094 15.32 1 79.25 44 ALA B O 1
ATOM 5726 N N . VAL B 1 45 ? -14.211 -26.891 15.047 1 90 45 VAL B N 1
ATOM 5727 C CA . VAL B 1 45 ? -14.391 -27.422 13.703 1 90 45 VAL B CA 1
ATOM 5728 C C . VAL B 1 45 ? -15.133 -28.766 13.781 1 90 45 VAL B C 1
ATOM 5730 O O . VAL B 1 45 ? -14.781 -29.625 14.578 1 90 45 VAL B O 1
ATOM 5733 N N . PRO B 1 46 ? -16.172 -28.844 13.047 1 92.69 46 PRO B N 1
ATOM 5734 C CA . PRO B 1 46 ? -16.844 -30.141 13.055 1 92.69 46 PRO B CA 1
ATOM 5735 C C . PRO B 1 46 ? -15.961 -31.25 12.477 1 92.69 46 PRO B C 1
ATOM 5737 O O . PRO B 1 46 ? -14.992 -30.969 11.766 1 92.69 46 PRO B O 1
ATOM 5740 N N . ARG B 1 47 ? -16.359 -32.5 12.867 1 91.5 47 ARG B N 1
ATOM 5741 C CA . ARG B 1 47 ? -15.688 -33.625 12.258 1 91.5 47 ARG B CA 1
ATOM 5742 C C . ARG B 1 47 ? -15.844 -33.625 10.742 1 91.5 47 ARG B C 1
ATOM 5744 O O . ARG B 1 47 ? -16.953 -33.406 10.234 1 91.5 47 ARG B O 1
ATOM 5751 N N . GLN B 1 48 ? -14.758 -33.781 10.094 1 93.69 48 GLN B N 1
ATOM 5752 C CA . GLN B 1 48 ? -14.797 -33.812 8.633 1 93.69 48 GLN B CA 1
ATOM 5753 C C . GLN B 1 48 ? -15.43 -35.094 8.117 1 93.69 48 GLN B C 1
ATOM 5755 O O . GLN B 1 48 ? -15.375 -36.125 8.789 1 93.69 48 GLN B O 1
ATOM 5760 N N . PRO B 1 49 ? -16.016 -35.031 6.945 1 91.31 49 PRO B N 1
ATOM 5761 C CA . PRO B 1 49 ? -16.672 -36.25 6.43 1 91.31 49 PRO B CA 1
ATOM 5762 C C . PRO B 1 49 ? -15.703 -37.406 6.215 1 91.31 49 PRO B C 1
ATOM 5764 O O . PRO B 1 49 ? -14.68 -37.25 5.547 1 91.31 49 PRO B O 1
ATOM 5767 N N . ALA B 1 50 ? -16.078 -38.562 6.641 1 88.88 50 ALA B N 1
ATOM 5768 C CA . ALA B 1 50 ? -15.234 -39.719 6.516 1 88.88 50 ALA B CA 1
ATOM 5769 C C . ALA B 1 50 ? -15.031 -40.094 5.047 1 88.88 50 ALA B C 1
ATOM 5771 O O . ALA B 1 50 ? -13.977 -40.625 4.676 1 88.88 50 ALA B O 1
ATOM 5772 N N . GLY B 1 51 ? -15.992 -39.812 4.289 1 91.69 51 GLY B N 1
ATOM 5773 C CA . GLY B 1 51 ? -15.961 -40.156 2.881 1 91.69 51 GLY B CA 1
ATOM 5774 C C . GLY B 1 51 ? -14.859 -39.469 2.109 1 91.69 51 GLY B C 1
ATOM 5775 O O . GLY B 1 51 ? -14.484 -39.906 1.017 1 91.69 51 GLY B O 1
ATOM 5776 N N . LEU B 1 52 ? -14.289 -38.469 2.646 1 93.31 52 LEU B N 1
ATOM 5777 C CA . LEU B 1 52 ? -13.211 -37.75 1.961 1 93.31 52 LEU B CA 1
ATOM 5778 C C . LEU B 1 52 ? -11.906 -38.562 2.045 1 93.31 52 LEU B C 1
ATOM 5780 O O . LEU B 1 52 ? -10.984 -38.312 1.271 1 93.31 52 LEU B O 1
ATOM 5784 N N . GLY B 1 53 ? -11.836 -39.469 2.979 1 90.56 53 GLY B N 1
ATOM 5785 C CA . GLY B 1 53 ? -10.664 -40.312 3.068 1 90.56 53 GLY B CA 1
ATOM 5786 C C . GLY B 1 53 ? -9.469 -39.625 3.709 1 90.56 53 GLY B C 1
ATOM 5787 O O . GLY B 1 53 ? -8.414 -39.5 3.088 1 90.56 53 GLY B O 1
ATOM 5788 N N . ALA B 1 54 ? -9.617 -39.344 4.973 1 85.88 54 ALA B N 1
ATOM 5789 C CA . ALA B 1 54 ? -8.555 -38.688 5.707 1 85.88 54 ALA B CA 1
ATOM 5790 C C . ALA B 1 54 ? -7.266 -39.5 5.688 1 85.88 54 ALA B C 1
ATOM 5792 O O . ALA B 1 54 ? -7.305 -40.719 5.773 1 85.88 54 ALA B O 1
ATOM 5793 N N . THR B 1 55 ? -6.09 -38.781 5.605 1 90.25 55 THR B N 1
ATOM 5794 C CA . THR B 1 55 ? -4.785 -39.438 5.547 1 90.25 55 THR B CA 1
ATOM 5795 C C . THR B 1 55 ? -4.312 -39.812 6.941 1 90.25 55 THR B C 1
ATOM 5797 O O . THR B 1 55 ? -4.773 -39.25 7.941 1 90.25 55 THR B O 1
ATOM 5800 N N . GLY B 1 56 ? -3.488 -40.844 6.969 1 94.88 56 GLY B N 1
ATOM 5801 C CA . GLY B 1 56 ? -2.846 -41.406 8.148 1 94.88 56 GLY B CA 1
ATOM 5802 C C . GLY B 1 56 ? -1.664 -42.281 7.828 1 94.88 56 GLY B C 1
ATOM 5803 O O . GLY B 1 56 ? -0.66 -41.812 7.281 1 94.88 56 GLY B O 1
ATOM 5804 N N . LYS B 1 57 ? -2.018 -43.562 7.98 1 96.12 57 LYS B N 1
ATOM 5805 C CA . LYS B 1 57 ? -0.963 -44.5 7.617 1 96.12 57 LYS B CA 1
ATOM 5806 C C . LYS B 1 57 ? -0.544 -44.312 6.16 1 96.12 57 LYS B C 1
ATOM 5808 O O . LYS B 1 57 ? 0.62 -44.531 5.812 1 96.12 57 LYS B O 1
ATOM 5813 N N . ASP B 1 58 ? -1.481 -44.031 5.391 1 97.31 58 ASP B N 1
ATOM 5814 C CA . ASP B 1 58 ? -1.262 -43.812 3.965 1 97.31 58 ASP B CA 1
ATOM 5815 C C . ASP B 1 58 ? -1.605 -42.375 3.578 1 97.31 58 ASP B C 1
ATOM 5817 O O . ASP B 1 58 ? -2.285 -41.656 4.328 1 97.31 58 ASP B O 1
ATOM 5821 N N . SER B 1 59 ? -1.052 -41.969 2.541 1 97.06 59 SER B N 1
ATOM 5822 C CA . SER B 1 59 ? -1.381 -40.75 1.813 1 97.06 59 SER B CA 1
ATOM 5823 C C . SER B 1 59 ? -1.553 -41.031 0.323 1 97.06 59 SER B C 1
ATOM 5825 O O . SER B 1 59 ? -0.695 -40.656 -0.484 1 97.06 59 SER B O 1
ATOM 5827 N N . PRO B 1 60 ? -2.645 -41.531 -0.077 1 94.38 60 PRO B N 1
ATOM 5828 C CA . PRO B 1 60 ? -2.73 -42.188 -1.389 1 94.38 60 PRO B CA 1
ATOM 5829 C C . PRO B 1 60 ? -3.129 -41.219 -2.5 1 94.38 60 PRO B C 1
ATOM 5831 O O . PRO B 1 60 ? -3.262 -41.625 -3.658 1 94.38 60 PRO B O 1
ATOM 5834 N N . LYS B 1 61 ? -3.371 -40.031 -2.203 1 97.06 61 LYS B N 1
ATOM 5835 C CA . LYS B 1 61 ? -3.781 -39.031 -3.199 1 97.06 61 LYS B CA 1
ATOM 5836 C C . LYS B 1 61 ? -2.99 -37.75 -3.051 1 97.06 61 LYS B C 1
ATOM 5838 O O . LYS B 1 61 ? -2.699 -37.312 -1.933 1 97.06 61 LYS B O 1
ATOM 5843 N N . VAL B 1 62 ? -2.639 -37.125 -4.246 1 97.5 62 VAL B N 1
ATOM 5844 C CA . VAL B 1 62 ? -2.1 -35.781 -4.219 1 97.5 62 VAL B CA 1
ATOM 5845 C C . VAL B 1 62 ? -3.109 -34.844 -3.572 1 97.5 62 VAL B C 1
ATOM 5847 O O . VAL B 1 62 ? -4.301 -34.875 -3.879 1 97.5 62 VAL B O 1
ATOM 5850 N N . GLY B 1 63 ? -2.639 -33.969 -2.684 1 95.88 63 GLY B N 1
ATOM 5851 C CA . GLY B 1 63 ? -3.531 -33.062 -1.951 1 95.88 63 GLY B CA 1
ATOM 5852 C C . GLY B 1 63 ? -4.113 -33.719 -0.706 1 95.88 63 GLY B C 1
ATOM 5853 O O . GLY B 1 63 ? -4.961 -33.125 -0.035 1 95.88 63 GLY B O 1
ATOM 5854 N N . GLY B 1 64 ? -3.742 -34.938 -0.38 1 95.88 64 GLY B N 1
ATOM 5855 C CA . GLY B 1 64 ? -4.148 -35.625 0.832 1 95.88 64 GLY B CA 1
ATOM 5856 C C . GLY B 1 64 ? -5.371 -36.5 0.636 1 95.88 64 GLY B C 1
ATOM 5857 O O . GLY B 1 64 ? -5.25 -37.688 0.351 1 95.88 64 GLY B O 1
ATOM 5858 N N . ASP B 1 65 ? -6.527 -35.969 0.801 1 96.88 65 ASP B N 1
ATOM 5859 C CA . ASP B 1 65 ? -7.793 -36.656 0.657 1 96.88 65 ASP B CA 1
ATOM 5860 C C . ASP B 1 65 ? -8.578 -36.156 -0.543 1 96.88 65 ASP B C 1
ATOM 5862 O O . ASP B 1 65 ? -8.07 -35.344 -1.325 1 96.88 65 ASP B O 1
ATOM 5866 N N . LEU B 1 66 ? -9.75 -36.719 -0.757 1 98 66 LEU B N 1
ATOM 5867 C CA . LEU B 1 66 ? -10.555 -36.344 -1.917 1 98 66 LEU B CA 1
ATOM 5868 C C . LEU B 1 66 ? -11 -34.875 -1.831 1 98 66 LEU B C 1
ATOM 5870 O O . LEU B 1 66 ? -11.406 -34.312 -2.834 1 98 66 LEU B O 1
ATOM 5874 N N . GLY B 1 67 ? -10.906 -34.281 -0.683 1 98.12 67 GLY B N 1
ATOM 5875 C CA . GLY B 1 67 ? -11.234 -32.875 -0.493 1 98.12 67 GLY B CA 1
ATOM 5876 C C . GLY B 1 67 ? -10.031 -31.969 -0.572 1 98.12 67 GLY B C 1
ATOM 5877 O O . GLY B 1 67 ? -10.141 -30.766 -0.343 1 98.12 67 GLY B O 1
ATOM 5878 N N . ASN B 1 68 ? -8.852 -32.5 -0.854 1 97.94 68 ASN B N 1
ATOM 5879 C CA . ASN B 1 68 ? -7.605 -31.734 -0.979 1 97.94 68 ASN B CA 1
ATOM 5880 C C . ASN B 1 68 ? -7.285 -30.969 0.301 1 97.94 68 ASN B C 1
ATOM 5882 O O . ASN B 1 68 ? -6.832 -29.828 0.248 1 97.94 68 ASN B O 1
ATOM 5886 N N . GLN B 1 69 ? -7.461 -31.547 1.447 1 97.69 69 GLN B N 1
ATOM 5887 C CA . GLN B 1 69 ? -7.223 -30.859 2.709 1 97.69 69 GLN B CA 1
ATOM 5888 C C . GLN B 1 69 ? -5.734 -30.812 3.043 1 97.69 69 GLN B C 1
ATOM 5890 O O . GLN B 1 69 ? -5.297 -30 3.859 1 97.69 69 GLN B O 1
ATOM 5895 N N . ASN B 1 70 ? -4.973 -31.719 2.41 1 97.69 70 ASN B N 1
ATOM 5896 C CA . ASN B 1 70 ? -3.527 -31.781 2.596 1 97.69 70 ASN B CA 1
ATOM 5897 C C . ASN B 1 70 ? -3.15 -31.766 4.074 1 97.69 70 ASN B C 1
ATOM 5899 O O . ASN B 1 70 ? -2.297 -30.984 4.496 1 97.69 70 ASN B O 1
ATOM 5903 N N . HIS B 1 71 ? -3.836 -32.531 4.852 1 98.06 71 HIS B N 1
ATOM 5904 C CA . HIS B 1 71 ? -3.65 -32.719 6.285 1 98.06 71 HIS B CA 1
ATOM 5905 C C . HIS B 1 71 ? -3.414 -34.188 6.617 1 98.06 71 HIS B C 1
ATOM 5907 O O . HIS B 1 71 ? -3.996 -35.062 5.988 1 98.06 71 HIS B O 1
ATOM 5913 N N . SER B 1 72 ? -2.535 -34.438 7.594 1 98.25 72 SER B N 1
ATOM 5914 C CA . SER B 1 72 ? -2.316 -35.781 8.07 1 98.25 72 SER B CA 1
ATOM 5915 C C . SER B 1 72 ? -2.787 -35.938 9.516 1 98.25 72 SER B C 1
ATOM 5917 O O . SER B 1 72 ? -2.553 -35.062 10.352 1 98.25 72 SER B O 1
ATOM 5919 N N . SER B 1 73 ? -3.371 -37.094 9.797 1 97.31 73 SER B N 1
ATOM 5920 C CA . SER B 1 73 ? -3.855 -37.375 11.148 1 97.31 73 SER B CA 1
ATOM 5921 C C . SER B 1 73 ? -2.752 -37.969 12.023 1 97.31 73 SER B C 1
ATOM 5923 O O . SER B 1 73 ? -2.98 -38.281 13.188 1 97.31 73 SER B O 1
ATOM 5925 N N . LEU B 1 74 ? -1.587 -38.094 11.469 1 98.38 74 LEU B N 1
ATOM 5926 C CA . LEU B 1 74 ? -0.472 -38.625 12.25 1 98.38 74 LEU B CA 1
ATOM 5927 C C . LEU B 1 74 ? 0.027 -37.594 13.25 1 98.38 74 LEU B C 1
ATOM 5929 O O . LEU B 1 74 ? 0.037 -36.406 12.961 1 98.38 74 LEU B O 1
ATOM 5933 N N . LYS B 1 75 ? 0.496 -38.062 14.445 1 97.75 75 LYS B N 1
ATOM 5934 C CA . LYS B 1 75 ? 0.723 -37.094 15.531 1 97.75 75 LYS B CA 1
ATOM 5935 C C . LYS B 1 75 ? 2.002 -37.438 16.297 1 97.75 75 LYS B C 1
ATOM 5937 O O . LYS B 1 75 ? 2.178 -37.031 17.438 1 97.75 75 LYS B O 1
ATOM 5942 N N . GLN B 1 76 ? 2.775 -38.281 15.695 1 98.44 76 GLN B N 1
ATOM 5943 C CA . GLN B 1 76 ? 3.988 -38.656 16.422 1 98.44 76 GLN B CA 1
ATOM 5944 C C . GLN B 1 76 ? 5.008 -37.5 16.391 1 98.44 76 GLN B C 1
ATOM 5946 O O . GLN B 1 76 ? 5.777 -37.344 17.344 1 98.44 76 GLN B O 1
ATOM 5951 N N . ILE B 1 77 ? 5.113 -36.844 15.328 1 98.75 77 ILE B N 1
ATOM 5952 C CA . ILE B 1 77 ? 5.977 -35.656 15.234 1 98.75 77 ILE B CA 1
ATOM 5953 C C . ILE B 1 77 ? 5.23 -34.438 15.75 1 98.75 77 ILE B C 1
ATOM 5955 O O . ILE B 1 77 ? 4.215 -34.031 15.172 1 98.75 77 ILE B O 1
ATOM 5959 N N . THR B 1 78 ? 5.723 -33.844 16.812 1 98.5 78 THR B N 1
ATOM 5960 C CA . THR B 1 78 ? 5.047 -32.75 17.5 1 98.5 78 THR B CA 1
ATOM 5961 C C . THR B 1 78 ? 5.965 -31.531 17.594 1 98.5 78 THR B C 1
ATOM 5963 O O . THR B 1 78 ? 7.145 -31.609 17.25 1 98.5 78 THR B O 1
ATOM 5966 N N . ARG B 1 79 ? 5.398 -30.438 18.125 1 97.31 79 ARG B N 1
ATOM 5967 C CA . ARG B 1 79 ? 6.172 -29.219 18.328 1 97.31 79 ARG B CA 1
ATOM 5968 C C . ARG B 1 79 ? 7.277 -29.438 19.359 1 97.31 79 ARG B C 1
ATOM 5970 O O . ARG B 1 79 ? 8.305 -28.766 19.328 1 97.31 79 ARG B O 1
ATOM 5977 N N . ARG B 1 80 ? 7.113 -30.375 20.234 1 97 80 ARG B N 1
ATOM 5978 C CA . ARG B 1 80 ? 8.047 -30.625 21.328 1 97 80 ARG B CA 1
ATOM 5979 C C . ARG B 1 80 ? 9.227 -31.453 20.859 1 97 80 ARG B C 1
ATOM 5981 O O . ARG B 1 80 ? 10.328 -31.344 21.406 1 97 80 ARG B O 1
ATOM 5988 N N . ASN B 1 81 ? 8.969 -32.375 19.812 1 98.31 81 ASN B N 1
ATOM 5989 C CA . ASN B 1 81 ? 10.031 -33.312 19.5 1 98.31 81 ASN B CA 1
ATOM 5990 C C . ASN B 1 81 ? 10.555 -33.125 18.078 1 98.31 81 ASN B C 1
ATOM 5992 O O . ASN B 1 81 ? 11.516 -33.75 17.672 1 98.31 81 ASN B O 1
ATOM 5996 N N . VAL B 1 82 ? 10.031 -32.219 17.344 1 98.62 82 VAL B N 1
ATOM 5997 C CA . VAL B 1 82 ? 10.352 -32.062 15.93 1 98.62 82 VAL B CA 1
ATOM 5998 C C . VAL B 1 82 ? 11.82 -31.688 15.773 1 98.62 82 VAL B C 1
ATOM 6000 O O . VAL B 1 82 ? 12.422 -31.906 14.711 1 98.62 82 VAL B O 1
ATOM 6003 N N . SER B 1 83 ? 12.406 -31.141 16.797 1 97.44 83 SER B N 1
ATOM 6004 C CA . SER B 1 83 ? 13.82 -30.781 16.75 1 97.44 83 SER B CA 1
ATOM 6005 C C . SER B 1 83 ? 14.695 -32 16.531 1 97.44 83 SER B C 1
ATOM 6007 O O . SER B 1 83 ? 15.859 -31.891 16.125 1 97.44 83 SER B O 1
ATOM 6009 N N . THR B 1 84 ? 14.164 -33.188 16.781 1 98.06 84 THR B N 1
ATOM 6010 C CA . THR B 1 84 ? 14.93 -34.406 16.641 1 98.06 84 THR B CA 1
ATOM 6011 C C . THR B 1 84 ? 14.633 -35.062 15.289 1 98.06 84 THR B C 1
ATOM 6013 O O . THR B 1 84 ? 15.133 -36.156 15.008 1 98.06 84 THR B O 1
ATOM 6016 N N . LEU B 1 85 ? 13.844 -34.438 14.539 1 98.69 85 LEU B N 1
ATOM 6017 C CA . LEU B 1 85 ? 13.578 -34.906 13.188 1 98.69 85 LEU B CA 1
ATOM 6018 C C . LEU B 1 85 ? 14.844 -34.844 12.336 1 98.69 85 LEU B C 1
ATOM 6020 O O . LEU B 1 85 ? 15.602 -33.875 12.406 1 98.69 85 LEU B O 1
ATOM 6024 N N . GLY B 1 86 ? 15.07 -35.906 11.609 1 98.56 86 GLY B N 1
ATOM 6025 C CA . GLY B 1 86 ? 16.203 -35.938 10.703 1 98.56 86 GLY B CA 1
ATOM 6026 C C . GLY B 1 86 ? 15.961 -36.812 9.477 1 98.56 86 GLY B C 1
ATOM 6027 O O . GLY B 1 86 ? 14.898 -37.406 9.344 1 98.56 86 GLY B O 1
ATOM 6028 N N . GLY B 1 87 ? 16.969 -36.844 8.586 1 98.75 87 GLY B N 1
ATOM 6029 C CA . GLY B 1 87 ? 16.844 -37.688 7.395 1 98.75 87 GLY B CA 1
ATOM 6030 C C . GLY B 1 87 ? 16.812 -39.156 7.695 1 98.75 87 GLY B C 1
ATOM 6031 O O . GLY B 1 87 ? 17.719 -39.688 8.352 1 98.75 87 GLY B O 1
ATOM 6032 N N . ALA B 1 88 ? 15.742 -39.844 7.18 1 98.81 88 ALA B N 1
ATOM 6033 C CA . ALA B 1 88 ? 15.68 -41.312 7.25 1 98.81 88 ALA B CA 1
ATOM 6034 C C . ALA B 1 88 ? 16.438 -41.938 6.09 1 98.81 88 ALA B C 1
ATOM 6036 O O . ALA B 1 88 ? 17.234 -42.875 6.293 1 98.81 88 ALA B O 1
ATOM 6037 N N . TRP B 1 89 ? 16.188 -41.469 4.918 1 98.62 89 TRP B N 1
ATOM 6038 C CA . TRP B 1 89 ? 16.875 -41.906 3.709 1 98.62 89 TRP B CA 1
ATOM 6039 C C . TRP B 1 89 ? 16.75 -40.844 2.613 1 98.62 89 TRP B C 1
ATOM 6041 O O . TRP B 1 89 ? 15.922 -39.938 2.717 1 98.62 89 TRP B O 1
ATOM 6051 N N . HIS B 1 90 ? 17.656 -40.938 1.69 1 98.56 90 HIS B N 1
ATOM 6052 C CA . HIS B 1 90 ? 17.688 -40.062 0.537 1 98.56 90 HIS B CA 1
ATOM 6053 C C . HIS B 1 90 ? 18.031 -40.812 -0.738 1 98.56 90 HIS B C 1
ATOM 6055 O O . HIS B 1 90 ? 18.891 -41.719 -0.725 1 98.56 90 HIS B O 1
ATOM 6061 N N . VAL B 1 91 ? 17.328 -40.5 -1.832 1 98.19 91 VAL B N 1
ATOM 6062 C CA . VAL B 1 91 ? 17.688 -41.062 -3.121 1 98.19 91 VAL B CA 1
ATOM 6063 C C . VAL B 1 91 ? 17.562 -40.031 -4.219 1 98.19 91 VAL B C 1
ATOM 6065 O O . VAL B 1 91 ? 16.703 -39.125 -4.133 1 98.19 91 VAL B O 1
ATOM 6068 N N . ASN B 1 92 ? 18.453 -40.062 -5.191 1 98.38 92 ASN B N 1
ATOM 6069 C CA . ASN B 1 92 ? 18.297 -39.344 -6.453 1 98.38 92 ASN B CA 1
ATOM 6070 C C . ASN B 1 92 ? 17.594 -40.188 -7.504 1 98.38 92 ASN B C 1
ATOM 6072 O O . ASN B 1 92 ? 18.125 -41.219 -7.93 1 98.38 92 ASN B O 1
ATOM 6076 N N . LEU B 1 93 ? 16.484 -39.719 -7.977 1 98.38 93 LEU B N 1
ATOM 6077 C CA . LEU B 1 93 ? 15.641 -40.531 -8.836 1 98.38 93 LEU B CA 1
ATOM 6078 C C . LEU B 1 93 ? 16.188 -40.594 -10.258 1 98.38 93 LEU B C 1
ATOM 6080 O O . LEU B 1 93 ? 15.906 -41.531 -11.008 1 98.38 93 LEU B O 1
ATOM 6084 N N . GLU B 1 94 ? 16.875 -39.594 -10.625 1 98 94 GLU B N 1
ATOM 6085 C CA . GLU B 1 94 ? 17.406 -39.469 -11.969 1 98 94 GLU B CA 1
ATOM 6086 C C . GLU B 1 94 ? 18.922 -39.281 -11.945 1 98 94 GLU B C 1
ATOM 6088 O O . GLU B 1 94 ? 19.469 -38.438 -12.656 1 98 94 GLU B O 1
ATOM 6093 N N . ALA B 1 95 ? 19.609 -40.031 -11.117 1 97 95 ALA B N 1
ATOM 6094 C CA . ALA B 1 95 ? 21.062 -40.125 -11.016 1 97 95 ALA B CA 1
ATOM 6095 C C . ALA B 1 95 ? 21.688 -38.75 -10.766 1 97 95 ALA B C 1
ATOM 6097 O O . ALA B 1 95 ? 22.75 -38.438 -11.305 1 97 95 ALA B O 1
ATOM 6098 N N . GLY B 1 96 ? 20.953 -37.906 -10.039 1 96.56 96 GLY B N 1
ATOM 6099 C CA . GLY B 1 96 ? 21.516 -36.625 -9.633 1 96.56 96 GLY B CA 1
ATOM 6100 C C . GLY B 1 96 ? 21.375 -35.562 -10.688 1 96.56 96 GLY B C 1
ATOM 6101 O O . GLY B 1 96 ? 22.016 -34.5 -10.602 1 96.56 96 GLY B O 1
ATOM 6102 N N . SER B 1 97 ? 20.469 -35.719 -11.648 1 97.06 97 SER B N 1
ATOM 6103 C CA . SER B 1 97 ? 20.312 -34.781 -12.742 1 97.06 97 SER B CA 1
ATOM 6104 C C . SER B 1 97 ? 19.781 -33.438 -12.242 1 97.06 97 SER B C 1
ATOM 6106 O O . SER B 1 97 ? 18.906 -33.406 -11.375 1 97.06 97 SER B O 1
ATOM 6108 N N . THR B 1 98 ? 20.312 -32.312 -12.773 1 96.69 98 THR B N 1
ATOM 6109 C CA . THR B 1 98 ? 19.812 -30.969 -12.508 1 96.69 98 THR B CA 1
ATOM 6110 C C . THR B 1 98 ? 19.25 -30.344 -13.781 1 96.69 98 THR B C 1
ATOM 6112 O O . THR B 1 98 ? 19.125 -29.125 -13.867 1 96.69 98 THR B O 1
ATOM 6115 N N . ALA B 1 99 ? 18.938 -31.188 -14.773 1 94.06 99 ALA B N 1
ATOM 6116 C CA . ALA B 1 99 ? 18.578 -30.688 -16.094 1 94.06 99 ALA B CA 1
ATOM 6117 C C . ALA B 1 99 ? 17.125 -30.219 -16.125 1 94.06 99 ALA B C 1
ATOM 6119 O O . ALA B 1 99 ? 16.75 -29.375 -16.938 1 94.06 99 ALA B O 1
ATOM 6120 N N . SER B 1 100 ? 16.297 -30.828 -15.312 1 94.38 100 SER B N 1
ATOM 6121 C CA . SER B 1 100 ? 14.867 -30.547 -15.344 1 94.38 100 SER B CA 1
ATOM 6122 C C . SER B 1 100 ? 14.32 -30.297 -13.945 1 94.38 100 SER B C 1
ATOM 6124 O O . SER B 1 100 ? 14.836 -30.828 -12.961 1 94.38 100 SER B O 1
ATOM 6126 N N . ALA B 1 101 ? 13.32 -29.406 -13.914 1 95.88 101 ALA B N 1
ATOM 6127 C CA . ALA B 1 101 ? 12.586 -29.234 -12.664 1 95.88 101 ALA B CA 1
ATOM 6128 C C . ALA B 1 101 ? 11.609 -30.391 -12.445 1 95.88 101 ALA B C 1
ATOM 6130 O O . ALA B 1 101 ? 11.242 -31.094 -13.391 1 95.88 101 ALA B O 1
ATOM 6131 N N . GLN B 1 102 ? 11.234 -30.625 -11.195 1 96.44 102 GLN B N 1
ATOM 6132 C CA . GLN B 1 102 ? 10.32 -31.703 -10.82 1 96.44 102 GLN B CA 1
ATOM 6133 C C . GLN B 1 102 ? 9.117 -31.156 -10.062 1 96.44 102 GLN B C 1
ATOM 6135 O O . GLN B 1 102 ? 9.273 -30.406 -9.086 1 96.44 102 GLN B O 1
ATOM 6140 N N . GLN B 1 103 ? 7.855 -31.578 -10.477 1 95.94 103 GLN B N 1
ATOM 6141 C CA . GLN B 1 103 ? 6.676 -31.016 -9.844 1 95.94 103 GLN B CA 1
ATOM 6142 C C . GLN B 1 103 ? 5.77 -32.094 -9.281 1 95.94 103 GLN B C 1
ATOM 6144 O O . GLN B 1 103 ? 4.652 -31.828 -8.836 1 95.94 103 GLN B O 1
ATOM 6149 N N . SER B 1 104 ? 6.191 -33.312 -9.211 1 97.88 104 SER B N 1
ATOM 6150 C CA . SER B 1 104 ? 5.328 -34.438 -8.797 1 97.88 104 SER B CA 1
ATOM 6151 C C . SER B 1 104 ? 5.309 -34.562 -7.277 1 97.88 104 SER B C 1
ATOM 6153 O O . SER B 1 104 ? 6.344 -34.812 -6.66 1 97.88 104 SER B O 1
ATOM 6155 N N . THR B 1 105 ? 4.188 -34.406 -6.715 1 98.25 105 THR B N 1
ATOM 6156 C CA . THR B 1 105 ? 4.02 -34.719 -5.301 1 98.25 105 THR B CA 1
ATOM 6157 C C . THR B 1 105 ? 3.902 -36.25 -5.098 1 98.25 105 THR B C 1
ATOM 6159 O O . THR B 1 105 ? 3.164 -36.906 -5.824 1 98.25 105 THR B O 1
ATOM 6162 N N . VAL B 1 106 ? 4.559 -36.781 -4.105 1 98.12 106 VAL B N 1
ATOM 6163 C CA . VAL B 1 106 ? 4.578 -38.219 -3.818 1 98.12 106 VAL B CA 1
ATOM 6164 C C . VAL B 1 106 ? 3.234 -38.625 -3.23 1 98.12 106 VAL B C 1
ATOM 6166 O O . VAL B 1 106 ? 2.568 -37.844 -2.551 1 98.12 106 VAL B O 1
ATOM 6169 N N . VAL B 1 107 ? 2.836 -39.812 -3.545 1 98.5 107 VAL B N 1
ATOM 6170 C CA . VAL B 1 107 ? 1.737 -40.469 -2.832 1 98.5 107 VAL B CA 1
ATOM 6171 C C . VAL B 1 107 ? 2.211 -41.812 -2.244 1 98.5 107 VAL B C 1
ATOM 6173 O O . VAL B 1 107 ? 3.18 -42.375 -2.729 1 98.5 107 VAL B O 1
ATOM 6176 N N . VAL B 1 108 ? 1.527 -42.25 -1.168 1 98.62 108 VAL B N 1
ATOM 6177 C CA . VAL B 1 108 ? 2.031 -43.375 -0.421 1 98.62 108 VAL B CA 1
ATOM 6178 C C . VAL B 1 108 ? 0.882 -44.344 -0.102 1 98.62 108 VAL B C 1
ATOM 6180 O O . VAL B 1 108 ? -0.171 -43.906 0.378 1 98.62 108 VAL B O 1
ATOM 6183 N N . GLU B 1 109 ? 1.112 -45.531 -0.378 1 98.19 109 GLU B N 1
ATOM 6184 C CA . GLU B 1 109 ? 0.195 -46.594 0.03 1 98.19 109 GLU B CA 1
ATOM 6185 C C . GLU B 1 109 ? 0.953 -47.844 0.433 1 98.19 109 GLU B C 1
ATOM 6187 O O . GLU B 1 109 ? 1.834 -48.312 -0.297 1 98.19 109 GLU B O 1
ATOM 6192 N N . ASN B 1 110 ? 0.623 -48.344 1.622 1 97.06 110 ASN B N 1
ATOM 6193 C CA . ASN B 1 110 ? 1.194 -49.562 2.16 1 97.06 110 ASN B CA 1
ATOM 6194 C C . ASN B 1 110 ? 2.721 -49.5 2.182 1 97.06 110 ASN B C 1
ATOM 6196 O O . ASN B 1 110 ? 3.385 -50.469 1.767 1 97.06 110 ASN B O 1
ATOM 6200 N N . GLY B 1 111 ? 3.215 -48.406 2.527 1 97.88 111 GLY B N 1
ATOM 6201 C CA . GLY B 1 111 ? 4.645 -48.219 2.742 1 97.88 111 GLY B CA 1
ATOM 6202 C C . GLY B 1 111 ? 5.418 -48 1.455 1 97.88 111 GLY B C 1
ATOM 6203 O O . GLY B 1 111 ? 6.652 -48 1.464 1 97.88 111 GLY B O 1
ATOM 6204 N N . VAL B 1 112 ? 4.738 -47.938 0.339 1 98.75 112 VAL B N 1
ATOM 6205 C CA . VAL B 1 112 ? 5.391 -47.688 -0.943 1 98.75 112 VAL B CA 1
ATOM 6206 C C . VAL B 1 112 ? 5.051 -46.281 -1.445 1 98.75 112 VAL B C 1
ATOM 6208 O O . VAL B 1 112 ? 3.887 -45.875 -1.437 1 98.75 112 VAL B O 1
ATOM 6211 N N . LEU B 1 113 ? 6.117 -45.594 -1.839 1 98.88 113 LEU B N 1
ATOM 6212 C CA . LEU B 1 113 ? 5.945 -44.25 -2.42 1 98.88 113 LEU B CA 1
ATOM 6213 C C . LEU B 1 113 ? 5.883 -44.344 -3.941 1 98.88 113 LEU B C 1
ATOM 6215 O O . LEU B 1 113 ? 6.648 -45.062 -4.562 1 98.88 113 LEU B O 1
ATOM 6219 N N . TYR B 1 114 ? 5.004 -43.594 -4.543 1 98.88 114 TYR B N 1
ATOM 6220 C CA . TYR B 1 114 ? 4.898 -43.469 -5.992 1 98.88 114 TYR B CA 1
ATOM 6221 C C . TYR B 1 114 ? 5.121 -42 -6.422 1 98.88 114 TYR B C 1
ATOM 6223 O O . TYR B 1 114 ? 4.516 -41.094 -5.863 1 98.88 114 TYR B O 1
ATOM 6231 N N . VAL B 1 115 ? 5.984 -41.812 -7.387 1 98.69 115 VAL B N 1
ATOM 6232 C CA . VAL B 1 115 ? 6.371 -40.5 -7.812 1 98.69 115 VAL B CA 1
ATOM 6233 C C . VAL B 1 115 ? 6.84 -40.531 -9.266 1 98.69 115 VAL B C 1
ATOM 6235 O O . VAL B 1 115 ? 7.223 -41.562 -9.773 1 98.69 115 VAL B O 1
ATOM 6238 N N . GLN B 1 116 ? 6.711 -39.375 -9.93 1 97.94 116 GLN B N 1
ATOM 6239 C CA . GLN B 1 116 ? 7.117 -39.219 -11.328 1 97.94 116 GLN B CA 1
ATOM 6240 C C . GLN B 1 116 ? 8.188 -38.156 -11.492 1 97.94 116 GLN B C 1
ATOM 6242 O O . GLN B 1 116 ? 8.344 -37.281 -10.625 1 97.94 116 GLN B O 1
ATOM 6247 N N . THR B 1 117 ? 8.938 -38.281 -12.562 1 97.94 117 THR B N 1
ATOM 6248 C CA . THR B 1 117 ? 9.898 -37.25 -12.906 1 97.94 117 THR B CA 1
ATOM 6249 C C . THR B 1 117 ? 9.609 -36.656 -14.289 1 97.94 117 THR B C 1
ATOM 6251 O O . THR B 1 117 ? 8.938 -37.312 -15.102 1 97.94 117 THR B O 1
ATOM 6254 N N . THR B 1 118 ? 10.07 -35.469 -14.5 1 96.56 118 THR B N 1
ATOM 6255 C CA . THR B 1 118 ? 9.914 -34.781 -15.773 1 96.56 118 THR B CA 1
ATOM 6256 C C . THR B 1 118 ? 10.523 -35.594 -16.906 1 96.56 118 THR B C 1
ATOM 6258 O O . THR B 1 118 ? 10.133 -35.438 -18.062 1 96.56 118 THR B O 1
ATOM 6261 N N . GLN B 1 119 ? 11.406 -36.5 -16.625 1 96.38 119 GLN B N 1
ATOM 6262 C CA . GLN B 1 119 ? 12.039 -37.406 -17.594 1 96.38 119 GLN B CA 1
ATOM 6263 C C . GLN B 1 119 ? 11.086 -38.5 -18 1 96.38 119 GLN B C 1
ATOM 6265 O O . GLN B 1 119 ? 11.469 -39.406 -18.75 1 96.38 119 GLN B O 1
ATOM 6270 N N . GLN B 1 120 ? 9.891 -38.5 -17.516 1 97.38 120 GLN B N 1
ATOM 6271 C CA . GLN B 1 120 ? 8.797 -39.406 -17.891 1 97.38 120 GLN B CA 1
ATOM 6272 C C . GLN B 1 120 ? 8.961 -40.781 -17.25 1 97.38 120 GLN B C 1
ATOM 6274 O O . GLN B 1 120 ? 8.633 -41.781 -17.859 1 97.38 120 GLN B O 1
ATOM 6279 N N . ASN B 1 121 ? 9.57 -40.75 -16.109 1 98.44 121 ASN B N 1
ATOM 6280 C CA . ASN B 1 121 ? 9.656 -42 -15.344 1 98.44 121 ASN B CA 1
ATOM 6281 C C . ASN B 1 121 ? 8.695 -42 -14.164 1 98.44 121 ASN B C 1
ATOM 6283 O O . ASN B 1 121 ? 8.531 -40.969 -13.492 1 98.44 121 ASN B O 1
ATOM 6287 N N . VAL B 1 122 ? 8.047 -43.125 -14 1 98.81 122 VAL B N 1
ATOM 6288 C CA . VAL B 1 122 ? 7.254 -43.406 -12.805 1 98.81 122 VAL B CA 1
ATOM 6289 C C . VAL B 1 122 ? 7.984 -44.375 -11.898 1 98.81 122 VAL B C 1
ATOM 6291 O O . VAL B 1 122 ? 8.453 -45.406 -12.352 1 98.81 122 VAL B O 1
ATOM 6294 N N . PHE B 1 123 ? 8.109 -44 -10.633 1 98.88 123 PHE B N 1
ATOM 6295 C CA . PHE B 1 123 ? 8.867 -44.812 -9.688 1 98.88 123 PHE B CA 1
ATOM 6296 C C . PHE B 1 123 ? 7.957 -45.344 -8.586 1 98.88 123 PHE B C 1
ATOM 6298 O O . PHE B 1 123 ? 7.066 -44.625 -8.109 1 98.88 123 PHE B O 1
ATOM 6305 N N . ALA B 1 124 ? 8.188 -46.562 -8.211 1 98.88 124 ALA B N 1
ATOM 6306 C CA . ALA B 1 124 ? 7.781 -47.094 -6.91 1 98.88 124 ALA B CA 1
ATOM 6307 C C . ALA B 1 124 ? 8.977 -47.25 -5.984 1 98.88 124 ALA B C 1
ATOM 6309 O O . ALA B 1 124 ? 9.945 -47.969 -6.324 1 98.88 124 ALA B O 1
ATOM 6310 N N . ILE B 1 125 ? 8.867 -46.594 -4.824 1 98.88 125 ILE B N 1
ATOM 6311 C CA . ILE B 1 125 ? 9.992 -46.562 -3.895 1 98.88 125 ILE B CA 1
ATOM 6312 C C . ILE B 1 125 ? 9.578 -47.156 -2.551 1 98.88 125 ILE B C 1
ATOM 6314 O O . ILE B 1 125 ? 8.523 -46.812 -2.014 1 98.88 125 ILE B O 1
ATOM 6318 N N . ASP B 1 126 ? 10.422 -48 -2.016 1 98.75 126 ASP B N 1
ATOM 6319 C CA . ASP B 1 126 ? 10.18 -48.531 -0.674 1 98.75 126 ASP B CA 1
ATOM 6320 C C . ASP B 1 126 ? 10.258 -47.406 0.368 1 98.75 126 ASP B C 1
ATOM 6322 O O . ASP B 1 126 ? 11.305 -46.781 0.523 1 98.75 126 ASP B O 1
ATOM 6326 N N . GLY B 1 127 ? 9.219 -47.25 1.146 1 98.69 127 GLY B N 1
ATOM 6327 C CA . GLY B 1 127 ? 9.109 -46.094 2.041 1 98.69 127 GLY B CA 1
ATOM 6328 C C . GLY B 1 127 ? 10.023 -46.188 3.246 1 98.69 127 GLY B C 1
ATOM 6329 O O . GLY B 1 127 ? 10.297 -45.188 3.908 1 98.69 127 GLY B O 1
ATOM 6330 N N . ARG B 1 128 ? 10.422 -47.375 3.545 1 98.31 128 ARG B N 1
ATOM 6331 C CA . ARG B 1 128 ? 11.297 -47.562 4.699 1 98.31 128 ARG B CA 1
ATOM 6332 C C . ARG B 1 128 ? 12.75 -47.281 4.336 1 98.31 128 ARG B C 1
ATOM 6334 O O . ARG B 1 128 ? 13.508 -46.75 5.133 1 98.31 128 ARG B O 1
ATOM 6341 N N . SER B 1 129 ? 13.133 -47.688 3.078 1 98 129 SER B N 1
ATOM 6342 C CA . SER B 1 129 ? 14.555 -47.719 2.766 1 98 129 SER B CA 1
ATOM 6343 C C . SER B 1 129 ? 14.914 -46.75 1.648 1 98 129 SER B C 1
ATOM 6345 O O . SER B 1 129 ? 16.078 -46.438 1.453 1 98 129 SER B O 1
ATOM 6347 N N . GLY B 1 130 ? 14.008 -46.469 0.915 1 98.31 130 GLY B N 1
ATOM 6348 C CA . GLY B 1 130 ? 14.289 -45.625 -0.242 1 98.31 130 GLY B CA 1
ATOM 6349 C C . GLY B 1 130 ? 14.695 -46.438 -1.468 1 98.31 130 GLY B C 1
ATOM 6350 O O . GLY B 1 130 ? 14.961 -45.844 -2.525 1 98.31 130 GLY B O 1
ATOM 6351 N N . LYS B 1 131 ? 14.625 -47.719 -1.368 1 98.38 131 LYS B N 1
ATOM 6352 C CA . LYS B 1 131 ? 15.016 -48.562 -2.5 1 98.38 131 LYS B CA 1
ATOM 6353 C C . LYS B 1 131 ? 13.945 -48.531 -3.588 1 98.38 131 LYS B C 1
ATOM 6355 O O . LYS B 1 131 ? 12.75 -48.594 -3.291 1 98.38 131 LYS B O 1
ATOM 6360 N N . THR B 1 132 ? 14.445 -48.469 -4.828 1 98.56 132 THR B N 1
ATOM 6361 C CA . THR B 1 132 ? 13.523 -48.531 -5.957 1 98.56 132 THR B CA 1
ATOM 6362 C C . THR B 1 132 ? 12.977 -49.938 -6.145 1 98.56 132 THR B C 1
ATOM 6364 O O . THR B 1 132 ? 13.742 -50.875 -6.324 1 98.56 132 THR B O 1
ATOM 6367 N N . LYS B 1 133 ? 11.703 -50.031 -6.117 1 98.75 133 LYS B N 1
ATOM 6368 C CA . LYS B 1 133 ? 11.047 -51.281 -6.395 1 98.75 133 LYS B CA 1
ATOM 6369 C C . LYS B 1 133 ? 10.875 -51.5 -7.895 1 98.75 133 LYS B C 1
ATOM 6371 O O . LYS B 1 133 ? 11.148 -52.594 -8.406 1 98.75 133 LYS B O 1
ATOM 6376 N N . TRP B 1 134 ? 10.398 -50.5 -8.578 1 98.62 134 TRP B N 1
ATOM 6377 C CA . TRP B 1 134 ? 10.328 -50.531 -10.031 1 98.62 134 TRP B CA 1
ATOM 6378 C C . TRP B 1 134 ? 10.328 -49.125 -10.609 1 98.62 134 TRP B C 1
ATOM 6380 O O . TRP B 1 134 ? 10.094 -48.156 -9.891 1 98.62 134 TRP B O 1
ATOM 6390 N N . THR B 1 135 ? 10.734 -49.031 -11.82 1 98.62 135 THR B N 1
ATOM 6391 C CA . THR B 1 135 ? 10.688 -47.812 -12.648 1 98.62 135 THR B CA 1
ATOM 6392 C C . THR B 1 135 ? 10.094 -48.125 -14.016 1 98.62 135 THR B C 1
ATOM 6394 O O . THR B 1 135 ? 10.414 -49.156 -14.617 1 98.62 135 THR B O 1
ATOM 6397 N N . THR B 1 136 ? 9.156 -47.312 -14.445 1 98.75 136 THR B N 1
ATOM 6398 C CA . THR B 1 136 ? 8.586 -47.438 -15.781 1 98.75 136 THR B CA 1
ATOM 6399 C C . THR B 1 136 ? 8.672 -46.125 -16.531 1 98.75 136 THR B C 1
ATOM 6401 O O . THR B 1 136 ? 8.234 -45.062 -16.031 1 98.75 136 THR B O 1
ATOM 6404 N N . ASN B 1 137 ? 9.258 -46.156 -17.703 1 98.31 137 ASN B N 1
ATOM 6405 C CA . ASN B 1 137 ? 9.297 -44.969 -18.578 1 98.31 137 ASN B CA 1
ATOM 6406 C C . ASN B 1 137 ? 8.031 -44.875 -19.422 1 98.31 137 ASN B C 1
ATOM 6408 O O . ASN B 1 137 ? 7.637 -45.812 -20.094 1 98.31 137 ASN B O 1
ATOM 6412 N N . VAL B 1 138 ? 7.387 -43.75 -19.375 1 97.5 138 VAL B N 1
ATOM 6413 C CA . VAL B 1 138 ? 6.094 -43.594 -20.031 1 97.5 138 VAL B CA 1
ATOM 6414 C C . VAL B 1 138 ? 6.23 -42.656 -21.234 1 97.5 138 VAL B C 1
ATOM 6416 O O . VAL B 1 138 ? 5.227 -42.25 -21.812 1 97.5 138 VAL B O 1
ATOM 6419 N N . GLY B 1 139 ? 7.383 -42.281 -21.641 1 94.25 139 GLY B N 1
ATOM 6420 C CA . GLY B 1 139 ? 7.559 -41.469 -22.812 1 94.25 139 GLY B CA 1
ATOM 6421 C C . GLY B 1 139 ? 8.836 -40.656 -22.797 1 94.25 139 GLY B C 1
ATOM 6422 O O . GLY B 1 139 ? 9.703 -40.875 -21.938 1 94.25 139 GLY B O 1
ATOM 6423 N N . THR B 1 140 ? 8.945 -39.656 -23.781 1 92.62 140 THR B N 1
ATOM 6424 C CA . THR B 1 140 ? 10.141 -38.844 -23.891 1 92.62 140 THR B CA 1
ATOM 6425 C C . THR B 1 140 ? 9.773 -37.375 -23.922 1 92.62 140 THR B C 1
ATOM 6427 O O . THR B 1 140 ? 10.586 -36.5 -23.562 1 92.62 140 THR B O 1
ATOM 6430 N N . LYS B 1 141 ? 8.586 -37.094 -24.375 1 92.62 141 LYS B N 1
ATOM 6431 C CA . LYS B 1 141 ? 8.125 -35.719 -24.391 1 92.62 141 LYS B CA 1
ATOM 6432 C C . LYS B 1 141 ? 7.695 -35.281 -23 1 92.62 141 LYS B C 1
ATOM 6434 O O . LYS B 1 141 ? 6.953 -35.969 -22.312 1 92.62 141 LYS B O 1
ATOM 6439 N N . THR B 1 142 ? 8.133 -34.031 -22.625 1 91.44 142 THR B N 1
ATOM 6440 C CA . THR B 1 142 ? 7.918 -33.625 -21.25 1 91.44 142 THR B CA 1
ATOM 6441 C C . THR B 1 142 ? 6.605 -32.875 -21.109 1 91.44 142 THR B C 1
ATOM 6443 O O . THR B 1 142 ? 6.078 -32.344 -22.109 1 91.44 142 THR B O 1
ATOM 6446 N N . THR B 1 143 ? 6.031 -32.812 -20 1 91.69 143 THR B N 1
ATOM 6447 C CA . THR B 1 143 ? 4.895 -32.031 -19.531 1 91.69 143 THR B CA 1
ATOM 6448 C C . THR B 1 143 ? 4.965 -31.812 -18.016 1 91.69 143 THR B C 1
ATOM 6450 O O . THR B 1 143 ? 5.91 -32.281 -17.375 1 91.69 143 THR B O 1
ATOM 6453 N N . ASN B 1 144 ? 4.078 -31 -17.516 1 90.75 144 ASN B N 1
ATOM 6454 C CA . ASN B 1 144 ? 4.035 -30.812 -16.062 1 90.75 144 ASN B CA 1
ATOM 6455 C C . ASN B 1 144 ? 3.314 -31.953 -15.367 1 90.75 144 ASN B C 1
ATOM 6457 O O . ASN B 1 144 ? 2.09 -31.922 -15.227 1 90.75 144 ASN B O 1
ATOM 6461 N N . MET B 1 145 ? 4.105 -32.938 -14.914 1 93.06 145 MET B N 1
ATOM 6462 C CA . MET B 1 145 ? 3.588 -34.094 -14.172 1 93.06 145 MET B CA 1
ATOM 6463 C C . MET B 1 145 ? 3.529 -33.781 -12.68 1 93.06 145 MET B C 1
ATOM 6465 O O . MET B 1 145 ? 4.566 -33.656 -12.023 1 93.06 145 MET B O 1
ATOM 6469 N N . ARG B 1 146 ? 2.309 -33.719 -12.18 1 96.44 146 ARG B N 1
ATOM 6470 C CA . ARG B 1 146 ? 2.244 -33.188 -10.82 1 96.44 146 ARG B CA 1
ATOM 6471 C C . ARG B 1 146 ? 1.814 -34.25 -9.828 1 96.44 146 ARG B C 1
ATOM 6473 O O . ARG B 1 146 ? 1.727 -34 -8.625 1 96.44 146 ARG B O 1
ATOM 6480 N N . GLY B 1 147 ? 1.471 -35.5 -10.281 1 97.88 147 GLY B N 1
ATOM 6481 C CA . GLY B 1 147 ? 1.198 -36.594 -9.359 1 97.88 147 GLY B CA 1
ATOM 6482 C C . GLY B 1 147 ? 0.423 -37.75 -9.992 1 97.88 147 GLY B C 1
ATOM 6483 O O . GLY B 1 147 ? -0.32 -37.531 -10.953 1 97.88 147 GLY B O 1
ATOM 6484 N N . VAL B 1 148 ? 0.586 -38.969 -9.438 1 98.69 148 VAL B N 1
ATOM 6485 C CA . VAL B 1 148 ? -0.12 -40.156 -9.906 1 98.69 148 VAL B CA 1
ATOM 6486 C C . VAL B 1 148 ? -1.365 -40.375 -9.055 1 98.69 148 VAL B C 1
ATOM 6488 O O . VAL B 1 148 ? -1.528 -39.75 -8 1 98.69 148 VAL B O 1
ATOM 6491 N N . ALA B 1 149 ? -2.219 -41.219 -9.586 1 98.75 149 ALA B N 1
ATOM 6492 C CA . ALA B 1 149 ? -3.34 -41.719 -8.797 1 98.75 149 ALA B CA 1
ATOM 6493 C C . ALA B 1 149 ? -3.217 -43.219 -8.555 1 98.75 149 ALA B C 1
ATOM 6495 O O . ALA B 1 149 ? -2.602 -43.938 -9.352 1 98.75 149 ALA B O 1
ATOM 6496 N N . LEU B 1 150 ? -3.74 -43.656 -7.418 1 98.5 150 LEU B N 1
ATOM 6497 C CA . LEU B 1 150 ? -3.801 -45.062 -7.062 1 98.5 150 LEU B CA 1
ATOM 6498 C C . LEU B 1 150 ? -5.246 -45.531 -6.984 1 98.5 150 LEU B C 1
ATOM 6500 O O . LEU B 1 150 ? -6.113 -44.844 -6.469 1 98.5 150 LEU B O 1
ATOM 6504 N N . GLY B 1 151 ? -5.484 -46.656 -7.57 1 97.69 151 GLY B N 1
ATOM 6505 C CA . GLY B 1 151 ? -6.793 -47.312 -7.488 1 97.69 151 GLY B CA 1
ATOM 6506 C C . GLY B 1 151 ? -6.844 -48.656 -8.164 1 97.69 151 GLY B C 1
ATOM 6507 O O . GLY B 1 151 ? -6.195 -48.875 -9.195 1 97.69 151 GLY B O 1
ATOM 6508 N N . GLU B 1 152 ? -7.535 -49.594 -7.562 1 96.62 152 GLU B N 1
ATOM 6509 C CA . GLU B 1 152 ? -7.777 -50.906 -8.133 1 96.62 152 GLU B CA 1
ATOM 6510 C C . GLU B 1 152 ? -6.465 -51.656 -8.391 1 96.62 152 GLU B C 1
ATOM 6512 O O . GLU B 1 152 ? -6.328 -52.344 -9.398 1 96.62 152 GLU B O 1
ATOM 6517 N N . GLY B 1 153 ? -5.527 -51.375 -7.586 1 97.25 153 GLY B N 1
ATOM 6518 C CA . GLY B 1 153 ? -4.234 -52.031 -7.742 1 97.25 153 GLY B CA 1
ATOM 6519 C C . GLY B 1 153 ? -3.41 -51.469 -8.875 1 97.25 153 GLY B C 1
ATOM 6520 O O . GLY B 1 153 ? -2.457 -52.094 -9.336 1 97.25 153 GLY B O 1
ATOM 6521 N N . LEU B 1 154 ? -3.771 -50.312 -9.336 1 98.5 154 LEU B N 1
ATOM 6522 C CA . LEU B 1 154 ? -3.088 -49.688 -10.461 1 98.5 154 LEU B CA 1
ATOM 6523 C C . LEU B 1 154 ? -2.539 -48.312 -10.062 1 98.5 154 LEU B C 1
ATOM 6525 O O . LEU B 1 154 ? -3.014 -47.719 -9.102 1 98.5 154 LEU B O 1
ATOM 6529 N N . VAL B 1 155 ? -1.477 -47.906 -10.758 1 98.75 155 VAL B N 1
ATOM 6530 C CA . VAL B 1 155 ? -0.935 -46.562 -10.727 1 98.75 155 VAL B CA 1
ATOM 6531 C C . VAL B 1 155 ? -1.254 -45.844 -12.039 1 98.75 155 VAL B C 1
ATOM 6533 O O . VAL B 1 155 ? -0.887 -46.312 -13.117 1 98.75 155 VAL B O 1
ATOM 6536 N N . PHE B 1 156 ? -1.97 -44.75 -11.977 1 98.81 156 PHE B N 1
ATOM 6537 C CA . PHE B 1 156 ? -2.342 -44 -13.18 1 98.81 156 PHE B CA 1
ATOM 6538 C C . PHE B 1 156 ? -1.439 -42.781 -13.367 1 98.81 156 PHE B C 1
ATOM 6540 O O . PHE B 1 156 ? -1.234 -42 -12.43 1 98.81 156 PHE B O 1
ATOM 6547 N N . SER B 1 157 ? -0.899 -42.625 -14.5 1 98.31 157 SER B N 1
ATOM 6548 C CA . SER B 1 157 ? -0.013 -41.531 -14.859 1 98.31 157 SER B CA 1
ATOM 6549 C C . SER B 1 157 ? -0.33 -40.969 -16.25 1 98.31 157 SER B C 1
ATOM 6551 O O . SER B 1 157 ? -1.083 -41.594 -17 1 98.31 157 SER B O 1
ATOM 6553 N N . THR B 1 158 ? 0.135 -39.75 -16.5 1 97.25 158 THR B N 1
ATOM 6554 C CA . THR B 1 158 ? 0.044 -39.156 -17.828 1 97.25 158 THR B CA 1
ATOM 6555 C C . THR B 1 158 ? 1.434 -38.875 -18.391 1 97.25 158 THR B C 1
ATOM 6557 O O . THR B 1 158 ? 2.424 -38.875 -17.656 1 97.25 158 THR B O 1
ATOM 6560 N N . SER B 1 159 ? 1.514 -38.719 -19.734 1 95.56 159 SER B N 1
ATOM 6561 C CA . SER B 1 159 ? 2.785 -38.406 -20.391 1 95.56 159 SER B CA 1
ATOM 6562 C C . SER B 1 159 ? 2.686 -37.156 -21.25 1 95.56 159 SER B C 1
ATOM 6564 O O . SER B 1 159 ? 1.586 -36.719 -21.562 1 95.56 159 SER B O 1
ATOM 6566 N N . GLY B 1 160 ? 3.865 -36.656 -21.609 1 93.12 160 GLY B N 1
ATOM 6567 C CA . GLY B 1 160 ? 3.92 -35.5 -22.5 1 93.12 160 GLY B CA 1
ATOM 6568 C C . GLY B 1 160 ? 3.447 -35.812 -23.906 1 93.12 160 GLY B C 1
ATOM 6569 O O . GLY B 1 160 ? 3.127 -34.906 -24.672 1 93.12 160 GLY B O 1
ATOM 6570 N N . GLU B 1 161 ? 3.373 -37.094 -24.25 1 92.81 161 GLU B N 1
ATOM 6571 C CA . GLU B 1 161 ? 2.854 -37.5 -25.547 1 92.81 161 GLU B CA 1
ATOM 6572 C C . GLU B 1 161 ? 1.33 -37.594 -25.531 1 92.81 161 GLU B C 1
ATOM 6574 O O . GLU B 1 161 ? 0.717 -38.031 -26.5 1 92.81 161 GLU B O 1
ATOM 6579 N N . ASN B 1 162 ? 0.763 -37.188 -24.438 1 93.38 162 ASN B N 1
ATOM 6580 C CA . ASN B 1 162 ? -0.681 -37.156 -24.234 1 93.38 162 ASN B CA 1
ATOM 6581 C C . ASN B 1 162 ? -1.291 -38.531 -24.156 1 93.38 162 ASN B C 1
ATOM 6583 O O . ASN B 1 162 ? -2.334 -38.812 -24.766 1 93.38 162 ASN B O 1
ATOM 6587 N N . ASN B 1 163 ? -0.556 -39.375 -23.484 1 96.25 163 ASN B N 1
ATOM 6588 C CA . ASN B 1 163 ? -1.095 -40.688 -23.125 1 96.25 163 ASN B CA 1
ATOM 6589 C C . ASN B 1 163 ? -1.4 -40.781 -21.625 1 96.25 163 ASN B C 1
ATOM 6591 O O . ASN B 1 163 ? -0.662 -40.25 -20.797 1 96.25 163 ASN B O 1
ATOM 6595 N N . VAL B 1 164 ? -2.486 -41.469 -21.375 1 98.12 164 VAL B N 1
ATOM 6596 C CA . VAL B 1 164 ? -2.76 -41.906 -20.016 1 98.12 164 VAL B CA 1
ATOM 6597 C C . VAL B 1 164 ? -2.334 -43.375 -19.844 1 98.12 164 VAL B C 1
ATOM 6599 O O . VAL B 1 164 ? -2.629 -44.219 -20.688 1 98.12 164 VAL B O 1
ATOM 6602 N N . TYR B 1 165 ? -1.62 -43.656 -18.766 1 98.56 165 TYR B N 1
ATOM 6603 C CA . TYR B 1 165 ? -1.136 -45 -18.5 1 98.56 165 TYR B CA 1
ATOM 6604 C C . TYR B 1 165 ? -1.768 -45.562 -17.219 1 98.56 165 TYR B C 1
ATOM 6606 O O . TYR B 1 165 ? -1.945 -44.844 -16.234 1 98.56 165 TYR B O 1
ATOM 6614 N N . ALA B 1 166 ? -2.1 -46.812 -17.281 1 98.88 166 ALA B N 1
ATOM 6615 C CA . ALA B 1 166 ? -2.328 -47.594 -16.078 1 98.88 166 ALA B CA 1
ATOM 6616 C C . ALA B 1 166 ? -1.214 -48.625 -15.875 1 98.88 166 ALA B C 1
ATOM 6618 O O . ALA B 1 166 ? -0.979 -49.469 -16.75 1 98.88 166 ALA B O 1
ATOM 6619 N N . LEU B 1 167 ? -0.555 -48.5 -14.773 1 98.88 167 LEU B N 1
ATOM 6620 C CA . LEU B 1 167 ? 0.54 -49.406 -14.438 1 98.88 167 LEU B CA 1
ATOM 6621 C C . LEU B 1 167 ? 0.149 -50.312 -13.281 1 98.88 167 LEU B C 1
ATOM 6623 O O . LEU B 1 167 ? -0.523 -49.875 -12.344 1 98.88 167 LEU B O 1
ATOM 6627 N N . ASP B 1 168 ? 0.623 -51.531 -13.383 1 98.5 168 ASP B N 1
ATOM 6628 C CA . ASP B 1 168 ? 0.449 -52.438 -12.242 1 98.5 168 ASP B CA 1
ATOM 6629 C C . ASP B 1 168 ? 1.191 -51.906 -11.016 1 98.5 168 ASP B C 1
ATOM 6631 O O . ASP B 1 168 ? 2.387 -51.625 -11.086 1 98.5 168 ASP B O 1
ATOM 6635 N N . GLN B 1 169 ? 0.48 -51.844 -9.969 1 97.62 169 GLN B N 1
ATOM 6636 C CA . GLN B 1 169 ? 1.023 -51.219 -8.773 1 97.62 169 GLN B CA 1
ATOM 6637 C C . GLN B 1 169 ? 2.219 -52 -8.234 1 97.62 169 GLN B C 1
ATOM 6639 O O . GLN B 1 169 ? 3.156 -51.406 -7.691 1 97.62 169 GLN B O 1
ATOM 6644 N N . ALA B 1 170 ? 2.244 -53.25 -8.375 1 97.38 170 ALA B N 1
ATOM 6645 C CA . ALA B 1 170 ? 3.277 -54.125 -7.805 1 97.38 170 ALA B CA 1
ATOM 6646 C C . ALA B 1 170 ? 4.508 -54.188 -8.703 1 97.38 170 ALA B C 1
ATOM 6648 O O . ALA B 1 170 ? 5.637 -54.281 -8.219 1 97.38 170 ALA B O 1
ATOM 6649 N N . THR B 1 171 ? 4.281 -54.031 -10.039 1 98.12 171 THR B N 1
ATOM 6650 C CA . THR B 1 171 ? 5.387 -54.375 -10.93 1 98.12 171 THR B CA 1
ATOM 6651 C C . THR B 1 171 ? 5.75 -53.188 -11.82 1 98.12 171 THR B C 1
ATOM 6653 O O . THR B 1 171 ? 6.824 -53.188 -12.438 1 98.12 171 THR B O 1
ATOM 6656 N N . GLY B 1 172 ? 4.879 -52.344 -11.953 1 98.56 172 GLY B N 1
ATOM 6657 C CA . GLY B 1 172 ? 5.117 -51.25 -12.859 1 98.56 172 GLY B CA 1
ATOM 6658 C C . GLY B 1 172 ? 4.805 -51.562 -14.305 1 98.56 172 GLY B C 1
ATOM 6659 O O . GLY B 1 172 ? 4.984 -50.719 -15.195 1 98.56 172 GLY B O 1
ATOM 6660 N N . ALA B 1 173 ? 4.266 -52.75 -14.531 1 98.56 173 ALA B N 1
ATOM 6661 C CA . ALA B 1 173 ? 3.955 -53.156 -15.898 1 98.56 173 ALA B CA 1
ATOM 6662 C C . ALA B 1 173 ? 2.783 -52.344 -16.453 1 98.56 173 ALA B C 1
ATOM 6664 O O . ALA B 1 173 ? 1.81 -52.094 -15.742 1 98.56 173 ALA B O 1
ATOM 6665 N N . VAL B 1 174 ? 2.9 -52 -17.688 1 98.56 174 VAL B N 1
ATOM 6666 C CA . VAL B 1 174 ? 1.812 -51.281 -18.344 1 98.56 174 VAL B CA 1
ATOM 6667 C C . VAL B 1 174 ? 0.624 -52.219 -18.547 1 98.56 174 VAL B C 1
ATOM 6669 O O . VAL B 1 174 ? 0.742 -53.25 -19.234 1 98.56 174 VAL B O 1
ATOM 6672 N N . LYS B 1 175 ? -0.466 -51.906 -17.984 1 98.5 175 LYS B N 1
ATOM 6673 C CA . LYS B 1 175 ? -1.696 -52.688 -18.172 1 98.5 175 LYS B CA 1
ATOM 6674 C C . LYS B 1 175 ? -2.49 -52.125 -19.359 1 98.5 175 LYS B C 1
ATOM 6676 O O . LYS B 1 175 ? -3.037 -52.906 -20.156 1 98.5 175 LYS B O 1
ATOM 6681 N N . TRP B 1 176 ? -2.627 -50.812 -19.438 1 98 176 TRP B N 1
ATOM 6682 C CA . TRP B 1 176 ? -3.217 -50.188 -20.625 1 98 176 TRP B CA 1
ATOM 6683 C C . TRP B 1 176 ? -2.664 -48.781 -20.828 1 98 176 TRP B C 1
ATOM 6685 O O . TRP B 1 176 ? -2.039 -48.219 -19.922 1 98 176 TRP B O 1
ATOM 6695 N N . LYS B 1 177 ? -2.814 -48.312 -22.016 1 97.44 177 LYS B N 1
ATOM 6696 C CA . LYS B 1 177 ? -2.447 -47 -22.469 1 97.44 177 LYS B CA 1
ATOM 6697 C C . LYS B 1 177 ? -3.547 -46.375 -23.344 1 97.44 177 LYS B C 1
ATOM 6699 O O . LYS B 1 177 ? -4.156 -47.062 -24.156 1 97.44 177 LYS B O 1
ATOM 6704 N N . ARG B 1 178 ? -3.875 -45.094 -23.094 1 97.06 178 ARG B N 1
ATOM 6705 C CA . ARG B 1 178 ? -4.906 -44.406 -23.844 1 97.06 178 ARG B CA 1
ATOM 6706 C C . ARG B 1 178 ? -4.414 -43.031 -24.297 1 97.06 178 ARG B C 1
ATOM 6708 O O . ARG B 1 178 ? -3.971 -42.219 -23.484 1 97.06 178 ARG B O 1
ATOM 6715 N N . ALA B 1 179 ? -4.504 -42.781 -25.625 1 94.5 179 ALA B N 1
ATOM 6716 C CA . ALA B 1 179 ? -4.176 -41.438 -26.156 1 94.5 179 ALA B CA 1
ATOM 6717 C C . ALA B 1 179 ? -5.336 -40.469 -25.938 1 94.5 179 ALA B C 1
ATOM 6719 O O . ALA B 1 179 ? -6.5 -40.844 -26.141 1 94.5 179 ALA B O 1
ATOM 6720 N N . LEU B 1 180 ? -5.086 -39.344 -25.422 1 93.38 180 LEU B N 1
ATOM 6721 C CA . LEU B 1 180 ? -6.031 -38.25 -25.328 1 93.38 180 LEU B CA 1
ATOM 6722 C C . LEU B 1 180 ? -5.531 -37.031 -26.109 1 93.38 180 LEU B C 1
ATOM 6724 O O . LEU B 1 180 ? -4.414 -37.062 -26.625 1 93.38 180 LEU B O 1
ATOM 6728 N N . ILE B 1 181 ? -6.422 -35.938 -26.25 1 89.75 181 ILE B N 1
ATOM 6729 C CA . ILE B 1 181 ? -6.125 -34.719 -26.984 1 89.75 181 ILE B CA 1
ATOM 6730 C C . ILE B 1 181 ? -5.723 -35.062 -28.422 1 89.75 181 ILE B C 1
ATOM 6732 O O . ILE B 1 181 ? -4.715 -34.562 -28.922 1 89.75 181 ILE B O 1
ATOM 6736 N N . THR B 1 182 ? -6.438 -35.906 -29.031 1 83.44 182 THR B N 1
ATOM 6737 C CA . THR B 1 182 ? -6.176 -36.344 -30.391 1 83.44 182 THR B CA 1
ATOM 6738 C C . THR B 1 182 ? -6.848 -35.406 -31.391 1 83.44 182 THR B C 1
ATOM 6740 O O . THR B 1 182 ? -7.734 -34.625 -31.031 1 83.44 182 THR B O 1
ATOM 6743 N N . ALA B 1 183 ? -6.309 -35.406 -32.594 1 68.56 183 ALA B N 1
ATOM 6744 C CA . ALA B 1 183 ? -6.84 -34.562 -33.656 1 68.56 183 ALA B CA 1
ATOM 6745 C C . ALA B 1 183 ? -8.344 -34.75 -33.812 1 68.56 183 ALA B C 1
ATOM 6747 O O . ALA B 1 183 ? -9.07 -33.812 -34.125 1 68.56 183 ALA B O 1
ATOM 6748 N N . ASP B 1 184 ? -8.789 -35.875 -33.562 1 62.09 184 ASP B N 1
ATOM 6749 C CA . ASP B 1 184 ? -10.188 -36.219 -33.812 1 62.09 184 ASP B CA 1
ATOM 6750 C C . ASP B 1 184 ? -11.086 -35.625 -32.719 1 62.09 184 ASP B C 1
ATOM 6752 O O . ASP B 1 184 ? -12.297 -35.531 -32.875 1 62.09 184 ASP B O 1
ATOM 6756 N N . GLU B 1 185 ? -10.461 -35.312 -31.609 1 65.06 185 GLU B N 1
ATOM 6757 C CA . GLU B 1 185 ? -11.266 -34.781 -30.516 1 65.06 185 GLU B CA 1
ATOM 6758 C C . GLU B 1 185 ? -11.656 -33.344 -30.75 1 65.06 185 GLU B C 1
ATOM 6760 O O . GLU B 1 185 ? -12.594 -32.812 -30.125 1 65.06 185 GLU B O 1
ATOM 6765 N N . GLY B 1 186 ? -11.133 -32.719 -31.719 1 56.5 186 GLY B N 1
ATOM 6766 C CA . GLY B 1 186 ? -11.359 -31.297 -31.906 1 56.5 186 GLY B CA 1
ATOM 6767 C C . GLY B 1 186 ? -10.641 -30.438 -30.875 1 56.5 186 GLY B C 1
ATOM 6768 O O . GLY B 1 186 ? -9.961 -30.969 -30 1 56.5 186 GLY B O 1
ATOM 6769 N N . GLY B 1 187 ? -10.555 -29.109 -30.906 1 53.44 187 GLY B N 1
ATOM 6770 C CA . GLY B 1 187 ? -10.023 -28.156 -29.953 1 53.44 187 GLY B CA 1
ATOM 6771 C C . GLY B 1 187 ? -8.57 -27.797 -30.219 1 53.44 187 GLY B C 1
ATOM 6772 O O . GLY B 1 187 ? -8.039 -26.844 -29.625 1 53.44 187 GLY B O 1
ATOM 6773 N N . GLY B 1 188 ? -7.699 -28.75 -30.781 1 50.47 188 GLY B N 1
ATOM 6774 C CA . GLY B 1 188 ? -6.25 -28.656 -30.828 1 50.47 188 GLY B CA 1
ATOM 6775 C C . GLY B 1 188 ? -5.734 -28.031 -32.125 1 50.47 188 GLY B C 1
ATOM 6776 O O . GLY B 1 188 ? -4.605 -27.531 -32.156 1 50.47 188 GLY B O 1
ATOM 6777 N N . ASP B 1 189 ? -6.328 -28.625 -33.156 1 43.25 189 ASP B N 1
ATOM 6778 C CA . ASP B 1 189 ? -5.48 -28.547 -34.344 1 43.25 189 ASP B CA 1
ATOM 6779 C C . ASP B 1 189 ? -5.242 -27.109 -34.781 1 43.25 189 ASP B C 1
ATOM 6781 O O . ASP B 1 189 ? -4.578 -26.844 -35.781 1 43.25 189 ASP B O 1
ATOM 6785 N N . THR B 1 190 ? -6.164 -26.406 -34.531 1 41.69 190 THR B N 1
ATOM 6786 C CA . THR B 1 190 ? -5.859 -25.156 -35.188 1 41.69 190 THR B CA 1
ATOM 6787 C C . THR B 1 190 ? -4.812 -24.359 -34.406 1 41.69 190 THR B C 1
ATOM 6789 O O . THR B 1 190 ? -5.066 -23.922 -33.312 1 41.69 190 THR B O 1
ATOM 6792 N N . GLY B 1 191 ? -3.611 -24.906 -34.406 1 41.25 191 GLY B N 1
ATOM 6793 C CA . GLY B 1 191 ? -2.459 -24.172 -33.938 1 41.25 191 GLY B CA 1
ATOM 6794 C C . GLY B 1 191 ? -2.607 -22.672 -34.094 1 41.25 191 GLY B C 1
ATOM 6795 O O . GLY B 1 191 ? -2.164 -22.094 -35.094 1 41.25 191 GLY B O 1
ATOM 6796 N N . GLY B 1 192 ? -3.66 -22.141 -33.875 1 37.88 192 GLY B N 1
ATOM 6797 C CA . GLY B 1 192 ? -3.676 -20.703 -34.125 1 37.88 192 GLY B CA 1
ATOM 6798 C C . GLY B 1 192 ? -2.561 -19.969 -33.406 1 37.88 192 GLY B C 1
ATOM 6799 O O . GLY B 1 192 ? -2.195 -20.328 -32.281 1 37.88 192 GLY B O 1
ATOM 6800 N N . CYS B 1 193 ? -1.388 -19.984 -34.031 1 43.44 193 CYS B N 1
ATOM 6801 C CA . CYS B 1 193 ? -0.388 -18.984 -33.688 1 43.44 193 CYS B CA 1
ATOM 6802 C C . CYS B 1 193 ? -0.963 -17.578 -33.781 1 43.44 193 CYS B C 1
ATOM 6804 O O . CYS B 1 193 ? -1.603 -17.234 -34.781 1 43.44 193 CYS B O 1
ATOM 6806 N N . ASP B 1 194 ? -1.42 -17.078 -32.812 1 39.5 194 ASP B N 1
ATOM 6807 C CA . ASP B 1 194 ? -1.575 -15.633 -32.969 1 39.5 194 ASP B CA 1
ATOM 6808 C C . ASP B 1 194 ? -0.235 -14.914 -32.812 1 39.5 194 ASP B C 1
ATOM 6810 O O . ASP B 1 194 ? 0.092 -14.422 -31.75 1 39.5 194 ASP B O 1
ATOM 6814 N N . PRO B 1 195 ? 0.567 -15.211 -33.844 1 41.97 195 PRO B N 1
ATOM 6815 C CA . PRO B 1 195 ? 1.874 -14.555 -33.781 1 41.97 195 PRO B CA 1
ATOM 6816 C C . PRO B 1 195 ? 1.777 -13.094 -33.344 1 41.97 195 PRO B C 1
ATOM 6818 O O . PRO B 1 195 ? 2.725 -12.555 -32.75 1 41.97 195 PRO B O 1
ATOM 6821 N N . GLN B 1 196 ? 0.707 -12.617 -33.75 1 38.66 196 GLN B N 1
ATOM 6822 C CA . GLN B 1 196 ? 0.602 -11.18 -33.562 1 38.66 196 GLN B CA 1
ATOM 6823 C C . GLN B 1 196 ? 0.643 -10.844 -32.062 1 38.66 196 GLN B C 1
ATOM 6825 O O . GLN B 1 196 ? 1.115 -9.773 -31.672 1 38.66 196 GLN B O 1
ATOM 6830 N N . ASN B 1 197 ? 0.002 -11.742 -31.438 1 40.5 197 ASN B N 1
ATOM 6831 C CA . ASN B 1 197 ? -0.023 -11.414 -30.031 1 40.5 197 ASN B CA 1
ATOM 6832 C C . ASN B 1 197 ? 0.96 -12.266 -29.234 1 40.5 197 ASN B C 1
ATOM 6834 O O . ASN B 1 197 ? 0.79 -12.461 -28.031 1 40.5 197 ASN B O 1
ATOM 6838 N N . GLY B 1 198 ? 1.975 -12.766 -29.922 1 40.28 198 GLY B N 1
ATOM 6839 C CA . GLY B 1 198 ? 3.078 -13.516 -29.344 1 40.28 198 GLY B CA 1
ATOM 6840 C C . GLY B 1 198 ? 2.656 -14.852 -28.781 1 40.28 198 GLY B C 1
ATOM 6841 O O . GLY B 1 198 ? 3.336 -15.414 -27.906 1 40.28 198 GLY B O 1
ATOM 6842 N N . GLN B 1 199 ? 1.454 -15.195 -29.078 1 41.47 199 GLN B N 1
ATOM 6843 C CA . GLN B 1 199 ? 0.875 -16.453 -28.609 1 41.47 199 GLN B CA 1
ATOM 6844 C C . GLN B 1 199 ? 0.93 -17.531 -29.703 1 41.47 199 GLN B C 1
ATOM 6846 O O . GLN B 1 199 ? -0.033 -17.719 -30.438 1 41.47 199 GLN B O 1
ATOM 6851 N N . CYS B 1 200 ? 1.9 -17.75 -30.469 1 45.84 200 CYS B N 1
ATOM 6852 C CA . CYS B 1 200 ? 1.896 -18.625 -31.641 1 45.84 200 CYS B CA 1
ATOM 6853 C C . CYS B 1 200 ? 2.145 -20.078 -31.234 1 45.84 200 CYS B C 1
ATOM 6855 O O . CYS B 1 200 ? 2.244 -20.953 -32.094 1 45.84 200 CYS B O 1
ATOM 6857 N N . GLY B 1 201 ? 2.102 -20.422 -30.031 1 41.19 201 GLY B N 1
ATOM 6858 C CA . GLY B 1 201 ? 2.799 -21.703 -29.969 1 41.19 201 GLY B CA 1
ATOM 6859 C C . GLY B 1 201 ? 1.955 -22.859 -30.453 1 41.19 201 GLY B C 1
ATOM 6860 O O . GLY B 1 201 ? 2.369 -24.031 -30.359 1 41.19 201 GLY B O 1
ATOM 6861 N N . GLY B 1 202 ? 1.051 -22.625 -31.453 1 42.97 202 GLY B N 1
ATOM 6862 C CA . GLY B 1 202 ? 0.517 -23.766 -32.156 1 42.97 202 GLY B CA 1
ATOM 6863 C C . GLY B 1 202 ? 0.269 -24.969 -31.281 1 42.97 202 GLY B C 1
ATOM 6864 O O . GLY B 1 202 ? 0.222 -26.094 -31.75 1 42.97 202 GLY B O 1
ATOM 6865 N N . VAL B 1 203 ? 0.364 -24.875 -30.062 1 52.84 203 VAL B N 1
ATOM 6866 C CA . VAL B 1 203 ? 0.583 -26.125 -29.344 1 52.84 203 VAL B CA 1
ATOM 6867 C C . VAL B 1 203 ? -0.758 -26.703 -28.906 1 52.84 203 VAL B C 1
ATOM 6869 O O . VAL B 1 203 ? -1.654 -25.969 -28.484 1 52.84 203 VAL B O 1
ATOM 6872 N N . THR B 1 204 ? -1.225 -27.891 -29.391 1 62.31 204 THR B N 1
ATOM 6873 C CA . THR B 1 204 ? -2.299 -28.828 -29.078 1 62.31 204 THR B CA 1
ATOM 6874 C C . THR B 1 204 ? -2.488 -28.953 -27.562 1 62.31 204 THR B C 1
ATOM 6876 O O . THR B 1 204 ? -3.496 -29.484 -27.094 1 62.31 204 THR B O 1
ATOM 6879 N N . GLY B 1 205 ? -1.972 -28.312 -26.703 1 82.25 205 GLY B N 1
ATOM 6880 C CA . GLY B 1 205 ? -2.023 -28.547 -25.266 1 82.25 205 GLY B CA 1
ATOM 6881 C C . GLY B 1 205 ? -1.435 -29.875 -24.859 1 82.25 205 GLY B C 1
ATOM 6882 O O . GLY B 1 205 ? -1.136 -30.719 -25.719 1 82.25 205 GLY B O 1
ATOM 6883 N N . THR B 1 206 ? -1.154 -30.109 -23.625 1 90.19 206 THR B N 1
ATOM 6884 C CA . THR B 1 206 ? -0.681 -31.359 -23.047 1 90.19 206 THR B CA 1
ATOM 6885 C C . THR B 1 206 ? -1.46 -31.703 -21.781 1 90.19 206 THR B C 1
ATOM 6887 O O . THR B 1 206 ? -2.012 -30.812 -21.125 1 90.19 206 THR B O 1
ATOM 6890 N N . LEU B 1 207 ? -1.549 -33 -21.562 1 93.94 207 LEU B N 1
ATOM 6891 C CA . LEU B 1 207 ? -2.086 -33.406 -20.266 1 93.94 207 LEU B CA 1
ATOM 6892 C C . LEU B 1 207 ? -1.21 -32.906 -19.125 1 93.94 207 LEU B C 1
ATOM 6894 O O . LEU B 1 207 ? 0.012 -32.812 -19.266 1 93.94 207 LEU B O 1
ATOM 6898 N N . ALA B 1 208 ? -1.845 -32.438 -18.125 1 92.12 208 ALA B N 1
ATOM 6899 C CA . ALA B 1 208 ? -1.111 -31.859 -17 1 92.12 208 ALA B CA 1
ATOM 6900 C C . ALA B 1 208 ? -1.9 -32 -15.703 1 92.12 208 ALA B C 1
ATOM 6902 O O . ALA B 1 208 ? -3.084 -32.344 -15.719 1 92.12 208 ALA B O 1
ATOM 6903 N N . GLY B 1 209 ? -1.212 -31.719 -14.57 1 94 209 GLY B N 1
ATOM 6904 C CA . GLY B 1 209 ? -1.821 -31.891 -13.258 1 94 209 GLY B CA 1
ATOM 6905 C C . GLY B 1 209 ? -1.665 -33.281 -12.695 1 94 209 GLY B C 1
ATOM 6906 O O . GLY B 1 209 ? -1.076 -34.156 -13.336 1 94 209 GLY B O 1
ATOM 6907 N N . ALA B 1 210 ? -2.189 -33.469 -11.516 1 97.75 210 ALA B N 1
ATOM 6908 C CA . ALA B 1 210 ? -2.238 -34.812 -10.938 1 97.75 210 ALA B CA 1
ATOM 6909 C C . ALA B 1 210 ? -3.486 -35.562 -11.398 1 97.75 210 ALA B C 1
ATOM 6911 O O . ALA B 1 210 ? -4.52 -34.938 -11.68 1 97.75 210 ALA B O 1
ATOM 6912 N N . VAL B 1 211 ? -3.297 -36.844 -11.5 1 98.56 211 VAL B N 1
ATOM 6913 C CA . VAL B 1 211 ? -4.453 -37.688 -11.766 1 98.56 211 VAL B CA 1
ATOM 6914 C C . VAL B 1 211 ? -5.18 -38 -10.461 1 98.56 211 VAL B C 1
ATOM 6916 O O . VAL B 1 211 ? -4.551 -38.125 -9.414 1 98.56 211 VAL B O 1
ATOM 6919 N N . VAL B 1 212 ? -6.504 -38.094 -10.594 1 98.62 212 VAL B N 1
ATOM 6920 C CA . VAL B 1 212 ? -7.289 -38.438 -9.414 1 98.62 212 VAL B CA 1
ATOM 6921 C C . VAL B 1 212 ? -8.148 -39.656 -9.711 1 98.62 212 VAL B C 1
ATOM 6923 O O . VAL B 1 212 ? -8.703 -39.781 -10.805 1 98.62 212 VAL B O 1
ATOM 6926 N N . TYR B 1 213 ? -8.203 -40.562 -8.75 1 98.56 213 TYR B N 1
ATOM 6927 C CA . TYR B 1 213 ? -9.055 -41.75 -8.852 1 98.56 213 TYR B CA 1
ATOM 6928 C C . TYR B 1 213 ? -10.203 -41.688 -7.852 1 98.56 213 TYR B C 1
ATOM 6930 O O . TYR B 1 213 ? -10 -41.344 -6.688 1 98.56 213 TYR B O 1
ATOM 6938 N N . TRP B 1 214 ? -11.398 -42.031 -8.359 1 98.38 214 TRP B N 1
ATOM 6939 C CA . TRP B 1 214 ? -12.508 -42.281 -7.445 1 98.38 214 TRP B CA 1
ATOM 6940 C C . TRP B 1 214 ? -13.547 -43.188 -8.07 1 98.38 214 TRP B C 1
ATOM 6942 O O . TRP B 1 214 ? -14.016 -42.938 -9.18 1 98.38 214 TRP B O 1
ATOM 6952 N N . ASP B 1 215 ? -13.875 -44.25 -7.418 1 97.62 215 ASP B N 1
ATOM 6953 C CA . ASP B 1 215 ? -15 -45.125 -7.703 1 97.62 215 ASP B CA 1
ATOM 6954 C C . ASP B 1 215 ? -14.977 -45.625 -9.148 1 97.62 215 ASP B C 1
ATOM 6956 O O . ASP B 1 215 ? -15.961 -45.469 -9.875 1 97.62 215 ASP B O 1
ATOM 6960 N N . GLY B 1 216 ? -13.914 -46.031 -9.578 1 98.38 216 GLY B N 1
ATOM 6961 C CA . GLY B 1 216 ? -13.797 -46.688 -10.875 1 98.38 216 GLY B CA 1
ATOM 6962 C C . GLY B 1 216 ? -13.484 -45.719 -12 1 98.38 216 GLY B C 1
ATOM 6963 O O . GLY B 1 216 ? -13.352 -46.125 -13.156 1 98.38 216 GLY B O 1
ATOM 6964 N N . LEU B 1 217 ? -13.359 -44.5 -11.688 1 98.75 217 LEU B N 1
ATOM 6965 C CA . LEU B 1 217 ? -13.016 -43.5 -12.688 1 98.75 217 LEU B CA 1
ATOM 6966 C C . LEU B 1 217 ? -11.727 -42.781 -12.32 1 98.75 217 LEU B C 1
ATOM 6968 O O . LEU B 1 217 ? -11.375 -42.688 -11.141 1 98.75 217 LEU B O 1
ATOM 6972 N N . ILE B 1 218 ? -10.984 -42.375 -13.336 1 98.81 218 ILE B N 1
ATOM 6973 C CA . ILE B 1 218 ? -9.875 -41.438 -13.133 1 98.81 218 ILE B CA 1
ATOM 6974 C C . ILE B 1 218 ? -10.164 -40.125 -13.828 1 98.81 218 ILE B C 1
ATOM 6976 O O . ILE B 1 218 ? -10.844 -40.094 -14.859 1 98.81 218 ILE B O 1
ATOM 6980 N N . TYR B 1 219 ? -9.742 -39.031 -13.281 1 98.75 219 TYR B N 1
ATOM 6981 C CA . TYR B 1 219 ? -9.953 -37.688 -13.75 1 98.75 219 TYR B CA 1
ATOM 6982 C C . TYR B 1 219 ? -8.633 -37.031 -14.172 1 98.75 219 TYR B C 1
ATOM 6984 O O . TYR B 1 219 ? -7.668 -37.031 -13.398 1 98.75 219 TYR B O 1
ATOM 6992 N N . VAL B 1 220 ? -8.609 -36.531 -15.391 1 97.94 220 VAL B N 1
ATOM 6993 C CA . VAL B 1 220 ? -7.379 -36.062 -16.016 1 97.94 220 VAL B CA 1
ATOM 6994 C C . VAL B 1 220 ? -7.617 -34.656 -16.625 1 97.94 220 VAL B C 1
ATOM 6996 O O . VAL B 1 220 ? -8.609 -34.469 -17.328 1 97.94 220 VAL B O 1
ATOM 6999 N N . GLY B 1 221 ? -6.699 -33.75 -16.281 1 96.25 221 GLY B N 1
ATOM 7000 C CA . GLY B 1 221 ? -6.773 -32.406 -16.844 1 96.25 221 GLY B CA 1
ATOM 7001 C C . GLY B 1 221 ? -5.711 -32.125 -17.875 1 96.25 221 GLY B C 1
ATOM 7002 O O . GLY B 1 221 ? -5.012 -33.031 -18.312 1 96.25 221 GLY B O 1
ATOM 7003 N N . MET B 1 222 ? -5.609 -30.859 -18.25 1 93.44 222 MET B N 1
ATOM 7004 C CA . MET B 1 222 ? -4.668 -30.484 -19.312 1 93.44 222 MET B CA 1
ATOM 7005 C C . MET B 1 222 ? -4.188 -29.047 -19.125 1 93.44 222 MET B C 1
ATOM 7007 O O . MET B 1 222 ? -4.711 -28.328 -18.281 1 93.44 222 MET B O 1
ATOM 7011 N N . GLN B 1 223 ? -3.111 -28.703 -19.859 1 91.31 223 GLN B N 1
ATOM 7012 C CA . GLN B 1 223 ? -2.594 -27.344 -19.984 1 91.31 223 GLN B CA 1
ATOM 7013 C C . GLN B 1 223 ? -2.434 -26.953 -21.453 1 91.31 223 GLN B C 1
ATOM 7015 O O . GLN B 1 223 ? -2.668 -27.766 -22.344 1 91.31 223 GLN B O 1
ATOM 7020 N N . GLY B 1 224 ? -2.15 -25.625 -21.594 1 82.25 224 GLY B N 1
ATOM 7021 C CA . GLY B 1 224 ? -1.832 -25.219 -22.953 1 82.25 224 GLY B CA 1
ATOM 7022 C C . GLY B 1 224 ? -2.658 -24.047 -23.438 1 82.25 224 GLY B C 1
ATOM 7023 O O . GLY B 1 224 ? -2.748 -23.797 -24.641 1 82.25 224 GLY B O 1
ATOM 7024 N N . SER B 1 225 ? -3.174 -23.234 -22.594 1 75.94 225 SER B N 1
ATOM 7025 C CA . SER B 1 225 ? -3.959 -22.078 -23 1 75.94 225 SER B CA 1
ATOM 7026 C C . SER B 1 225 ? -3.129 -21.125 -23.859 1 75.94 225 SER B C 1
ATOM 7028 O O . SER B 1 225 ? -3.656 -20.484 -24.766 1 75.94 225 SER B O 1
ATOM 7030 N N . THR B 1 226 ? -1.918 -21.078 -23.625 1 69.81 226 THR B N 1
ATOM 7031 C CA . THR B 1 226 ? -1.03 -20.141 -24.328 1 69.81 226 THR B CA 1
ATOM 7032 C C . THR B 1 226 ? -0.952 -20.484 -25.812 1 69.81 226 THR B C 1
ATOM 7034 O O . THR B 1 226 ? -0.674 -19.625 -26.641 1 69.81 226 THR B O 1
ATOM 7037 N N . GLY B 1 227 ? -1.268 -21.734 -26.047 1 65.75 227 GLY B N 1
ATOM 7038 C CA . GLY B 1 227 ? -1.248 -22.172 -27.422 1 65.75 227 GLY B CA 1
ATOM 7039 C C . GLY B 1 227 ? -2.615 -22.141 -28.078 1 65.75 227 GLY B C 1
ATOM 7040 O O . GLY B 1 227 ? -2.76 -22.531 -29.25 1 65.75 227 GLY B O 1
ATOM 7041 N N . GLY B 1 228 ? -3.58 -21.656 -27.312 1 71.62 228 GLY B N 1
ATOM 7042 C CA . GLY B 1 228 ? -4.922 -21.562 -27.859 1 71.62 228 GLY B CA 1
ATOM 7043 C C . GLY B 1 228 ? -5.727 -22.844 -27.719 1 71.62 228 GLY B C 1
ATOM 7044 O O . GLY B 1 228 ? -6.727 -23.031 -28.406 1 71.62 228 GLY B O 1
ATOM 7045 N N . ALA B 1 229 ? -5.242 -23.719 -26.906 1 80.94 229 ALA B N 1
ATOM 7046 C CA . ALA B 1 229 ? -5.977 -24.969 -26.719 1 80.94 229 ALA B CA 1
ATOM 7047 C C . ALA B 1 229 ? -7.348 -24.703 -26.094 1 80.94 229 ALA B C 1
ATOM 7049 O O . ALA B 1 229 ? -7.488 -23.844 -25.234 1 80.94 229 ALA B O 1
ATOM 7050 N N . ARG B 1 230 ? -8.281 -25.469 -26.656 1 88.5 230 ARG B N 1
ATOM 7051 C CA . ARG B 1 230 ? -9.594 -25.469 -26.016 1 88.5 230 ARG B CA 1
ATOM 7052 C C . ARG B 1 230 ? -9.617 -26.391 -24.797 1 88.5 230 ARG B C 1
ATOM 7054 O O . ARG B 1 230 ? -9.453 -27.594 -24.922 1 88.5 230 ARG B O 1
ATOM 7061 N N . GLY B 1 231 ? -9.812 -25.828 -23.672 1 91.5 231 GLY B N 1
ATOM 7062 C CA . GLY B 1 231 ? -9.68 -26.562 -22.438 1 91.5 231 GLY B CA 1
ATOM 7063 C C . GLY B 1 231 ? -10.75 -27.625 -22.25 1 91.5 231 GLY B C 1
ATOM 7064 O O . GLY B 1 231 ? -11.906 -27.422 -22.625 1 91.5 231 GLY B O 1
ATOM 7065 N N . ARG B 1 232 ? -10.328 -28.75 -21.625 1 93.12 232 ARG B N 1
ATOM 7066 C CA . ARG B 1 232 ? -11.289 -29.797 -21.312 1 93.12 232 ARG B CA 1
ATOM 7067 C C . ARG B 1 232 ? -10.789 -30.688 -20.188 1 93.12 232 ARG B C 1
ATOM 7069 O O . ARG B 1 232 ? -9.578 -30.828 -20 1 93.12 232 ARG B O 1
ATOM 7076 N N . ALA B 1 233 ? -11.672 -31.219 -19.469 1 96.56 233 ALA B N 1
ATOM 7077 C CA . ALA B 1 233 ? -11.43 -32.219 -18.422 1 96.56 233 ALA B CA 1
ATOM 7078 C C . ALA B 1 233 ? -11.992 -33.594 -18.844 1 96.56 233 ALA B C 1
ATOM 7080 O O . ALA B 1 233 ? -13.055 -33.656 -19.453 1 96.56 233 ALA B O 1
ATOM 7081 N N . TYR B 1 234 ? -11.227 -34.625 -18.469 1 97.62 234 TYR B N 1
ATOM 7082 C CA . TYR B 1 234 ? -11.641 -35.969 -18.844 1 97.62 234 TYR B CA 1
ATOM 7083 C C . TYR B 1 234 ? -11.969 -36.781 -17.594 1 97.62 234 TYR B C 1
ATOM 7085 O O . TYR B 1 234 ? -11.344 -36.625 -16.547 1 97.62 234 TYR B O 1
ATOM 7093 N N . ALA B 1 235 ? -12.93 -37.656 -17.828 1 98.81 235 ALA B N 1
ATOM 7094 C CA . ALA B 1 235 ? -13.062 -38.844 -16.969 1 98.81 235 ALA B CA 1
ATOM 7095 C C . ALA B 1 235 ? -12.914 -40.125 -17.781 1 98.81 235 ALA B C 1
ATOM 7097 O O . ALA B 1 235 ? -13.484 -40.25 -18.875 1 98.81 235 ALA B O 1
ATOM 7098 N N . LEU B 1 236 ? -12.039 -41 -17.25 1 98.75 236 LEU B N 1
ATOM 7099 C CA . LEU B 1 236 ? -11.828 -42.281 -17.906 1 98.75 236 LEU B CA 1
ATOM 7100 C C . LEU B 1 236 ? -12.195 -43.438 -16.969 1 98.75 236 LEU B C 1
ATOM 7102 O O . LEU B 1 236 ? -12.031 -43.312 -15.742 1 98.75 236 LEU B O 1
ATOM 7106 N N . LYS B 1 237 ? -12.656 -44.5 -17.531 1 98.5 237 LYS B N 1
ATOM 7107 C CA . LYS B 1 237 ? -12.805 -45.719 -16.75 1 98.5 237 LYS B CA 1
ATOM 7108 C C . LYS B 1 237 ? -11.438 -46.281 -16.344 1 98.5 237 LYS B C 1
ATOM 7110 O O . LYS B 1 237 ? -10.594 -46.562 -17.203 1 98.5 237 LYS B O 1
ATOM 7115 N N . ALA B 1 238 ? -11.289 -46.5 -15.109 1 98.69 238 ALA B N 1
ATOM 7116 C CA . ALA B 1 238 ? -9.992 -46.875 -14.562 1 98.69 238 ALA B CA 1
ATOM 7117 C C . ALA B 1 238 ? -9.547 -48.25 -15.109 1 98.69 238 ALA B C 1
ATOM 7119 O O . ALA B 1 238 ? -8.359 -48.438 -15.375 1 98.69 238 ALA B O 1
ATOM 7120 N N . ALA B 1 239 ? -10.461 -49.062 -15.328 1 97.81 239 ALA B N 1
ATOM 7121 C CA . ALA B 1 239 ? -10.148 -50.469 -15.68 1 97.81 239 ALA B CA 1
ATOM 7122 C C . ALA B 1 239 ? -9.68 -50.562 -17.125 1 97.81 239 ALA B C 1
ATOM 7124 O O . ALA B 1 239 ? -8.844 -51.406 -17.453 1 97.81 239 ALA B O 1
ATOM 7125 N N . THR B 1 240 ? -10.18 -49.625 -18 1 97.5 240 THR B N 1
ATOM 7126 C CA . THR B 1 240 ? -9.984 -49.875 -19.422 1 97.5 240 THR B CA 1
ATOM 7127 C C . THR B 1 240 ? -9.305 -48.688 -20.094 1 97.5 240 THR B C 1
ATOM 7129 O O . THR B 1 240 ? -8.789 -48.812 -21.203 1 97.5 240 THR B O 1
ATOM 7132 N N . GLY B 1 241 ? -9.445 -47.594 -19.5 1 97.94 241 GLY B N 1
ATOM 7133 C CA . GLY B 1 241 ? -8.914 -46.375 -20.109 1 97.94 241 GLY B CA 1
ATOM 7134 C C . GLY B 1 241 ? -9.875 -45.719 -21.078 1 97.94 241 GLY B C 1
ATOM 7135 O O . GLY B 1 241 ? -9.562 -44.688 -21.656 1 97.94 241 GLY B O 1
ATOM 7136 N N . GLU B 1 242 ? -11.055 -46.281 -21.219 1 97.62 242 GLU B N 1
ATOM 7137 C CA . GLU B 1 242 ? -12.062 -45.656 -22.078 1 97.62 242 GLU B CA 1
ATOM 7138 C C . GLU B 1 242 ? -12.547 -44.344 -21.516 1 97.62 242 GLU B C 1
ATOM 7140 O O . GLU B 1 242 ? -12.766 -44.219 -20.312 1 97.62 242 GLU B O 1
ATOM 7145 N N . VAL B 1 243 ? -12.711 -43.375 -22.438 1 97.69 243 VAL B N 1
ATOM 7146 C CA . VAL B 1 243 ? -13.219 -42.094 -22.016 1 97.69 243 VAL B CA 1
ATOM 7147 C C . VAL B 1 243 ? -14.688 -42.219 -21.625 1 97.69 243 VAL B C 1
ATOM 7149 O O . VAL B 1 243 ? -15.516 -42.625 -22.438 1 97.69 243 VAL B O 1
ATOM 7152 N N . ALA B 1 244 ? -14.953 -41.875 -20.391 1 98.31 244 ALA B N 1
ATOM 7153 C CA . ALA B 1 244 ? -16.344 -41.875 -19.906 1 98.31 244 ALA B CA 1
ATOM 7154 C C . ALA B 1 244 ? -17.047 -40.562 -20.312 1 98.31 244 ALA B C 1
ATOM 7156 O O . ALA B 1 244 ? -18.188 -40.594 -20.75 1 98.31 244 ALA B O 1
ATOM 7157 N N . TRP B 1 245 ? -16.422 -39.469 -20.125 1 97.31 245 TRP B N 1
ATOM 7158 C CA . TRP B 1 245 ? -16.969 -38.188 -20.531 1 97.31 245 TRP B CA 1
ATOM 7159 C C . TRP B 1 245 ? -15.867 -37.156 -20.672 1 97.31 245 TRP B C 1
ATOM 7161 O O . TRP B 1 245 ? -14.75 -37.344 -20.188 1 97.31 245 TRP B O 1
ATOM 7171 N N . THR B 1 246 ? -16.125 -36.125 -21.453 1 95.81 246 THR B N 1
ATOM 7172 C CA . THR B 1 246 ? -15.312 -34.938 -21.641 1 95.81 246 THR B CA 1
ATOM 7173 C C . THR B 1 246 ? -16.125 -33.688 -21.312 1 95.81 246 THR B C 1
ATOM 7175 O O . THR B 1 246 ? -17.266 -33.531 -21.75 1 95.81 246 THR B O 1
ATOM 7178 N N . PHE B 1 247 ? -15.602 -32.875 -20.438 1 96.81 247 PHE B N 1
ATOM 7179 C CA . PHE B 1 247 ? -16.203 -31.562 -20.156 1 96.81 247 PHE B CA 1
ATOM 7180 C C . PHE B 1 247 ? -15.383 -30.438 -20.766 1 96.81 247 PHE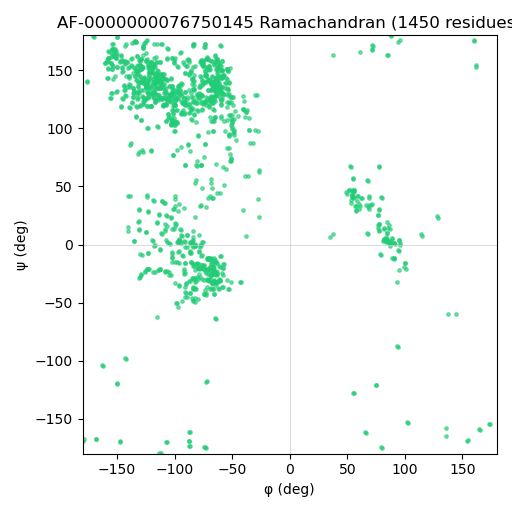 B C 1
ATOM 7182 O O . PHE B 1 247 ? -14.219 -30.25 -20.422 1 96.81 247 PHE B O 1
ATOM 7189 N N . TRP B 1 248 ? -16.016 -29.656 -21.547 1 94.81 248 TRP B N 1
ATOM 7190 C CA . TRP B 1 248 ? -15.32 -28.578 -22.266 1 94.81 248 TRP B CA 1
ATOM 7191 C C . TRP B 1 248 ? -15.336 -27.297 -21.453 1 94.81 248 TRP B C 1
ATOM 7193 O O . TRP B 1 248 ? -16.406 -26.781 -21.125 1 94.81 248 TRP B O 1
ATOM 7203 N N . GLY B 1 249 ? -14.117 -26.766 -21.172 1 95.12 249 GLY B N 1
ATOM 7204 C CA . GLY B 1 249 ? -13.984 -25.5 -20.453 1 95.12 249 GLY B CA 1
ATOM 7205 C C . GLY B 1 249 ? -14.516 -24.312 -21.234 1 95.12 249 GLY B C 1
ATOM 7206 O O . GLY B 1 249 ? -15.156 -23.438 -20.656 1 95.12 249 GLY B O 1
ATOM 7207 N N . ALA B 1 250 ? -14.203 -24.297 -22.5 1 93.94 250 ALA B N 1
ATOM 7208 C CA . ALA B 1 250 ? -14.836 -23.359 -23.422 1 93.94 250 ALA B CA 1
ATOM 7209 C C . ALA B 1 250 ? -15.969 -24.031 -24.188 1 93.94 250 ALA B C 1
ATOM 7211 O O . ALA B 1 250 ? -15.734 -24.75 -25.172 1 93.94 250 ALA B O 1
ATOM 7212 N N . PRO B 1 251 ? -17.203 -23.703 -23.812 1 96 251 PRO B N 1
ATOM 7213 C CA . PRO B 1 251 ? -18.328 -24.422 -24.406 1 96 251 PRO B CA 1
ATOM 7214 C C . PRO B 1 251 ? -18.516 -24.094 -25.891 1 96 251 PRO B C 1
ATOM 7216 O O . PRO B 1 251 ? -18.344 -22.953 -26.297 1 96 251 PRO B O 1
ATOM 7219 N N . GLY B 1 252 ? -18.844 -25.125 -26.594 1 92.38 252 GLY B N 1
ATOM 7220 C CA . GLY B 1 252 ? -19.125 -24.953 -28.016 1 92.38 252 GLY B CA 1
ATOM 7221 C C . GLY B 1 252 ? -20.578 -24.578 -28.281 1 92.38 252 GLY B C 1
ATOM 7222 O O . GLY B 1 252 ? -21.359 -24.406 -27.359 1 92.38 252 GLY B O 1
ATOM 7223 N N . GLU B 1 253 ? -20.812 -24.578 -29.562 1 92.94 253 GLU B N 1
ATOM 7224 C CA . GLU B 1 253 ? -22.172 -24.188 -29.984 1 92.94 253 GLU B CA 1
ATOM 7225 C C . GLU B 1 253 ? -23.203 -25.141 -29.406 1 92.94 253 GLU B C 1
ATOM 7227 O O . GLU B 1 253 ? -23.047 -26.359 -29.484 1 92.94 253 GLU B O 1
ATOM 7232 N N . GLY B 1 254 ? -24.203 -24.578 -28.844 1 93.5 254 GLY B N 1
ATOM 7233 C CA . GLY B 1 254 ? -25.281 -25.375 -28.281 1 93.5 254 GLY B CA 1
ATOM 7234 C C . GLY B 1 254 ? -25.062 -25.766 -26.844 1 93.5 254 GLY B C 1
ATOM 7235 O O . GLY B 1 254 ? -25.984 -26.203 -26.156 1 93.5 254 GLY B O 1
ATOM 7236 N N . GLU B 1 255 ? -23.906 -25.578 -26.359 1 95 255 GLU B N 1
ATOM 7237 C CA . GLU B 1 255 ? -23.594 -25.906 -24.969 1 95 255 GLU B CA 1
ATOM 7238 C C . GLU B 1 255 ? -23.844 -24.703 -24.062 1 95 255 GLU B C 1
ATOM 7240 O O . GLU B 1 255 ? -23.719 -23.562 -24.484 1 95 255 GLU B O 1
ATOM 7245 N N . PHE B 1 256 ? -24.25 -25 -22.844 1 96.94 256 PHE B N 1
ATOM 7246 C CA . PHE B 1 256 ? -24.438 -23.953 -21.844 1 96.94 256 PHE B CA 1
ATOM 7247 C C . PHE B 1 256 ? -23.188 -23.094 -21.703 1 96.94 256 PHE B C 1
ATOM 7249 O O . PHE B 1 256 ? -22.094 -23.641 -21.516 1 96.94 256 PHE B O 1
ATOM 7256 N N . GLY B 1 257 ? -23.328 -21.812 -21.781 1 97.19 257 GLY B N 1
ATOM 7257 C CA . GLY B 1 257 ? -22.219 -20.891 -21.578 1 97.19 257 GLY B CA 1
ATOM 7258 C C . GLY B 1 257 ? -21.641 -20.375 -22.875 1 97.19 257 GLY B C 1
ATOM 7259 O O . GLY B 1 257 ? -20.891 -19.406 -22.891 1 97.19 257 GLY B O 1
ATOM 7260 N N . ASN B 1 258 ? -21.953 -21.016 -23.969 1 96.94 258 ASN B N 1
ATOM 7261 C CA . ASN B 1 258 ? -21.391 -20.594 -25.25 1 96.94 258 ASN B CA 1
ATOM 7262 C C . ASN B 1 258 ? -21.797 -19.172 -25.609 1 96.94 258 ASN B C 1
ATOM 7264 O O . ASN B 1 258 ? -21.047 -18.438 -26.234 1 96.94 258 ASN B O 1
ATOM 7268 N N . ASP B 1 259 ? -22.953 -18.719 -25.172 1 96.81 259 ASP B N 1
ATOM 7269 C CA . ASP B 1 259 ? -23.469 -17.391 -25.484 1 96.81 259 ASP B CA 1
ATOM 7270 C C . ASP B 1 259 ? -22.625 -16.297 -24.828 1 96.81 259 ASP B C 1
ATOM 7272 O O . ASP B 1 259 ? -22.766 -15.117 -25.156 1 96.81 259 ASP B O 1
ATOM 7276 N N . SER B 1 260 ? -21.766 -16.719 -23.906 1 97.31 260 SER B N 1
ATOM 7277 C CA . SER B 1 260 ? -20.891 -15.758 -23.25 1 97.31 260 SER B CA 1
ATOM 7278 C C . SER B 1 260 ? -19.625 -15.5 -24.062 1 97.31 260 SER B C 1
ATOM 7280 O O . SER B 1 260 ? -18.734 -14.773 -23.641 1 97.31 260 SER B O 1
ATOM 7282 N N . TRP B 1 261 ? -19.531 -16.109 -25.219 1 95.94 261 TRP B N 1
ATOM 7283 C CA . TRP B 1 261 ? -18.406 -15.93 -26.109 1 95.94 261 TRP B CA 1
ATOM 7284 C C . TRP B 1 261 ? -18.828 -15.227 -27.391 1 95.94 261 TRP B C 1
ATOM 7286 O O . TRP B 1 261 ? -19.906 -15.508 -27.938 1 95.94 261 TRP B O 1
ATOM 7296 N N . GLU B 1 262 ? -18 -14.352 -27.812 1 95.12 262 GLU B N 1
ATOM 7297 C CA . GLU B 1 262 ? -18.25 -13.641 -29.062 1 95.12 262 GLU B CA 1
ATOM 7298 C C . GLU B 1 262 ? -17.844 -14.484 -30.266 1 95.12 262 GLU B C 1
ATOM 7300 O O . GLU B 1 262 ? -16.688 -14.898 -30.375 1 95.12 262 GLU B O 1
ATOM 7305 N N . GLY B 1 263 ? -18.75 -14.734 -31.109 1 93.31 263 GLY B N 1
ATOM 7306 C CA . GLY B 1 263 ? -18.438 -15.461 -32.312 1 93.31 263 GLY B CA 1
ATOM 7307 C C . GLY B 1 263 ? -17.766 -16.797 -32.062 1 93.31 263 GLY B C 1
ATOM 7308 O O . GLY B 1 263 ? -18.234 -17.594 -31.266 1 93.31 263 GLY B O 1
ATOM 7309 N N . ASP B 1 264 ? -16.578 -16.984 -32.781 1 89.31 264 ASP B N 1
ATOM 7310 C CA . ASP B 1 264 ? -15.875 -18.266 -32.75 1 89.31 264 ASP B CA 1
ATOM 7311 C C . ASP B 1 264 ? -14.711 -18.203 -31.75 1 89.31 264 ASP B C 1
ATOM 7313 O O . ASP B 1 264 ? -13.836 -19.078 -31.766 1 89.31 264 ASP B O 1
ATOM 7317 N N . SER B 1 265 ? -14.758 -17.203 -30.859 1 89.69 265 SER B N 1
ATOM 7318 C CA . SER B 1 265 ? -13.633 -17 -29.953 1 89.69 265 SER B CA 1
ATOM 7319 C C . SER B 1 265 ? -13.5 -18.172 -28.984 1 89.69 265 SER B C 1
ATOM 7321 O O . SER B 1 265 ? -12.406 -18.438 -28.469 1 89.69 265 SER B O 1
ATOM 7323 N N . TRP B 1 266 ? -14.57 -18.938 -28.797 1 90.75 266 TRP B N 1
ATOM 7324 C CA . TRP B 1 266 ? -14.547 -20.078 -27.891 1 90.75 266 TRP B CA 1
ATOM 7325 C C . TRP B 1 266 ? -13.664 -21.188 -28.438 1 90.75 266 TRP B C 1
ATOM 7327 O O . TRP B 1 266 ? -13.148 -22.031 -27.688 1 90.75 266 TRP B O 1
ATOM 7337 N N . LYS B 1 267 ? -13.375 -21.219 -29.672 1 86.81 267 LYS B N 1
ATOM 7338 C CA . LYS B 1 267 ? -12.625 -22.297 -30.312 1 86.81 267 LYS B CA 1
ATOM 7339 C C . LYS B 1 267 ? -11.164 -22.281 -29.891 1 86.81 267 LYS B C 1
ATOM 7341 O O . LYS B 1 267 ? -10.484 -23.312 -29.938 1 86.81 267 LYS B O 1
ATOM 7346 N N . THR B 1 268 ? -10.75 -21.141 -29.422 1 80.44 268 THR B N 1
ATOM 7347 C CA . THR B 1 268 ? -9.391 -20.984 -28.938 1 80.44 268 THR B CA 1
ATOM 7348 C C . THR B 1 268 ? -9.383 -20.312 -27.562 1 80.44 268 THR B C 1
ATOM 7350 O O . THR B 1 268 ? -8.445 -19.594 -27.219 1 80.44 268 THR B O 1
ATOM 7353 N N . GLY B 1 269 ? -10.414 -20.578 -26.891 1 80.12 269 GLY B N 1
ATOM 7354 C CA . GLY B 1 269 ? -10.711 -19.719 -25.75 1 80.12 269 GLY B CA 1
ATOM 7355 C C . GLY B 1 269 ? -9.977 -20.141 -24.484 1 80.12 269 GLY B C 1
ATOM 7356 O O . GLY B 1 269 ? -10.047 -19.453 -23.469 1 80.12 269 GLY B O 1
ATOM 7357 N N . GLY B 1 270 ? -9.125 -21.281 -24.531 1 89.31 270 GLY B N 1
ATOM 7358 C CA . GLY B 1 270 ? -8.406 -21.688 -23.328 1 89.31 270 GLY B CA 1
ATOM 7359 C C . GLY B 1 270 ? -9.297 -22.359 -22.297 1 89.31 270 GLY B C 1
ATOM 7360 O O . GLY B 1 270 ? -9.992 -23.328 -22.625 1 89.31 270 GLY B O 1
ATOM 7361 N N . ALA B 1 271 ? -9.336 -21.719 -21.047 1 92.88 271 ALA B N 1
ATOM 7362 C CA . ALA B 1 271 ? -10.102 -22.297 -19.938 1 92.88 271 ALA B CA 1
ATOM 7363 C C . ALA B 1 271 ? -9.68 -23.734 -19.672 1 92.88 271 ALA B C 1
ATOM 7365 O O . ALA B 1 271 ? -10.516 -24.641 -19.641 1 92.88 271 ALA B O 1
ATOM 7366 N N . VAL B 1 272 ? -8.43 -23.922 -19.406 1 93.44 272 VAL B N 1
ATOM 7367 C CA . VAL B 1 272 ? -7.855 -25.25 -19.234 1 93.44 272 VAL B CA 1
ATOM 7368 C C . VAL B 1 272 ? -7.805 -25.625 -17.75 1 93.44 272 VAL B C 1
ATOM 7370 O O . VAL B 1 272 ? -7.535 -24.766 -16.906 1 93.44 272 VAL B O 1
ATOM 7373 N N . PRO B 1 273 ? -8.156 -26.812 -17.406 1 95.94 273 PRO B N 1
ATOM 7374 C CA . PRO B 1 273 ? -8.023 -27.297 -16.031 1 95.94 273 PRO B CA 1
ATOM 7375 C C . PRO B 1 273 ? -6.656 -27.922 -15.75 1 95.94 273 PRO B C 1
ATOM 7377 O O . PRO B 1 273 ? -6.527 -29.141 -15.727 1 95.94 273 PRO B O 1
ATOM 7380 N N . TRP B 1 274 ? -5.723 -27.141 -15.406 1 94.5 274 TRP B N 1
ATOM 7381 C CA . TRP B 1 274 ? -4.355 -27.641 -15.367 1 94.5 274 TRP B CA 1
ATOM 7382 C C . TRP B 1 274 ? -3.977 -28.078 -13.953 1 94.5 274 TRP B C 1
ATOM 7384 O O . TRP B 1 274 ? -2.822 -28.422 -13.695 1 94.5 274 TRP B O 1
ATOM 7394 N N . ILE B 1 275 ? -4.871 -28.047 -12.969 1 95.88 275 ILE B N 1
ATOM 7395 C CA . ILE B 1 275 ? -4.676 -28.578 -11.633 1 95.88 275 ILE B CA 1
ATOM 7396 C C . ILE B 1 275 ? -5.75 -29.625 -11.328 1 95.88 275 ILE B C 1
ATOM 7398 O O . ILE B 1 275 ? -6.875 -29.516 -11.82 1 95.88 275 ILE B O 1
ATOM 7402 N N . HIS B 1 276 ? -5.434 -30.594 -10.453 1 97.19 276 HIS B N 1
ATOM 7403 C CA . HIS B 1 276 ? -6.328 -31.719 -10.188 1 97.19 276 HIS B CA 1
ATOM 7404 C C . HIS B 1 276 ? -7.559 -31.266 -9.406 1 97.19 276 HIS B C 1
ATOM 7406 O O . HIS B 1 276 ? -7.492 -30.297 -8.641 1 97.19 276 HIS B O 1
ATOM 7412 N N . PRO B 1 277 ? -8.672 -31.938 -9.578 1 98.12 277 PRO B N 1
ATOM 7413 C CA . PRO B 1 277 ? -9.938 -31.578 -8.938 1 98.12 277 PRO B CA 1
ATOM 7414 C C . PRO B 1 277 ? -10.055 -32.125 -7.516 1 98.12 277 PRO B C 1
ATOM 7416 O O . PRO B 1 277 ? -9.172 -32.875 -7.062 1 98.12 277 PRO B O 1
ATOM 7419 N N . ALA B 1 278 ? -11.078 -31.719 -6.828 1 98.38 278 ALA B N 1
ATOM 7420 C CA . ALA B 1 278 ? -11.586 -32.375 -5.625 1 98.38 278 ALA B CA 1
ATOM 7421 C C . ALA B 1 278 ? -12.828 -33.188 -5.934 1 98.38 278 ALA B C 1
ATOM 7423 O O . ALA B 1 278 ? -13.453 -33.031 -6.98 1 98.38 278 ALA B O 1
ATOM 7424 N N . ILE B 1 279 ? -13.109 -34.125 -5.016 1 98.62 279 ILE B N 1
ATOM 7425 C CA . ILE B 1 279 ? -14.297 -34.938 -5.203 1 98.62 279 ILE B CA 1
ATOM 7426 C C . ILE B 1 279 ? -15.055 -35.062 -3.883 1 98.62 279 ILE B C 1
ATOM 7428 O O . ILE B 1 279 ? -14.461 -35.312 -2.832 1 98.62 279 ILE B O 1
ATOM 7432 N N . ASP B 1 280 ? -16.328 -34.844 -3.963 1 98.44 280 ASP B N 1
ATOM 7433 C CA . ASP B 1 280 ? -17.219 -35.156 -2.854 1 98.44 280 ASP B CA 1
ATOM 7434 C C . ASP B 1 280 ? -18 -36.438 -3.102 1 98.44 280 ASP B C 1
ATOM 7436 O O . ASP B 1 280 ? -18.984 -36.469 -3.844 1 98.44 280 ASP B O 1
ATOM 7440 N N . PRO B 1 281 ? -17.641 -37.469 -2.408 1 97.94 281 PRO B N 1
ATOM 7441 C CA . PRO B 1 281 ? -18.281 -38.75 -2.67 1 97.94 281 PRO B CA 1
ATOM 7442 C C . PRO B 1 281 ? -19.766 -38.75 -2.258 1 97.94 281 PRO B C 1
ATOM 7444 O O . PRO B 1 281 ? -20.578 -39.438 -2.885 1 97.94 281 PRO B O 1
ATOM 7447 N N . ALA B 1 282 ? -20.078 -38.062 -1.269 1 97.31 282 ALA B N 1
ATOM 7448 C CA . ALA B 1 282 ? -21.453 -38.031 -0.776 1 97.31 282 ALA B CA 1
ATOM 7449 C C . ALA B 1 282 ? -22.375 -37.375 -1.779 1 97.31 282 ALA B C 1
ATOM 7451 O O . ALA B 1 282 ? -23.531 -37.812 -1.957 1 97.31 282 ALA B O 1
ATOM 7452 N N . LEU B 1 283 ? -21.906 -36.375 -2.404 1 98 283 LEU B N 1
ATOM 7453 C CA . LEU B 1 283 ? -22.719 -35.625 -3.375 1 98 283 LEU B CA 1
ATOM 7454 C C . LEU B 1 283 ? -22.531 -36.219 -4.777 1 98 283 LEU B C 1
ATOM 7456 O O . LEU B 1 283 ? -23.312 -35.906 -5.684 1 98 283 LEU B O 1
ATOM 7460 N N . GLY B 1 284 ? -21.484 -37.031 -4.957 1 98.31 284 GLY B N 1
ATOM 7461 C CA . GLY B 1 284 ? -21.141 -37.531 -6.277 1 98.31 284 GLY B CA 1
ATOM 7462 C C . GLY B 1 284 ? -20.672 -36.438 -7.23 1 98.31 284 GLY B C 1
ATOM 7463 O O . GLY B 1 284 ? -21 -36.469 -8.422 1 98.31 284 GLY B O 1
ATOM 7464 N N . LEU B 1 285 ? -20 -35.469 -6.688 1 98.75 285 LEU B N 1
ATOM 7465 C CA . LEU B 1 285 ? -19.578 -34.344 -7.5 1 98.75 285 LEU B CA 1
ATOM 7466 C C . LEU B 1 285 ? -18.047 -34.25 -7.57 1 98.75 285 LEU B C 1
ATOM 7468 O O . LEU B 1 285 ? -17.359 -34.531 -6.586 1 98.75 285 LEU B O 1
ATOM 7472 N N . VAL B 1 286 ? -17.547 -33.938 -8.75 1 98.75 286 VAL B N 1
ATOM 7473 C CA . VAL B 1 286 ? -16.156 -33.562 -8.953 1 98.75 286 VAL B CA 1
ATOM 7474 C C . VAL B 1 286 ? -16.062 -32.062 -9.25 1 98.75 286 VAL B C 1
ATOM 7476 O O . VAL B 1 286 ? -16.891 -31.531 -9.984 1 98.75 286 VAL B O 1
ATOM 7479 N N . TYR B 1 287 ? -15.164 -31.359 -8.57 1 98.75 287 TYR B N 1
ATOM 7480 C CA . TYR B 1 287 ? -14.992 -29.922 -8.703 1 98.75 287 TYR B CA 1
ATOM 7481 C C . TYR B 1 287 ? -13.734 -29.578 -9.492 1 98.75 287 TYR B C 1
ATOM 7483 O O . TYR B 1 287 ? -12.617 -29.734 -8.992 1 98.75 287 TYR B O 1
ATOM 7491 N N . TRP B 1 288 ? -13.922 -29.094 -10.688 1 98.19 288 TRP B N 1
ATOM 7492 C CA . TRP B 1 288 ? -12.812 -28.672 -11.539 1 98.19 288 TRP B CA 1
ATOM 7493 C C . TRP B 1 288 ? -12.688 -27.156 -11.547 1 98.19 288 TRP B C 1
ATOM 7495 O O . TRP B 1 288 ? -13.695 -26.438 -11.508 1 98.19 288 TRP B O 1
ATOM 7505 N N . THR B 1 289 ? -11.469 -26.688 -11.562 1 97.06 289 THR B N 1
ATOM 7506 C CA . THR B 1 289 ? -11.195 -25.281 -11.758 1 97.06 289 THR B CA 1
ATOM 7507 C C . THR B 1 289 ? -10.57 -25.031 -13.125 1 97.06 289 THR B C 1
ATOM 7509 O O . THR B 1 289 ? -9.742 -25.828 -13.586 1 97.06 289 THR B O 1
ATOM 7512 N N . PHE B 1 290 ? -10.992 -24.016 -13.781 1 96.62 290 PHE B N 1
ATOM 7513 C CA . PHE B 1 290 ? -10.555 -23.703 -15.141 1 96.62 290 PHE B CA 1
ATOM 7514 C C . PHE B 1 290 ? -9.812 -22.375 -15.18 1 96.62 290 PHE B C 1
ATOM 7516 O O . PHE B 1 290 ? -10.195 -21.422 -14.5 1 96.62 290 PHE B O 1
ATOM 7523 N N . SER B 1 291 ? -8.766 -22.266 -15.984 1 94.44 291 SER B N 1
ATOM 7524 C CA . SER B 1 291 ? -7.938 -21.078 -16.125 1 94.44 291 SER B CA 1
ATOM 7525 C C . SER B 1 291 ? -8.664 -19.984 -16.906 1 94.44 291 SER B C 1
ATOM 7527 O O . SER B 1 291 ? -9.852 -20.109 -17.203 1 94.44 291 SER B O 1
ATOM 7529 N N . GLY B 1 292 ? -7.984 -18.906 -17.203 1 92.81 292 GLY B N 1
ATOM 7530 C CA . GLY B 1 292 ? -8.523 -17.766 -17.938 1 92.81 292 GLY B CA 1
ATOM 7531 C C . GLY B 1 292 ? -8.695 -18.047 -19.406 1 92.81 292 GLY B C 1
ATOM 7532 O O . GLY B 1 292 ? -8.352 -19.125 -19.891 1 92.81 292 GLY B O 1
ATOM 7533 N N . PRO B 1 293 ? -9.305 -17.109 -20.031 1 91.88 293 PRO B N 1
ATOM 7534 C CA . PRO B 1 293 ? -9.523 -17.219 -21.484 1 91.88 293 PRO B CA 1
ATOM 7535 C C . PRO B 1 293 ? -8.32 -16.75 -22.297 1 91.88 293 PRO B C 1
ATOM 7537 O O . PRO B 1 293 ? -7.367 -16.203 -21.734 1 91.88 293 PRO B O 1
ATOM 7540 N N . TYR B 1 294 ? -8.438 -17 -23.484 1 85.25 294 TYR B N 1
ATOM 7541 C CA . TYR B 1 294 ? -7.449 -16.516 -24.438 1 85.25 294 TYR B CA 1
ATOM 7542 C C . TYR B 1 294 ? -8.125 -15.781 -25.594 1 85.25 294 TYR B C 1
ATOM 7544 O O . TYR B 1 294 ? -9.219 -16.156 -26.016 1 85.25 294 TYR B O 1
ATOM 7552 N N . PRO B 1 295 ? -7.402 -14.781 -26.234 1 83.56 295 PRO B N 1
ATOM 7553 C CA . PRO B 1 295 ? -6.098 -14.242 -25.828 1 83.56 295 PRO B CA 1
ATOM 7554 C C . PRO B 1 295 ? -6.078 -13.766 -24.391 1 83.56 295 PRO B C 1
ATOM 7556 O O . PRO B 1 295 ? -7.066 -13.211 -23.906 1 83.56 295 PRO B O 1
ATOM 7559 N N . ARG B 1 296 ? -4.961 -13.852 -23.781 1 85.5 296 ARG B N 1
ATOM 7560 C CA . ARG B 1 296 ? -4.773 -13.727 -22.344 1 85.5 296 ARG B CA 1
ATOM 7561 C C . ARG B 1 296 ? -4.898 -12.273 -21.891 1 85.5 296 ARG B C 1
ATOM 7563 O O . ARG B 1 296 ? -5.449 -11.992 -20.828 1 85.5 296 ARG B O 1
ATOM 7570 N N . THR B 1 297 ? -4.289 -11.344 -22.688 1 88.88 297 THR B N 1
ATOM 7571 C CA . THR B 1 297 ? -4.18 -9.969 -22.219 1 88.88 297 THR B CA 1
ATOM 7572 C C . THR B 1 297 ? -5.043 -9.039 -23.062 1 88.88 297 THR B C 1
ATOM 7574 O O . THR B 1 297 ? -5.348 -7.918 -22.641 1 88.88 297 THR B O 1
ATOM 7577 N N . ASP B 1 298 ? -5.383 -9.445 -24.25 1 88.06 298 ASP B N 1
ATOM 7578 C CA . ASP B 1 298 ? -6.191 -8.633 -25.141 1 88.06 298 ASP B CA 1
ATOM 7579 C C . ASP B 1 298 ? -7.637 -9.125 -25.172 1 88.06 298 ASP B C 1
ATOM 7581 O O . ASP B 1 298 ? -7.957 -10.086 -25.875 1 88.06 298 ASP B O 1
ATOM 7585 N N . GLY B 1 299 ? -8.547 -8.453 -24.531 1 89.75 299 GLY B N 1
ATOM 7586 C CA . GLY B 1 299 ? -9.953 -8.828 -24.469 1 89.75 299 GLY B CA 1
ATOM 7587 C C . GLY B 1 299 ? -10.797 -8.133 -25.531 1 89.75 299 GLY B C 1
ATOM 7588 O O . GLY B 1 299 ? -12.023 -8.297 -25.547 1 89.75 299 GLY B O 1
ATOM 7589 N N . SER B 1 300 ? -10.141 -7.453 -26.422 1 89.75 300 SER B N 1
ATOM 7590 C CA . SER B 1 300 ? -10.891 -6.648 -27.391 1 89.75 300 SER B CA 1
ATOM 7591 C C . SER B 1 300 ? -11.547 -7.527 -28.453 1 89.75 300 SER B C 1
ATOM 7593 O O . SER B 1 300 ? -12.523 -7.117 -29.078 1 89.75 300 SER B O 1
ATOM 7595 N N . SER B 1 301 ? -11.062 -8.742 -28.578 1 86.56 301 SER B N 1
ATOM 7596 C CA . SER B 1 301 ? -11.57 -9.617 -29.625 1 86.56 301 SER B CA 1
ATOM 7597 C C . SER B 1 301 ? -12.516 -10.672 -29.062 1 86.56 301 SER B C 1
ATOM 7599 O O . SER B 1 301 ? -12.945 -11.57 -29.781 1 86.56 301 SER B O 1
ATOM 7601 N N . ARG B 1 302 ? -12.711 -10.625 -27.875 1 90.75 302 ARG B N 1
ATOM 7602 C CA . ARG B 1 302 ? -13.562 -11.648 -27.266 1 90.75 302 ARG B CA 1
ATOM 7603 C C . ARG B 1 302 ? -14.5 -11.031 -26.234 1 90.75 302 ARG B C 1
ATOM 7605 O O . ARG B 1 302 ? -14.328 -11.227 -25.031 1 90.75 302 ARG B O 1
ATOM 7612 N N . ALA B 1 303 ? -15.617 -10.586 -26.672 1 94.31 303 ALA B N 1
ATOM 7613 C CA . ALA B 1 303 ? -16.609 -9.984 -25.797 1 94.31 303 ALA B CA 1
ATOM 7614 C C . ALA B 1 303 ? -17.281 -11.039 -24.922 1 94.31 303 ALA B C 1
ATOM 7616 O O . ALA B 1 303 ? -17.188 -12.234 -25.203 1 94.31 303 ALA B O 1
ATOM 7617 N N . GLY B 1 304 ? -17.875 -10.586 -23.859 1 96.94 304 GLY B N 1
ATOM 7618 C CA . GLY B 1 304 ? -18.609 -11.461 -22.953 1 96.94 304 GLY B CA 1
ATOM 7619 C C . GLY B 1 304 ? -17.781 -11.93 -21.766 1 96.94 304 GLY B C 1
ATOM 7620 O O . GLY B 1 304 ? -16.578 -11.68 -21.719 1 96.94 304 GLY B O 1
ATOM 7621 N N . ASP B 1 305 ? -18.375 -12.625 -20.906 1 97.44 305 ASP B N 1
ATOM 7622 C CA . ASP B 1 305 ? -17.719 -13.055 -19.672 1 97.44 305 ASP B CA 1
ATOM 7623 C C . ASP B 1 305 ? -16.828 -14.273 -19.922 1 97.44 305 ASP B C 1
ATOM 7625 O O . ASP B 1 305 ? -15.984 -14.617 -19.078 1 97.44 305 ASP B O 1
ATOM 7629 N N . ASN B 1 306 ? -17.031 -15.062 -21.047 1 97.06 306 ASN B N 1
ATOM 7630 C CA . ASN B 1 306 ? -16.188 -16.172 -21.5 1 97.06 306 ASN B CA 1
ATOM 7631 C C . ASN B 1 306 ? -16.266 -17.344 -20.547 1 97.06 306 ASN B C 1
ATOM 7633 O O . ASN B 1 306 ? -15.227 -17.875 -20.125 1 97.06 306 ASN B O 1
ATOM 7637 N N . LEU B 1 307 ? -17.438 -17.828 -20.266 1 97.5 307 LEU B N 1
ATOM 7638 C CA . LEU B 1 307 ? -17.609 -19.031 -19.469 1 97.5 307 LEU B CA 1
ATOM 7639 C C . LEU B 1 307 ? -17.016 -20.25 -20.188 1 97.5 307 LEU B C 1
ATOM 7641 O O . LEU B 1 307 ? -17.094 -20.344 -21.406 1 97.5 307 LEU B O 1
ATOM 7645 N N . PHE B 1 308 ? -16.391 -21.203 -19.453 1 97.69 308 PHE B N 1
ATOM 7646 C CA . PHE B 1 308 ? -16.188 -21.344 -18.016 1 97.69 308 PHE B CA 1
ATOM 7647 C C . PHE B 1 308 ? -14.773 -20.938 -17.625 1 97.69 308 PHE B C 1
ATOM 7649 O O . PHE B 1 308 ? -14.195 -21.516 -16.703 1 97.69 308 PHE B O 1
ATOM 7656 N N . ALA B 1 309 ? -14.188 -19.969 -18.391 1 96 309 ALA B N 1
ATOM 7657 C CA . ALA B 1 309 ? -12.914 -19.422 -17.922 1 96 309 ALA B CA 1
ATOM 7658 C C . ALA B 1 309 ? -13.047 -18.828 -16.516 1 96 309 ALA B C 1
ATOM 7660 O O . ALA B 1 309 ? -14.109 -18.328 -16.156 1 96 309 ALA B O 1
ATOM 7661 N N . ASN B 1 310 ? -11.938 -18.984 -15.758 1 96.5 310 ASN B N 1
ATOM 7662 C CA . ASN B 1 310 ? -11.867 -18.484 -14.391 1 96.5 310 ASN B CA 1
ATOM 7663 C C . ASN B 1 310 ? -13.047 -18.953 -13.555 1 96.5 310 ASN B C 1
ATOM 7665 O O . ASN B 1 310 ? -13.664 -18.172 -12.836 1 96.5 310 ASN B O 1
ATOM 7669 N N . SER B 1 311 ? -13.352 -20.266 -13.656 1 97.56 311 SER B N 1
ATOM 7670 C CA . SER B 1 311 ? -14.516 -20.812 -12.961 1 97.56 311 SER B CA 1
ATOM 7671 C C . SER B 1 311 ? -14.156 -22.078 -12.195 1 97.56 311 SER B C 1
ATOM 7673 O O . SER B 1 311 ? -13.234 -22.797 -12.57 1 97.56 311 SER B O 1
ATOM 7675 N N . ILE B 1 312 ? -14.859 -22.234 -11.141 1 98.38 312 ILE B N 1
ATOM 7676 C CA . ILE B 1 312 ? -15.031 -23.578 -10.586 1 98.38 312 ILE B CA 1
ATOM 7677 C C . ILE B 1 312 ? -16.344 -24.172 -11.062 1 98.38 312 ILE B C 1
ATOM 7679 O O . ILE B 1 312 ? -17.359 -23.469 -11.125 1 98.38 312 ILE B O 1
ATOM 7683 N N . VAL B 1 313 ? -16.312 -25.453 -11.469 1 98.69 313 VAL B N 1
ATOM 7684 C CA . VAL B 1 313 ? -17.5 -26.141 -11.961 1 98.69 313 VAL B CA 1
ATOM 7685 C C . VAL B 1 313 ? -17.703 -27.453 -11.188 1 98.69 313 VAL B C 1
ATOM 7687 O O . VAL B 1 313 ? -16.766 -28.25 -11.078 1 98.69 313 VAL B O 1
ATOM 7690 N N . ALA B 1 314 ? -18.875 -27.547 -10.617 1 98.88 314 ALA B N 1
ATOM 7691 C CA . ALA B 1 314 ? -19.281 -28.828 -10.031 1 98.88 314 ALA B CA 1
ATOM 7692 C C . ALA B 1 314 ? -19.953 -29.719 -11.078 1 98.88 314 ALA B C 1
ATOM 7694 O O . ALA B 1 314 ? -20.969 -29.344 -11.656 1 98.88 314 ALA B O 1
ATOM 7695 N N . ILE B 1 315 ? -19.344 -30.828 -11.242 1 98.81 315 ILE B N 1
ATOM 7696 C CA . ILE B 1 315 ? -19.75 -31.766 -12.281 1 98.81 315 ILE B CA 1
ATOM 7697 C C . ILE B 1 315 ? -20.156 -33.094 -11.648 1 98.81 315 ILE B C 1
ATOM 7699 O O . ILE B 1 315 ? -19.484 -33.594 -10.734 1 98.81 315 ILE B O 1
ATOM 7703 N N . ASP B 1 316 ? -21.234 -33.625 -12.148 1 98.75 316 ASP B N 1
ATOM 7704 C CA . ASP B 1 316 ? -21.531 -35 -11.75 1 98.75 316 ASP B CA 1
ATOM 7705 C C . ASP B 1 316 ? -20.406 -35.938 -12.141 1 98.75 316 ASP B C 1
ATOM 7707 O O . ASP B 1 316 ? -20.078 -36.062 -13.32 1 98.75 316 ASP B O 1
ATOM 7711 N N . ALA B 1 317 ? -19.859 -36.656 -11.18 1 98.56 317 ALA B N 1
ATOM 7712 C CA . ALA B 1 317 ? -18.594 -37.406 -11.367 1 98.56 317 ALA B CA 1
ATOM 7713 C C . ALA B 1 317 ? -18.766 -38.531 -12.367 1 98.56 317 ALA B C 1
ATOM 7715 O O . ALA B 1 317 ? -17.844 -38.875 -13.109 1 98.56 317 ALA B O 1
ATOM 7716 N N . LYS B 1 318 ? -19.891 -39.094 -12.445 1 97.88 318 LYS B N 1
ATOM 7717 C CA . LYS B 1 318 ? -20.109 -40.281 -13.273 1 97.88 318 LYS B CA 1
ATOM 7718 C C . LYS B 1 318 ? -20.531 -39.906 -14.68 1 97.88 318 LYS B C 1
ATOM 7720 O O . LYS B 1 318 ? -20.125 -40.531 -15.656 1 97.88 318 LYS B O 1
ATOM 7725 N N . THR B 1 319 ? -21.328 -38.75 -14.766 1 97.88 319 THR B N 1
ATOM 7726 C CA . THR B 1 319 ? -21.969 -38.5 -16.047 1 97.88 319 THR B CA 1
ATOM 7727 C C . THR B 1 319 ? -21.266 -37.344 -16.766 1 97.88 319 THR B C 1
ATOM 7729 O O . THR B 1 319 ? -21.438 -37.156 -17.969 1 97.88 319 THR B O 1
ATOM 7732 N N . GLY B 1 320 ? -20.641 -36.562 -16.031 1 98.19 320 GLY B N 1
ATOM 7733 C CA . GLY B 1 320 ? -20 -35.406 -16.641 1 98.19 320 GLY B CA 1
ATOM 7734 C C . GLY B 1 320 ? -20.922 -34.219 -16.828 1 98.19 320 GLY B C 1
ATOM 7735 O O . GLY B 1 320 ? -20.547 -33.219 -17.422 1 98.19 320 GLY B O 1
ATOM 7736 N N . LYS B 1 321 ? -22.125 -34.281 -16.25 1 97.94 321 LYS B N 1
ATOM 7737 C CA . LYS B 1 321 ? -23.078 -33.188 -16.391 1 97.94 321 LYS B CA 1
ATOM 7738 C C . LYS B 1 321 ? -22.812 -32.094 -15.359 1 97.94 321 LYS B C 1
ATOM 7740 O O . LYS B 1 321 ? -22.578 -32.375 -14.18 1 97.94 321 LYS B O 1
ATOM 7745 N N . ARG B 1 322 ? -22.828 -30.859 -15.844 1 98.38 322 ARG B N 1
ATOM 7746 C CA . ARG B 1 322 ? -22.656 -29.703 -14.961 1 98.38 322 ARG B CA 1
ATOM 7747 C C . ARG B 1 322 ? -23.812 -29.609 -13.969 1 98.38 322 ARG B C 1
ATOM 7749 O O . ARG B 1 322 ? -24.984 -29.625 -14.367 1 98.38 322 ARG B O 1
ATOM 7756 N N . ARG B 1 323 ? -23.547 -29.422 -12.688 1 98.56 323 ARG B N 1
ATOM 7757 C CA . ARG B 1 323 ? -24.547 -29.156 -11.656 1 98.56 323 ARG B CA 1
ATOM 7758 C C . ARG B 1 323 ? -24.625 -27.672 -11.344 1 98.56 323 ARG B C 1
ATOM 7760 O O . ARG B 1 323 ? -25.719 -27.094 -11.266 1 98.56 323 ARG B O 1
ATOM 7767 N N . TRP B 1 324 ? -23.531 -27.047 -11.102 1 98.5 324 TRP B N 1
ATOM 7768 C CA . TRP B 1 324 ? -23.438 -25.609 -10.898 1 98.5 324 TRP B CA 1
ATOM 7769 C C . TRP B 1 324 ? -22.047 -25.094 -11.25 1 98.5 324 TRP B C 1
ATOM 7771 O O . TRP B 1 324 ? -21.141 -25.891 -11.516 1 98.5 324 TRP B O 1
ATOM 7781 N N . HIS B 1 325 ? -21.906 -23.828 -11.422 1 98.5 325 HIS B N 1
ATOM 7782 C CA . HIS B 1 325 ? -20.625 -23.172 -11.625 1 98.5 325 HIS B CA 1
ATOM 7783 C C . HIS B 1 325 ? -20.578 -21.812 -10.945 1 98.5 325 HIS B C 1
ATOM 7785 O O . HIS B 1 325 ? -21.609 -21.266 -10.57 1 98.5 325 HIS B O 1
ATOM 7791 N N . PHE B 1 326 ? -19.391 -21.344 -10.68 1 98.19 326 PHE B N 1
ATOM 7792 C CA . PHE B 1 326 ? -19.109 -19.984 -10.227 1 98.19 326 PHE B CA 1
ATOM 7793 C C . PHE B 1 326 ? -17.906 -19.406 -10.953 1 98.19 326 PHE B C 1
ATOM 7795 O O . PHE B 1 326 ? -16.828 -20.016 -10.969 1 98.19 326 PHE B O 1
ATOM 7802 N N . GLN B 1 327 ? -18.078 -18.234 -11.547 1 97.88 327 GLN B N 1
ATOM 7803 C CA . GLN B 1 327 ? -16.984 -17.547 -12.203 1 97.88 327 GLN B CA 1
ATOM 7804 C C . GLN B 1 327 ? -16.406 -16.438 -11.312 1 97.88 327 GLN B C 1
ATOM 7806 O O . GLN B 1 327 ? -17.125 -15.523 -10.914 1 97.88 327 GLN B O 1
ATOM 7811 N N . SER B 1 328 ? -15.125 -16.531 -11.062 1 97.19 328 SER B N 1
ATOM 7812 C CA . SER B 1 328 ? -14.461 -15.633 -10.109 1 97.19 328 SER B CA 1
ATOM 7813 C C . SER B 1 328 ? -14.008 -14.352 -10.789 1 97.19 328 SER B C 1
ATOM 7815 O O . SER B 1 328 ? -13.844 -13.32 -10.133 1 97.19 328 SER B O 1
ATOM 7817 N N . VAL B 1 329 ? -13.641 -14.367 -12.062 1 97.44 329 VAL B N 1
ATOM 7818 C CA . VAL B 1 329 ? -13.219 -13.203 -12.836 1 97.44 329 VAL B CA 1
ATOM 7819 C C . VAL B 1 329 ? -13.984 -13.156 -14.156 1 97.44 329 VAL B C 1
ATOM 7821 O O . VAL B 1 329 ? -13.914 -14.094 -14.953 1 97.44 329 VAL B O 1
ATOM 7824 N N . HIS B 1 330 ? -14.711 -12.07 -14.297 1 97.75 330 HIS B N 1
ATOM 7825 C CA . HIS B 1 330 ? -15.406 -11.836 -15.562 1 97.75 330 HIS B CA 1
ATOM 7826 C C . HIS B 1 330 ? -14.445 -11.305 -16.625 1 97.75 330 HIS B C 1
ATOM 7828 O O . HIS B 1 330 ? -13.68 -10.375 -16.359 1 97.75 330 HIS B O 1
ATOM 7834 N N . HIS B 1 331 ? -14.43 -12.016 -17.812 1 96.88 331 HIS B N 1
ATOM 7835 C CA . HIS B 1 331 ? -13.656 -11.492 -18.922 1 96.88 331 HIS B CA 1
ATOM 7836 C C . HIS B 1 331 ? -12.219 -11.203 -18.516 1 96.88 331 HIS B C 1
ATOM 7838 O O . HIS B 1 331 ? -11.734 -10.078 -18.672 1 96.88 331 HIS B O 1
ATOM 7844 N N . ASP B 1 332 ? -11.531 -12.195 -18.234 1 95.5 332 ASP B N 1
ATOM 7845 C CA . ASP B 1 332 ? -10.18 -12.055 -17.703 1 95.5 332 ASP B CA 1
ATOM 7846 C C . ASP B 1 332 ? -9.219 -11.547 -18.781 1 95.5 332 ASP B C 1
ATOM 7848 O O . ASP B 1 332 ? -9.203 -12.062 -19.891 1 95.5 332 ASP B O 1
ATOM 7852 N N . ILE B 1 333 ? -8.398 -10.508 -18.391 1 93.19 333 ILE B N 1
ATOM 7853 C CA . ILE B 1 333 ? -7.305 -10.055 -19.234 1 93.19 333 ILE B CA 1
ATOM 7854 C C . ILE B 1 333 ? -6.023 -9.953 -18.406 1 93.19 333 ILE B C 1
ATOM 7856 O O . ILE B 1 333 ? -5.051 -9.328 -18.844 1 93.19 333 ILE B O 1
ATOM 7860 N N . TRP B 1 334 ? -6.047 -10.516 -17.219 1 94.12 334 TRP B N 1
ATOM 7861 C CA . TRP B 1 334 ? -4.977 -10.281 -16.266 1 94.12 334 TRP B CA 1
ATOM 7862 C C . TRP B 1 334 ? -4.281 -11.594 -15.898 1 94.12 334 TRP B C 1
ATOM 7864 O O . TRP B 1 334 ? -3.424 -11.617 -15.016 1 94.12 334 TRP B O 1
ATOM 7874 N N . ASP B 1 335 ? -4.609 -12.68 -16.469 1 91.19 335 ASP B N 1
ATOM 7875 C CA . ASP B 1 335 ? -4.055 -13.992 -16.156 1 91.19 335 ASP B CA 1
ATOM 7876 C C . ASP B 1 335 ? -4.367 -14.398 -14.711 1 91.19 335 ASP B C 1
ATOM 7878 O O . ASP B 1 335 ? -3.51 -14.93 -14.016 1 91.19 335 ASP B O 1
ATOM 7882 N N . MET B 1 336 ? -5.523 -14.102 -14.305 1 93.81 336 MET B N 1
ATOM 7883 C CA . MET B 1 336 ? -5.953 -14.461 -12.953 1 93.81 336 MET B CA 1
ATOM 7884 C C . MET B 1 336 ? -6.621 -15.828 -12.938 1 93.81 336 MET B C 1
ATOM 7886 O O . MET B 1 336 ? -7.801 -15.945 -12.602 1 93.81 336 MET B O 1
ATOM 7890 N N . ASP B 1 337 ? -5.723 -16.828 -13.203 1 88.12 337 ASP B N 1
ATOM 7891 C CA . ASP B 1 337 ? -6.137 -18.219 -13.227 1 88.12 337 ASP B CA 1
ATOM 7892 C C . ASP B 1 337 ? -6.406 -18.75 -11.812 1 88.12 337 ASP B C 1
ATOM 7894 O O . ASP B 1 337 ? -5.512 -19.281 -11.164 1 88.12 337 ASP B O 1
ATOM 7898 N N . ASN B 1 338 ? -7.539 -18.562 -11.359 1 79.81 338 ASN B N 1
ATOM 7899 C CA . ASN B 1 338 ? -7.805 -19.188 -10.078 1 79.81 338 ASN B CA 1
ATOM 7900 C C . ASN B 1 338 ? -7.855 -20.719 -10.203 1 79.81 338 ASN B C 1
ATOM 7902 O O . ASN B 1 338 ? -8.852 -21.344 -9.836 1 79.81 338 ASN B O 1
ATOM 7906 N N . VAL B 1 339 ? -6.684 -21.281 -10.75 1 78.69 339 VAL B N 1
ATOM 7907 C CA . VAL B 1 339 ? -6.605 -22.734 -10.922 1 78.69 339 VAL B CA 1
ATOM 7908 C C . VAL B 1 339 ? -5.844 -23.344 -9.758 1 78.69 339 VAL B C 1
ATOM 7910 O O . VAL B 1 339 ? -4.613 -23.328 -9.727 1 78.69 339 VAL B O 1
ATOM 7913 N N . MET B 1 340 ? -6.461 -23.547 -8.703 1 87 340 MET B N 1
ATOM 7914 C CA . MET B 1 340 ? -5.953 -24.25 -7.527 1 87 340 MET B CA 1
ATOM 7915 C C . MET B 1 340 ? -6.773 -25.5 -7.242 1 87 340 MET B C 1
ATOM 7917 O O . MET B 1 340 ? -7.91 -25.625 -7.703 1 87 340 MET B O 1
ATOM 7921 N N . ALA B 1 341 ? -6.117 -26.453 -6.617 1 95.31 341 ALA B N 1
ATOM 7922 C CA . ALA B 1 341 ? -6.91 -27.578 -6.137 1 95.31 341 ALA B CA 1
ATOM 7923 C C . ALA B 1 341 ? -7.895 -27.125 -5.055 1 95.31 341 ALA B C 1
ATOM 7925 O O . ALA B 1 341 ? -7.484 -26.734 -3.963 1 95.31 341 ALA B O 1
ATOM 7926 N N . PRO B 1 342 ? -9.188 -27.125 -5.41 1 97 342 PRO B N 1
ATOM 7927 C CA . PRO B 1 342 ? -10.133 -26.625 -4.41 1 97 342 PRO B CA 1
ATOM 7928 C C . PRO B 1 342 ? -10.141 -27.469 -3.133 1 97 342 PRO B C 1
ATOM 7930 O O . PRO B 1 342 ? -9.82 -28.656 -3.17 1 97 342 PRO B O 1
ATOM 7933 N N . VAL B 1 343 ? -10.492 -26.859 -2.051 1 97.88 343 VAL B N 1
ATOM 7934 C CA . VAL B 1 343 ? -10.477 -27.531 -0.754 1 97.88 343 VAL B CA 1
ATOM 7935 C C . VAL B 1 343 ? -11.898 -27.703 -0.245 1 97.88 343 VAL B C 1
ATOM 7937 O O . VAL B 1 343 ? -12.664 -26.734 -0.167 1 97.88 343 VAL B O 1
ATOM 7940 N N . LEU B 1 344 ? -12.258 -28.922 0.065 1 98.44 344 LEU B N 1
ATOM 7941 C CA . LEU B 1 344 ? -13.562 -29.219 0.661 1 98.44 344 LEU B CA 1
ATOM 7942 C C . LEU B 1 344 ? -13.445 -29.359 2.174 1 98.44 344 LEU B C 1
ATOM 7944 O O . LEU B 1 344 ? -12.656 -30.172 2.668 1 98.44 344 LEU B O 1
ATOM 7948 N N . VAL B 1 345 ? -14.289 -28.547 2.871 1 97.81 345 VAL B N 1
ATOM 7949 C CA . VAL B 1 345 ? -14.242 -28.625 4.328 1 97.81 345 VAL B CA 1
ATOM 7950 C C . VAL B 1 345 ? -15.641 -28.422 4.906 1 97.81 345 VAL B C 1
ATOM 7952 O O . VAL B 1 345 ? -16.5 -27.797 4.277 1 97.81 345 VAL B O 1
ATOM 7955 N N . ASP B 1 346 ? -15.867 -29.047 6.004 1 97.44 346 ASP B N 1
ATOM 7956 C CA . ASP B 1 346 ? -17.047 -28.766 6.812 1 97.44 346 ASP B CA 1
ATOM 7957 C C . ASP B 1 346 ? -16.719 -27.812 7.961 1 97.44 346 ASP B C 1
ATOM 7959 O O . ASP B 1 346 ? -15.727 -28.016 8.664 1 97.44 346 ASP B O 1
ATOM 7963 N N . LEU B 1 347 ? -17.547 -26.797 8.07 1 97.25 347 LEU B N 1
ATOM 7964 C CA . LEU B 1 347 ? -17.312 -25.75 9.062 1 97.25 347 LEU B CA 1
ATOM 7965 C C . LEU B 1 347 ? -18.594 -25.453 9.844 1 97.25 347 LEU B C 1
ATOM 7967 O O . LEU B 1 347 ? -19.688 -25.797 9.398 1 97.25 347 LEU B O 1
ATOM 7971 N N . THR B 1 348 ? -18.406 -24.938 11.094 1 95.94 348 THR B N 1
ATOM 7972 C CA . THR B 1 348 ? -19.516 -24.328 11.805 1 95.94 348 THR B CA 1
ATOM 7973 C C . THR B 1 348 ? -19.531 -22.812 11.594 1 95.94 348 THR B C 1
ATOM 7975 O O . THR B 1 348 ? -18.594 -22.125 12.016 1 95.94 348 THR B O 1
ATOM 7978 N N . ILE B 1 349 ? -20.5 -22.312 10.93 1 94.44 349 ILE B N 1
ATOM 7979 C CA . ILE B 1 349 ? -20.656 -20.891 10.656 1 94.44 349 ILE B CA 1
ATOM 7980 C C . ILE B 1 349 ? -22.031 -20.422 11.117 1 94.44 349 ILE B C 1
ATOM 7982 O O . ILE B 1 349 ? -23.047 -20.984 10.703 1 94.44 349 ILE B O 1
ATOM 7986 N N . GLY B 1 350 ? -22.078 -19.391 11.953 1 89.69 350 GLY B N 1
ATOM 7987 C CA . GLY B 1 350 ? -23.344 -18.922 12.5 1 89.69 350 GLY B CA 1
ATOM 7988 C C . GLY B 1 350 ? -24.094 -20 13.242 1 89.69 350 GLY B C 1
ATOM 7989 O O . GLY B 1 350 ? -25.312 -20.109 13.109 1 89.69 350 GLY B O 1
ATOM 7990 N N . GLY B 1 351 ? -23.391 -20.906 13.797 1 91.19 351 GLY B N 1
ATOM 7991 C CA . GLY B 1 351 ? -23.984 -21.969 14.594 1 91.19 351 GLY B CA 1
ATOM 7992 C C . GLY B 1 351 ? -24.484 -23.141 13.766 1 91.19 351 GLY B C 1
ATOM 7993 O O . GLY B 1 351 ? -25.062 -24.094 14.305 1 91.19 351 GLY B O 1
ATOM 7994 N N . ARG B 1 352 ? -24.266 -23.094 12.547 1 93.56 352 ARG B N 1
ATOM 7995 C CA . ARG B 1 352 ? -24.734 -24.156 11.656 1 93.56 352 ARG B CA 1
ATOM 7996 C C . ARG B 1 352 ? -23.562 -24.828 10.953 1 93.56 352 ARG B C 1
ATOM 7998 O O . ARG B 1 352 ? -22.594 -24.172 10.57 1 93.56 352 ARG B O 1
ATOM 8005 N N . LYS B 1 353 ? -23.703 -26.156 10.789 1 95.44 353 LYS B N 1
ATOM 8006 C CA . LYS B 1 353 ? -22.734 -26.891 9.977 1 95.44 353 LYS B CA 1
ATOM 8007 C C . LYS B 1 353 ? -22.875 -26.531 8.5 1 95.44 353 LYS B C 1
ATOM 8009 O O . LYS B 1 353 ? -23.969 -26.578 7.945 1 95.44 353 LYS B O 1
ATOM 8014 N N . ARG B 1 354 ? -21.875 -26.125 7.922 1 96.75 354 ARG B N 1
ATOM 8015 C CA . ARG B 1 354 ? -21.812 -25.797 6.5 1 96.75 354 ARG B CA 1
ATOM 8016 C C . ARG B 1 354 ? -20.766 -26.656 5.781 1 96.75 354 ARG B C 1
ATOM 8018 O O . ARG B 1 354 ? -19.641 -26.797 6.262 1 96.75 354 ARG B O 1
ATOM 8025 N N . SER B 1 355 ? -21.156 -27.312 4.684 1 97.94 355 SER B N 1
ATOM 8026 C CA . SER B 1 355 ? -20.219 -27.984 3.791 1 97.94 355 SER B CA 1
ATOM 8027 C C . SER B 1 355 ? -19.797 -27.078 2.65 1 97.94 355 SER B C 1
ATOM 8029 O O . SER B 1 355 ? -20.594 -26.75 1.771 1 97.94 355 SER B O 1
ATOM 8031 N N . VAL B 1 356 ? -18.5 -26.719 2.68 1 98.38 356 VAL B N 1
ATOM 8032 C CA . VAL B 1 356 ? -18.109 -25.656 1.767 1 98.38 356 VAL B CA 1
ATOM 8033 C C . VAL B 1 356 ? -16.969 -26.141 0.872 1 98.38 356 VAL B C 1
ATOM 8035 O O . VAL B 1 356 ? -16.328 -27.141 1.162 1 98.38 356 VAL B O 1
ATOM 8038 N N . VAL B 1 357 ? -16.781 -25.484 -0.262 1 98.44 357 VAL B N 1
ATOM 8039 C CA . VAL B 1 357 ? -15.609 -25.578 -1.129 1 98.44 357 VAL B CA 1
ATOM 8040 C C . VAL B 1 357 ? -14.906 -24.219 -1.187 1 98.44 357 VAL B C 1
ATOM 8042 O O . VAL B 1 357 ? -15.555 -23.188 -1.354 1 98.44 357 VAL B O 1
ATOM 8045 N N . VAL B 1 358 ? -13.625 -24.25 -0.845 1 97.62 358 VAL B N 1
ATOM 8046 C CA . VAL B 1 358 ? -12.805 -23.047 -0.88 1 97.62 358 VAL B CA 1
ATOM 8047 C C . VAL B 1 358 ? -12.086 -22.953 -2.227 1 97.62 358 VAL B C 1
ATOM 8049 O O . VAL B 1 358 ? -11.352 -23.859 -2.613 1 97.62 358 VAL B O 1
ATOM 8052 N N . TYR B 1 359 ? -12.336 -21.797 -2.963 1 94.12 359 TYR B N 1
ATOM 8053 C CA . TYR B 1 359 ? -11.844 -21.516 -4.309 1 94.12 359 TYR B CA 1
ATOM 8054 C C . TYR B 1 359 ? -11.188 -20.141 -4.379 1 94.12 359 TYR B C 1
ATOM 8056 O O . TYR B 1 359 ? -11.547 -19.234 -3.629 1 94.12 359 TYR B O 1
ATOM 8064 N N . GLY B 1 360 ? -10.211 -20.094 -5.16 1 90.56 360 GLY B N 1
ATOM 8065 C CA . GLY B 1 360 ? -9.508 -18.844 -5.363 1 90.56 360 GLY B CA 1
ATOM 8066 C C . GLY B 1 360 ? -8 -18.984 -5.352 1 90.56 360 GLY B C 1
ATOM 8067 O O . GLY B 1 360 ? -7.469 -20.016 -5.77 1 90.56 360 GLY B O 1
ATOM 8068 N N . SER B 1 361 ? -7.25 -17.922 -5.078 1 83.69 361 SER B N 1
ATOM 8069 C CA . SER B 1 361 ? -5.816 -17.969 -4.816 1 83.69 361 SER B CA 1
ATOM 8070 C C . SER B 1 361 ? -5.086 -16.828 -5.535 1 83.69 361 SER B C 1
ATOM 8072 O O . SER B 1 361 ? -4.613 -15.891 -4.902 1 83.69 361 SER B O 1
ATOM 8074 N N . LYS B 1 362 ? -5.203 -16.797 -6.957 1 92.88 362 LYS B N 1
ATOM 8075 C CA . LYS B 1 362 ? -4.344 -15.859 -7.664 1 92.88 362 LYS B CA 1
ATOM 8076 C C . LYS B 1 362 ? -4.738 -14.414 -7.355 1 92.88 362 LYS B C 1
ATOM 8078 O O . LYS B 1 362 ? -3.879 -13.539 -7.281 1 92.88 362 LYS B O 1
ATOM 8083 N N . VAL B 1 363 ? -6.059 -14.203 -7.141 1 95.62 363 VAL B N 1
ATOM 8084 C CA . VAL B 1 363 ? -6.555 -12.859 -6.887 1 95.62 363 VAL B CA 1
ATOM 8085 C C . VAL B 1 363 ? -6.285 -12.477 -5.43 1 95.62 363 VAL B C 1
ATOM 8087 O O . VAL B 1 363 ? -6.629 -11.367 -5 1 95.62 363 VAL B O 1
ATOM 8090 N N . ALA B 1 364 ? -5.809 -13.359 -4.652 1 95.62 364 ALA B N 1
ATOM 8091 C CA . ALA B 1 364 ? -5.41 -13.148 -3.26 1 95.62 364 ALA B CA 1
ATOM 8092 C C . ALA B 1 364 ? -6.629 -13.07 -2.348 1 95.62 364 ALA B C 1
ATOM 8094 O O . ALA B 1 364 ? -6.605 -12.383 -1.324 1 95.62 364 ALA B O 1
ATOM 8095 N N . MET B 1 365 ? -7.691 -13.656 -2.729 1 94.94 365 MET B N 1
ATOM 8096 C CA . MET B 1 365 ? -8.875 -13.812 -1.882 1 94.94 365 MET B CA 1
ATOM 8097 C C . MET B 1 365 ? -9.578 -15.133 -2.172 1 94.94 365 MET B C 1
ATOM 8099 O O . MET B 1 365 ? -9.375 -15.727 -3.23 1 94.94 365 MET B O 1
ATOM 8103 N N . TYR B 1 366 ? -10.367 -15.578 -1.175 1 97.06 366 TYR B N 1
ATOM 8104 C CA . TYR B 1 366 ? -11.07 -16.844 -1.339 1 97.06 366 TYR B CA 1
ATOM 8105 C C . TYR B 1 366 ? -12.562 -16.625 -1.572 1 97.06 366 TYR B C 1
ATOM 8107 O O . TYR B 1 366 ? -13.156 -15.711 -0.993 1 97.06 366 TYR B O 1
ATOM 8115 N N . TYR B 1 367 ? -13.062 -17.438 -2.436 1 98 367 TYR B N 1
ATOM 8116 C CA . TYR B 1 367 ? -14.5 -17.625 -2.598 1 98 367 TYR B CA 1
ATOM 8117 C C . TYR B 1 367 ? -14.977 -18.875 -1.883 1 98 367 TYR B C 1
ATOM 8119 O O . TYR B 1 367 ? -14.766 -20 -2.367 1 98 367 TYR B O 1
ATOM 8127 N N . VAL B 1 368 ? -15.57 -18.672 -0.767 1 98.31 368 VAL B N 1
ATOM 8128 C CA . VAL B 1 368 ? -16.094 -19.797 0.007 1 98.31 368 VAL B CA 1
ATOM 8129 C C . VAL B 1 368 ? -17.547 -20.078 -0.387 1 98.31 368 VAL B C 1
ATOM 8131 O O . VAL B 1 368 ? -18.422 -19.25 -0.128 1 98.31 368 VAL B O 1
ATOM 8134 N N . LEU B 1 369 ? -17.734 -21.266 -1.016 1 98.69 369 LEU B N 1
ATOM 8135 C CA . LEU B 1 369 ? -19.031 -21.578 -1.615 1 98.69 369 LEU B CA 1
ATOM 8136 C C . LEU B 1 369 ? -19.625 -22.828 -0.981 1 98.69 369 LEU B C 1
ATOM 8138 O O . LEU B 1 369 ? -18.906 -23.672 -0.457 1 98.69 369 LEU B O 1
ATOM 8142 N N . ASP B 1 370 ? -20.953 -22.906 -1.055 1 98.5 370 ASP B N 1
ATOM 8143 C CA . ASP B 1 370 ? -21.625 -24.156 -0.695 1 98.5 370 ASP B CA 1
ATOM 8144 C C . ASP B 1 370 ? -21.328 -25.25 -1.705 1 98.5 370 ASP B C 1
ATOM 8146 O O . ASP B 1 370 ? -21.516 -25.062 -2.91 1 98.5 370 ASP B O 1
ATOM 8150 N N . ARG B 1 371 ? -20.969 -26.453 -1.259 1 97.81 371 ARG B N 1
ATOM 8151 C CA . ARG B 1 371 ? -20.5 -27.516 -2.141 1 97.81 371 ARG B CA 1
ATOM 8152 C C . ARG B 1 371 ? -21.625 -28.047 -3.02 1 97.81 371 ARG B C 1
ATOM 8154 O O . ARG B 1 371 ? -21.391 -28.5 -4.141 1 97.81 371 ARG B O 1
ATOM 8161 N N . ALA B 1 372 ? -22.766 -27.953 -2.459 1 98.38 372 ALA B N 1
ATOM 8162 C CA . ALA B 1 372 ? -23.891 -28.562 -3.17 1 98.38 372 ALA B CA 1
ATOM 8163 C C . ALA B 1 372 ? -24.469 -27.594 -4.199 1 98.38 372 ALA B C 1
ATOM 8165 O O . ALA B 1 372 ? -24.984 -28.016 -5.246 1 98.38 372 ALA B O 1
ATOM 8166 N N . THR B 1 373 ? -24.328 -26.25 -3.889 1 98.38 373 THR B N 1
ATOM 8167 C CA . THR B 1 373 ? -25.125 -25.328 -4.688 1 98.38 373 THR B CA 1
ATOM 8168 C C . THR B 1 373 ? -24.234 -24.297 -5.367 1 98.38 373 THR B C 1
ATOM 8170 O O . THR B 1 373 ? -24.672 -23.609 -6.305 1 98.38 373 THR B O 1
ATOM 8173 N N . GLY B 1 374 ? -23.125 -24.125 -4.859 1 98.44 374 GLY B N 1
ATOM 8174 C CA . GLY B 1 374 ? -22.25 -23.094 -5.402 1 98.44 374 GLY B CA 1
ATOM 8175 C C . GLY B 1 374 ? -22.562 -21.703 -4.887 1 98.44 374 GLY B C 1
ATOM 8176 O O . GLY B 1 374 ? -21.938 -20.719 -5.285 1 98.44 374 GLY B O 1
ATOM 8177 N N . LYS B 1 375 ? -23.5 -21.562 -3.949 1 97.94 375 LYS B N 1
ATOM 8178 C CA . LYS B 1 375 ? -23.859 -20.266 -3.396 1 97.94 375 LYS B CA 1
ATOM 8179 C C . LYS B 1 375 ? -22.812 -19.781 -2.4 1 97.94 375 LYS B C 1
ATOM 8181 O O . LYS B 1 375 ? -22.281 -20.562 -1.621 1 97.94 375 LYS B O 1
ATOM 8186 N N . PRO B 1 376 ? -22.516 -18.453 -2.428 1 97.88 376 PRO B N 1
ATOM 8187 C CA . PRO B 1 376 ? -21.516 -17.922 -1.495 1 97.88 376 PRO B CA 1
ATOM 8188 C C . PRO B 1 376 ? -21.969 -18.016 -0.038 1 97.88 376 PRO B C 1
ATOM 8190 O O . PRO B 1 376 ? -23.125 -17.703 0.275 1 97.88 376 PRO B O 1
ATOM 8193 N N . ILE B 1 377 ? -21.031 -18.359 0.848 1 97.44 377 ILE B N 1
ATOM 8194 C CA . ILE B 1 377 ? -21.312 -18.516 2.271 1 97.44 377 ILE B CA 1
ATOM 8195 C C . ILE B 1 377 ? -21.281 -17.156 2.965 1 97.44 377 ILE B C 1
ATOM 8197 O O . ILE B 1 377 ? -22.078 -16.906 3.871 1 97.44 377 ILE B O 1
ATOM 8201 N N . HIS B 1 378 ? -20.359 -16.297 2.557 1 97.12 378 HIS B N 1
ATOM 8202 C CA . HIS B 1 378 ? -20.141 -15.016 3.234 1 97.12 378 HIS B CA 1
ATOM 8203 C C . HIS B 1 378 ? -20.672 -13.852 2.395 1 97.12 378 HIS B C 1
ATOM 8205 O O . HIS B 1 378 ? -20.219 -12.719 2.557 1 97.12 378 HIS B O 1
ATOM 8211 N N . GLY B 1 379 ? -21.469 -14.164 1.459 1 96.56 379 GLY B N 1
ATOM 8212 C CA . GLY B 1 379 ? -21.953 -13.125 0.563 1 96.56 379 GLY B CA 1
ATOM 8213 C C . GLY B 1 379 ? -21.016 -12.836 -0.589 1 96.56 379 GLY B C 1
ATOM 8214 O O . GLY B 1 379 ? -19.859 -13.281 -0.578 1 96.56 379 GLY B O 1
ATOM 8215 N N . MET B 1 380 ? -21.547 -12.164 -1.618 1 97.44 380 MET B N 1
ATOM 8216 C CA . MET B 1 380 ? -20.812 -11.773 -2.822 1 97.44 380 MET B CA 1
ATOM 8217 C C . MET B 1 380 ? -21.312 -10.43 -3.346 1 97.44 380 MET B C 1
ATOM 8219 O O . MET B 1 380 ? -22.516 -10.234 -3.518 1 97.44 380 MET B O 1
ATOM 8223 N N . THR B 1 381 ? -20.406 -9.492 -3.523 1 97.5 381 THR B N 1
ATOM 8224 C CA . THR B 1 381 ? -20.797 -8.18 -4.027 1 97.5 381 THR B CA 1
ATOM 8225 C C . THR B 1 381 ? -20.125 -7.891 -5.367 1 97.5 381 THR B C 1
ATOM 8227 O O . THR B 1 381 ? -18.906 -8.016 -5.492 1 97.5 381 THR B O 1
ATOM 8230 N N . GLU B 1 382 ? -20.938 -7.555 -6.379 1 97.81 382 GLU B N 1
ATOM 8231 C CA . GLU B 1 382 ? -20.406 -7.039 -7.633 1 97.81 382 GLU B CA 1
ATOM 8232 C C . GLU B 1 382 ? -19.969 -5.582 -7.492 1 97.81 382 GLU B C 1
ATOM 8234 O O . GLU B 1 382 ? -20.781 -4.723 -7.141 1 97.81 382 GLU B O 1
ATOM 8239 N N . ARG B 1 383 ? -18.703 -5.363 -7.652 1 96.69 383 ARG B N 1
ATOM 8240 C CA . ARG B 1 383 ? -18.203 -4 -7.555 1 96.69 383 ARG B CA 1
ATOM 8241 C C . ARG B 1 383 ? -17.688 -3.508 -8.906 1 96.69 383 ARG B C 1
ATOM 8243 O O . ARG B 1 383 ? -17.141 -4.281 -9.688 1 96.69 383 ARG B O 1
ATOM 8250 N N . GLU B 1 384 ? -17.859 -2.215 -9.188 1 94.81 384 GLU B N 1
ATOM 8251 C CA . GLU B 1 384 ? -17.281 -1.597 -10.375 1 94.81 384 GLU B CA 1
ATOM 8252 C C . GLU B 1 384 ? -15.766 -1.637 -10.336 1 94.81 384 GLU B C 1
ATOM 8254 O O . GLU B 1 384 ? -15.164 -1.471 -9.273 1 94.81 384 GLU B O 1
ATOM 8259 N N . VAL B 1 385 ? -15.141 -1.923 -11.414 1 93.81 385 VAL B N 1
ATOM 8260 C CA . VAL B 1 385 ? -13.688 -1.933 -11.547 1 93.81 385 VAL B CA 1
ATOM 8261 C C . VAL B 1 385 ? -13.266 -1.023 -12.695 1 93.81 385 VAL B C 1
ATOM 8263 O O . VAL B 1 385 ? -14.07 -0.704 -13.57 1 93.81 385 VAL B O 1
ATOM 8266 N N . PRO B 1 386 ? -12.016 -0.545 -12.703 1 88.38 386 PRO B N 1
ATOM 8267 C CA . PRO B 1 386 ? -11.578 0.375 -13.75 1 88.38 386 PRO B CA 1
ATOM 8268 C C . PRO B 1 386 ? -11.734 -0.209 -15.156 1 88.38 386 PRO B C 1
ATOM 8270 O O . PRO B 1 386 ? -11.578 -1.417 -15.344 1 88.38 386 PRO B O 1
ATOM 8273 N N . GLN B 1 387 ? -12.078 0.664 -16.125 1 89.12 387 GLN B N 1
ATOM 8274 C CA . GLN B 1 387 ? -12.336 0.257 -17.5 1 89.12 387 GLN B CA 1
ATOM 8275 C C . GLN B 1 387 ? -11.398 0.965 -18.469 1 89.12 387 GLN B C 1
ATOM 8277 O O . GLN B 1 387 ? -10.867 2.033 -18.156 1 89.12 387 GLN B O 1
ATOM 8282 N N . ASP B 1 388 ? -11.07 0.344 -19.5 1 87.06 388 ASP B N 1
ATOM 8283 C CA . ASP B 1 388 ? -10.453 0.902 -20.703 1 87.06 388 ASP B CA 1
ATOM 8284 C C . ASP B 1 388 ? -11.328 0.652 -21.938 1 87.06 388 ASP B C 1
ATOM 8286 O O . ASP B 1 388 ? -11.594 -0.498 -22.297 1 87.06 388 ASP B O 1
ATOM 8290 N N . ALA B 1 389 ? -11.742 1.817 -22.547 1 81.06 389 ALA B N 1
ATOM 8291 C CA . ALA B 1 389 ? -12.711 1.739 -23.641 1 81.06 389 ALA B CA 1
ATOM 8292 C C . ALA B 1 389 ? -12.195 0.854 -24.766 1 81.06 389 ALA B C 1
ATOM 8294 O O . ALA B 1 389 ? -12.984 0.331 -25.562 1 81.06 389 ALA B O 1
ATOM 8295 N N . ARG B 1 390 ? -10.945 0.519 -24.891 1 86.44 390 ARG B N 1
ATOM 8296 C CA . ARG B 1 390 ? -10.359 -0.303 -25.938 1 86.44 390 ARG B CA 1
ATOM 8297 C C . ARG B 1 390 ? -10.508 -1.788 -25.625 1 86.44 390 ARG B C 1
ATOM 8299 O O . ARG B 1 390 ? -10.328 -2.635 -26.5 1 86.44 390 ARG B O 1
ATOM 8306 N N . GLN B 1 391 ? -10.766 -2.066 -24.344 1 89.44 391 GLN B N 1
ATOM 8307 C CA . GLN B 1 391 ? -11.047 -3.424 -23.891 1 89.44 391 GLN B CA 1
ATOM 8308 C C . GLN B 1 391 ? -12.547 -3.646 -23.703 1 89.44 391 GLN B C 1
ATOM 8310 O O . GLN B 1 391 ? -13.305 -2.688 -23.562 1 89.44 391 GLN B O 1
ATOM 8315 N N . LYS B 1 392 ? -12.969 -4.895 -23.719 1 94 392 LYS B N 1
ATOM 8316 C CA . LYS B 1 392 ? -14.383 -5.211 -23.516 1 94 392 LYS B CA 1
ATOM 8317 C C . LYS B 1 392 ? -14.617 -5.844 -22.156 1 94 392 LYS B C 1
ATOM 8319 O O . LYS B 1 392 ? -15.43 -6.766 -22.016 1 94 392 LYS B O 1
ATOM 8324 N N . THR B 1 393 ? -13.836 -5.344 -21.203 1 94.81 393 THR B N 1
ATOM 8325 C CA . THR B 1 393 ? -13.883 -5.93 -19.859 1 94.81 393 THR B CA 1
ATOM 8326 C C . THR B 1 393 ? -15.266 -5.754 -19.25 1 94.81 393 THR B C 1
ATOM 8328 O O . THR B 1 393 ? -15.984 -4.812 -19.578 1 94.81 393 THR B O 1
ATOM 8331 N N . SER B 1 394 ? -15.625 -6.688 -18.391 1 96.88 394 SER B N 1
ATOM 8332 C CA . SER B 1 394 ? -16.844 -6.547 -17.594 1 96.88 394 SER B CA 1
ATOM 8333 C C . SER B 1 394 ? -16.75 -5.348 -16.656 1 96.88 394 SER B C 1
ATOM 8335 O O . SER B 1 394 ? -15.703 -5.09 -16.062 1 96.88 394 SER B O 1
ATOM 8337 N N . PRO B 1 395 ? -17.875 -4.605 -16.5 1 95.31 395 PRO B N 1
ATOM 8338 C CA . PRO B 1 395 ? -17.844 -3.4 -15.664 1 95.31 395 PRO B CA 1
ATOM 8339 C C . PRO B 1 395 ? -17.672 -3.717 -14.18 1 95.31 395 PRO B C 1
ATOM 8341 O O . PRO B 1 395 ? -17.281 -2.846 -13.398 1 95.31 395 PRO B O 1
ATOM 8344 N N . THR B 1 396 ? -18.047 -4.941 -13.797 1 97.62 396 THR B N 1
ATOM 8345 C CA . THR B 1 396 ? -17.969 -5.312 -12.391 1 97.62 396 THR B CA 1
ATOM 8346 C C . THR B 1 396 ? -17.25 -6.648 -12.219 1 97.62 396 THR B C 1
ATOM 8348 O O . THR B 1 396 ? -17.094 -7.398 -13.188 1 97.62 396 THR B O 1
ATOM 8351 N N . GLN B 1 397 ? -16.734 -6.895 -11.078 1 97.81 397 GLN B N 1
ATOM 8352 C CA . GLN B 1 397 ? -16.172 -8.172 -10.648 1 97.81 397 GLN B CA 1
ATOM 8353 C C . GLN B 1 397 ? -16.734 -8.594 -9.297 1 97.81 397 GLN B C 1
ATOM 8355 O O . GLN B 1 397 ? -17.141 -7.75 -8.492 1 97.81 397 GLN B O 1
ATOM 8360 N N . PRO B 1 398 ? -16.812 -9.836 -9.039 1 97.88 398 PRO B N 1
ATOM 8361 C CA . PRO B 1 398 ? -17.344 -10.32 -7.766 1 97.88 398 PRO B CA 1
ATOM 8362 C C . PRO B 1 398 ? -16.312 -10.258 -6.637 1 97.88 398 PRO B C 1
ATOM 8364 O O . PRO B 1 398 ? -15.195 -10.742 -6.789 1 97.88 398 PRO B O 1
ATOM 8367 N N . PHE B 1 399 ? -16.688 -9.672 -5.531 1 97.38 399 PHE B N 1
ATOM 8368 C CA . PHE B 1 399 ? -15.883 -9.625 -4.316 1 97.38 399 PHE B CA 1
ATOM 8369 C C . PHE B 1 399 ? -16.578 -10.352 -3.174 1 97.38 399 PHE B C 1
ATOM 8371 O O . PHE B 1 399 ? -17.719 -10.016 -2.816 1 97.38 399 PHE B O 1
ATOM 8378 N N . PRO B 1 400 ? -15.938 -11.328 -2.605 1 97.88 400 PRO B N 1
ATOM 8379 C CA . PRO B 1 400 ? -16.547 -12.062 -1.495 1 97.88 400 PRO B CA 1
ATOM 8380 C C . PRO B 1 400 ? -16.516 -11.281 -0.184 1 97.88 400 PRO B C 1
ATOM 8382 O O . PRO B 1 400 ? -15.703 -10.367 -0.024 1 97.88 400 PRO B O 1
ATOM 8385 N N . GLY B 1 401 ? -17.531 -11.664 0.699 1 96.56 401 GLY B N 1
ATOM 8386 C CA . GLY B 1 401 ? -17.391 -11.172 2.062 1 96.56 401 GLY B CA 1
ATOM 8387 C C . GLY B 1 401 ? -16.125 -11.625 2.742 1 96.56 401 GLY B C 1
ATOM 8388 O O . GLY B 1 401 ? -15.578 -12.68 2.412 1 96.56 401 GLY B O 1
ATOM 8389 N N . GLY B 1 402 ? -15.656 -10.883 3.676 1 96 402 GLY B N 1
ATOM 8390 C CA . GLY B 1 402 ? -14.359 -11.094 4.301 1 96 402 GLY B CA 1
ATOM 8391 C C . GLY B 1 402 ? -13.297 -10.133 3.811 1 96 402 GLY B C 1
ATOM 8392 O O . GLY B 1 402 ? -13.594 -8.969 3.525 1 96 402 GLY B O 1
ATOM 8393 N N . LYS B 1 403 ? -12.016 -10.617 3.9 1 94.38 403 LYS B N 1
ATOM 8394 C CA . LYS B 1 403 ? -10.883 -9.797 3.471 1 94.38 403 LYS B CA 1
ATOM 8395 C C . LYS B 1 403 ? -9.906 -10.609 2.621 1 94.38 403 LYS B C 1
ATOM 8397 O O . LYS B 1 403 ? -9.734 -11.812 2.84 1 94.38 403 LYS B O 1
ATOM 8402 N N . PRO B 1 404 ? -9.297 -9.891 1.599 1 95.75 404 PRO B N 1
ATOM 8403 C CA . PRO B 1 404 ? -8.203 -10.594 0.92 1 95.75 404 PRO B CA 1
ATOM 8404 C C . PRO B 1 404 ? -7.074 -10.984 1.87 1 95.75 404 PRO B C 1
ATOM 8406 O O . PRO B 1 404 ? -6.828 -10.289 2.859 1 95.75 404 PRO B O 1
ATOM 8409 N N . PHE B 1 405 ? -6.398 -12.031 1.598 1 94.38 405 PHE B N 1
ATOM 8410 C CA . PHE B 1 405 ? -5.352 -12.469 2.516 1 94.38 405 PHE B CA 1
ATOM 8411 C C . PHE B 1 405 ? -4.031 -11.773 2.195 1 94.38 405 PHE B C 1
ATOM 8413 O O . PHE B 1 405 ? -3.055 -11.914 2.936 1 94.38 405 PHE B O 1
ATOM 8420 N N . LEU B 1 406 ? -4.043 -11.039 1.098 1 93.75 406 LEU B N 1
ATOM 8421 C CA . LEU B 1 406 ? -2.93 -10.188 0.69 1 93.75 406 LEU B CA 1
ATOM 8422 C C . LEU B 1 406 ? -3.438 -8.883 0.087 1 93.75 406 LEU B C 1
ATOM 8424 O O . LEU B 1 406 ? -4.559 -8.82 -0.425 1 93.75 406 LEU B O 1
ATOM 8428 N N . THR B 1 407 ? -2.475 -7.879 0.167 1 91.31 407 THR B N 1
ATOM 8429 C CA . THR B 1 407 ? -2.789 -6.648 -0.546 1 91.31 407 THR B CA 1
ATOM 8430 C C . THR B 1 407 ? -2.988 -6.918 -2.035 1 91.31 407 THR B C 1
ATOM 8432 O O . THR B 1 407 ? -2.332 -7.793 -2.605 1 91.31 407 THR B O 1
ATOM 8435 N N . GLN B 1 408 ? -3.902 -6.203 -2.658 1 95.88 408 GLN B N 1
ATOM 8436 C CA . GLN B 1 408 ? -4.215 -6.422 -4.066 1 95.88 408 GLN B CA 1
ATOM 8437 C C . GLN B 1 408 ? -3.756 -5.242 -4.922 1 95.88 408 GLN B C 1
ATOM 8439 O O . GLN B 1 408 ? -4.492 -4.777 -5.797 1 95.88 408 GLN B O 1
ATOM 8444 N N . ALA B 1 409 ? -2.578 -4.711 -4.512 1 95.06 409 ALA B N 1
ATOM 8445 C CA . ALA B 1 409 ? -1.877 -3.656 -5.242 1 95.06 409 ALA B CA 1
ATOM 8446 C C . ALA B 1 409 ? -0.404 -3.6 -4.844 1 95.06 409 ALA B C 1
ATOM 8448 O O . ALA B 1 409 ? -0.033 -4.031 -3.75 1 95.06 409 ALA B O 1
ATOM 8449 N N . PRO B 1 410 ? 0.439 -3.047 -5.762 1 94.31 410 PRO B N 1
ATOM 8450 C CA . PRO B 1 410 ? 1.839 -2.865 -5.371 1 94.31 410 PRO B CA 1
ATOM 8451 C C . PRO B 1 410 ? 1.995 -1.983 -4.133 1 94.31 410 PRO B C 1
ATOM 8453 O O . PRO B 1 410 ? 1.211 -1.052 -3.932 1 94.31 410 PRO B O 1
ATOM 8456 N N . ARG B 1 411 ? 2.979 -2.324 -3.322 1 91.94 411 ARG B N 1
ATOM 8457 C CA . ARG B 1 411 ? 3.254 -1.567 -2.105 1 91.94 411 ARG B CA 1
ATOM 8458 C C . ARG B 1 411 ? 4.711 -1.123 -2.055 1 91.94 411 ARG B C 1
ATOM 8460 O O . ARG B 1 411 ? 5.609 -1.878 -2.434 1 91.94 411 ARG B O 1
ATOM 8467 N N . ALA B 1 412 ? 4.934 0.045 -1.531 1 88 412 ALA B N 1
ATOM 8468 C CA . ALA B 1 412 ? 6.273 0.621 -1.469 1 88 412 ALA B CA 1
ATOM 8469 C C . ALA B 1 412 ? 7.141 -0.119 -0.456 1 88 412 ALA B C 1
ATOM 8471 O O . ALA B 1 412 ? 8.359 -0.2 -0.617 1 88 412 ALA B O 1
ATOM 8472 N N . ASP B 1 413 ? 6.492 -0.632 0.556 1 84.75 413 ASP B N 1
ATOM 8473 C CA . ASP B 1 413 ? 7.238 -1.246 1.651 1 84.75 413 ASP B CA 1
ATOM 8474 C C . ASP B 1 413 ? 7.359 -2.756 1.454 1 84.75 413 ASP B C 1
ATOM 8476 O O . ASP B 1 413 ? 7.707 -3.482 2.387 1 84.75 413 ASP B O 1
ATOM 8480 N N . LYS B 1 414 ? 7.059 -3.252 0.291 1 92.31 414 LYS B N 1
ATOM 8481 C CA . LYS B 1 414 ? 7.148 -4.668 -0.048 1 92.31 414 LYS B CA 1
ATOM 8482 C C . LYS B 1 414 ? 7.973 -4.879 -1.314 1 92.31 414 LYS B C 1
ATOM 8484 O O . LYS B 1 414 ? 8.234 -3.93 -2.055 1 92.31 414 LYS B O 1
ATOM 8489 N N . PRO B 1 415 ? 8.297 -6.176 -1.552 1 94.19 415 PRO B N 1
ATOM 8490 C CA . PRO B 1 415 ? 9 -6.469 -2.803 1 94.19 415 PRO B CA 1
ATOM 8491 C C . PRO B 1 415 ? 8.195 -6.074 -4.039 1 94.19 415 PRO B C 1
ATOM 8493 O O . PRO B 1 415 ? 8.758 -5.961 -5.133 1 94.19 415 PRO B O 1
ATOM 8496 N N . THR B 1 416 ? 6.957 -5.738 -3.832 1 95.44 416 THR B N 1
ATOM 8497 C CA . THR B 1 416 ? 6.094 -5.402 -4.957 1 95.44 416 THR B CA 1
ATOM 8498 C C . THR B 1 416 ? 6.18 -3.912 -5.277 1 95.44 416 THR B C 1
ATOM 8500 O O . THR B 1 416 ? 5.383 -3.393 -6.062 1 95.44 416 THR B O 1
ATOM 8503 N N . ARG B 1 417 ? 7.098 -3.225 -4.637 1 92.5 417 ARG B N 1
ATOM 8504 C CA . ARG B 1 417 ? 7.336 -1.851 -5.066 1 92.5 417 ARG B CA 1
ATOM 8505 C C . ARG B 1 417 ? 7.602 -1.783 -6.566 1 92.5 417 ARG B C 1
ATOM 8507 O O . ARG B 1 417 ? 8.516 -2.441 -7.07 1 92.5 417 ARG B O 1
ATOM 8514 N N . PRO B 1 418 ? 6.797 -1.015 -7.305 1 93.56 418 PRO B N 1
ATOM 8515 C CA . PRO B 1 418 ? 7.035 -0.97 -8.75 1 93.56 418 PRO B CA 1
ATOM 8516 C C . PRO B 1 418 ? 8.391 -0.362 -9.109 1 93.56 418 PRO B C 1
ATOM 8518 O O . PRO B 1 418 ? 8.828 0.602 -8.469 1 93.56 418 PRO B O 1
ATOM 8521 N N . VAL B 1 419 ? 9.07 -0.972 -10.062 1 93.25 419 VAL B N 1
ATOM 8522 C CA . VAL B 1 419 ? 10.242 -0.304 -10.617 1 93.25 419 VAL B CA 1
ATOM 8523 C C . VAL B 1 419 ? 9.828 1.002 -11.289 1 93.25 419 VAL B C 1
ATOM 8525 O O . VAL B 1 419 ? 8.672 1.154 -11.703 1 93.25 419 VAL B O 1
ATOM 8528 N N . PRO B 1 420 ? 10.727 1.922 -11.422 1 90.25 420 PRO B N 1
ATOM 8529 C CA . PRO B 1 420 ? 10.367 3.275 -11.852 1 90.25 420 PRO B CA 1
ATOM 8530 C C . PRO B 1 420 ? 9.789 3.316 -13.258 1 90.25 420 PRO B C 1
ATOM 8532 O O . PRO B 1 420 ? 10.086 2.447 -14.086 1 90.25 420 PRO B O 1
ATOM 8535 N N . HIS B 1 421 ? 8.898 4.297 -13.523 1 90.69 421 HIS B N 1
ATOM 8536 C CA . HIS B 1 421 ? 8.43 4.824 -14.805 1 90.69 421 HIS B CA 1
ATOM 8537 C C . HIS B 1 421 ? 7.391 3.906 -15.43 1 90.69 421 HIS B C 1
ATOM 8539 O O . HIS B 1 421 ? 6.766 4.266 -16.438 1 90.69 421 HIS B O 1
ATOM 8545 N N . TYR B 1 422 ? 7.133 2.693 -14.883 1 91.12 422 TYR B N 1
ATOM 8546 C CA . TYR B 1 422 ? 5.984 1.896 -15.297 1 91.12 422 TYR B CA 1
ATOM 8547 C C . TYR B 1 422 ? 4.68 2.525 -14.828 1 91.12 422 TYR B C 1
ATOM 8549 O O . TYR B 1 422 ? 4.609 3.053 -13.711 1 91.12 422 TYR B O 1
ATOM 8557 N N . ASP B 1 423 ? 3.689 2.443 -15.688 1 86.56 423 ASP B N 1
ATOM 8558 C CA . ASP B 1 423 ? 2.361 2.535 -15.094 1 86.56 423 ASP B CA 1
ATOM 8559 C C . ASP B 1 423 ? 2.113 1.383 -14.125 1 86.56 423 ASP B C 1
ATOM 8561 O O . ASP B 1 423 ? 2.744 0.328 -14.234 1 86.56 423 ASP B O 1
ATOM 8565 N N . TRP B 1 424 ? 1.283 1.659 -13.156 1 91.19 424 TRP B N 1
ATOM 8566 C CA . TRP B 1 424 ? 0.995 0.568 -12.234 1 91.19 424 TRP B CA 1
ATOM 8567 C C . TRP B 1 424 ? -0.396 0.72 -11.625 1 91.19 424 TRP B C 1
ATOM 8569 O O . TRP B 1 424 ? -1.007 1.788 -11.719 1 91.19 424 TRP B O 1
ATOM 8579 N N . GLY B 1 425 ? -0.942 -0.31 -11.086 1 90.81 425 GLY B N 1
ATOM 8580 C CA . GLY B 1 425 ? -2.232 -0.32 -10.422 1 90.81 425 GLY B CA 1
ATOM 8581 C C . GLY B 1 425 ? -2.514 -1.615 -9.68 1 90.81 425 GLY B C 1
ATOM 8582 O O . GLY B 1 425 ? -1.662 -2.506 -9.633 1 90.81 425 GLY B O 1
ATOM 8583 N N . GLY B 1 426 ? -3.67 -1.646 -9.047 1 93.38 426 GLY B N 1
ATOM 8584 C CA . GLY B 1 426 ? -4.094 -2.826 -8.312 1 93.38 426 GLY B CA 1
ATOM 8585 C C . GLY B 1 426 ? -4.828 -3.836 -9.172 1 93.38 426 GLY B C 1
ATOM 8586 O O . GLY B 1 426 ? -4.816 -3.736 -10.398 1 93.38 426 GLY B O 1
ATOM 8587 N N . LEU B 1 427 ? -5.406 -4.781 -8.469 1 95.19 427 LEU B N 1
ATOM 8588 C CA . LEU B 1 427 ? -6.188 -5.828 -9.117 1 95.19 427 LEU B CA 1
ATOM 8589 C C . LEU B 1 427 ? -7.227 -5.23 -10.055 1 95.19 427 LEU B C 1
ATOM 8591 O O . LEU B 1 427 ? -7.902 -4.262 -9.703 1 95.19 427 LEU B O 1
ATOM 8595 N N . TYR B 1 428 ? -7.285 -5.664 -11.367 1 95.19 428 TYR B N 1
ATOM 8596 C CA . TYR B 1 428 ? -8.242 -5.379 -12.422 1 95.19 428 TYR B CA 1
ATOM 8597 C C . TYR B 1 428 ? -7.938 -4.043 -13.094 1 95.19 428 TYR B C 1
ATOM 8599 O O . TYR B 1 428 ? -8.805 -3.451 -13.742 1 95.19 428 TYR B O 1
ATOM 8607 N N . THR B 1 429 ? -6.738 -3.498 -12.836 1 92.44 429 THR B N 1
ATOM 8608 C CA . THR B 1 429 ? -6.293 -2.354 -13.625 1 92.44 429 THR B CA 1
ATOM 8609 C C . THR B 1 429 ? -6.215 -2.713 -15.102 1 92.44 429 THR B C 1
ATOM 8611 O O . THR B 1 429 ? -5.531 -3.666 -15.484 1 92.44 429 THR B O 1
ATOM 8614 N N . PRO B 1 430 ? -6.965 -2.006 -15.938 1 91.44 430 PRO B N 1
ATOM 8615 C CA . PRO B 1 430 ? -6.859 -2.311 -17.359 1 91.44 430 PRO B CA 1
ATOM 8616 C C . PRO B 1 430 ? -5.547 -1.828 -17.969 1 91.44 430 PRO B C 1
ATOM 8618 O O . PRO B 1 430 ? -4.844 -1.013 -17.375 1 91.44 430 PRO B O 1
ATOM 8621 N N . HIS B 1 431 ? -5.164 -2.377 -19.094 1 89.12 431 HIS B N 1
ATOM 8622 C CA . HIS B 1 431 ? -3.939 -2.039 -19.797 1 89.12 431 HIS B CA 1
ATOM 8623 C C . HIS B 1 431 ? -4.129 -2.158 -21.312 1 89.12 431 HIS B C 1
ATOM 8625 O O . HIS B 1 431 ? -5.082 -2.793 -21.766 1 89.12 431 HIS B O 1
ATOM 8631 N N . TRP B 1 432 ? -3.238 -1.563 -22 1 86.38 432 TRP B N 1
ATOM 8632 C CA . TRP B 1 432 ? -3.248 -1.647 -23.453 1 86.38 432 TRP B CA 1
ATOM 8633 C C . TRP B 1 432 ? -1.828 -1.718 -24.016 1 86.38 432 TRP B C 1
ATOM 8635 O O . TRP B 1 432 ? -1.097 -2.672 -23.734 1 86.38 432 TRP B O 1
ATOM 8645 N N . ASP B 1 433 ? -1.251 -0.558 -24.484 1 79.31 433 ASP B N 1
ATOM 8646 C CA . ASP B 1 433 ? 0.054 -0.615 -25.125 1 79.31 433 ASP B CA 1
ATOM 8647 C C . ASP B 1 433 ? 1.181 -0.421 -24.125 1 79.31 433 ASP B C 1
ATOM 8649 O O . ASP B 1 433 ? 2.221 -1.077 -24.203 1 79.31 433 ASP B O 1
ATOM 8653 N N . ARG B 1 434 ? 0.99 0.474 -23.234 1 80.38 434 ARG B N 1
ATOM 8654 C CA . ARG B 1 434 ? 2.029 0.742 -22.234 1 80.38 434 ARG B CA 1
ATOM 8655 C C . ARG B 1 434 ? 2.057 -0.342 -21.172 1 80.38 434 ARG B C 1
ATOM 8657 O O . ARG B 1 434 ? 1.017 -0.693 -20.609 1 80.38 434 ARG B O 1
ATOM 8664 N N . PRO B 1 435 ? 3.244 -0.859 -20.984 1 87.69 435 PRO B N 1
ATOM 8665 C CA . PRO B 1 435 ? 3.311 -1.868 -19.922 1 87.69 435 PRO B CA 1
ATOM 8666 C C . PRO B 1 435 ? 2.857 -1.332 -18.562 1 87.69 435 PRO B C 1
ATOM 8668 O O . PRO B 1 435 ? 3.281 -0.25 -18.156 1 87.69 435 PRO B O 1
ATOM 8671 N N . THR B 1 436 ? 2.006 -2.012 -17.984 1 91 436 THR B N 1
ATOM 8672 C CA . THR B 1 436 ? 1.409 -1.626 -16.703 1 91 436 THR B CA 1
ATOM 8673 C C . THR B 1 436 ? 1.671 -2.689 -15.641 1 91 436 THR B C 1
ATOM 8675 O O . THR B 1 436 ? 1.289 -3.85 -15.805 1 91 436 THR B O 1
ATOM 8678 N N . ILE B 1 437 ? 2.396 -2.264 -14.547 1 94.81 437 ILE B N 1
ATOM 8679 C CA . ILE B 1 437 ? 2.648 -3.18 -13.438 1 94.81 437 ILE B CA 1
ATOM 8680 C C . ILE B 1 437 ? 1.372 -3.365 -12.625 1 94.81 437 ILE B C 1
ATOM 8682 O O . ILE B 1 437 ? 0.761 -2.389 -12.18 1 94.81 437 ILE B O 1
ATOM 8686 N N . ILE B 1 438 ? 0.941 -4.566 -12.492 1 95.44 438 ILE B N 1
ATOM 8687 C CA . ILE B 1 438 ? -0.227 -4.91 -11.695 1 95.44 438 ILE B CA 1
ATOM 8688 C C . ILE B 1 438 ? 0.153 -5.961 -10.656 1 95.44 438 ILE B C 1
ATOM 8690 O O . ILE B 1 438 ? 0.941 -6.867 -10.938 1 95.44 438 ILE B O 1
ATOM 8694 N N . PHE B 1 439 ? -0.321 -5.875 -9.391 1 96.06 439 PHE B N 1
ATOM 8695 C CA . PHE B 1 439 ? -0.219 -6.891 -8.352 1 96.06 439 PHE B CA 1
ATOM 8696 C C . PHE B 1 439 ? -1.59 -7.199 -7.762 1 96.06 439 PHE B C 1
ATOM 8698 O O . PHE B 1 439 ? -2.32 -6.289 -7.363 1 96.06 439 PHE B O 1
ATOM 8705 N N . PRO B 1 440 ? -2.049 -8.477 -7.574 1 94.19 440 PRO B N 1
ATOM 8706 C CA . PRO B 1 440 ? -1.255 -9.648 -7.941 1 94.19 440 PRO B CA 1
ATOM 8707 C C . PRO B 1 440 ? -1.02 -9.75 -9.445 1 94.19 440 PRO B C 1
ATOM 8709 O O . PRO B 1 440 ? -1.899 -9.406 -10.242 1 94.19 440 PRO B O 1
ATOM 8712 N N . GLY B 1 441 ? 0.185 -10.172 -9.773 1 87.81 441 GLY B N 1
ATOM 8713 C CA . GLY B 1 441 ? 0.534 -10.359 -11.172 1 87.81 441 GLY B CA 1
ATOM 8714 C C . GLY B 1 441 ? 0.16 -11.727 -11.703 1 87.81 441 GLY B C 1
ATOM 8715 O O . GLY B 1 441 ? -0.667 -12.422 -11.109 1 87.81 441 GLY B O 1
ATOM 8716 N N . ALA B 1 442 ? 0.753 -12.109 -12.789 1 87.38 442 ALA B N 1
ATOM 8717 C CA . ALA B 1 442 ? 0.471 -13.383 -13.445 1 87.38 442 ALA B CA 1
ATOM 8718 C C . ALA B 1 442 ? 0.852 -14.555 -12.555 1 87.38 442 ALA B C 1
ATOM 8720 O O . ALA B 1 442 ? 0.311 -15.656 -12.695 1 87.38 442 ALA B O 1
ATOM 8721 N N . GLY B 1 443 ? 1.796 -14.281 -11.672 1 85.06 443 GLY B N 1
ATOM 8722 C CA . GLY B 1 443 ? 2.166 -15.32 -10.727 1 85.06 443 GLY B CA 1
ATOM 8723 C C . GLY B 1 443 ? 1.232 -15.398 -9.539 1 85.06 443 GLY B C 1
ATOM 8724 O O . GLY B 1 443 ? 1.396 -16.266 -8.672 1 85.06 443 GLY B O 1
ATOM 8725 N N . GLY B 1 444 ? 0.232 -14.445 -9.586 1 78.88 444 GLY B N 1
ATOM 8726 C CA . GLY B 1 444 ? -0.794 -14.445 -8.555 1 78.88 444 GLY B CA 1
ATOM 8727 C C . GLY B 1 444 ? -0.283 -13.977 -7.207 1 78.88 444 GLY B C 1
ATOM 8728 O O . GLY B 1 444 ? 0.919 -13.766 -7.031 1 78.88 444 GLY B O 1
ATOM 8729 N N . GLY B 1 445 ? -1.288 -13.734 -6.301 1 90.38 445 GLY B N 1
ATOM 8730 C CA . GLY B 1 445 ? -0.962 -13.758 -4.887 1 90.38 445 GLY B CA 1
ATOM 8731 C C . GLY B 1 445 ? -0.531 -15.125 -4.395 1 90.38 445 GLY B C 1
ATOM 8732 O O . GLY B 1 445 ? 0.663 -15.383 -4.238 1 90.38 445 GLY B O 1
ATOM 8733 N N . ALA B 1 446 ? -1.604 -15.977 -4.562 1 94.06 446 ALA B N 1
ATOM 8734 C CA . ALA B 1 446 ? -1.314 -17.406 -4.527 1 94.06 446 ALA B CA 1
ATOM 8735 C C . ALA B 1 446 ? -1.516 -18.047 -5.902 1 94.06 446 ALA B C 1
ATOM 8737 O O . ALA B 1 446 ? -1.866 -17.359 -6.863 1 94.06 446 ALA B O 1
ATOM 8738 N N . ASP B 1 447 ? -1.149 -19.266 -6.047 1 92.38 447 ASP B N 1
ATOM 8739 C CA . ASP B 1 447 ? -1.251 -19.953 -7.332 1 92.38 447 ASP B CA 1
ATOM 8740 C C . ASP B 1 447 ? -1.475 -21.453 -7.137 1 92.38 447 ASP B C 1
ATOM 8742 O O . ASP B 1 447 ? -2.41 -21.859 -6.445 1 92.38 447 ASP B O 1
ATOM 8746 N N . TRP B 1 448 ? -0.678 -22.266 -7.586 1 89.5 448 TRP B N 1
ATOM 8747 C CA . TRP B 1 448 ? -1.033 -23.688 -7.68 1 89.5 448 TRP B CA 1
ATOM 8748 C C . TRP B 1 448 ? -0.422 -24.469 -6.531 1 89.5 448 TRP B C 1
ATOM 8750 O O . TRP B 1 448 ? -0.421 -25.703 -6.551 1 89.5 448 TRP B O 1
ATOM 8760 N N . SER B 1 449 ? 0.066 -23.766 -5.527 1 88.31 449 SER B N 1
ATOM 8761 C CA . SER B 1 449 ? 0.503 -24.484 -4.336 1 88.31 449 SER B CA 1
ATOM 8762 C C . SER B 1 449 ? -0.68 -25.109 -3.598 1 88.31 449 SER B C 1
ATOM 8764 O O . SER B 1 449 ? -1.742 -24.484 -3.494 1 88.31 449 SER B O 1
ATOM 8766 N N . HIS B 1 450 ? -0.426 -26.344 -3.152 1 91.88 450 HIS B N 1
ATOM 8767 C CA . HIS B 1 450 ? -1.501 -27 -2.422 1 91.88 450 HIS B CA 1
ATOM 8768 C C . HIS B 1 450 ? -1.762 -26.312 -1.085 1 91.88 450 HIS B C 1
ATOM 8770 O O . HIS B 1 450 ? -0.845 -26.156 -0.275 1 91.88 450 HIS B O 1
ATOM 8776 N N . LEU B 1 451 ? -3.01 -25.984 -0.916 1 94.94 451 LEU B N 1
ATOM 8777 C CA . LEU B 1 451 ? -3.459 -25.453 0.369 1 94.94 451 LEU B CA 1
ATOM 8778 C C . LEU B 1 451 ? -3.578 -26.578 1.401 1 94.94 451 LEU B C 1
ATOM 8780 O O . LEU B 1 451 ? -3.672 -27.75 1.042 1 94.94 451 LEU B O 1
ATOM 8784 N N . SER B 1 452 ? -3.521 -26.141 2.643 1 97.81 452 SER B N 1
ATOM 8785 C CA . SER B 1 452 ? -3.738 -27.094 3.723 1 97.81 452 SER B CA 1
ATOM 8786 C C . SER B 1 452 ? -4.805 -26.594 4.695 1 97.81 452 SER B C 1
ATOM 8788 O O . SER B 1 452 ? -4.785 -25.438 5.105 1 97.81 452 SER B O 1
ATOM 8790 N N . PHE B 1 453 ? -5.773 -27.469 4.918 1 98 453 PHE B N 1
ATOM 8791 C CA . PHE B 1 453 ? -6.734 -27.188 5.98 1 98 453 PHE B CA 1
ATOM 8792 C C . PHE B 1 453 ? -6.379 -27.953 7.246 1 98 453 PHE B C 1
ATOM 8794 O O . PHE B 1 453 ? -6.215 -29.172 7.215 1 98 453 PHE B O 1
ATOM 8801 N N . ASN B 1 454 ? -6.273 -27.219 8.336 1 97.94 454 ASN B N 1
ATOM 8802 C CA . ASN B 1 454 ? -5.992 -27.812 9.641 1 97.94 454 ASN B CA 1
ATOM 8803 C C . ASN B 1 454 ? -7.238 -27.828 10.523 1 97.94 454 ASN B C 1
ATOM 8805 O O . ASN B 1 454 ? -7.688 -26.797 11 1 97.94 454 ASN B O 1
ATOM 8809 N N . PRO B 1 455 ? -7.75 -29.031 10.797 1 95.75 455 PRO B N 1
ATOM 8810 C CA . PRO B 1 455 ? -8.992 -29.094 11.57 1 95.75 455 PRO B CA 1
ATOM 8811 C C . PRO B 1 455 ? -8.805 -28.688 13.023 1 95.75 455 PRO B C 1
ATOM 8813 O O . PRO B 1 455 ? -9.781 -28.453 13.742 1 95.75 455 PRO B O 1
ATOM 8816 N N . TYR B 1 456 ? -7.586 -28.562 13.484 1 95.25 456 TYR B N 1
ATOM 8817 C CA . TYR B 1 456 ? -7.332 -28.172 14.867 1 95.25 456 TYR B CA 1
ATOM 8818 C C . TYR B 1 456 ? -7.379 -26.656 15.023 1 95.25 456 TYR B C 1
ATOM 8820 O O . TYR B 1 456 ? -7.859 -26.156 16.047 1 95.25 456 TYR B O 1
ATOM 8828 N N . THR B 1 457 ? -6.875 -25.938 14.039 1 95.69 457 THR B N 1
ATOM 8829 C CA . THR B 1 457 ? -6.969 -24.484 14.078 1 95.69 457 THR B CA 1
ATOM 8830 C C . THR B 1 457 ? -8.234 -24 13.383 1 95.69 457 THR B C 1
ATOM 8832 O O . THR B 1 457 ? -8.75 -22.922 13.688 1 95.69 457 THR B O 1
ATOM 8835 N N . GLY B 1 458 ? -8.695 -24.797 12.508 1 97.06 458 GLY B N 1
ATOM 8836 C CA . GLY B 1 458 ? -9.805 -24.375 11.656 1 97.06 458 GLY B CA 1
ATOM 8837 C C . GLY B 1 458 ? -9.375 -23.453 10.531 1 97.06 458 GLY B C 1
ATOM 8838 O O . GLY B 1 458 ? -10.203 -22.766 9.945 1 97.06 458 GLY B O 1
ATOM 8839 N N . TRP B 1 459 ? -8.078 -23.422 10.227 1 98 459 TRP B N 1
ATOM 8840 C CA . TRP B 1 459 ? -7.57 -22.438 9.273 1 98 459 TRP B CA 1
ATOM 8841 C C . TRP B 1 459 ? -7.082 -23.125 8 1 98 459 TRP B C 1
ATOM 8843 O O . TRP B 1 459 ? -6.809 -24.328 8 1 98 459 TRP B O 1
ATOM 8853 N N . ILE B 1 460 ? -7.059 -22.344 6.922 1 97.75 460 ILE B N 1
ATOM 8854 C CA . ILE B 1 460 ? -6.426 -22.734 5.664 1 97.75 460 ILE B CA 1
ATOM 8855 C C . ILE B 1 460 ? -5.078 -22.031 5.527 1 97.75 460 ILE B C 1
ATOM 8857 O O . ILE B 1 460 ? -4.988 -20.812 5.695 1 97.75 460 ILE B O 1
ATOM 8861 N N . TYR B 1 461 ? -4.055 -22.812 5.262 1 97.69 461 TYR B N 1
ATOM 8862 C CA . TYR B 1 461 ? -2.715 -22.266 5.066 1 97.69 461 TYR B CA 1
ATOM 8863 C C . TYR B 1 461 ? -2.361 -22.219 3.584 1 97.69 461 TYR B C 1
ATOM 8865 O O . TYR B 1 461 ? -2.605 -23.172 2.846 1 97.69 461 TYR B O 1
ATOM 8873 N N . VAL B 1 462 ? -1.759 -21.078 3.182 1 94.81 462 VAL B N 1
ATOM 8874 C CA . VAL B 1 462 ? -1.435 -20.906 1.77 1 94.81 462 VAL B CA 1
ATOM 8875 C C . VAL B 1 462 ? -0.114 -20.141 1.631 1 94.81 462 VAL B C 1
ATOM 8877 O O . VAL B 1 462 ? 0.164 -19.219 2.4 1 94.81 462 VAL B O 1
ATOM 8880 N N . GLY B 1 463 ? 0.741 -20.625 0.702 1 96.12 463 GLY B N 1
ATOM 8881 C CA . GLY B 1 463 ? 1.896 -19.844 0.292 1 96.12 463 GLY B CA 1
ATOM 8882 C C . GLY B 1 463 ? 1.57 -18.812 -0.775 1 96.12 463 GLY B C 1
ATOM 8883 O O . GLY B 1 463 ? 0.768 -19.078 -1.674 1 96.12 463 GLY B O 1
ATOM 8884 N N . TYR B 1 464 ? 2.189 -17.609 -0.644 1 96.31 464 TYR B N 1
ATOM 8885 C CA . TYR B 1 464 ? 1.95 -16.562 -1.634 1 96.31 464 TYR B CA 1
ATOM 8886 C C . TYR B 1 464 ? 3.264 -15.992 -2.15 1 96.31 464 TYR B C 1
ATOM 8888 O O . TYR B 1 464 ? 4.324 -16.234 -1.574 1 96.31 464 TYR B O 1
ATOM 8896 N N . GLY B 1 465 ? 3.137 -15.367 -3.328 1 96.25 465 GLY B N 1
ATOM 8897 C CA . GLY B 1 465 ? 4.258 -14.648 -3.91 1 96.25 465 GLY B CA 1
ATOM 8898 C C . GLY B 1 465 ? 4.047 -13.148 -3.939 1 96.25 465 GLY B C 1
ATOM 8899 O O . GLY B 1 465 ? 2.928 -12.672 -4.148 1 96.25 465 GLY B O 1
ATOM 8900 N N . LEU B 1 466 ? 5.082 -12.406 -3.611 1 96.56 466 LEU B N 1
ATOM 8901 C CA . LEU B 1 466 ? 5.148 -10.961 -3.799 1 96.56 466 LEU B CA 1
ATOM 8902 C C . LEU B 1 466 ? 5.965 -10.609 -5.035 1 96.56 466 LEU B C 1
ATOM 8904 O O . LEU B 1 466 ? 7.102 -10.148 -4.922 1 96.56 466 LEU B O 1
ATOM 8908 N N . ILE B 1 467 ? 5.289 -10.805 -6.176 1 94.81 467 ILE B N 1
ATOM 8909 C CA . ILE B 1 467 ? 5.91 -10.609 -7.48 1 94.81 467 ILE B CA 1
ATOM 8910 C C . ILE B 1 467 ? 4.949 -9.875 -8.406 1 94.81 467 ILE B C 1
ATOM 8912 O O . ILE B 1 467 ? 3.842 -10.352 -8.672 1 94.81 467 ILE B O 1
ATOM 8916 N N . ASN B 1 468 ? 5.41 -8.711 -8.914 1 95.06 468 ASN B N 1
ATOM 8917 C CA . ASN B 1 468 ? 4.625 -7.965 -9.891 1 95.06 468 ASN B CA 1
ATOM 8918 C C . ASN B 1 468 ? 4.695 -8.602 -11.273 1 95.06 468 ASN B C 1
ATOM 8920 O O . ASN B 1 468 ? 5.582 -9.422 -11.539 1 95.06 468 ASN B O 1
ATOM 8924 N N . SER B 1 469 ? 3.705 -8.281 -12.086 1 93.69 469 SER B N 1
ATOM 8925 C CA . SER B 1 469 ? 3.805 -8.516 -13.523 1 93.69 469 SER B CA 1
ATOM 8926 C C . SER B 1 469 ? 3.51 -7.246 -14.32 1 93.69 469 SER B C 1
ATOM 8928 O O . SER B 1 469 ? 2.723 -6.406 -13.883 1 93.69 469 SER B O 1
ATOM 8930 N N . GLY B 1 470 ? 4.289 -7.086 -15.391 1 91.81 470 GLY B N 1
ATOM 8931 C CA . GLY B 1 470 ? 3.963 -6.07 -16.375 1 91.81 470 GLY B CA 1
ATOM 8932 C C . GLY B 1 470 ? 3.094 -6.59 -17.516 1 91.81 470 GLY B C 1
ATOM 8933 O O . GLY B 1 470 ? 3.424 -7.594 -18.141 1 91.81 470 GLY B O 1
ATOM 8934 N N . PHE B 1 471 ? 1.918 -5.91 -17.766 1 91.5 471 PHE B N 1
ATOM 8935 C CA . PHE B 1 471 ? 0.981 -6.324 -18.797 1 91.5 471 PHE B CA 1
ATOM 8936 C C . PHE B 1 471 ? 0.927 -5.297 -19.922 1 91.5 471 PHE B C 1
ATOM 8938 O O . PHE B 1 471 ? 0.956 -4.09 -19.672 1 91.5 471 PHE B O 1
ATOM 8945 N N . SER B 1 472 ? 0.959 -5.777 -21.094 1 86.94 472 SER B N 1
ATOM 8946 C CA . SER B 1 472 ? 0.774 -4.93 -22.266 1 86.94 472 SER B CA 1
ATOM 8947 C C . SER B 1 472 ? 0.148 -5.711 -23.406 1 86.94 472 SER B C 1
ATOM 8949 O O . SER B 1 472 ? 0.156 -6.945 -23.406 1 86.94 472 SER B O 1
ATOM 8951 N N . ASN B 1 473 ? -0.608 -5.07 -24.359 1 80.38 473 ASN B N 1
ATOM 8952 C CA . ASN B 1 473 ? -1.081 -5.684 -25.594 1 80.38 473 ASN B CA 1
ATOM 8953 C C . ASN B 1 473 ? -0.161 -5.363 -26.766 1 80.38 473 ASN B C 1
ATOM 8955 O O . ASN B 1 473 ? -0.612 -5.285 -27.906 1 80.38 473 ASN B O 1
ATOM 8959 N N . ALA B 1 474 ? 1.03 -5.184 -26.359 1 61.16 474 ALA B N 1
ATOM 8960 C CA . ALA B 1 474 ? 1.958 -4.812 -27.438 1 61.16 474 ALA B CA 1
ATOM 8961 C C . ALA B 1 474 ? 1.945 -5.844 -28.562 1 61.16 474 ALA B C 1
ATOM 8963 O O . ALA B 1 474 ? 1.787 -7.043 -28.297 1 61.16 474 ALA B O 1
ATOM 8964 N N . ARG B 1 475 ? 1.775 -5.281 -29.797 1 59.16 475 ARG B N 1
ATOM 8965 C CA . ARG B 1 475 ? 1.772 -6.086 -31.016 1 59.16 475 ARG B CA 1
ATOM 8966 C C . ARG B 1 475 ? 3.184 -6.246 -31.562 1 59.16 475 ARG B C 1
ATOM 8968 O O . ARG B 1 475 ? 4.117 -5.59 -31.094 1 59.16 475 ARG B O 1
ATOM 8975 N N . ASP B 1 476 ? 3.539 -7.219 -32.406 1 47.72 476 ASP B N 1
ATOM 8976 C CA . ASP B 1 476 ? 4.746 -7.434 -33.188 1 47.72 476 ASP B CA 1
ATOM 8977 C C . ASP B 1 476 ? 5.867 -8.023 -32.344 1 47.72 476 ASP B C 1
ATOM 8979 O O . ASP B 1 476 ? 7.016 -7.59 -32.438 1 47.72 476 ASP B O 1
ATOM 8983 N N . GLY B 1 477 ? 5.555 -8.867 -31.547 1 47.56 477 GLY B N 1
ATOM 8984 C CA . GLY B 1 477 ? 6.598 -9.609 -30.859 1 47.56 477 GLY B CA 1
ATOM 8985 C C . GLY B 1 477 ? 6.629 -9.344 -29.359 1 47.56 477 GLY B C 1
ATOM 8986 O O . GLY B 1 477 ? 7.543 -9.789 -28.672 1 47.56 477 GLY B O 1
ATOM 8987 N N . ARG B 1 478 ? 5.648 -8.648 -28.969 1 51.38 478 ARG B N 1
ATOM 8988 C CA . ARG B 1 478 ? 5.688 -8.016 -27.656 1 51.38 478 ARG B CA 1
ATOM 8989 C C . ARG B 1 478 ? 5.203 -8.977 -26.562 1 51.38 478 ARG B C 1
ATOM 8991 O O . ARG B 1 478 ? 4.441 -9.906 -26.844 1 51.38 478 ARG B O 1
ATOM 8998 N N . VAL B 1 479 ? 6.051 -9.016 -25.562 1 53.03 479 VAL B N 1
ATOM 8999 C CA . VAL B 1 479 ? 5.797 -9.711 -24.312 1 53.03 479 VAL B CA 1
ATOM 9000 C C . VAL B 1 479 ? 4.516 -9.18 -23.672 1 53.03 479 VAL B C 1
ATOM 9002 O O . VAL B 1 479 ? 4.426 -7.996 -23.328 1 53.03 479 VAL B O 1
ATOM 9005 N N . ASN B 1 480 ? 3.482 -9.875 -23.688 1 71.12 480 ASN B N 1
ATOM 9006 C CA . ASN B 1 480 ? 2.203 -9.422 -23.156 1 71.12 480 ASN B CA 1
ATOM 9007 C C . ASN B 1 480 ? 2.15 -9.547 -21.641 1 71.12 480 ASN B C 1
ATOM 9009 O O . ASN B 1 480 ? 1.381 -8.852 -20.969 1 71.12 480 ASN B O 1
ATOM 9013 N N . THR B 1 481 ? 3.016 -10.383 -21.172 1 82.38 481 THR B N 1
ATOM 9014 C CA . THR B 1 481 ? 3.176 -10.523 -19.734 1 82.38 481 THR B CA 1
ATOM 9015 C C . THR B 1 481 ? 4.652 -10.664 -19.359 1 82.38 481 THR B C 1
ATOM 9017 O O . THR B 1 481 ? 5.359 -11.5 -19.922 1 82.38 481 THR B O 1
ATOM 9020 N N . SER B 1 482 ? 5.109 -9.742 -18.609 1 85.06 482 SER B N 1
ATOM 9021 C CA . SER B 1 482 ? 6.52 -9.758 -18.234 1 85.06 482 SER B CA 1
ATOM 9022 C C . SER B 1 482 ? 6.691 -9.586 -16.719 1 85.06 482 SER B C 1
ATOM 9024 O O . SER B 1 482 ? 5.738 -9.25 -16.016 1 85.06 482 SER B O 1
ATOM 9026 N N . ARG B 1 483 ? 7.812 -10.008 -16.297 1 88.94 483 ARG B N 1
ATOM 9027 C CA . ARG B 1 483 ? 8.305 -9.578 -14.992 1 88.94 483 ARG B CA 1
ATOM 9028 C C . ARG B 1 483 ? 9.359 -8.484 -15.133 1 88.94 483 ARG B C 1
ATOM 9030 O O . ARG B 1 483 ? 10.43 -8.719 -15.703 1 88.94 483 ARG B O 1
ATOM 9037 N N . PRO B 1 484 ? 9.031 -7.285 -14.688 1 92.5 484 PRO B N 1
ATOM 9038 C CA . PRO B 1 484 ? 9.984 -6.195 -14.891 1 92.5 484 PRO B CA 1
ATOM 9039 C C . PRO B 1 484 ? 11.375 -6.52 -14.359 1 92.5 484 PRO B C 1
ATOM 9041 O O . PRO B 1 484 ? 11.508 -7.047 -13.25 1 92.5 484 PRO B O 1
ATOM 9044 N N . LEU B 1 485 ? 12.391 -6.227 -15.188 1 94.81 485 LEU B N 1
ATOM 9045 C CA . LEU B 1 485 ? 13.773 -6.438 -14.758 1 94.81 485 LEU B CA 1
ATOM 9046 C C . LEU B 1 485 ? 14.133 -5.5 -13.609 1 94.81 485 LEU B C 1
ATOM 9048 O O . LEU B 1 485 ? 13.719 -4.34 -13.594 1 94.81 485 LEU B O 1
ATOM 9052 N N . GLY B 1 486 ? 14.836 -6.055 -12.648 1 95.88 486 GLY B N 1
ATOM 9053 C CA . GLY B 1 486 ? 15.312 -5.262 -11.531 1 95.88 486 GLY B CA 1
ATOM 9054 C C . GLY B 1 486 ? 14.336 -5.227 -10.367 1 95.88 486 GLY B C 1
ATOM 9055 O O . GLY B 1 486 ? 14.672 -4.742 -9.289 1 95.88 486 GLY B O 1
ATOM 9056 N N . GLU B 1 487 ? 13.109 -5.691 -10.562 1 94.94 487 GLU B N 1
ATOM 9057 C CA . GLU B 1 487 ? 12.172 -5.723 -9.445 1 94.94 487 GLU B CA 1
ATOM 9058 C C . GLU B 1 487 ? 12.594 -6.742 -8.391 1 94.94 487 GLU B C 1
ATOM 9060 O O . GLU B 1 487 ? 13.32 -7.688 -8.695 1 94.94 487 GLU B O 1
ATOM 9065 N N . TYR B 1 488 ? 12.102 -6.543 -7.18 1 94.69 488 TYR B N 1
ATOM 9066 C CA . TYR B 1 488 ? 12.406 -7.473 -6.098 1 94.69 488 TYR B CA 1
ATOM 9067 C C . TYR B 1 488 ? 11.375 -8.594 -6.039 1 94.69 488 TYR B C 1
ATOM 9069 O O . TYR B 1 488 ? 10.266 -8.453 -6.566 1 94.69 488 TYR B O 1
ATOM 9077 N N . PHE B 1 489 ? 11.812 -9.711 -5.52 1 94.88 489 PHE B N 1
ATOM 9078 C CA . PHE B 1 489 ? 10.969 -10.891 -5.34 1 94.88 489 PHE B CA 1
ATOM 9079 C C . PHE B 1 489 ? 10.852 -11.25 -3.861 1 94.88 489 PHE B C 1
ATOM 9081 O O . PHE B 1 489 ? 11.797 -11.055 -3.094 1 94.88 489 PHE B O 1
ATOM 9088 N N . GLY B 1 490 ? 9.742 -11.75 -3.488 1 96.19 490 GLY B N 1
ATOM 9089 C CA . GLY B 1 490 ? 9.477 -12.266 -2.156 1 96.19 490 GLY B CA 1
ATOM 9090 C C . GLY B 1 490 ? 8.188 -13.055 -2.068 1 96.19 490 GLY B C 1
ATOM 9091 O O . GLY B 1 490 ? 7.645 -13.484 -3.09 1 96.19 490 GLY B O 1
ATOM 9092 N N . GLY B 1 491 ? 7.773 -13.32 -0.885 1 97 491 GLY B N 1
ATOM 9093 C CA . GLY B 1 491 ? 6.539 -14.039 -0.62 1 97 491 GLY B CA 1
ATOM 9094 C C . GLY B 1 491 ? 6.344 -14.367 0.848 1 97 491 GLY B C 1
ATOM 9095 O O . GLY B 1 491 ? 6.754 -13.602 1.722 1 97 491 GLY B O 1
ATOM 9096 N N . GLY B 1 492 ? 5.566 -15.422 1.032 1 97 492 GLY B N 1
ATOM 9097 C CA . GLY B 1 492 ? 5.316 -15.828 2.406 1 97 492 GLY B CA 1
ATOM 9098 C C . GLY B 1 492 ? 4.152 -16.797 2.541 1 97 492 GLY B C 1
ATOM 9099 O O . GLY B 1 492 ? 3.857 -17.547 1.614 1 97 492 GLY B O 1
ATOM 9100 N N . ILE B 1 493 ? 3.609 -16.844 3.818 1 97.88 493 ILE B N 1
ATOM 9101 C CA . ILE B 1 493 ? 2.504 -17.75 4.129 1 97.88 493 ILE B CA 1
ATOM 9102 C C . ILE B 1 493 ? 1.38 -16.969 4.809 1 97.88 493 ILE B C 1
ATOM 9104 O O . ILE B 1 493 ? 1.639 -16.078 5.621 1 97.88 493 ILE B O 1
ATOM 9108 N N . ALA B 1 494 ? 0.218 -17.281 4.465 1 97.06 494 ALA B N 1
ATOM 9109 C CA . ALA B 1 494 ? -0.959 -16.75 5.141 1 97.06 494 ALA B CA 1
ATOM 9110 C C . ALA B 1 494 ? -1.783 -17.859 5.773 1 97.06 494 ALA B C 1
ATOM 9112 O O . ALA B 1 494 ? -1.898 -18.953 5.211 1 97.06 494 ALA B O 1
ATOM 9113 N N . ALA B 1 495 ? -2.299 -17.641 6.957 1 98.12 495 ALA B N 1
ATOM 9114 C CA . ALA B 1 495 ? -3.367 -18.438 7.551 1 98.12 495 ALA B CA 1
ATOM 9115 C C . ALA B 1 495 ? -4.707 -17.719 7.48 1 98.12 495 ALA B C 1
ATOM 9117 O O . ALA B 1 495 ? -4.832 -16.594 7.965 1 98.12 495 ALA B O 1
ATOM 9118 N N . VAL B 1 496 ? -5.684 -18.359 6.852 1 97.62 496 VAL B N 1
ATOM 9119 C CA . VAL B 1 496 ? -6.984 -17.734 6.645 1 97.62 496 VAL B CA 1
ATOM 9120 C C . VAL B 1 496 ? -8.062 -18.547 7.383 1 97.62 496 VAL B C 1
ATOM 9122 O O . VAL B 1 496 ? -8.109 -19.766 7.277 1 97.62 496 VAL B O 1
ATOM 9125 N N . ASP B 1 497 ? -8.891 -17.875 8.148 1 97.5 497 ASP B N 1
ATOM 9126 C CA . ASP B 1 497 ? -10.062 -18.516 8.75 1 97.5 497 ASP B CA 1
ATOM 9127 C C . ASP B 1 497 ? -11.242 -18.5 7.785 1 97.5 497 ASP B C 1
ATOM 9129 O O . ASP B 1 497 ? -11.859 -17.453 7.562 1 97.5 497 ASP B O 1
ATOM 9133 N N . PRO B 1 498 ? -11.555 -19.672 7.258 1 97.56 498 PRO B N 1
ATOM 9134 C CA . PRO B 1 498 ? -12.641 -19.688 6.273 1 97.56 498 PRO B CA 1
ATOM 9135 C C . PRO B 1 498 ? -14.008 -19.438 6.902 1 97.56 498 PRO B C 1
ATOM 9137 O O . PRO B 1 498 ? -14.984 -19.203 6.188 1 97.56 498 PRO B O 1
ATOM 9140 N N . ARG B 1 499 ? -14.266 -19.438 8.25 1 96.44 499 ARG B N 1
ATOM 9141 C CA . ARG B 1 499 ? -15.539 -19.172 8.914 1 96.44 499 ARG B CA 1
ATOM 9142 C C . ARG B 1 499 ? -15.93 -17.703 8.758 1 96.44 499 ARG B C 1
ATOM 9144 O O . ARG B 1 499 ? -17.125 -17.375 8.703 1 96.44 499 ARG B O 1
ATOM 9151 N N . THR B 1 500 ? -14.82 -16.906 8.586 1 96.25 500 THR B N 1
ATOM 9152 C CA . THR B 1 500 ? -15.062 -15.477 8.391 1 96.25 500 THR B CA 1
ATOM 9153 C C . THR B 1 500 ? -14.453 -15 7.078 1 96.25 500 THR B C 1
ATOM 9155 O O . THR B 1 500 ? -14.688 -13.867 6.652 1 96.25 500 THR B O 1
ATOM 9158 N N . ASN B 1 501 ? -13.727 -15.875 6.477 1 97.44 501 ASN B N 1
ATOM 9159 C CA . ASN B 1 501 ? -12.984 -15.578 5.258 1 97.44 501 ASN B CA 1
ATOM 9160 C C . ASN B 1 501 ? -12.039 -14.391 5.457 1 97.44 501 ASN B C 1
ATOM 9162 O O . ASN B 1 501 ? -12.031 -13.453 4.652 1 97.44 501 ASN B O 1
ATOM 9166 N N . THR B 1 502 ? -11.266 -14.398 6.582 1 95.94 502 THR B N 1
ATOM 9167 C CA . THR B 1 502 ? -10.32 -13.344 6.949 1 95.94 502 THR B CA 1
ATOM 9168 C C . THR B 1 502 ? -8.969 -13.945 7.328 1 95.94 502 THR B C 1
ATOM 9170 O O . THR B 1 502 ? -8.906 -15 7.965 1 95.94 502 THR B O 1
ATOM 9173 N N . PRO B 1 503 ? -7.898 -13.273 6.891 1 95.81 503 PRO B N 1
ATOM 9174 C CA . PRO B 1 503 ? -6.598 -13.773 7.352 1 95.81 503 PRO B CA 1
ATOM 9175 C C . PRO B 1 503 ? -6.414 -13.633 8.859 1 95.81 503 PRO B C 1
ATOM 9177 O O . PRO B 1 503 ? -6.789 -12.609 9.438 1 95.81 503 PRO B O 1
ATOM 9180 N N . VAL B 1 504 ? -5.887 -14.664 9.461 1 95.19 504 VAL B N 1
ATOM 9181 C CA . VAL B 1 504 ? -5.535 -14.656 10.883 1 95.19 504 VAL B CA 1
ATOM 9182 C C . VAL B 1 504 ? -4.125 -14.102 11.055 1 95.19 504 VAL B C 1
ATOM 9184 O O . VAL B 1 504 ? -3.871 -13.297 11.961 1 95.19 504 VAL B O 1
ATOM 9187 N N . TRP B 1 505 ? -3.242 -14.492 10.219 1 92.5 505 TRP B N 1
ATOM 9188 C CA . TRP B 1 505 ? -1.905 -13.914 10.156 1 92.5 505 TRP B CA 1
ATOM 9189 C C . TRP B 1 505 ? -1.302 -14.078 8.766 1 92.5 505 TRP B C 1
ATOM 9191 O O . TRP B 1 505 ? -1.74 -14.93 7.992 1 92.5 505 TRP B O 1
ATOM 9201 N N . THR B 1 506 ? -0.489 -13.219 8.422 1 94.69 506 THR B N 1
ATOM 9202 C CA . THR B 1 506 ? 0.392 -13.297 7.262 1 94.69 506 THR B CA 1
ATOM 9203 C C . THR B 1 506 ? 1.852 -13.148 7.684 1 94.69 506 THR B C 1
ATOM 9205 O O . THR B 1 506 ? 2.172 -12.359 8.578 1 94.69 506 THR B O 1
ATOM 9208 N N . LYS B 1 507 ? 2.65 -13.906 7.062 1 95.19 507 LYS B N 1
ATOM 9209 C CA . LYS B 1 507 ? 4.078 -13.852 7.363 1 95.19 507 LYS B CA 1
ATOM 9210 C C . LYS B 1 507 ? 4.902 -13.703 6.086 1 95.19 507 LYS B C 1
ATOM 9212 O O . LYS B 1 507 ? 5.137 -14.688 5.375 1 95.19 507 LYS B O 1
ATOM 9217 N N . ASP B 1 508 ? 5.449 -12.453 5.902 1 94.5 508 ASP B N 1
ATOM 9218 C CA . ASP B 1 508 ? 6.316 -12.195 4.754 1 94.5 508 ASP B CA 1
ATOM 9219 C C . ASP B 1 508 ? 7.676 -12.867 4.934 1 94.5 508 ASP B C 1
ATOM 9221 O O . ASP B 1 508 ? 8.148 -13.039 6.059 1 94.5 508 ASP B O 1
ATOM 9225 N N . GLY B 1 509 ? 8.18 -13.305 3.838 1 94.5 509 GLY B N 1
ATOM 9226 C CA . GLY B 1 509 ? 9.508 -13.891 3.807 1 94.5 509 GLY B CA 1
ATOM 9227 C C . GLY B 1 509 ? 10.242 -13.641 2.502 1 94.5 509 GLY B C 1
ATOM 9228 O O . GLY B 1 509 ? 9.781 -12.867 1.661 1 94.5 509 GLY B O 1
ATOM 9229 N N . ASP B 1 510 ? 11.352 -14.336 2.365 1 93.81 510 ASP B N 1
ATOM 9230 C CA . ASP B 1 510 ? 12.281 -14.047 1.281 1 93.81 510 ASP B CA 1
ATOM 9231 C C . ASP B 1 510 ? 11.828 -14.688 -0.026 1 93.81 510 ASP B C 1
ATOM 9233 O O . ASP B 1 510 ? 12.25 -14.281 -1.107 1 93.81 510 ASP B O 1
ATOM 9237 N N . TRP B 1 511 ? 10.891 -15.664 0.144 1 96.44 511 TRP B N 1
ATOM 9238 C CA . TRP B 1 511 ? 10.672 -16.484 -1.041 1 96.44 511 TRP B CA 1
ATOM 9239 C C . TRP B 1 511 ? 9.188 -16.531 -1.402 1 96.44 511 TRP B C 1
ATOM 9241 O O . TRP B 1 511 ? 8.328 -16.609 -0.521 1 96.44 511 TRP B O 1
ATOM 9251 N N . SER B 1 512 ? 8.984 -16.438 -2.744 1 96.25 512 SER B N 1
ATOM 9252 C CA . SER B 1 512 ? 7.645 -16.766 -3.219 1 96.25 512 SER B CA 1
ATOM 9253 C C . SER B 1 512 ? 7.312 -18.234 -2.967 1 96.25 512 SER B C 1
ATOM 9255 O O . SER B 1 512 ? 8.125 -19.109 -3.26 1 96.25 512 SER B O 1
ATOM 9257 N N . LEU B 1 513 ? 6.16 -18.469 -2.428 1 96.88 513 LEU B N 1
ATOM 9258 C CA . LEU B 1 513 ? 5.742 -19.828 -2.104 1 96.88 513 LEU B CA 1
ATOM 9259 C C . LEU B 1 513 ? 4.426 -20.172 -2.795 1 96.88 513 LEU B C 1
ATOM 9261 O O . LEU B 1 513 ? 3.635 -20.969 -2.277 1 96.88 513 LEU B O 1
ATOM 9265 N N . ALA B 1 514 ? 4.238 -19.547 -3.906 1 94.62 514 ALA B N 1
ATOM 9266 C CA . ALA B 1 514 ? 2.961 -19.672 -4.605 1 94.62 514 ALA B CA 1
ATOM 9267 C C . ALA B 1 514 ? 3.023 -20.781 -5.652 1 94.62 514 ALA B C 1
ATOM 9269 O O . ALA B 1 514 ? 1.989 -21.219 -6.168 1 94.62 514 ALA B O 1
ATOM 9270 N N . HIS B 1 515 ? 4.188 -21.344 -5.934 1 94.25 515 HIS B N 1
ATOM 9271 C CA . HIS B 1 515 ? 4.332 -22.219 -7.086 1 94.25 515 HIS B CA 1
ATOM 9272 C C . HIS B 1 515 ? 4.789 -23.609 -6.656 1 94.25 515 HIS B C 1
ATOM 9274 O O . HIS B 1 515 ? 5.965 -23.953 -6.801 1 94.25 515 HIS B O 1
ATOM 9280 N N . GLY B 1 516 ? 3.854 -24.391 -6.199 1 94.38 516 GLY B N 1
ATOM 9281 C CA . GLY B 1 516 ? 4.074 -25.781 -5.883 1 94.38 516 GLY B CA 1
ATOM 9282 C C . GLY B 1 516 ? 4.656 -26 -4.5 1 94.38 516 GLY B C 1
ATOM 9283 O O . GLY B 1 516 ? 5.02 -27.125 -4.141 1 94.38 516 GLY B O 1
ATOM 9284 N N . ASN B 1 517 ? 4.812 -24.953 -3.795 1 96.31 517 ASN B N 1
ATOM 9285 C CA . ASN B 1 517 ? 5.32 -25.047 -2.43 1 96.31 517 ASN B CA 1
ATOM 9286 C C . ASN B 1 517 ? 4.211 -25.422 -1.445 1 96.31 517 ASN B C 1
ATOM 9288 O O . ASN B 1 517 ? 3.887 -24.641 -0.55 1 96.31 517 ASN B O 1
ATOM 9292 N N . GLY B 1 518 ? 3.75 -26.641 -1.579 1 96.69 518 GLY B N 1
ATOM 9293 C CA . GLY B 1 518 ? 2.602 -27.078 -0.8 1 96.69 518 GLY B CA 1
ATOM 9294 C C . GLY B 1 518 ? 2.873 -27.109 0.692 1 96.69 518 GLY B C 1
ATOM 9295 O O . GLY B 1 518 ? 4.027 -27.188 1.117 1 96.69 518 GLY B O 1
ATOM 9296 N N . ILE B 1 519 ? 1.813 -27.031 1.507 1 98 519 ILE B N 1
ATOM 9297 C CA . ILE B 1 519 ? 1.893 -27.047 2.963 1 98 519 ILE B CA 1
ATOM 9298 C C . ILE B 1 519 ? 1.176 -28.281 3.502 1 98 519 ILE B C 1
ATOM 9300 O O . ILE B 1 519 ? 0.039 -28.562 3.117 1 98 519 ILE B O 1
ATOM 9304 N N . LEU B 1 520 ? 1.844 -29 4.336 1 98.62 520 LEU B N 1
ATOM 9305 C CA . LEU B 1 520 ? 1.235 -30.109 5.055 1 98.62 520 LEU B CA 1
ATOM 9306 C C . LEU B 1 520 ? 1.038 -29.766 6.527 1 98.62 520 LEU B C 1
ATOM 9308 O O . LEU B 1 520 ? 1.999 -29.438 7.227 1 98.62 520 LEU B O 1
ATOM 9312 N N . THR B 1 521 ? -0.166 -29.812 6.945 1 98.5 521 THR B N 1
ATOM 9313 C CA . THR B 1 521 ? -0.417 -29.75 8.383 1 98.5 521 THR B CA 1
ATOM 9314 C C . THR B 1 521 ? -0.62 -31.141 8.961 1 98.5 521 THR B C 1
ATOM 9316 O O . THR B 1 521 ? -1.023 -32.062 8.242 1 98.5 521 THR B O 1
ATOM 9319 N N . THR B 1 522 ? -0.314 -31.312 10.281 1 98.5 522 THR B N 1
ATOM 9320 C CA . THR B 1 522 ? -0.426 -32.625 10.914 1 98.5 522 THR B CA 1
ATOM 9321 C C . THR B 1 522 ? -1.16 -32.531 12.242 1 98.5 522 THR B C 1
ATOM 9323 O O . THR B 1 522 ? -1.29 -31.438 12.805 1 98.5 522 THR B O 1
ATOM 9326 N N . ALA B 1 523 ? -1.617 -33.719 12.664 1 97.94 523 ALA B N 1
ATOM 9327 C CA . ALA B 1 523 ? -2.283 -33.781 13.961 1 97.94 523 ALA B CA 1
ATOM 9328 C C . ALA B 1 523 ? -1.291 -33.531 15.094 1 97.94 523 ALA B C 1
ATOM 9330 O O . ALA B 1 523 ? -1.691 -33.25 16.234 1 97.94 523 ALA B O 1
ATOM 9331 N N . GLY B 1 524 ? -0.062 -33.562 14.836 1 98.25 524 GLY B N 1
ATOM 9332 C CA . GLY B 1 524 ? 0.958 -33.219 15.805 1 98.25 524 GLY B CA 1
ATOM 9333 C C . GLY B 1 524 ? 1.112 -31.703 15.984 1 98.25 524 GLY B C 1
ATOM 9334 O O . GLY B 1 524 ? 1.953 -31.25 16.766 1 98.25 524 GLY B O 1
ATOM 9335 N N . ARG B 1 525 ? 0.403 -31.016 15.312 1 98.06 525 ARG B N 1
ATOM 9336 C CA . ARG B 1 525 ? 0.332 -29.562 15.406 1 98.06 525 ARG B CA 1
ATOM 9337 C C . ARG B 1 525 ? 1.599 -28.906 14.852 1 98.06 525 ARG B C 1
ATOM 9339 O O . ARG B 1 525 ? 2.047 -27.875 15.359 1 98.06 525 ARG B O 1
ATOM 9346 N N . VAL B 1 526 ? 2.1 -29.562 13.836 1 98.38 526 VAL B N 1
ATOM 9347 C CA . VAL B 1 526 ? 3.229 -29.047 13.07 1 98.38 526 VAL B CA 1
ATOM 9348 C C . VAL B 1 526 ? 2.861 -28.969 11.594 1 98.38 526 VAL B C 1
ATOM 9350 O O . VAL B 1 526 ? 2.186 -29.859 11.07 1 98.38 526 VAL B O 1
ATOM 9353 N N . MET B 1 527 ? 3.234 -27.875 10.977 1 98.31 527 MET B N 1
ATOM 9354 C CA . MET B 1 527 ? 3.072 -27.828 9.531 1 98.31 527 MET B CA 1
ATOM 9355 C C . MET B 1 527 ? 4.43 -27.859 8.828 1 98.31 527 MET B C 1
ATOM 9357 O O . MET B 1 527 ? 5.422 -27.375 9.375 1 98.31 527 MET B O 1
ATOM 9361 N N . PHE B 1 528 ? 4.527 -28.453 7.688 1 98.75 528 PHE B N 1
ATOM 9362 C CA . PHE B 1 528 ? 5.75 -28.594 6.902 1 98.75 528 PHE B CA 1
ATOM 9363 C C . PHE B 1 528 ? 5.625 -27.859 5.57 1 98.75 528 PHE B C 1
ATOM 9365 O O . PHE B 1 528 ? 4.594 -27.953 4.898 1 98.75 528 PHE B O 1
ATOM 9372 N N . GLN B 1 529 ? 6.629 -27.156 5.191 1 97.88 529 GLN B N 1
ATOM 9373 C CA . GLN B 1 529 ? 6.613 -26.328 3.986 1 97.88 529 GLN B CA 1
ATOM 9374 C C . GLN B 1 529 ? 8.023 -26.109 3.451 1 97.88 529 GLN B C 1
ATOM 9376 O O . GLN B 1 529 ? 8.938 -25.781 4.211 1 97.88 529 GLN B O 1
ATOM 9381 N N . GLY B 1 530 ? 8.266 -26.344 2.1 1 98.25 530 GLY B N 1
ATOM 9382 C CA . GLY B 1 530 ? 9.555 -26.125 1.472 1 98.25 530 GLY B CA 1
ATOM 9383 C C . GLY B 1 530 ? 9.586 -24.891 0.578 1 98.25 530 GLY B C 1
ATOM 9384 O O . GLY B 1 530 ? 8.539 -24.438 0.121 1 98.25 530 GLY B O 1
ATOM 9385 N N . GLY B 1 531 ? 10.852 -24.406 0.313 1 97.75 531 GLY B N 1
ATOM 9386 C CA . GLY B 1 531 ? 11 -23.203 -0.481 1 97.75 531 GLY B CA 1
ATOM 9387 C C . GLY B 1 531 ? 11.93 -23.375 -1.668 1 97.75 531 GLY B C 1
ATOM 9388 O O . GLY B 1 531 ? 12.531 -24.438 -1.841 1 97.75 531 GLY B O 1
ATOM 9389 N N . PRO B 1 532 ? 11.977 -22.297 -2.504 1 98.19 532 PRO B N 1
ATOM 9390 C CA . PRO B 1 532 ? 12.82 -22.375 -3.699 1 98.19 532 PRO B CA 1
ATOM 9391 C C . PRO B 1 532 ? 14.312 -22.469 -3.365 1 98.19 532 PRO B C 1
ATOM 9393 O O . PRO B 1 532 ? 15.117 -22.812 -4.23 1 98.19 532 PRO B O 1
ATOM 9396 N N . ASP B 1 533 ? 14.664 -22.234 -2.15 1 98 533 ASP B N 1
ATOM 9397 C CA . ASP B 1 533 ? 16.062 -22.312 -1.724 1 98 533 ASP B CA 1
ATOM 9398 C C . ASP B 1 533 ? 16.422 -23.734 -1.321 1 98 533 ASP B C 1
ATOM 9400 O O . ASP B 1 533 ? 17.578 -24 -0.971 1 98 533 ASP B O 1
ATOM 9404 N N . GLY B 1 534 ? 15.516 -24.625 -1.281 1 98.56 534 GLY B N 1
ATOM 9405 C CA . GLY B 1 534 ? 15.742 -26.031 -0.987 1 98.56 534 GLY B CA 1
ATOM 9406 C C . GLY B 1 534 ? 15.539 -26.375 0.477 1 98.56 534 GLY B C 1
ATOM 9407 O O . GLY B 1 534 ? 15.711 -27.531 0.877 1 98.56 534 GLY B O 1
ATOM 9408 N N . VAL B 1 535 ? 15.125 -25.406 1.252 1 98.75 535 VAL B N 1
ATOM 9409 C CA . VAL B 1 535 ? 15 -25.641 2.686 1 98.75 535 VAL B CA 1
ATOM 9410 C C . VAL B 1 535 ? 13.57 -26.062 3.02 1 98.75 535 VAL B C 1
ATOM 9412 O O . VAL B 1 535 ? 12.617 -25.391 2.637 1 98.75 535 VAL B O 1
ATOM 9415 N N . LEU B 1 536 ? 13.469 -27.172 3.717 1 98.81 536 LEU B N 1
ATOM 9416 C CA . LEU B 1 536 ? 12.203 -27.625 4.301 1 98.81 536 LEU B CA 1
ATOM 9417 C C . LEU B 1 536 ? 12.086 -27.172 5.75 1 98.81 536 LEU B C 1
ATOM 9419 O O . LEU B 1 536 ? 13.016 -27.359 6.543 1 98.81 536 LEU B O 1
ATOM 9423 N N . HIS B 1 537 ? 10.977 -26.562 6.082 1 98.75 537 HIS B N 1
ATOM 9424 C CA . HIS B 1 537 ? 10.734 -26.094 7.445 1 98.75 537 HIS B CA 1
ATOM 9425 C C . HIS B 1 537 ? 9.617 -26.891 8.109 1 98.75 537 HIS B C 1
ATOM 9427 O O . HIS B 1 537 ? 8.641 -27.25 7.449 1 98.75 537 HIS B O 1
ATOM 9433 N N . ALA B 1 538 ? 9.797 -27.188 9.383 1 98.81 538 ALA B N 1
ATOM 9434 C CA . ALA B 1 538 ? 8.688 -27.469 10.289 1 98.81 538 ALA B CA 1
ATOM 9435 C C . ALA B 1 538 ? 8.289 -26.219 11.078 1 98.81 538 ALA B C 1
ATOM 9437 O O . ALA B 1 538 ? 9.148 -25.516 11.617 1 98.81 538 ALA B O 1
ATOM 9438 N N . MET B 1 539 ? 7.008 -25.969 11.07 1 98.5 539 MET B N 1
ATOM 9439 C CA . MET B 1 539 ? 6.562 -24.703 11.625 1 98.5 539 MET B CA 1
ATOM 9440 C C . MET B 1 539 ? 5.426 -24.906 12.617 1 98.5 539 MET B C 1
ATOM 9442 O O . MET B 1 539 ? 4.699 -25.891 12.539 1 98.5 539 MET B O 1
ATOM 9446 N N . ASN B 1 540 ? 5.316 -23.938 13.547 1 98.19 540 ASN B N 1
ATOM 9447 C CA . ASN B 1 540 ? 4.16 -23.875 14.43 1 98.19 540 ASN B CA 1
ATOM 9448 C C . ASN B 1 540 ? 2.887 -23.516 13.672 1 98.19 540 ASN B C 1
ATOM 9450 O O . ASN B 1 540 ? 2.814 -22.469 13.023 1 98.19 540 ASN B O 1
ATOM 9454 N N . ASP B 1 541 ? 1.86 -24.359 13.773 1 97 541 ASP B N 1
ATOM 9455 C CA . ASP B 1 541 ? 0.667 -24.188 12.953 1 97 541 ASP B CA 1
ATOM 9456 C C . ASP B 1 541 ? -0.152 -22.984 13.43 1 97 541 ASP B C 1
ATOM 9458 O O . ASP B 1 541 ? -1.031 -22.5 12.711 1 97 541 ASP B O 1
ATOM 9462 N N . GLU B 1 542 ? 0.156 -22.453 14.57 1 95.88 542 GLU B N 1
ATOM 9463 C CA . GLU B 1 542 ? -0.598 -21.312 15.094 1 95.88 542 GLU B CA 1
ATOM 9464 C C . GLU B 1 542 ? 0.096 -20 14.766 1 95.88 542 GLU B C 1
ATOM 9466 O O . GLU B 1 542 ? -0.563 -19 14.445 1 95.88 542 GLU B O 1
ATOM 9471 N N . THR B 1 543 ? 1.436 -20 14.781 1 93.38 543 THR B N 1
ATOM 9472 C CA . THR B 1 543 ? 2.154 -18.734 14.695 1 93.38 543 THR B CA 1
ATOM 9473 C C . THR B 1 543 ? 2.938 -18.641 13.391 1 93.38 543 THR B C 1
ATOM 9475 O O . THR B 1 543 ? 3.365 -17.547 13 1 93.38 543 THR B O 1
ATOM 9478 N N . GLY B 1 544 ? 3.201 -19.781 12.828 1 96.31 544 GLY B N 1
ATOM 9479 C CA . GLY B 1 544 ? 4.02 -19.797 11.625 1 96.31 544 GLY B CA 1
ATOM 9480 C C . GLY B 1 544 ? 5.508 -19.797 11.914 1 96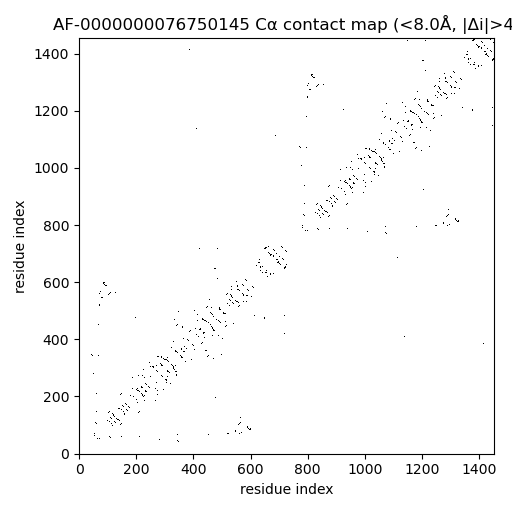.31 544 GLY B C 1
ATOM 9481 O O . GLY B 1 544 ? 6.328 -19.781 10.992 1 96.31 544 GLY B O 1
ATOM 9482 N N . GLU B 1 545 ? 5.855 -19.844 13.188 1 95.94 545 GLU B N 1
ATOM 9483 C CA . GLU B 1 545 ? 7.266 -19.828 13.57 1 95.94 545 GLU B CA 1
ATOM 9484 C C . GLU B 1 545 ? 7.965 -21.109 13.141 1 95.94 545 GLU B C 1
ATOM 9486 O O . GLU B 1 545 ? 7.406 -22.203 13.266 1 95.94 545 GLU B O 1
ATOM 9491 N N . SER B 1 546 ? 9.211 -21 12.625 1 97.44 546 SER B N 1
ATOM 9492 C CA . SER B 1 546 ? 9.992 -22.156 12.242 1 97.44 546 SER B CA 1
ATOM 9493 C C . SER B 1 546 ? 10.578 -22.859 13.461 1 97.44 546 SER B C 1
ATOM 9495 O O . SER B 1 546 ? 11.227 -22.219 14.297 1 97.44 546 SER B O 1
ATOM 9497 N N . LEU B 1 547 ? 10.367 -24.141 13.547 1 98.19 547 LEU B N 1
ATOM 9498 C CA . LEU B 1 547 ? 10.828 -24.938 14.672 1 98.19 547 LEU B CA 1
ATOM 9499 C C . LEU B 1 547 ? 11.992 -25.844 14.266 1 98.19 547 LEU B C 1
ATOM 9501 O O . LEU B 1 547 ? 12.742 -26.312 15.117 1 98.19 547 LEU B O 1
ATOM 9505 N N . TRP B 1 548 ? 12.07 -26.109 13.07 1 98.5 548 TRP B N 1
ATOM 9506 C CA . TRP B 1 548 ? 13.047 -27.016 12.477 1 98.5 548 TRP B CA 1
ATOM 9507 C C . TRP B 1 548 ? 13.242 -26.719 10.992 1 98.5 548 TRP B C 1
ATOM 9509 O O . TRP B 1 548 ? 12.297 -26.312 10.312 1 98.5 548 TRP B O 1
ATOM 9519 N N . SER B 1 549 ? 14.5 -26.859 10.484 1 98.62 549 SER B N 1
ATOM 9520 C CA . SER B 1 549 ? 14.812 -26.672 9.07 1 98.62 549 SER B CA 1
ATOM 9521 C C . SER B 1 549 ? 15.812 -27.703 8.57 1 98.62 549 SER B C 1
ATOM 9523 O O . SER B 1 549 ? 16.641 -28.188 9.352 1 98.62 549 SER B O 1
ATOM 9525 N N . PHE B 1 550 ? 15.727 -27.984 7.258 1 98.75 550 PHE B N 1
ATOM 9526 C CA . PHE B 1 550 ? 16.578 -29 6.648 1 98.75 550 PHE B CA 1
ATOM 9527 C C . PHE B 1 550 ? 16.844 -28.672 5.184 1 98.75 550 PHE B C 1
ATOM 9529 O O . PHE B 1 550 ? 15.906 -28.422 4.422 1 98.75 550 PHE B O 1
ATOM 9536 N N . GLN B 1 551 ? 18.094 -28.719 4.75 1 98.81 551 GLN B N 1
ATOM 9537 C CA . GLN B 1 551 ? 18.453 -28.453 3.361 1 98.81 551 GLN B CA 1
ATOM 9538 C C . GLN B 1 551 ? 18.281 -29.703 2.5 1 98.81 551 GLN B C 1
ATOM 9540 O O . GLN B 1 551 ? 18.953 -30.719 2.711 1 98.81 551 GLN B O 1
ATOM 9545 N N . CYS B 1 552 ? 17.422 -29.609 1.404 1 98.81 552 CYS B N 1
ATOM 9546 C CA . CYS B 1 552 ? 17.062 -30.781 0.612 1 98.81 552 CYS B CA 1
ATOM 9547 C C . CYS B 1 552 ? 17.844 -30.828 -0.693 1 98.81 552 CYS B C 1
ATOM 9549 O O . CYS B 1 552 ? 17.703 -31.75 -1.482 1 98.81 552 CYS B O 1
ATOM 9551 N N . GLY B 1 553 ? 18.578 -29.812 -0.972 1 98.62 553 GLY B N 1
ATOM 9552 C CA . GLY B 1 553 ? 19.531 -29.859 -2.068 1 98.62 553 GLY B CA 1
ATOM 9553 C C . GLY B 1 553 ? 19.016 -29.203 -3.334 1 98.62 553 GLY B C 1
ATOM 9554 O O . GLY B 1 553 ? 19.812 -28.844 -4.215 1 98.62 553 GLY B O 1
ATOM 9555 N N . ALA B 1 554 ? 17.766 -29.016 -3.51 1 98.62 554 ALA B N 1
ATOM 9556 C CA . ALA B 1 554 ? 17.094 -28.328 -4.609 1 98.62 554 ALA B CA 1
ATOM 9557 C C . ALA B 1 554 ? 15.781 -27.703 -4.148 1 98.62 554 ALA B C 1
ATOM 9559 O O . ALA B 1 554 ? 15.289 -28 -3.057 1 98.62 554 ALA B O 1
ATOM 9560 N N . GLY B 1 555 ? 15.289 -26.75 -5.012 1 98.62 555 GLY B N 1
ATOM 9561 C CA . GLY B 1 555 ? 14.023 -26.141 -4.645 1 98.62 555 GLY B CA 1
ATOM 9562 C C . GLY B 1 555 ? 12.93 -27.156 -4.355 1 98.62 555 GLY B C 1
ATOM 9563 O O . GLY B 1 555 ? 12.812 -28.172 -5.047 1 98.62 555 GLY B O 1
ATOM 9564 N N . VAL B 1 556 ? 12.156 -26.875 -3.314 1 98.5 556 VAL B N 1
ATOM 9565 C CA . VAL B 1 556 ? 11.039 -27.734 -2.947 1 98.5 556 VAL B CA 1
ATOM 9566 C C . VAL B 1 556 ? 9.734 -27.141 -3.479 1 98.5 556 VAL B C 1
ATOM 9568 O O . VAL B 1 556 ? 9.133 -26.266 -2.844 1 98.5 556 VAL B O 1
ATOM 9571 N N . HIS B 1 557 ? 9.297 -27.609 -4.582 1 97.81 557 HIS B N 1
ATOM 9572 C CA . HIS B 1 557 ? 8.086 -27.141 -5.242 1 97.81 557 HIS B CA 1
ATOM 9573 C C . HIS B 1 557 ? 7.051 -28.266 -5.363 1 97.81 557 HIS B C 1
ATOM 9575 O O . HIS B 1 557 ? 6.441 -28.438 -6.422 1 97.81 557 HIS B O 1
ATOM 9581 N N . THR B 1 558 ? 6.988 -29.078 -4.328 1 97.75 558 THR B N 1
ATOM 9582 C CA . THR B 1 558 ? 5.988 -30.109 -4.117 1 97.75 558 THR B CA 1
ATOM 9583 C C . THR B 1 558 ? 5.461 -30.078 -2.684 1 97.75 558 THR B C 1
ATOM 9585 O O . THR B 1 558 ? 5.93 -29.281 -1.867 1 97.75 558 THR B O 1
ATOM 9588 N N . SER B 1 559 ? 4.504 -30.891 -2.43 1 97.56 559 SER B N 1
ATOM 9589 C CA . SER B 1 559 ? 3.963 -30.938 -1.075 1 97.56 559 SER B CA 1
ATOM 9590 C C . SER B 1 559 ? 4.613 -32.062 -0.262 1 97.56 559 SER B C 1
ATOM 9592 O O . SER B 1 559 ? 4.766 -33.188 -0.748 1 97.56 559 SER B O 1
ATOM 9594 N N . PRO B 1 560 ? 5.051 -31.734 0.991 1 98.5 560 PRO B N 1
ATOM 9595 C CA . PRO B 1 560 ? 5.398 -32.844 1.882 1 98.5 560 PRO B CA 1
ATOM 9596 C C . PRO B 1 560 ? 4.211 -33.75 2.186 1 98.5 560 PRO B C 1
ATOM 9598 O O . PRO B 1 560 ? 3.061 -33.312 2.148 1 98.5 560 PRO B O 1
ATOM 9601 N N . VAL B 1 561 ? 4.547 -35 2.471 1 98.44 561 VAL B N 1
ATOM 9602 C CA . VAL B 1 561 ? 3.506 -35.938 2.873 1 98.44 561 VAL B CA 1
ATOM 9603 C C . VAL B 1 561 ? 3.969 -36.75 4.09 1 98.44 561 VAL B C 1
ATOM 9605 O O . VAL B 1 561 ? 5.168 -36.938 4.297 1 98.44 561 VAL B O 1
ATOM 9608 N N . ALA B 1 562 ? 3.01 -37.156 4.859 1 98.75 562 ALA B N 1
ATOM 9609 C CA . ALA B 1 562 ? 3.301 -38 6.008 1 98.75 562 ALA B CA 1
ATOM 9610 C C . ALA B 1 562 ? 2.754 -39.406 5.797 1 98.75 562 ALA B C 1
ATOM 9612 O O . ALA B 1 562 ? 1.727 -39.594 5.141 1 98.75 562 ALA B O 1
ATOM 9613 N N . TYR B 1 563 ? 3.469 -40.375 6.336 1 98.69 563 TYR B N 1
ATOM 9614 C CA . TYR B 1 563 ? 3.035 -41.75 6.293 1 98.69 563 TYR B CA 1
ATOM 9615 C C . TYR B 1 563 ? 3.621 -42.562 7.453 1 98.69 563 TYR B C 1
ATOM 9617 O O . TYR B 1 563 ? 4.426 -42.031 8.227 1 98.69 563 TYR B O 1
ATOM 9625 N N . GLU B 1 564 ? 3.051 -43.719 7.594 1 98.62 564 GLU B N 1
ATOM 9626 C CA . GLU B 1 564 ? 3.469 -44.531 8.727 1 98.62 564 GLU B CA 1
ATOM 9627 C C . GLU B 1 564 ? 3.779 -45.969 8.281 1 98.62 564 GLU B C 1
ATOM 9629 O O . GLU B 1 564 ? 3.047 -46.531 7.48 1 98.62 564 GLU B O 1
ATOM 9634 N N . ILE B 1 565 ? 4.863 -46.5 8.75 1 98.5 565 ILE B N 1
ATOM 9635 C CA . ILE B 1 565 ? 5.234 -47.906 8.555 1 98.5 565 ILE B CA 1
ATOM 9636 C C . ILE B 1 565 ? 5.531 -48.531 9.906 1 98.5 565 ILE B C 1
ATOM 9638 O O . ILE B 1 565 ? 6.422 -48.094 10.633 1 98.5 565 ILE B O 1
ATOM 9642 N N . ASP B 1 566 ? 4.805 -49.594 10.281 1 97.06 566 ASP B N 1
ATOM 9643 C CA . ASP B 1 566 ? 5.004 -50.375 11.508 1 97.06 566 ASP B CA 1
ATOM 9644 C C . ASP B 1 566 ? 5.008 -49.438 12.734 1 97.06 566 ASP B C 1
ATOM 9646 O O . ASP B 1 566 ? 5.883 -49.562 13.594 1 97.06 566 ASP B O 1
ATOM 9650 N N . GLY B 1 567 ? 4.23 -48.531 12.711 1 97 567 GLY B N 1
ATOM 9651 C CA . GLY B 1 567 ? 4.023 -47.656 13.867 1 97 567 GLY B CA 1
ATOM 9652 C C . GLY B 1 567 ? 4.961 -46.469 13.898 1 97 567 GLY B C 1
ATOM 9653 O O . GLY B 1 567 ? 4.887 -45.625 14.812 1 97 567 GLY B O 1
ATOM 9654 N N . GLU B 1 568 ? 5.746 -46.406 12.93 1 98.12 568 GLU B N 1
ATOM 9655 C CA . GLU B 1 568 ? 6.672 -45.281 12.867 1 98.12 568 GLU B CA 1
ATOM 9656 C C . GLU B 1 568 ? 6.238 -44.25 11.812 1 98.12 568 GLU B C 1
ATOM 9658 O O . GLU B 1 568 ? 6.016 -44.625 10.656 1 98.12 568 GLU B O 1
ATOM 9663 N N . GLN B 1 569 ? 6.141 -43 12.242 1 98.69 569 GLN B N 1
ATOM 9664 C CA . GLN B 1 569 ? 5.738 -41.938 11.32 1 98.69 569 GLN B CA 1
ATOM 9665 C C . GLN B 1 569 ? 6.926 -41.438 10.516 1 98.69 569 GLN B C 1
ATOM 9667 O O . GLN B 1 569 ? 7.992 -41.156 11.078 1 98.69 569 GLN B O 1
ATOM 9672 N N . TYR B 1 570 ? 6.703 -41.312 9.203 1 98.81 570 TYR B N 1
ATOM 9673 C CA . TYR B 1 570 ? 7.652 -40.719 8.266 1 98.81 570 TYR B CA 1
ATOM 9674 C C . TYR B 1 570 ? 7.07 -39.469 7.613 1 98.81 570 TYR B C 1
ATOM 9676 O O . TYR B 1 570 ? 5.852 -39.281 7.629 1 98.81 570 TYR B O 1
ATOM 9684 N N . LEU B 1 571 ? 7.996 -38.656 7.215 1 98.69 571 LEU B N 1
ATOM 9685 C CA . LEU B 1 571 ? 7.711 -37.562 6.273 1 98.69 571 LEU B CA 1
ATOM 9686 C C . LEU B 1 571 ? 8.492 -37.75 4.977 1 98.69 571 LEU B C 1
ATOM 9688 O O . LEU B 1 571 ? 9.641 -38.219 5 1 98.69 571 LEU B O 1
ATOM 9692 N N . ALA B 1 572 ? 7.895 -37.375 3.83 1 98.81 572 ALA B N 1
ATOM 9693 C CA . ALA B 1 572 ? 8.617 -37.438 2.561 1 98.81 572 ALA B CA 1
ATOM 9694 C C . ALA B 1 572 ? 8.367 -36.188 1.737 1 98.81 572 ALA B C 1
ATOM 9696 O O . ALA B 1 572 ? 7.293 -35.562 1.826 1 98.81 572 ALA B O 1
ATOM 9697 N N . VAL B 1 573 ? 9.344 -35.781 0.966 1 98.81 573 VAL B N 1
ATOM 9698 C CA . VAL B 1 573 ? 9.188 -34.656 0.055 1 98.81 573 VAL B CA 1
ATOM 9699 C C . VAL B 1 573 ? 10.133 -34.844 -1.134 1 98.81 573 VAL B C 1
ATOM 9701 O O . VAL B 1 573 ? 11.234 -35.375 -0.99 1 98.81 573 VAL B O 1
ATOM 9704 N N . PHE B 1 574 ? 9.656 -34.406 -2.32 1 98.69 574 PHE B N 1
ATOM 9705 C CA . PHE B 1 574 ? 10.453 -34.438 -3.541 1 98.69 574 PHE B CA 1
ATOM 9706 C C . PHE B 1 574 ? 10.977 -33.031 -3.863 1 98.69 574 PHE B C 1
ATOM 9708 O O . PHE B 1 574 ? 10.203 -32.156 -4.219 1 98.69 574 PHE B O 1
ATOM 9715 N N . ALA B 1 575 ? 12.266 -32.844 -3.688 1 98.75 575 ALA B N 1
ATOM 9716 C CA . ALA B 1 575 ? 12.914 -31.578 -3.992 1 98.75 575 ALA B CA 1
ATOM 9717 C C . ALA B 1 575 ? 13.57 -31.609 -5.371 1 98.75 575 ALA B C 1
ATOM 9719 O O . ALA B 1 575 ? 14.602 -32.25 -5.559 1 98.75 575 ALA B O 1
ATOM 9720 N N . GLY B 1 576 ? 12.922 -30.922 -6.328 1 98.06 576 GLY B N 1
ATOM 9721 C CA . GLY B 1 576 ? 13.414 -30.984 -7.695 1 98.06 576 GLY B CA 1
ATOM 9722 C C . GLY B 1 576 ? 13.461 -29.625 -8.375 1 98.06 576 GLY B C 1
ATOM 9723 O O . GLY B 1 576 ? 13.828 -29.516 -9.547 1 98.06 576 GLY B O 1
ATOM 9724 N N . GLY B 1 577 ? 13.133 -28.609 -7.656 1 97.06 577 GLY B N 1
ATOM 9725 C CA . GLY B 1 577 ? 13.18 -27.266 -8.203 1 97.06 577 GLY B CA 1
ATOM 9726 C C . GLY B 1 577 ? 11.977 -26.922 -9.07 1 97.06 577 GLY B C 1
ATOM 9727 O O . GLY B 1 577 ? 10.977 -27.656 -9.062 1 97.06 577 GLY B O 1
ATOM 9728 N N . ASN B 1 578 ? 11.992 -25.797 -9.688 1 94.19 578 ASN B N 1
ATOM 9729 C CA . ASN B 1 578 ? 10.992 -25.266 -10.617 1 94.19 578 ASN B CA 1
ATOM 9730 C C . ASN B 1 578 ? 11.594 -24.203 -11.531 1 94.19 578 ASN B C 1
ATOM 9732 O O . ASN B 1 578 ? 12.734 -23.781 -11.336 1 94.19 578 ASN B O 1
ATOM 9736 N N . GLY B 1 579 ? 10.828 -23.891 -12.555 1 87.94 579 GLY B N 1
ATOM 9737 C CA . GLY B 1 579 ? 11.281 -22.844 -13.453 1 87.94 579 GLY B CA 1
ATOM 9738 C C . GLY B 1 579 ? 10.656 -21.5 -13.156 1 87.94 579 GLY B C 1
ATOM 9739 O O . GLY B 1 579 ? 11.094 -20.469 -13.68 1 87.94 579 GLY B O 1
ATOM 9740 N N . LEU B 1 580 ? 9.602 -21.516 -12.375 1 85.19 580 LEU B N 1
ATOM 9741 C CA . LEU B 1 580 ? 8.891 -20.297 -11.977 1 85.19 580 LEU B CA 1
ATOM 9742 C C . LEU B 1 580 ? 8.727 -20.234 -10.461 1 85.19 580 LEU B C 1
ATOM 9744 O O . LEU B 1 580 ? 8.68 -21.281 -9.797 1 85.19 580 LEU B O 1
ATOM 9748 N N . PRO B 1 581 ? 8.844 -19.016 -9.922 1 83.19 581 PRO B N 1
ATOM 9749 C CA . PRO B 1 581 ? 8.844 -17.719 -10.609 1 83.19 581 PRO B CA 1
ATOM 9750 C C . PRO B 1 581 ? 10.25 -17.188 -10.883 1 83.19 581 PRO B C 1
ATOM 9752 O O . PRO B 1 581 ? 10.414 -16.203 -11.586 1 83.19 581 PRO B O 1
ATOM 9755 N N . TYR B 1 582 ? 11.211 -17.922 -10.336 1 88.25 582 TYR B N 1
ATOM 9756 C CA . TYR B 1 582 ? 12.602 -17.562 -10.578 1 88.25 582 TYR B CA 1
ATOM 9757 C C . TYR B 1 582 ? 13.242 -18.453 -11.625 1 88.25 582 TYR B C 1
ATOM 9759 O O . TYR B 1 582 ? 13.164 -19.688 -11.523 1 88.25 582 TYR B O 1
ATOM 9767 N N . PRO B 1 583 ? 13.844 -17.844 -12.539 1 87.44 583 PRO B N 1
ATOM 9768 C CA . PRO B 1 583 ? 14.453 -18.703 -13.555 1 87.44 583 PRO B CA 1
ATOM 9769 C C . PRO B 1 583 ? 15.664 -19.469 -13.023 1 87.44 583 PRO B C 1
ATOM 9771 O O . PRO B 1 583 ? 16.109 -20.453 -13.648 1 87.44 583 PRO B O 1
ATOM 9774 N N . ASP B 1 584 ? 16.172 -19.109 -11.875 1 93.69 584 ASP B N 1
ATOM 9775 C CA . ASP B 1 584 ? 17.422 -19.688 -11.383 1 93.69 584 ASP B CA 1
ATOM 9776 C C . ASP B 1 584 ? 17.172 -20.531 -10.141 1 93.69 584 ASP B C 1
ATOM 9778 O O . ASP B 1 584 ? 18.078 -20.719 -9.312 1 93.69 584 ASP B O 1
ATOM 9782 N N . ILE B 1 585 ? 16.047 -21.047 -9.961 1 96.56 585 ILE B N 1
ATOM 9783 C CA . ILE B 1 585 ? 15.789 -22 -8.883 1 96.56 585 ILE B CA 1
ATOM 9784 C C . ILE B 1 585 ? 16.656 -23.234 -9.07 1 96.56 585 ILE B C 1
ATOM 9786 O O . ILE B 1 585 ? 16.703 -23.812 -10.164 1 96.56 585 ILE B O 1
ATOM 9790 N N . PRO B 1 586 ? 17.312 -23.672 -7.992 1 98 586 PRO B N 1
ATOM 9791 C CA . PRO B 1 586 ? 18.094 -24.891 -8.141 1 98 586 PRO B CA 1
ATOM 9792 C C . PRO B 1 586 ? 17.25 -26.109 -8.453 1 98 586 PRO B C 1
ATOM 9794 O O . PRO B 1 586 ? 16.281 -26.391 -7.75 1 98 586 PRO B O 1
ATOM 9797 N N . LYS B 1 587 ? 17.625 -26.812 -9.477 1 98 587 LYS B N 1
ATOM 9798 C CA . LYS B 1 587 ? 16.922 -28.016 -9.906 1 98 587 LYS B CA 1
ATOM 9799 C C . LYS B 1 587 ? 17.656 -29.266 -9.438 1 98 587 LYS B C 1
ATOM 9801 O O . LYS B 1 587 ? 18.859 -29.219 -9.125 1 98 587 LYS B O 1
ATOM 9806 N N . GLY B 1 588 ? 16.922 -30.312 -9.336 1 98 588 GLY B N 1
ATOM 9807 C CA . GLY B 1 588 ? 17.453 -31.609 -8.922 1 98 588 GLY B CA 1
ATOM 9808 C C . GLY B 1 588 ? 16.406 -32.719 -8.906 1 98 588 GLY B C 1
ATOM 9809 O O . GLY B 1 588 ? 15.367 -32.594 -9.57 1 98 588 GLY B O 1
ATOM 9810 N N . ASP B 1 589 ? 16.734 -33.875 -8.297 1 98.06 589 ASP B N 1
ATOM 9811 C CA . ASP B 1 589 ? 15.867 -35.031 -8.258 1 98.06 589 ASP B CA 1
ATOM 9812 C C . ASP B 1 589 ? 15.922 -35.719 -6.891 1 98.06 589 ASP B C 1
ATOM 9814 O O . ASP B 1 589 ? 15.977 -36.938 -6.805 1 98.06 589 ASP B O 1
ATOM 9818 N N . HIS B 1 590 ? 15.938 -34.906 -5.848 1 98.69 590 HIS B N 1
ATOM 9819 C CA . HIS B 1 590 ? 16.109 -35.375 -4.48 1 98.69 590 HIS B CA 1
ATOM 9820 C C . HIS B 1 590 ? 14.789 -35.844 -3.883 1 98.69 590 HIS B C 1
ATOM 9822 O O . HIS B 1 590 ? 13.906 -35.031 -3.598 1 98.69 590 HIS B O 1
ATOM 9828 N N . LEU B 1 591 ? 14.664 -37.125 -3.646 1 98.88 591 LEU B N 1
ATOM 9829 C CA . LEU B 1 591 ? 13.578 -37.625 -2.811 1 98.88 591 LEU B CA 1
ATOM 9830 C C . LEU B 1 591 ? 14.07 -37.938 -1.398 1 98.88 591 LEU B C 1
ATOM 9832 O O . LEU B 1 591 ? 14.992 -38.719 -1.212 1 98.88 591 LEU B O 1
ATOM 9836 N N . TRP B 1 592 ? 13.461 -37.219 -0.475 1 98.88 592 TRP B N 1
ATOM 9837 C CA . TRP B 1 592 ? 13.844 -37.344 0.926 1 98.88 592 TRP B CA 1
ATOM 9838 C C . TRP B 1 592 ? 12.734 -38 1.735 1 98.88 592 TRP B C 1
ATOM 9840 O O . TRP B 1 592 ? 11.547 -37.75 1.498 1 98.88 592 TRP B O 1
ATOM 9850 N N . ALA B 1 593 ? 13.156 -38.812 2.715 1 98.94 593 ALA B N 1
ATOM 9851 C CA . ALA B 1 593 ? 12.281 -39.188 3.828 1 98.94 593 ALA B CA 1
ATOM 9852 C C . ALA B 1 593 ? 12.906 -38.781 5.164 1 98.94 593 ALA B C 1
ATOM 9854 O O . ALA B 1 593 ? 14.125 -38.781 5.305 1 98.94 593 ALA B O 1
ATOM 9855 N N . PHE B 1 594 ? 12.07 -38.469 6.082 1 98.88 594 PHE B N 1
ATOM 9856 C CA . PHE B 1 594 ? 12.477 -38 7.41 1 98.88 594 PHE B CA 1
ATOM 9857 C C . PHE B 1 594 ? 11.766 -38.812 8.492 1 98.88 594 PHE B C 1
ATOM 9859 O O . PHE B 1 594 ? 10.656 -39.312 8.273 1 98.88 594 PHE B O 1
ATOM 9866 N N . LYS B 1 595 ? 12.367 -38.969 9.617 1 98.81 595 LYS B N 1
ATOM 9867 C CA . LYS B 1 595 ? 11.766 -39.531 10.812 1 98.81 595 LYS B CA 1
ATOM 9868 C C . LYS B 1 595 ? 12.438 -39.031 12.078 1 98.81 595 LYS B C 1
ATOM 9870 O O . LYS B 1 595 ? 13.516 -38.438 12.016 1 98.81 595 LYS B O 1
ATOM 9875 N N . LEU B 1 596 ? 11.672 -39.219 13.227 1 98.69 596 LEU B N 1
ATOM 9876 C CA . LEU B 1 596 ? 12.32 -38.875 14.492 1 98.69 596 LEU B CA 1
ATOM 9877 C C . LEU B 1 596 ? 13.57 -39.719 14.703 1 98.69 596 LEU B C 1
ATOM 9879 O O . LEU B 1 596 ? 13.547 -40.938 14.5 1 98.69 596 LEU B O 1
ATOM 9883 N N . GLY B 1 597 ? 14.625 -39.062 14.93 1 98.19 597 GLY B N 1
ATOM 9884 C CA . GLY B 1 597 ? 15.891 -39.75 15.141 1 98.19 597 GLY B CA 1
ATOM 9885 C C . GLY B 1 597 ? 16.641 -40.031 13.859 1 98.19 597 GLY B C 1
ATOM 9886 O O . GLY B 1 597 ? 17.688 -40.688 13.875 1 98.19 597 GLY B O 1
ATOM 9887 N N . GLY B 1 598 ? 16.078 -39.656 12.75 1 98.44 598 GLY B N 1
ATOM 9888 C CA . GLY B 1 598 ? 16.812 -39.812 11.508 1 98.44 598 GLY B CA 1
ATOM 9889 C C . GLY B 1 598 ? 18.203 -39.219 11.539 1 98.44 598 GLY B C 1
ATOM 9890 O O . GLY B 1 598 ? 18.406 -38.156 12.164 1 98.44 598 GLY B O 1
ATOM 9891 N N . THR B 1 599 ? 19.141 -39.812 10.711 1 97.88 599 THR B N 1
ATOM 9892 C CA . THR B 1 599 ? 20.516 -39.375 10.891 1 97.88 599 THR B CA 1
ATOM 9893 C C . THR B 1 599 ? 21.141 -39 9.555 1 97.88 599 THR B C 1
ATOM 9895 O O . THR B 1 599 ? 22.281 -38.5 9.508 1 97.88 599 THR B O 1
ATOM 9898 N N . VAL B 1 600 ? 20.484 -39.25 8.492 1 98.5 600 VAL B N 1
ATOM 9899 C CA . VAL B 1 600 ? 21.047 -38.812 7.215 1 98.5 600 VAL B CA 1
ATOM 9900 C C . VAL B 1 600 ? 21.219 -37.312 7.211 1 98.5 600 VAL B C 1
ATOM 9902 O O . VAL B 1 600 ? 20.281 -36.562 7.551 1 98.5 600 VAL B O 1
ATOM 9905 N N . ALA B 1 601 ? 22.344 -36.812 6.836 1 97.75 601 ALA B N 1
ATOM 9906 C CA . ALA B 1 601 ? 22.672 -35.375 6.891 1 97.75 601 ALA B CA 1
ATOM 9907 C C . ALA B 1 601 ? 21.969 -34.625 5.773 1 97.75 601 ALA B C 1
ATOM 9909 O O . ALA B 1 601 ? 21.609 -35.188 4.742 1 97.75 601 ALA B O 1
ATOM 9910 N N . PRO B 1 602 ? 21.734 -33.312 5.996 1 98.38 602 PRO B N 1
ATOM 9911 C CA . PRO B 1 602 ? 21.188 -32.5 4.922 1 98.38 602 PRO B CA 1
ATOM 9912 C C . PRO B 1 602 ? 22.062 -32.469 3.678 1 98.38 602 PRO B C 1
ATOM 9914 O O . PRO B 1 602 ? 23.25 -32.812 3.752 1 98.38 602 PRO B O 1
ATOM 9917 N N . ALA B 1 603 ? 21.469 -32.156 2.574 1 98.25 603 ALA B N 1
ATOM 9918 C CA . ALA B 1 603 ? 22.234 -31.953 1.35 1 98.25 603 ALA B CA 1
ATOM 9919 C C . ALA B 1 603 ? 23.062 -30.672 1.427 1 98.25 603 ALA B C 1
ATOM 9921 O O . ALA B 1 603 ? 22.797 -29.812 2.266 1 98.25 603 ALA B O 1
ATOM 9922 N N . ALA B 1 604 ? 24.109 -30.625 0.581 1 96.94 604 ALA B N 1
ATOM 9923 C CA . ALA B 1 604 ? 24.812 -29.359 0.428 1 96.94 604 ALA B CA 1
ATOM 9924 C C . ALA B 1 604 ? 23.891 -28.25 -0.074 1 96.94 604 ALA B C 1
ATOM 9926 O O . ALA B 1 604 ? 23.047 -28.5 -0.952 1 96.94 604 ALA B O 1
ATOM 9927 N N . ALA B 1 605 ? 23.984 -27.109 0.54 1 97.56 605 ALA B N 1
ATOM 9928 C CA . ALA B 1 605 ? 23.125 -26 0.149 1 97.56 605 ALA B CA 1
ATOM 9929 C C . ALA B 1 605 ? 23.453 -25.516 -1.262 1 97.56 605 ALA B C 1
ATOM 9931 O O . ALA B 1 605 ? 24.594 -25.172 -1.557 1 97.56 605 ALA B O 1
ATOM 9932 N N . PRO B 1 606 ? 22.5 -25.547 -2.113 1 97.94 606 PRO B N 1
ATOM 9933 C CA . PRO B 1 606 ? 22.734 -24.922 -3.42 1 97.94 606 PRO B CA 1
ATOM 9934 C C . PRO B 1 606 ? 22.719 -23.406 -3.355 1 97.94 606 PRO B C 1
ATOM 9936 O O . PRO B 1 606 ? 22.406 -22.828 -2.309 1 97.94 606 PRO B O 1
ATOM 9939 N N . THR B 1 607 ? 23.156 -22.703 -4.52 1 96.69 607 THR B N 1
ATOM 9940 C CA . THR B 1 607 ? 22.953 -21.266 -4.609 1 96.69 607 THR B CA 1
ATOM 9941 C C . THR B 1 607 ? 21.469 -20.922 -4.676 1 96.69 607 THR B C 1
ATOM 9943 O O . THR B 1 607 ? 20.766 -21.375 -5.574 1 96.69 607 THR B O 1
ATOM 9946 N N . PRO B 1 608 ? 20.984 -20.25 -3.699 1 96.75 608 PRO B N 1
ATOM 9947 C CA . PRO B 1 608 ? 19.562 -19.875 -3.777 1 96.75 608 PRO B CA 1
ATOM 9948 C C . PRO B 1 608 ? 19.266 -18.953 -4.949 1 96.75 608 PRO B C 1
ATOM 9950 O O . PRO B 1 608 ? 20.172 -18.344 -5.516 1 96.75 608 PRO B O 1
ATOM 9953 N N . PRO B 1 609 ? 18.016 -18.906 -5.348 1 96.56 609 PRO B N 1
ATOM 9954 C CA . PRO B 1 609 ? 17.703 -17.953 -6.418 1 96.56 609 PRO B CA 1
ATOM 9955 C C . PRO B 1 609 ? 17.906 -16.5 -6 1 96.56 609 PRO B C 1
ATOM 9957 O O . PRO B 1 609 ? 17.969 -16.203 -4.805 1 96.56 609 PRO B O 1
ATOM 9960 N N . SER B 1 610 ? 17.984 -15.633 -7.062 1 95.44 610 SER B N 1
ATOM 9961 C CA . SER B 1 610 ? 18.109 -14.211 -6.781 1 95.44 610 SER B CA 1
ATOM 9962 C C . SER B 1 610 ? 16.797 -13.625 -6.258 1 95.44 610 SER B C 1
ATOM 9964 O O . SER B 1 610 ? 15.719 -13.969 -6.75 1 95.44 610 SER B O 1
ATOM 9966 N N . LYS B 1 611 ? 16.922 -12.766 -5.297 1 94.62 611 LYS B N 1
ATOM 9967 C CA . LYS B 1 611 ? 15.758 -12.062 -4.766 1 94.62 611 LYS B CA 1
ATOM 9968 C C . LYS B 1 611 ? 15.398 -10.867 -5.637 1 94.62 611 LYS B C 1
ATOM 9970 O O . LYS B 1 611 ? 14.453 -10.133 -5.332 1 94.62 611 LYS B O 1
ATOM 9975 N N . ARG B 1 612 ? 16.109 -10.641 -6.641 1 94.69 612 ARG B N 1
ATOM 9976 C CA . ARG B 1 612 ? 15.875 -9.609 -7.648 1 94.69 612 ARG B CA 1
ATOM 9977 C C . ARG B 1 612 ? 15.812 -10.211 -9.047 1 94.69 612 ARG B C 1
ATOM 9979 O O . ARG B 1 612 ? 16.562 -11.141 -9.359 1 94.69 612 ARG B O 1
ATOM 9986 N N . ASN B 1 613 ? 14.828 -9.758 -9.898 1 94.81 613 ASN B N 1
ATOM 9987 C CA . ASN B 1 613 ? 14.844 -10.203 -11.281 1 94.81 613 ASN B CA 1
ATOM 9988 C C . ASN B 1 613 ? 16.062 -9.672 -12.031 1 94.81 613 ASN B C 1
ATOM 9990 O O . ASN B 1 613 ? 16.047 -8.547 -12.531 1 94.81 613 ASN B O 1
ATOM 9994 N N . GLN B 1 614 ? 17.016 -10.523 -12.305 1 95.44 614 GLN B N 1
ATOM 9995 C CA . GLN B 1 614 ? 18.328 -10.117 -12.789 1 95.44 614 GLN B CA 1
ATOM 9996 C C . GLN B 1 614 ? 18.344 -10 -14.312 1 95.44 614 GLN B C 1
ATOM 9998 O O . GLN B 1 614 ? 17.578 -10.68 -15 1 95.44 614 GLN B O 1
ATOM 10003 N N . ILE B 1 615 ? 19.141 -9.055 -14.742 1 95.75 615 ILE B N 1
ATOM 10004 C CA . ILE B 1 615 ? 19.562 -9.062 -16.141 1 95.75 615 ILE B CA 1
ATOM 10005 C C . ILE B 1 615 ? 20.625 -10.156 -16.344 1 95.75 615 ILE B C 1
ATOM 10007 O O . ILE B 1 615 ? 21.688 -10.125 -15.719 1 95.75 615 ILE B O 1
ATOM 10011 N N . ARG B 1 616 ? 20.359 -11.062 -17.188 1 92.62 616 ARG B N 1
ATOM 10012 C CA . ARG B 1 616 ? 21.203 -12.25 -17.312 1 92.62 616 ARG B CA 1
ATOM 10013 C C . ARG B 1 616 ? 22.031 -12.211 -18.578 1 92.62 616 ARG B C 1
ATOM 10015 O O . ARG B 1 616 ? 22.812 -13.133 -18.844 1 92.62 616 ARG B O 1
ATOM 10022 N N . ALA B 1 617 ? 21.938 -11.109 -19.328 1 94.81 617 ALA B N 1
ATOM 10023 C CA . ALA B 1 617 ? 22.844 -10.906 -20.453 1 94.81 617 ALA B CA 1
ATOM 10024 C C . ALA B 1 617 ? 24.297 -10.898 -20 1 94.81 617 ALA B C 1
ATOM 10026 O O . ALA B 1 617 ? 24.594 -10.508 -18.859 1 94.81 617 ALA B O 1
ATOM 10027 N N . ALA B 1 618 ? 25.188 -11.344 -20.875 1 96.62 618 ALA B N 1
ATOM 10028 C CA . ALA B 1 618 ? 26.625 -11.336 -20.562 1 96.62 618 ALA B CA 1
ATOM 10029 C C . ALA B 1 618 ? 27.125 -9.914 -20.328 1 96.62 618 ALA B C 1
ATOM 10031 O O . ALA B 1 618 ? 26.703 -8.984 -21.031 1 96.62 618 ALA B O 1
ATOM 10032 N N . ALA B 1 619 ? 28.031 -9.797 -19.406 1 97.88 619 ALA B N 1
ATOM 10033 C CA . ALA B 1 619 ? 28.641 -8.492 -19.125 1 97.88 619 ALA B CA 1
ATOM 10034 C C . ALA B 1 619 ? 29.516 -8.047 -20.297 1 97.88 619 ALA B C 1
ATOM 10036 O O . ALA B 1 619 ? 30.219 -8.859 -20.891 1 97.88 619 ALA B O 1
ATOM 10037 N N . VAL B 1 620 ? 29.469 -6.824 -20.641 1 98.62 620 VAL B N 1
ATOM 10038 C CA . VAL B 1 620 ? 30.359 -6.188 -21.609 1 98.62 620 VAL B CA 1
ATOM 10039 C C . VAL B 1 620 ? 31.25 -5.18 -20.891 1 98.62 620 VAL B C 1
ATOM 10041 O O . VAL B 1 620 ? 30.766 -4.289 -20.203 1 98.62 620 VAL B O 1
ATOM 10044 N N . ALA B 1 621 ? 32.531 -5.312 -21.062 1 98.25 621 ALA B N 1
ATOM 10045 C CA . ALA B 1 621 ? 33.469 -4.387 -20.438 1 98.25 621 ALA B CA 1
ATOM 10046 C C . ALA B 1 621 ? 33.344 -2.994 -21.047 1 98.25 621 ALA B C 1
ATOM 10048 O O . ALA B 1 621 ? 33.219 -2.852 -22.266 1 98.25 621 ALA B O 1
ATOM 10049 N N . GLY B 1 622 ? 33.375 -1.978 -20.188 1 98.44 622 GLY B N 1
ATOM 10050 C CA . GLY B 1 622 ? 33.312 -0.608 -20.672 1 98.44 622 GLY B CA 1
ATOM 10051 C C . GLY B 1 622 ? 34.344 -0.295 -21.719 1 98.44 622 GLY B C 1
ATOM 10052 O O . GLY B 1 622 ? 34.062 0.39 -22.703 1 98.44 622 GLY B O 1
ATOM 10053 N N . SER B 1 623 ? 35.5 -0.805 -21.578 1 97.5 623 SER B N 1
ATOM 10054 C CA . SER B 1 623 ? 36.625 -0.545 -22.5 1 97.5 623 SER B CA 1
ATOM 10055 C C . SER B 1 623 ? 36.312 -1.081 -23.891 1 97.5 623 SER B C 1
ATOM 10057 O O . SER B 1 623 ? 36.812 -0.561 -24.891 1 97.5 623 SER B O 1
ATOM 10059 N N . ALA B 1 624 ? 35.469 -2.061 -23.953 1 97.25 624 ALA B N 1
ATOM 10060 C CA . ALA B 1 624 ? 35.156 -2.682 -25.234 1 97.25 624 ALA B CA 1
ATOM 10061 C C . ALA B 1 624 ? 34.219 -1.801 -26.062 1 97.25 624 ALA B C 1
ATOM 10063 O O . ALA B 1 624 ? 34.094 -1.98 -27.266 1 97.25 624 ALA B O 1
ATOM 10064 N N . VAL B 1 625 ? 33.562 -0.857 -25.422 1 98.31 625 VAL B N 1
ATOM 10065 C CA . VAL B 1 625 ? 32.562 -0.05 -26.125 1 98.31 625 VAL B CA 1
ATOM 10066 C C . VAL B 1 625 ? 32.812 1.43 -25.828 1 98.31 625 VAL B C 1
ATOM 10068 O O . VAL B 1 625 ? 31.875 2.227 -25.828 1 98.31 625 VAL B O 1
ATOM 10071 N N . ASP B 1 626 ? 33.969 1.812 -25.391 1 98 626 ASP B N 1
ATOM 10072 C CA . ASP B 1 626 ? 34.344 3.184 -25.094 1 98 626 ASP B CA 1
ATOM 10073 C C . ASP B 1 626 ? 33.469 3.787 -24.016 1 98 626 ASP B C 1
ATOM 10075 O O . ASP B 1 626 ? 33.031 4.938 -24.125 1 98 626 ASP B O 1
ATOM 10079 N N . ASN B 1 627 ? 33.062 2.934 -23.031 1 98.62 627 ASN B N 1
ATOM 10080 C CA . ASN B 1 627 ? 32.219 3.334 -21.906 1 98.62 627 ASN B CA 1
ATOM 10081 C C . ASN B 1 627 ? 30.938 4.008 -22.375 1 98.62 627 ASN B C 1
ATOM 10083 O O . ASN B 1 627 ? 30.516 5.023 -21.812 1 98.62 627 ASN B O 1
ATOM 10087 N N . THR B 1 628 ? 30.359 3.408 -23.391 1 98.62 628 THR B N 1
ATOM 10088 C CA . THR B 1 628 ? 29.156 4.004 -23.984 1 98.62 628 THR B CA 1
ATOM 10089 C C . THR B 1 628 ? 28 3.01 -24 1 98.62 628 THR B C 1
ATOM 10091 O O . THR B 1 628 ? 28.203 1.827 -24.281 1 98.62 628 THR B O 1
ATOM 10094 N N . VAL B 1 629 ? 26.844 3.506 -23.609 1 98.81 629 VAL B N 1
ATOM 10095 C CA . VAL B 1 629 ? 25.594 2.766 -23.75 1 98.81 629 VAL B CA 1
ATOM 10096 C C . VAL B 1 629 ? 24.719 3.43 -24.812 1 98.81 629 VAL B C 1
ATOM 10098 O O . VAL B 1 629 ? 24.453 4.633 -24.734 1 98.81 629 VAL B O 1
ATOM 10101 N N . THR B 1 630 ? 24.312 2.678 -25.781 1 98.81 630 THR B N 1
ATOM 10102 C CA . THR B 1 630 ? 23.391 3.166 -26.797 1 98.81 630 THR B CA 1
ATOM 10103 C C . THR B 1 630 ? 21.938 2.854 -26.422 1 98.81 630 THR B C 1
ATOM 10105 O O . THR B 1 630 ? 21.578 1.688 -26.25 1 98.81 630 THR B O 1
ATOM 10108 N N . LEU B 1 631 ? 21.125 3.877 -26.344 1 98.62 631 LEU B N 1
ATOM 10109 C CA . LEU B 1 631 ? 19.734 3.752 -25.891 1 98.62 631 LEU B CA 1
ATOM 10110 C C . LEU B 1 631 ? 18.828 3.35 -27.047 1 98.62 631 LEU B C 1
ATOM 10112 O O . LEU B 1 631 ? 19.016 3.795 -28.188 1 98.62 631 LEU B O 1
ATOM 10116 N N . GLY B 1 632 ? 17.781 2.459 -26.781 1 97.75 632 GLY B N 1
ATOM 10117 C CA . GLY B 1 632 ? 16.75 2.072 -27.734 1 97.75 632 GLY B CA 1
ATOM 10118 C C . GLY B 1 632 ? 17.234 1.049 -28.75 1 97.75 632 GLY B C 1
ATOM 10119 O O . GLY B 1 632 ? 16.625 0.866 -29.797 1 97.75 632 GLY B O 1
ATOM 10120 N N . ARG B 1 633 ? 18.406 0.483 -28.5 1 97.81 633 ARG B N 1
ATOM 10121 C CA . ARG B 1 633 ? 18.953 -0.505 -29.422 1 97.81 633 ARG B CA 1
ATOM 10122 C C . ARG B 1 633 ? 19.219 -1.828 -28.703 1 97.81 633 ARG B C 1
ATOM 10124 O O . ARG B 1 633 ? 19.547 -1.846 -27.516 1 97.81 633 ARG B O 1
ATOM 10131 N N . ILE B 1 634 ? 19.047 -2.904 -29.391 1 96.69 634 ILE B N 1
ATOM 10132 C CA . ILE B 1 634 ? 19.344 -4.227 -28.844 1 96.69 634 ILE B CA 1
ATOM 10133 C C . ILE B 1 634 ? 20.781 -4.605 -29.156 1 96.69 634 ILE B C 1
ATOM 10135 O O . ILE B 1 634 ? 21.234 -4.457 -30.297 1 96.69 634 ILE B O 1
ATOM 10139 N N . TRP B 1 635 ? 21.531 -5.066 -28.156 1 97.44 635 TRP B N 1
ATOM 10140 C CA . TRP B 1 635 ? 22.938 -5.449 -28.281 1 97.44 635 TRP B CA 1
ATOM 10141 C C . TRP B 1 635 ? 23.078 -6.699 -29.156 1 97.44 635 TRP B C 1
ATOM 10143 O O . TRP B 1 635 ? 22.344 -7.672 -28.969 1 97.44 635 TRP B O 1
ATOM 10153 N N . ASP B 1 636 ? 23.984 -6.668 -30.031 1 96.12 636 ASP B N 1
ATOM 10154 C CA . ASP B 1 636 ? 24.359 -7.844 -30.812 1 96.12 636 ASP B CA 1
ATOM 10155 C C . ASP B 1 636 ? 25.672 -8.453 -30.312 1 96.12 636 ASP B C 1
ATOM 10157 O O . ASP B 1 636 ? 26.75 -7.988 -30.672 1 96.12 636 ASP B O 1
ATOM 10161 N N . PRO B 1 637 ? 25.578 -9.5 -29.609 1 93.5 637 PRO B N 1
ATOM 10162 C CA . PRO B 1 637 ? 26.797 -10.078 -29.047 1 93.5 637 PRO B CA 1
ATOM 10163 C C . PRO B 1 637 ? 27.734 -10.633 -30.109 1 93.5 637 PRO B C 1
ATOM 10165 O O . PRO B 1 637 ? 28.953 -10.742 -29.859 1 93.5 637 PRO B O 1
ATOM 10168 N N . ALA B 1 638 ? 27.281 -11 -31.203 1 94.5 638 ALA B N 1
ATOM 10169 C CA . ALA B 1 638 ? 28.125 -11.562 -32.25 1 94.5 638 ALA B CA 1
ATOM 10170 C C . ALA B 1 638 ? 29.062 -10.508 -32.844 1 94.5 638 ALA B C 1
ATOM 10172 O O . ALA B 1 638 ? 30.219 -10.789 -33.125 1 94.5 638 ALA B O 1
ATOM 10173 N N . THR B 1 639 ? 28.578 -9.289 -33 1 95.44 639 THR B N 1
ATOM 10174 C CA . THR B 1 639 ? 29.375 -8.219 -33.594 1 95.44 639 THR B CA 1
ATOM 10175 C C . THR B 1 639 ? 29.969 -7.312 -32.531 1 95.44 639 THR B C 1
ATOM 10177 O O . THR B 1 639 ? 30.875 -6.531 -32.781 1 95.44 639 THR B O 1
ATOM 10180 N N . GLY B 1 640 ? 29.406 -7.477 -31.375 1 96 640 GLY B N 1
ATOM 10181 C CA . GLY B 1 640 ? 29.859 -6.594 -30.312 1 96 640 GLY B CA 1
ATOM 10182 C C . GLY B 1 640 ? 29.469 -5.145 -30.531 1 96 640 GLY B C 1
ATOM 10183 O O . GLY B 1 640 ? 30.219 -4.234 -30.203 1 96 640 GLY B O 1
ATOM 10184 N N . LYS B 1 641 ? 28.297 -4.906 -31.188 1 97 641 LYS B N 1
ATOM 10185 C CA . LYS B 1 641 ? 27.812 -3.562 -31.5 1 97 641 LYS B CA 1
ATOM 10186 C C . LYS B 1 641 ? 26.328 -3.432 -31.25 1 97 641 LYS B C 1
ATOM 10188 O O . LYS B 1 641 ? 25.594 -4.43 -31.234 1 97 641 LYS B O 1
ATOM 10193 N N . PRO B 1 642 ? 25.875 -2.186 -30.984 1 97.75 642 PRO B N 1
ATOM 10194 C CA . PRO B 1 642 ? 24.438 -1.971 -30.922 1 97.75 642 PRO B CA 1
ATOM 10195 C C . PRO B 1 642 ? 23.734 -2.289 -32.25 1 97.75 642 PRO B C 1
ATOM 10197 O O . PRO B 1 642 ? 24.281 -2.014 -33.312 1 97.75 642 PRO B O 1
ATOM 10200 N N . GLY B 1 643 ? 22.609 -2.828 -32.125 1 96.88 643 GLY B N 1
ATOM 10201 C CA . GLY B 1 643 ? 21.797 -3.004 -33.344 1 96.88 643 GLY B CA 1
ATOM 10202 C C . GLY B 1 643 ? 21.469 -1.696 -34.031 1 96.88 643 GLY B C 1
ATOM 10203 O O . GLY B 1 643 ? 21.672 -0.619 -33.469 1 96.88 643 GLY B O 1
ATOM 10204 N N . THR B 1 644 ? 20.875 -1.77 -35.25 1 95.5 644 THR B N 1
ATOM 10205 C CA . THR B 1 644 ? 20.703 -0.574 -36.062 1 95.5 644 THR B CA 1
ATOM 10206 C C . THR B 1 644 ? 19.266 -0.074 -36 1 95.5 644 THR B C 1
ATOM 10208 O O . THR B 1 644 ? 18.969 1.029 -36.469 1 95.5 644 THR B O 1
ATOM 10211 N N . THR B 1 645 ? 18.422 -0.854 -35.469 1 95.44 645 THR B N 1
ATOM 10212 C CA . THR B 1 645 ? 17 -0.499 -35.469 1 95.44 645 THR B CA 1
ATOM 10213 C C . THR B 1 645 ? 16.547 -0.102 -34.062 1 95.44 645 THR B C 1
ATOM 10215 O O . THR B 1 645 ? 16.844 -0.8 -33.094 1 95.44 645 THR B O 1
ATOM 10218 N N . GLU B 1 646 ? 15.797 0.995 -33.938 1 96.19 646 GLU B N 1
ATOM 10219 C CA . GLU B 1 646 ? 15.219 1.404 -32.656 1 96.19 646 GLU B CA 1
ATOM 10220 C C . GLU B 1 646 ? 14.18 0.393 -32.188 1 96.19 646 GLU B C 1
ATOM 10222 O O . GLU B 1 646 ? 13.383 -0.113 -32.969 1 96.19 646 GLU B O 1
ATOM 10227 N N . ASN B 1 647 ? 14.242 0.012 -30.953 1 92.38 647 ASN B N 1
ATOM 10228 C CA . ASN B 1 647 ? 13.266 -0.875 -30.328 1 92.38 647 ASN B CA 1
ATOM 10229 C C . ASN B 1 647 ? 12.641 -0.244 -29.094 1 92.38 647 ASN B C 1
ATOM 10231 O O . ASN B 1 647 ? 13.352 0.125 -28.156 1 92.38 647 ASN B O 1
ATOM 10235 N N . THR B 1 648 ? 11.312 -0.059 -29.094 1 89.88 648 THR B N 1
ATOM 10236 C CA . THR B 1 648 ? 10.617 0.63 -28.016 1 89.88 648 THR B CA 1
ATOM 10237 C C . THR B 1 648 ? 9.797 -0.355 -27.188 1 89.88 648 THR B C 1
ATOM 10239 O O . THR B 1 648 ? 9 0.052 -26.344 1 89.88 648 THR B O 1
ATOM 10242 N N . VAL B 1 649 ? 9.938 -1.717 -27.312 1 83.88 649 VAL B N 1
ATOM 10243 C CA . VAL B 1 649 ? 9.039 -2.662 -26.656 1 83.88 649 VAL B CA 1
ATOM 10244 C C . VAL B 1 649 ? 9.852 -3.713 -25.906 1 83.88 649 VAL B C 1
ATOM 10246 O O . VAL B 1 649 ? 9.383 -4.27 -24.906 1 83.88 649 VAL B O 1
ATOM 10249 N N . ALA B 1 650 ? 11.047 -3.992 -26.375 1 87.62 650 ALA B N 1
ATOM 10250 C CA . ALA B 1 650 ? 11.852 -5.051 -25.766 1 87.62 650 ALA B CA 1
ATOM 10251 C C . ALA B 1 650 ? 12.406 -4.605 -24.422 1 87.62 650 ALA B C 1
ATOM 10253 O O . ALA B 1 650 ? 12.727 -3.43 -24.234 1 87.62 650 ALA B O 1
ATOM 10254 N N . GLN B 1 651 ? 12.586 -5.551 -23.516 1 90.31 651 GLN B N 1
ATOM 10255 C CA . GLN B 1 651 ? 13.156 -5.219 -22.219 1 90.31 651 GLN B CA 1
ATOM 10256 C C . GLN B 1 651 ? 14.648 -4.941 -22.328 1 90.31 651 GLN B C 1
ATOM 10258 O O . GLN B 1 651 ? 15.219 -4.242 -21.484 1 90.31 651 GLN B O 1
ATOM 10263 N N . ASN B 1 652 ? 15.289 -5.48 -23.406 1 93.69 652 ASN B N 1
ATOM 10264 C CA . ASN B 1 652 ? 16.75 -5.391 -23.5 1 93.69 652 ASN B CA 1
ATOM 10265 C C . ASN B 1 652 ? 17.172 -4.363 -24.547 1 93.69 652 ASN B C 1
ATOM 10267 O O . ASN B 1 652 ? 18.25 -4.48 -25.141 1 93.69 652 ASN B O 1
ATOM 10271 N N . ALA B 1 653 ? 16.281 -3.398 -24.812 1 95.06 653 ALA B N 1
ATOM 10272 C CA . ALA B 1 653 ? 16.609 -2.396 -25.812 1 95.06 653 ALA B CA 1
ATOM 10273 C C . ALA B 1 653 ? 17.5 -1.303 -25.234 1 95.06 653 ALA B C 1
ATOM 10275 O O . ALA B 1 653 ? 17.156 -0.121 -25.281 1 95.06 653 ALA B O 1
ATOM 10276 N N . VAL B 1 654 ? 18.594 -1.594 -24.672 1 97.5 654 VAL B N 1
ATOM 10277 C CA . VAL B 1 654 ? 19.734 -0.809 -24.219 1 97.5 654 VAL B CA 1
ATOM 10278 C C . VAL B 1 654 ? 21.031 -1.578 -24.5 1 97.5 654 VAL B C 1
ATOM 10280 O O . VAL B 1 654 ? 21.109 -2.781 -24.234 1 97.5 654 VAL B O 1
ATOM 10283 N N . SER B 1 655 ? 22.062 -0.903 -25.031 1 98.12 655 SER B N 1
ATOM 10284 C CA . SER B 1 655 ? 23.188 -1.612 -25.594 1 98.12 655 SER B CA 1
ATOM 10285 C C . SER B 1 655 ? 24.516 -1.022 -25.109 1 98.12 655 SER B C 1
ATOM 10287 O O . SER B 1 655 ? 24.875 0.092 -25.5 1 98.12 655 SER B O 1
ATOM 10289 N N . PRO B 1 656 ? 25.297 -1.849 -24.438 1 98.19 656 PRO B N 1
ATOM 10290 C CA . PRO B 1 656 ? 24.969 -3.18 -23.922 1 98.19 656 PRO B CA 1
ATOM 10291 C C . PRO B 1 656 ? 24 -3.133 -22.75 1 98.19 656 PRO B C 1
ATOM 10293 O O . PRO B 1 656 ? 23.891 -2.111 -22.062 1 98.19 656 PRO B O 1
ATOM 10296 N N . GLN B 1 657 ? 23.219 -4.219 -22.562 1 98.31 657 GLN B N 1
ATOM 10297 C CA . GLN B 1 657 ? 22.25 -4.258 -21.484 1 98.31 657 GLN B CA 1
ATOM 10298 C C . GLN B 1 657 ? 22.922 -4.391 -20.125 1 98.31 657 GLN B C 1
ATOM 10300 O O . GLN B 1 657 ? 22.406 -3.912 -19.109 1 98.31 657 GLN B O 1
ATOM 10305 N N . HIS B 1 658 ? 24.094 -5.043 -20.078 1 98.69 658 HIS B N 1
ATOM 10306 C CA . HIS B 1 658 ? 24.922 -5.246 -18.906 1 98.69 658 HIS B CA 1
ATOM 10307 C C . HIS B 1 658 ? 26.328 -4.695 -19.141 1 98.69 658 HIS B C 1
ATOM 10309 O O . HIS B 1 658 ? 27.172 -5.363 -19.734 1 98.69 658 HIS B O 1
ATOM 10315 N N . LEU B 1 659 ? 26.562 -3.508 -18.609 1 98.75 659 LEU B N 1
ATOM 10316 C CA . LEU B 1 659 ? 27.859 -2.857 -18.719 1 98.75 659 LEU B CA 1
ATOM 10317 C C . LEU B 1 659 ? 28.656 -3 -17.438 1 98.75 659 LEU B C 1
ATOM 10319 O O . LEU B 1 659 ? 28.125 -2.777 -16.344 1 98.75 659 LEU B O 1
ATOM 10323 N N . ARG B 1 660 ? 29.906 -3.42 -17.516 1 98.69 660 ARG B N 1
ATOM 10324 C CA . ARG B 1 660 ? 30.797 -3.533 -16.375 1 98.69 660 ARG B CA 1
ATOM 10325 C C . ARG B 1 660 ? 31.953 -2.547 -16.484 1 98.69 660 ARG B C 1
ATOM 10327 O O . ARG B 1 660 ? 32.656 -2.51 -17.5 1 98.69 660 ARG B O 1
ATOM 10334 N N . ILE B 1 661 ? 32.219 -1.743 -15.438 1 98.75 661 ILE B N 1
ATOM 10335 C CA . ILE B 1 661 ? 33.219 -0.688 -15.492 1 98.75 661 ILE B CA 1
ATOM 10336 C C . ILE B 1 661 ? 33.938 -0.574 -14.148 1 98.75 661 ILE B C 1
ATOM 10338 O O . ILE B 1 661 ? 33.375 -0.958 -13.117 1 98.75 661 ILE B O 1
ATOM 10342 N N . PRO B 1 662 ? 35.188 -0.052 -14.07 1 98.31 662 PRO B N 1
ATOM 10343 C CA . PRO B 1 662 ? 35.781 0.28 -12.781 1 98.31 662 PRO B CA 1
ATOM 10344 C C . PRO B 1 662 ? 35.219 1.555 -12.172 1 98.31 662 PRO B C 1
ATOM 10346 O O . PRO B 1 662 ? 34.719 2.422 -12.891 1 98.31 662 PRO B O 1
ATOM 10349 N N . ALA B 1 663 ? 35.312 1.618 -10.844 1 97.75 663 ALA B N 1
ATOM 10350 C CA . ALA B 1 663 ? 34.906 2.832 -10.148 1 97.75 663 ALA B CA 1
ATOM 10351 C C . ALA B 1 663 ? 35.656 4.051 -10.672 1 97.75 663 ALA B C 1
ATOM 10353 O O . ALA B 1 663 ? 36.844 3.977 -10.961 1 97.75 663 ALA B O 1
ATOM 10354 N N . GLY B 1 664 ? 34.906 5.148 -10.812 1 97.62 664 GLY B N 1
ATOM 10355 C CA . GLY B 1 664 ? 35.5 6.383 -11.305 1 97.62 664 GLY B CA 1
ATOM 10356 C C . GLY B 1 664 ? 35.312 6.574 -12.797 1 97.62 664 GLY B C 1
ATOM 10357 O O . GLY B 1 664 ? 35.719 7.598 -13.352 1 97.62 664 GLY B O 1
ATOM 10358 N N . THR B 1 665 ? 34.656 5.707 -13.477 1 98.25 665 THR B N 1
ATOM 10359 C CA . THR B 1 665 ? 34.469 5.762 -14.922 1 98.25 665 THR B CA 1
ATOM 10360 C C . THR B 1 665 ? 33.281 6.633 -15.273 1 98.25 665 THR B C 1
ATOM 10362 O O . THR B 1 665 ? 32.25 6.574 -14.602 1 98.25 665 THR B O 1
ATOM 10365 N N . THR B 1 666 ? 33.438 7.434 -16.281 1 98.44 666 THR B N 1
ATOM 10366 C CA . THR B 1 666 ? 32.344 8.188 -16.859 1 98.44 666 THR B CA 1
ATOM 10367 C C . THR B 1 666 ? 31.703 7.402 -18 1 98.44 666 THR B C 1
ATOM 10369 O O . THR B 1 666 ? 32.375 7.035 -18.969 1 98.44 666 THR B O 1
ATOM 10372 N N . VAL B 1 667 ? 30.422 7.117 -17.875 1 98.69 667 VAL B N 1
ATOM 10373 C CA . VAL B 1 667 ? 29.672 6.406 -18.906 1 98.69 667 VAL B CA 1
ATOM 10374 C C . VAL B 1 667 ? 28.844 7.402 -19.719 1 98.69 667 VAL B C 1
ATOM 10376 O O . VAL B 1 667 ? 28.172 8.266 -19.156 1 98.69 667 VAL B O 1
ATOM 10379 N N . THR B 1 668 ? 28.891 7.258 -21.031 1 98.75 668 THR B N 1
ATOM 10380 C CA . THR B 1 668 ? 28.109 8.094 -21.922 1 98.75 668 THR B CA 1
ATOM 10381 C C . THR B 1 668 ? 26.891 7.328 -22.438 1 98.75 668 THR B C 1
ATOM 10383 O O . THR B 1 668 ? 27.016 6.223 -22.953 1 98.75 668 THR B O 1
ATOM 10386 N N . PHE B 1 669 ? 25.734 7.902 -22.25 1 98.75 669 PHE B N 1
ATOM 10387 C CA . PHE B 1 669 ? 24.484 7.379 -22.797 1 98.75 669 PHE B CA 1
ATOM 10388 C C . PHE B 1 669 ? 24.094 8.141 -24.062 1 98.75 669 PHE B C 1
ATOM 10390 O O . PHE B 1 669 ? 23.828 9.336 -24 1 98.75 669 PHE B O 1
ATOM 10397 N N . VAL B 1 670 ? 24 7.387 -25.141 1 98.69 670 VAL B N 1
ATOM 10398 C CA . VAL B 1 670 ? 23.797 8.055 -26.422 1 98.69 670 VAL B CA 1
ATOM 10399 C C . VAL B 1 670 ? 22.453 7.645 -27.016 1 98.69 670 VAL B C 1
ATOM 10401 O O . VAL B 1 670 ? 22.078 6.469 -26.969 1 98.69 670 VAL B O 1
ATOM 10404 N N . ASN B 1 671 ? 21.688 8.609 -27.5 1 98.69 671 ASN B N 1
ATOM 10405 C CA . ASN B 1 671 ? 20.531 8.383 -28.375 1 98.69 671 ASN B CA 1
ATOM 10406 C C . ASN B 1 671 ? 20.859 8.672 -29.828 1 98.69 671 ASN B C 1
ATOM 10408 O O . ASN B 1 671 ? 20.938 9.828 -30.234 1 98.69 671 ASN B O 1
ATOM 10412 N N . PRO B 1 672 ? 21 7.594 -30.578 1 98.31 672 PRO B N 1
ATOM 10413 C CA . PRO B 1 672 ? 21.391 7.793 -31.969 1 98.31 672 PRO B CA 1
ATOM 10414 C C . PRO B 1 672 ? 20.469 8.75 -32.719 1 98.31 672 PRO B C 1
ATOM 10416 O O . PRO B 1 672 ? 19.266 8.758 -32.5 1 98.31 672 PRO B O 1
ATOM 10419 N N . ALA B 1 673 ? 21.062 9.438 -33.719 1 97.25 673 ALA B N 1
ATOM 10420 C CA . ALA B 1 673 ? 20.328 10.453 -34.469 1 97.25 673 ALA B CA 1
ATOM 10421 C C . ALA B 1 673 ? 19.219 9.82 -35.312 1 97.25 673 ALA B C 1
ATOM 10423 O O . ALA B 1 673 ? 18.234 10.477 -35.625 1 97.25 673 ALA B O 1
ATOM 10424 N N . ASP B 1 674 ? 19.391 8.57 -35.656 1 96.94 674 ASP B N 1
ATOM 10425 C CA . ASP B 1 674 ? 18.422 7.914 -36.531 1 96.94 674 ASP B CA 1
ATOM 10426 C C . ASP B 1 674 ? 17.328 7.238 -35.719 1 96.94 674 ASP B C 1
ATOM 10428 O O . ASP B 1 674 ? 16.469 6.543 -36.25 1 96.94 674 ASP B O 1
ATOM 10432 N N . ASN B 1 675 ? 17.359 7.355 -34.406 1 96.81 675 ASN B N 1
ATOM 10433 C CA . ASN B 1 675 ? 16.172 7.023 -33.625 1 96.81 675 ASN B CA 1
ATOM 10434 C C . ASN B 1 675 ? 15.055 8.039 -33.844 1 96.81 675 ASN B C 1
ATOM 10436 O O . ASN B 1 675 ? 15.312 9.211 -34.094 1 96.81 675 ASN B O 1
ATOM 10440 N N . ALA B 1 676 ? 13.883 7.59 -33.719 1 94.56 676 ALA B N 1
ATOM 10441 C CA . ALA B 1 676 ? 12.727 8.461 -33.938 1 94.56 676 ALA B CA 1
ATOM 10442 C C . ALA B 1 676 ? 12.297 9.102 -32.625 1 94.56 676 ALA B C 1
ATOM 10444 O O . ALA B 1 676 ? 11.68 10.172 -32.594 1 94.56 676 ALA B O 1
ATOM 10445 N N . ASN B 1 677 ? 12.633 8.516 -31.469 1 95.19 677 ASN B N 1
ATOM 10446 C CA . ASN B 1 677 ? 12.078 8.906 -30.188 1 95.19 677 ASN B CA 1
ATOM 10447 C C . ASN B 1 677 ? 13.164 9.375 -29.219 1 95.19 677 ASN B C 1
ATOM 10449 O O . ASN B 1 677 ? 14.328 9 -29.359 1 95.19 677 ASN B O 1
ATOM 10453 N N . PRO B 1 678 ? 12.734 10.312 -28.266 1 95.56 678 PRO B N 1
ATOM 10454 C CA . PRO B 1 678 ? 13.648 10.539 -27.141 1 95.56 678 PRO B CA 1
ATOM 10455 C C . PRO B 1 678 ? 13.797 9.312 -26.25 1 95.56 678 PRO B C 1
ATOM 10457 O O . PRO B 1 678 ? 12.906 8.461 -26.203 1 95.56 678 PRO B O 1
ATOM 10460 N N . HIS B 1 679 ? 14.883 9.203 -25.578 1 97.12 679 HIS B N 1
ATOM 10461 C CA . HIS B 1 679 ? 15.156 8.148 -24.594 1 97.12 679 HIS B CA 1
ATOM 10462 C C . HIS B 1 679 ? 15.773 8.727 -23.328 1 97.12 679 HIS B C 1
ATOM 10464 O O . HIS B 1 679 ? 15.953 9.938 -23.219 1 97.12 679 HIS B O 1
ATOM 10470 N N . SER B 1 680 ? 15.945 7.91 -22.359 1 95.94 680 SER B N 1
ATOM 10471 C CA . SER B 1 680 ? 16.609 8.281 -21.125 1 95.94 680 SER B CA 1
ATOM 10472 C C . SER B 1 680 ? 17.219 7.059 -20.438 1 95.94 680 SER B C 1
ATOM 10474 O O . SER B 1 680 ? 17 5.926 -20.875 1 95.94 680 SER B O 1
ATOM 10476 N N . ALA B 1 681 ? 18.016 7.293 -19.484 1 96.88 681 ALA B N 1
ATOM 10477 C CA . ALA B 1 681 ? 18.516 6.305 -18.531 1 96.88 681 ALA B CA 1
ATOM 10478 C C . ALA B 1 681 ? 18.422 6.816 -17.094 1 96.88 681 ALA B C 1
ATOM 10480 O O . ALA B 1 681 ? 19.141 7.734 -16.703 1 96.88 681 ALA B O 1
ATOM 10481 N N . ASP B 1 682 ? 17.5 6.191 -16.391 1 92.69 682 ASP B N 1
ATOM 10482 C CA . ASP B 1 682 ? 17.234 6.656 -15.039 1 92.69 682 ASP B CA 1
ATOM 10483 C C . ASP B 1 682 ? 17.422 5.531 -14.023 1 92.69 682 ASP B C 1
ATOM 10485 O O . ASP B 1 682 ? 16.828 4.461 -14.156 1 92.69 682 ASP B O 1
ATOM 10489 N N . SER B 1 683 ? 18.203 5.859 -12.984 1 92.44 683 SER B N 1
ATOM 10490 C CA . SER B 1 683 ? 18.484 4.863 -11.961 1 92.44 683 SER B CA 1
ATOM 10491 C C . SER B 1 683 ? 17.203 4.43 -11.25 1 92.44 683 SER B C 1
ATOM 10493 O O . SER B 1 683 ? 16.25 5.215 -11.125 1 92.44 683 SER B O 1
ATOM 10495 N N . PHE B 1 684 ? 17.172 3.201 -10.836 1 91.75 684 PHE B N 1
ATOM 10496 C CA . PHE B 1 684 ? 16.047 2.67 -10.062 1 91.75 684 PHE B CA 1
ATOM 10497 C C . PHE B 1 684 ? 16.062 3.23 -8.641 1 91.75 684 PHE B C 1
ATOM 10499 O O . PHE B 1 684 ? 15.938 4.441 -8.445 1 91.75 684 PHE B O 1
ATOM 10506 N N . PHE B 1 685 ? 16.188 2.379 -7.652 1 82.69 685 PHE B N 1
ATOM 10507 C CA . PHE B 1 685 ? 15.906 2.68 -6.254 1 82.69 685 PHE B CA 1
ATOM 10508 C C . PHE B 1 685 ? 17.094 3.352 -5.59 1 82.69 685 PHE B C 1
ATOM 10510 O O . PHE B 1 685 ? 16.953 4 -4.555 1 82.69 685 PHE B O 1
ATOM 10517 N N . ASP B 1 686 ? 18.297 3.262 -6.23 1 83.12 686 ASP B N 1
ATOM 10518 C CA . ASP B 1 686 ? 19.5 3.828 -5.637 1 83.12 686 ASP B CA 1
ATOM 10519 C C . ASP B 1 686 ? 19.641 5.312 -5.977 1 83.12 686 ASP B C 1
ATOM 10521 O O . ASP B 1 686 ? 20.453 6.016 -5.391 1 83.12 686 ASP B O 1
ATOM 10525 N N . ASN B 1 687 ? 18.906 5.758 -6.922 1 80.56 687 ASN B N 1
ATOM 10526 C CA . ASN B 1 687 ? 18.906 7.164 -7.32 1 80.56 687 ASN B CA 1
ATOM 10527 C C . ASN B 1 687 ? 20.312 7.656 -7.641 1 80.56 687 ASN B C 1
ATOM 10529 O O . ASN B 1 687 ? 20.703 8.75 -7.23 1 80.56 687 ASN B O 1
ATOM 10533 N N . GLU B 1 688 ? 21.016 6.859 -8.297 1 86.31 688 GLU B N 1
ATOM 10534 C CA . GLU B 1 688 ? 22.406 7.148 -8.625 1 86.31 688 GLU B CA 1
ATOM 10535 C C . GLU B 1 688 ? 22.516 8.219 -9.703 1 86.31 688 GLU B C 1
ATOM 10537 O O . GLU B 1 688 ? 23.422 9.055 -9.672 1 86.31 688 GLU B O 1
ATOM 10542 N N . PHE B 1 689 ? 21.719 8.125 -10.688 1 89.25 689 PHE B N 1
ATOM 10543 C CA . PHE B 1 689 ? 21.812 9.078 -11.781 1 89.25 689 PHE B CA 1
ATOM 10544 C C . PHE B 1 689 ? 20.5 9.18 -12.539 1 89.25 689 PHE B C 1
ATOM 10546 O O . PHE B 1 689 ? 19.625 8.312 -12.398 1 89.25 689 PHE B O 1
ATOM 10553 N N . ASN B 1 690 ? 20.312 10.227 -13.25 1 89.31 690 ASN B N 1
ATOM 10554 C CA . ASN B 1 690 ? 19.203 10.531 -14.164 1 89.31 690 ASN B CA 1
ATOM 10555 C C . ASN B 1 690 ? 19.688 11.375 -15.344 1 89.31 690 ASN B C 1
ATOM 10557 O O . ASN B 1 690 ? 20.109 12.516 -15.164 1 89.31 690 ASN B O 1
ATOM 10561 N N . THR B 1 691 ? 19.531 10.828 -16.547 1 93.12 691 THR B N 1
ATOM 10562 C CA . THR B 1 691 ? 20.062 11.539 -17.703 1 93.12 691 THR B CA 1
ATOM 10563 C C . THR B 1 691 ? 19.109 12.648 -18.141 1 93.12 691 THR B C 1
ATOM 10565 O O . THR B 1 691 ? 19.469 13.523 -18.922 1 93.12 691 THR B O 1
ATOM 10568 N N . GLY B 1 692 ? 17.844 12.555 -17.625 1 89.94 692 GLY B N 1
ATOM 10569 C CA . GLY B 1 692 ? 16.828 13.375 -18.281 1 89.94 692 GLY B CA 1
ATOM 10570 C C . GLY B 1 692 ? 16.562 12.953 -19.703 1 89.94 692 GLY B C 1
ATOM 10571 O O . GLY B 1 692 ? 16.844 11.82 -20.094 1 89.94 692 GLY B O 1
ATOM 10572 N N . ILE B 1 693 ? 15.961 13.875 -20.469 1 93.5 693 ILE B N 1
ATOM 10573 C CA . ILE B 1 693 ? 15.578 13.586 -21.844 1 93.5 693 ILE B CA 1
ATOM 10574 C C . ILE B 1 693 ? 16.812 13.641 -22.75 1 93.5 693 ILE B C 1
ATOM 10576 O O . ILE B 1 693 ? 17.531 14.641 -22.766 1 93.5 693 ILE B O 1
ATOM 10580 N N . VAL B 1 694 ? 17.078 12.562 -23.422 1 97.19 694 VAL B N 1
ATOM 10581 C CA . VAL B 1 694 ? 18.109 12.508 -24.438 1 97.19 694 VAL B CA 1
ATOM 10582 C C . VAL B 1 694 ? 17.469 12.445 -25.828 1 97.19 694 VAL B C 1
ATOM 10584 O O . VAL B 1 694 ? 17.016 11.383 -26.25 1 97.19 694 VAL B O 1
ATOM 10587 N N . MET B 1 695 ? 17.531 13.539 -26.531 1 95.62 695 MET B N 1
ATOM 10588 C CA . MET B 1 695 ? 16.906 13.617 -27.844 1 95.62 695 MET B CA 1
ATOM 10589 C C . MET B 1 695 ? 17.734 12.852 -28.875 1 95.62 695 MET B C 1
ATOM 10591 O O . MET B 1 695 ? 18.922 12.625 -28.688 1 95.62 695 MET B O 1
ATOM 10595 N N . PRO B 1 696 ? 17.094 12.414 -30 1 96.12 696 PRO B N 1
ATOM 10596 C CA . PRO B 1 696 ? 17.906 11.812 -31.062 1 96.12 696 PRO B CA 1
ATOM 10597 C C . PRO B 1 696 ? 19.094 12.672 -31.453 1 96.12 696 PRO B C 1
ATOM 10599 O O . PRO B 1 696 ? 18.953 13.883 -31.672 1 96.12 696 PRO B O 1
ATOM 10602 N N . GLY B 1 697 ? 20.25 12.039 -31.422 1 97.44 697 GLY B N 1
ATOM 10603 C CA . GLY B 1 697 ? 21.469 12.742 -31.781 1 97.44 697 GLY B CA 1
ATOM 10604 C C . GLY B 1 697 ? 22.188 13.336 -30.578 1 97.44 697 GLY B C 1
ATOM 10605 O O . GLY B 1 697 ? 23.297 13.867 -30.719 1 97.44 697 GLY B O 1
ATOM 10606 N N . GLN B 1 698 ? 21.578 13.211 -29.453 1 97.69 698 GLN B N 1
ATOM 10607 C CA . GLN B 1 698 ? 22.188 13.766 -28.234 1 97.69 698 GLN B CA 1
ATOM 10608 C C . GLN B 1 698 ? 22.766 12.656 -27.359 1 97.69 698 GLN B C 1
ATOM 10610 O O . GLN B 1 698 ? 22.547 11.469 -27.625 1 97.69 698 GLN B O 1
ATOM 10615 N N . SER B 1 699 ? 23.562 13.07 -26.344 1 98.31 699 SER B N 1
ATOM 10616 C CA . SER B 1 699 ? 24.125 12.164 -25.344 1 98.31 699 SER B CA 1
ATOM 10617 C C . SER B 1 699 ? 24.219 12.844 -23.984 1 98.31 699 SER B C 1
ATOM 10619 O O . SER B 1 699 ? 24.188 14.07 -23.875 1 98.31 699 SER B O 1
ATOM 10621 N N . LYS B 1 700 ? 24.172 12.094 -22.969 1 97.62 700 LYS B N 1
ATOM 10622 C CA . LYS B 1 700 ? 24.406 12.5 -21.594 1 97.62 700 LYS B CA 1
ATOM 10623 C C . LYS B 1 700 ? 25.438 11.586 -20.922 1 97.62 700 LYS B C 1
ATOM 10625 O O . LYS B 1 700 ? 25.594 10.43 -21.312 1 97.62 700 LYS B O 1
ATOM 10630 N N . ALA B 1 701 ? 26.156 12.125 -19.953 1 97.81 701 ALA B N 1
ATOM 10631 C CA . ALA B 1 701 ? 27.188 11.32 -19.297 1 97.81 701 ALA B CA 1
ATOM 10632 C C . ALA B 1 701 ? 27.031 11.359 -17.781 1 97.81 701 ALA B C 1
ATOM 10634 O O . ALA B 1 701 ? 26.453 12.297 -17.234 1 97.81 701 ALA B O 1
ATOM 10635 N N . HIS B 1 702 ? 27.453 10.344 -17.125 1 96.44 702 HIS B N 1
ATOM 10636 C CA . HIS B 1 702 ? 27.469 10.234 -15.672 1 96.44 702 HIS B CA 1
ATOM 10637 C C . HIS B 1 702 ? 28.703 9.484 -15.195 1 96.44 702 HIS B C 1
ATOM 10639 O O . HIS B 1 702 ? 29.078 8.445 -15.766 1 96.44 702 HIS B O 1
ATOM 10645 N N . LYS B 1 703 ? 29.359 10.016 -14.227 1 96.88 703 LYS B N 1
ATOM 10646 C CA . LYS B 1 703 ? 30.5 9.359 -13.609 1 96.88 703 LYS B CA 1
ATOM 10647 C C . LYS B 1 703 ? 30.062 8.461 -12.453 1 96.88 703 LYS B C 1
ATOM 10649 O O . LYS B 1 703 ? 29.359 8.906 -11.547 1 96.88 703 LYS B O 1
ATOM 10654 N N . PHE B 1 704 ? 30.453 7.23 -12.477 1 96.44 704 PHE B N 1
ATOM 10655 C CA . PHE B 1 704 ? 30.156 6.277 -11.406 1 96.44 704 PHE B CA 1
ATOM 10656 C C . PHE B 1 704 ? 31.344 6.133 -10.469 1 96.44 704 PHE B C 1
ATOM 10658 O O . PHE B 1 704 ? 32.375 5.555 -10.836 1 96.44 704 PHE B O 1
ATOM 10665 N N . ASP B 1 705 ? 31.156 6.527 -9.258 1 94.38 705 ASP B N 1
ATOM 10666 C CA . ASP B 1 705 ? 32.281 6.57 -8.328 1 94.38 705 ASP B CA 1
ATOM 10667 C C . ASP B 1 705 ? 32.25 5.402 -7.348 1 94.38 705 ASP B C 1
ATOM 10669 O O . ASP B 1 705 ? 33.281 4.969 -6.836 1 94.38 705 ASP B O 1
ATOM 10673 N N . LYS B 1 706 ? 31.109 4.859 -7.07 1 93 706 LYS B N 1
ATOM 10674 C CA . LYS B 1 706 ? 30.953 3.859 -6.016 1 93 706 LYS B CA 1
ATOM 10675 C C . LYS B 1 706 ? 30.688 2.477 -6.602 1 93 706 LYS B C 1
ATOM 10677 O O . LYS B 1 706 ? 29.797 2.314 -7.445 1 93 706 LYS B O 1
ATOM 10682 N N . PRO B 1 707 ? 31.484 1.466 -6.191 1 96.75 707 PRO B N 1
ATOM 10683 C CA . PRO B 1 707 ? 31.172 0.104 -6.637 1 96.75 707 PRO B CA 1
ATOM 10684 C C . PRO B 1 707 ? 29.75 -0.322 -6.305 1 96.75 707 PRO B C 1
ATOM 10686 O O . PRO B 1 707 ? 29.203 0.087 -5.273 1 96.75 707 PRO B O 1
ATOM 10689 N N . GLY B 1 708 ? 29.109 -1.038 -7.113 1 95.5 708 GLY B N 1
ATOM 10690 C CA . GLY B 1 708 ? 27.75 -1.5 -6.914 1 95.5 708 GLY B CA 1
ATOM 10691 C C . GLY B 1 708 ? 27.062 -1.922 -8.203 1 95.5 708 GLY B C 1
ATOM 10692 O O . GLY B 1 708 ? 27.703 -1.972 -9.258 1 95.5 708 GLY B O 1
ATOM 10693 N N . GLU B 1 709 ? 25.906 -2.426 -8.055 1 96.19 709 GLU B N 1
ATOM 10694 C CA . GLU B 1 709 ? 25.031 -2.775 -9.164 1 96.19 709 GLU B CA 1
ATOM 10695 C C . GLU B 1 709 ? 23.938 -1.728 -9.359 1 96.19 709 GLU B C 1
ATOM 10697 O O . GLU B 1 709 ? 23.109 -1.52 -8.469 1 96.19 709 GLU B O 1
ATOM 10702 N N . TYR B 1 710 ? 23.969 -1.038 -10.531 1 96.69 710 TYR B N 1
ATOM 10703 C CA . TYR B 1 710 ? 23.062 0.069 -10.773 1 96.69 710 TYR B CA 1
ATOM 10704 C C . TYR B 1 710 ? 22.094 -0.259 -11.914 1 96.69 710 TYR B C 1
ATOM 10706 O O . TYR B 1 710 ? 22.453 -0.127 -13.086 1 96.69 710 TYR B O 1
ATOM 10714 N N . PHE B 1 711 ? 20.844 -0.644 -11.555 1 97.56 711 PHE B N 1
ATOM 10715 C CA . PHE B 1 711 ? 19.797 -0.83 -12.555 1 97.56 711 PHE B CA 1
ATOM 10716 C C . PHE B 1 711 ? 19.25 0.514 -13.016 1 97.56 711 PHE B C 1
ATOM 10718 O O . PHE B 1 711 ? 19.203 1.473 -12.242 1 97.56 711 PHE B O 1
ATOM 10725 N N . TYR B 1 712 ? 18.906 0.614 -14.266 1 97.38 712 TYR B N 1
ATOM 10726 C CA . TYR B 1 712 ? 18.281 1.812 -14.812 1 97.38 712 TYR B CA 1
ATOM 10727 C C . TYR B 1 712 ? 17.297 1.457 -15.93 1 97.38 712 TYR B C 1
ATOM 10729 O O . TYR B 1 712 ? 17.359 0.354 -16.484 1 97.38 712 TYR B O 1
ATOM 10737 N N . ASN B 1 713 ? 16.359 2.32 -16.203 1 96.5 713 ASN B N 1
ATOM 10738 C CA . ASN B 1 713 ? 15.492 2.115 -17.359 1 96.5 713 ASN B CA 1
ATOM 10739 C C . ASN B 1 713 ? 15.156 3.438 -18.047 1 96.5 713 ASN B C 1
ATOM 10741 O O . ASN B 1 713 ? 15.68 4.488 -17.672 1 96.5 713 ASN B O 1
ATOM 10745 N N . ASP B 1 714 ? 14.539 3.281 -19.188 1 95.5 714 ASP B N 1
ATOM 10746 C CA . ASP B 1 714 ? 14.086 4.398 -20 1 95.5 714 ASP B CA 1
ATOM 10747 C C . ASP B 1 714 ? 12.758 4.957 -19.5 1 95.5 714 ASP B C 1
ATOM 10749 O O . ASP B 1 714 ? 11.781 4.215 -19.359 1 95.5 714 ASP B O 1
ATOM 10753 N N . ALA B 1 715 ? 12.672 6.266 -19.188 1 90.44 715 ALA B N 1
ATOM 10754 C CA . ALA B 1 715 ? 11.484 6.883 -18.609 1 90.44 715 ALA B CA 1
ATOM 10755 C C . ALA B 1 715 ? 10.32 6.871 -19.609 1 90.44 715 ALA B C 1
ATOM 10757 O O . ALA B 1 715 ? 9.156 6.953 -19.203 1 90.44 715 ALA B O 1
ATOM 10758 N N . PHE B 1 716 ? 10.625 6.699 -20.938 1 89.81 716 PHE B N 1
ATOM 10759 C CA . PHE B 1 716 ? 9.602 6.758 -21.969 1 89.81 716 PHE B CA 1
ATOM 10760 C C . PHE B 1 716 ? 9.18 5.355 -22.391 1 89.81 716 PHE B C 1
ATOM 10762 O O . PHE B 1 716 ? 8.039 5.145 -22.812 1 89.81 716 PHE B O 1
ATOM 10769 N N . PHE B 1 717 ? 10.078 4.508 -22.344 1 91.56 717 PHE B N 1
ATOM 10770 C CA . PHE B 1 717 ? 9.891 3.084 -22.609 1 91.56 717 PHE B CA 1
ATOM 10771 C C . PHE B 1 717 ? 10.445 2.242 -21.453 1 91.56 717 PHE B C 1
ATOM 10773 O O . PHE B 1 717 ? 11.492 1.607 -21.594 1 91.56 717 PHE B O 1
ATOM 10780 N N . ALA B 1 718 ? 9.609 2.18 -20.406 1 91.81 718 ALA B N 1
ATOM 10781 C CA . ALA B 1 718 ? 10.062 1.698 -19.094 1 91.81 718 ALA B CA 1
ATOM 10782 C C . ALA B 1 718 ? 10.602 0.274 -19.188 1 91.81 718 ALA B C 1
ATOM 10784 O O . ALA B 1 718 ? 11.469 -0.124 -18.406 1 91.81 718 ALA B O 1
ATOM 10785 N N . GLN B 1 719 ? 10.188 -0.504 -20.172 1 90.88 719 GLN B N 1
ATOM 10786 C CA . GLN B 1 719 ? 10.648 -1.884 -20.281 1 90.88 719 GLN B CA 1
ATOM 10787 C C . GLN B 1 719 ? 12.102 -1.94 -20.734 1 90.88 719 GLN B C 1
ATOM 10789 O O . GLN B 1 719 ? 12.766 -2.965 -20.578 1 90.88 719 GLN B O 1
ATOM 10794 N N . ASN B 1 720 ? 12.594 -0.858 -21.453 1 94.88 720 ASN B N 1
ATOM 10795 C CA . ASN B 1 720 ? 14 -0.801 -21.828 1 94.88 720 ASN B CA 1
ATOM 10796 C C . ASN B 1 720 ? 14.898 -0.649 -20.609 1 94.88 720 ASN B C 1
ATOM 10798 O O . ASN B 1 720 ? 15.102 0.462 -20.109 1 94.88 720 ASN B O 1
ATOM 10802 N N . THR B 1 721 ? 15.438 -1.768 -20.141 1 96.62 721 THR B N 1
ATOM 10803 C CA . THR B 1 721 ? 16.109 -1.782 -18.859 1 96.62 721 THR B CA 1
ATOM 10804 C C . THR B 1 721 ? 17.531 -2.314 -19 1 96.62 721 THR B C 1
ATOM 10806 O O . THR B 1 721 ? 17.781 -3.268 -19.734 1 96.62 721 THR B O 1
ATOM 10809 N N . GLY B 1 722 ? 18.5 -1.636 -18.359 1 98.31 722 GLY B N 1
ATOM 10810 C CA . GLY B 1 722 ? 19.891 -2.08 -18.281 1 98.31 722 GLY B CA 1
ATOM 10811 C C . GLY B 1 722 ? 20.469 -1.98 -16.891 1 98.31 722 GLY B C 1
ATOM 10812 O O . GLY B 1 722 ? 19.781 -1.602 -15.945 1 98.31 722 GLY B O 1
ATOM 10813 N N . LYS B 1 723 ? 21.656 -2.463 -16.734 1 98.31 723 LYS B N 1
ATOM 10814 C CA . LYS B 1 723 ? 22.375 -2.277 -15.484 1 98.31 723 LYS B CA 1
ATOM 10815 C C . LYS B 1 723 ? 23.859 -1.977 -15.742 1 98.31 723 LYS B C 1
ATOM 10817 O O . LYS B 1 723 ? 24.422 -2.428 -16.75 1 98.31 723 LYS B O 1
ATOM 10822 N N . VAL B 1 724 ? 24.438 -1.174 -14.953 1 98.5 724 VAL B N 1
ATOM 10823 C CA . VAL B 1 724 ? 25.859 -0.909 -14.883 1 98.5 724 VAL B CA 1
ATOM 10824 C C . VAL B 1 724 ? 26.438 -1.484 -13.594 1 98.5 724 VAL B C 1
ATOM 10826 O O . VAL B 1 724 ? 25.984 -1.131 -12.5 1 98.5 724 VAL B O 1
ATOM 10829 N N . VAL B 1 725 ? 27.344 -2.385 -13.734 1 98.38 725 VAL B N 1
ATOM 10830 C CA . VAL B 1 725 ? 28.031 -2.93 -12.57 1 98.38 725 VAL B CA 1
ATOM 10831 C C . VAL B 1 725 ? 29.391 -2.246 -12.414 1 98.38 725 VAL B C 1
ATOM 10833 O O . VAL B 1 725 ? 30.219 -2.297 -13.32 1 98.38 725 VAL B O 1
ATOM 10836 N N . VAL B 1 726 ? 29.578 -1.616 -11.32 1 98.19 726 VAL B N 1
ATOM 10837 C CA . VAL B 1 726 ? 30.797 -0.893 -11.008 1 98.19 726 VAL B CA 1
ATOM 10838 C C . VAL B 1 726 ? 31.641 -1.702 -10.023 1 98.19 726 VAL B C 1
ATOM 10840 O O . VAL B 1 726 ? 31.156 -2.113 -8.969 1 98.19 726 VAL B O 1
ATOM 10843 N N . TYR B 1 727 ? 32.969 -1.932 -10.328 1 97.5 727 TYR B N 1
ATOM 10844 C CA . TYR B 1 727 ? 33.812 -2.709 -9.445 1 97.5 727 TYR B CA 1
ATOM 10845 C C . TYR B 1 727 ? 35 -1.881 -8.984 1 97.5 727 TYR B C 1
ATOM 10847 O O . TYR B 1 727 ? 35.406 -0.92 -9.648 1 97.5 727 TYR B O 1
#

Organism: NCBI:txid927661

pLDDT: mean 89.25, std 19.26, range [15.7, 98.94]

Sequence (1454 aa):
MESTDTAAHRLGRRAFLAGAAASATAATVPIAAPARGAETDAVAVPRQPAGLGATGKDSPKVGGDLGNQNHSSLKQITRRNVSTLGGAWHVNLEAGSTASAQQSTVVVENGVLYVQTTQQNVFAIDGRSGKTKWTTNVGTKTTNMRGVALGEGLVFSTSGENNVYALDQATGAVKWKRALITADEGGGDTGGCDPQNGQCGGVTGTLAGAVVYWDGLIYVGMQGSTGGARGRAYALKAATGEVAWTFWGAPGEGEFGNDSWEGDSWKTGGAVPWIHPAIDPALGLVYWTFSGPYPRTDGSSRAGDNLFANSIVAIDAKTGKRRWHFQSVHHDIWDMDNVMAPVLVDLTIGGRKRSVVVYGSKVAMYYVLDRATGKPIHGMTEREVPQDARQKTSPTQPFPGGKPFLTQAPRADKPTRPVPHYDWGGLYTPHWDRPTIIFPGAGGGADWSHLSFNPYTGWIYVGYGLINSGFSNARDGRVNTSRPLGEYFGGGIAAVDPRTNTPVWTKDGDWSLAHGNGILTTAGRVMFQGGPDGVLHAMNDETGESLWSFQCGAGVHTSPVAYEIDGEQYLAVFAGGNGLPYPDIPKGDHLWAFKLGGTVAPAAAPTPPSKRNQIRAAAVAGSAVDNTVTLGRIWDPATGKPGTTENTVAQNAVSPQHLRIPAGTTVTFVNPADNANPHSADSFFDNEFNTGIVMPGQSKAHKFDKPGEYFYNDAFFAQNTGKVVVYMESTDTAAHRLGRRAFLAGAAASATAATVPIAAPARGAETDAVAVPRQPAGLGATGKDSPKVGGDLGNQNHSSLKQITRRNVSTLGGAWHVNLEAGSTASAQQSTVVVENGVLYVQTTQQNVFAIDGRSGKTKWTTNVGTKTTNMRGVALGEGLVFSTSGENNVYALDQATGAVKWKRALITADEGGGDTGGCDPQNGQCGGVTGTLAGAVVYWDGLIYVGMQGSTGGARGRAYALKAATGEVAWTFWGAPGEGEFGNDSWEGDSWKTGGAVPWIHPAIDPALGLVYWTFSGPYPRTDGSSRAGDNLFANSIVAIDAKTGKRRWHFQSVHHDIWDMDNVMAPVLVDLTIGGRKRSVVVYGSKVAMYYVLDRATGKPIHGMTEREVPQDARQKTSPTQPFPGGKPFLTQAPRADKPTRPVPHYDWGGLYTPHWDRPTIIFPGAGGGADWSHLSFNPYTGWIYVGYGLINSGFSNARDGRVNTSRPLGEYFGGGIAAVDPRTNTPVWTKDGDWSLAHGNGILTTAGRVMFQGGPDGVLHAMNDETGESLWSFQCGAGVHTSPVAYEIDGEQYLAVFAGGNGLPYPDIPKGDHLWAFKLGGTVAPAAAPTPPSKRNQIRAAAVAGSAVDNTVTLGRIWDPATGKPGTTENTVAQNAVSPQHLRIPAGTTVTFVNPADNANPHSADSFFDNEFNTGIVMPGQSKAHKFDKPGEYFYNDAFFAQNTGKVVVY

InterPro domains:
  IPR002372 Pyrrolo-quinoline quinone repeat domain [PF01011] (60-463)
  IPR002372 Pyrrolo-quinoline quinone repeat domain [PF13360] (491-602)
  IPR006311 Twin-arginine translocation pathway, signal sequence [PS51318] (1-35)
  IPR008972 Cupredoxin [G3DSA:2.60.40.420] (635-726)
  IPR008972 Cupredoxin [SSF49503] (637-726)
  IPR011047 Quinoprotein alcohol dehydrogenase-like superfamily [SSF50998] (55-597)
  IPR018391 Pyrrolo-quinoline quinone beta-propeller repeat [SM00564] (105-137)
  IPR018391 Pyrrolo-quinoline quinone beta-propeller repeat [SM00564] (147-179)
  IPR018391 Pyrrolo-quinoline quinone beta-propeller repeat [SM00564] (210-248)
  IPR018391 Pyrrolo-quinoline quinone beta-propeller repeat [SM00564] (300-327)
  IPR018391 Pyrrolo-quinoline quinone beta-propeller repeat [SM00564] (518-551)

Solvent-accessible surface area (backbone atoms only — not comparable to full-atom values): 70932 Å² total; per-residue (Å²): 136,82,80,79,85,79,82,82,73,84,72,80,78,81,78,78,80,77,75,79,78,74,76,75,75,76,74,73,68,77,71,72,72,73,74,77,63,78,76,59,81,64,76,69,49,51,84,63,67,70,77,34,44,79,22,33,58,32,21,53,32,58,46,24,24,36,19,22,29,17,33,32,62,50,51,83,60,24,76,87,54,40,72,45,49,23,25,58,35,73,42,51,81,58,81,64,40,56,86,48,46,24,46,21,21,55,25,26,53,90,45,32,32,36,38,50,43,49,75,29,34,41,36,35,27,36,61,86,68,52,47,74,74,34,73,33,75,65,51,81,46,61,46,60,52,31,21,44,15,53,55,94,66,26,35,32,44,75,23,33,79,21,32,39,36,34,20,33,59,90,65,41,46,76,74,45,75,31,79,49,86,43,82,87,71,52,46,28,76,65,37,52,40,40,51,46,59,56,29,33,61,35,34,49,39,36,42,19,24,25,35,45,55,57,94,62,31,30,38,44,27,18,38,35,40,65,13,24,13,35,14,40,38,38,32,24,32,60,89,73,49,48,75,66,34,74,40,59,23,28,25,48,90,92,38,84,45,25,85,26,32,36,83,73,38,31,57,32,16,2,6,22,18,46,37,35,60,20,39,40,67,89,78,41,32,29,38,41,22,11,18,32,34,31,61,45,49,51,32,60,76,40,40,45,48,36,38,40,14,14,14,42,34,37,21,31,62,84,69,50,46,77,74,40,64,46,69,62,41,47,30,43,42,61,48,55,33,33,32,26,54,33,29,48,48,47,38,53,45,96,87,35,83,40,57,32,31,44,38,40,24,12,76,20,36,61,46,49,19,30,63,89,64,48,48,58,72,58,44,73,43,74,38,80,51,63,62,35,87,78,41,47,58,51,61,44,40,65,43,51,39,58,44,54,63,44,80,46,35,49,34,74,91,43,43,28,31,75,60,69,62,46,46,67,39,31,65,66,56,63,66,41,67,59,52,25,34,24,15,44,11,63,63,8,21,15,29,56,24,45,38,13,42,33,71,87,80,48,29,37,37,40,31,21,26,28,39,52,17,27,30,16,50,29,64,79,64,22,66,36,67,39,65,59,75,67,26,37,41,16,15,23,40,32,35,28,30,69,77,60,33,31,52,76,47,70,45,80,44,73,44,44,17,10,57,24,17,4,33,22,30,33,60,19,50,32,25,35,41,29,28,48,57,8,38,36,32,34,20,36,70,86,77,63,47,76,67,34,76,44,35,49,40,7,3,18,18,18,33,48,43,52,30,35,53,96,87,42,61,36,36,36,38,40,13,5,5,40,65,59,94,44,81,55,27,30,33,19,33,30,39,40,31,28,23,76,69,25,72,47,73,65,42,69,79,52,72,53,46,73,52,42,40,70,83,80,64,72,73,39,54,26,80,77,50,73,30,44,34,38,52,32,11,40,51,34,80,90,78,68,42,62,43,92,55,75,38,81,70,46,46,49,14,17,13,55,34,26,33,33,40,56,47,64,40,63,38,34,42,33,23,50,59,87,37,91,57,64,42,37,50,30,35,46,91,64,44,77,50,66,57,53,84,26,43,49,60,33,65,41,71,50,70,42,65,65,60,44,78,45,46,27,23,14,66,77,34,37,53,21,32,32,34,40,37,28,83,133,87,76,84,80,89,75,88,69,83,74,76,78,76,76,74,76,76,73,79,76,74,74,73,74,75,75,72,68,78,68,72,71,72,74,77,64,76,76,61,84,66,76,70,50,50,84,62,68,70,76,36,43,78,24,33,58,33,23,53,32,57,46,24,24,37,20,22,28,16,33,32,62,49,51,82,62,23,76,88,52,41,72,44,49,24,24,59,35,72,40,52,80,57,82,63,38,56,87,48,45,24,46,20,21,57,26,26,52,90,45,32,32,38,38,48,41,47,75,28,34,39,37,35,26,35,60,85,67,50,49,74,73,33,73,32,75,65,50,81,48,60,46,60,50,31,21,44,17,54,55,95,66,25,36,33,44,75,23,32,78,21,31,41,37,34,19,33,58,90,65,41,47,76,74,45,76,31,81,50,91,43,78,86,72,53,47,26,73,66,35,46,42,39,52,51,60,54,29,35,60,36,34,50,40,36,42,20,24,24,34,44,56,59,94,63,30,31,38,43,28,17,38,35,39,67,11,24,11,37,13,39,37,38,32,23,32,59,90,72,49,47,76,66,34,74,42,57,22,29,24,49,90,92,38,83,45,24,85,27,32,36,83,73,39,30,57,31,16,2,6,22,18,44,37,35,60,20,39,41,67,88,79,43,32,30,39,42,22,12,17,31,34,32,60,44,48,51,32,60,75,38,39,45,47,36,38,40,15,15,13,42,36,36,22,32,62,84,70,50,46,78,74,40,61,46,69,62,42,47,30,44,42,60,49,56,33,31,33,26,54,33,29,48,47,46,38,52,45,96,88,34,83,41,57,31,31,43,38,40,26,11,77,19,37,62,47,48,19,29,65,88,65,50,47,59,71,59,45,73,43,76,39,80,50,62,61,35,88,78,42,46,59,52,61,43,41,66,41,52,40,57,44,55,62,45,79,46,36,48,33,72,92,43,43,27,30,75,60,68,64,48,47,67,38,30,66,68,56,63,67,41,66,61,50,26,35,25,15,44,10,65,64,8,21,14,29,55,24,44,37,14,42,34,70,87,79,47,28,37,36,39,31,20,27,29,38,51,17,26,31,14,52,29,63,81,64,23,67,37,67,39,64,59,75,66,26,38,41,17,15,24,42,32,35,29,30,69,77,59,34,31,53,77,48,69,44,81,45,73,43,46,18,11,58,23,17,5,33,22,31,33,59,20,49,31,23,35,41,27,29,47,57,7,39,36,32,35,21,36,70,86,78,63,47,75,66,33,76,45,38,49,42,6,4,18,19,18,34,48,42,49,30,35,53,98,86,40,62,35,36,36,39,40,14,5,5,38,65,58,92,43,79,55,28,30,34,19,33,30,39,40,31,30,21,77,68,24,72,47,73,64,41,70,76,53,71,55,47,72,50,41,39,71,82,80,63,72,74,40,55,25,80,76,50,74,28,43,33,35,52,31,11,38,53,34,80,90,77,67,42,62,44,91,55,74,39,80,69,45,47,49,14,18,13,56,34,26,33,34,41,55,46,64,41,60,37,35,41,32,22,52,60,86,37,93,56,66,41,38,50,30,36,46,90,66,44,78,49,66,58,55,83,26,44,48,60,33,66,41,72,50,69,42,66,64,61,45,78,47,46,27,24,13,66,79,35,37,52,22,32,32,34,41,37,28,84

Foldseek 3Di:
DCDDPDDPCCPDDPDPPPPDPPPPDPPPPPPPDPPPPPVPVPDAFDDWDCVQPAAEQWQQDALRTLQSQQAYADAPCFLVQVQLKDFQDKDFPPNWDQPDFAAAFWTTDPQWIWTAGQQQKIFIARNRYRHTQDIDHDDGAGDAWHYWGDDPQWIWGAHQQQKIFTARNRYRHTPDIDHPLDPVVAQQQPQPQPVFQPLRRSGSWHWAAYWYDDDQKIKTWTDDLSRLGFAKIFIAGNNYRHTQDIGTQQDDPPDPPVVQWDDCQSSSFFFTQRYAWHADPVLQWTKTFTWGTPPQAAQLRIAGQRGPHQKIFIARNRRRHTDDMDHQFGSHNFRQRQNEHWGWGWGQAPNDIATWIWTGFQQQFIFTAGNRHRHGPQDKDWDADDDDPSHNGDRTGIDGFEDRQDFFFADCVDLSPDWPLAAETGPPDHEEAGWYKYPVHNLGQAAHARWHADSVSQKIKTKGKSFIWTAYSRTDNFDRIGGFAFGFIWIWMWIARPSRRYTPDTDIDLFGCRAQQYWYHYSSQWIWTWALQQKIFIARNNPRHTSDIAHQAFGFRHYKDWHDDPRFIKIKGFHAHDCPDFNPRRGTGMITMMGRNRDDHGDDGDDGTDRGRHDPDDEDECVLVVLEKEAQFAEDPVVRDTDDDGHQRALARIVNQHYEYEAFDKHKYAAAQPDPDWWWWAWTPVRQDTQPTAGHPGMGIDHGHDADKTKIAISRRRSNIGIYGYD/DQDDDDDPCPPPCPPPPPPDPPPPDPPPPPPPDPPPPPVPVPDAFDDWDCVQPAAEQWQQDALRTLQSQQAYADAPCFLVQVQLKDFQDKDFPPNWDQPDFAAAFWTTDPQWIWTAGQQQKIFIARNRYRHTQDIDHDDGAGDAWHYWHDDPQWIWGAHQQQKIFTARNRYRHTPDIDHPLDPVVAQQQPQPQPVFQPLNPSGSWHWAAYWYDDDQKIKTWTDDLSRLGFAKIFIAGNNYRHTQDIGTQLDDPPDPPVVQWDDCQSSSFFFTQRYAWHADPVLQWTKTFTWGTPPQAAQLRIAGQRGPHQKIFIARNRRRHTDDMDHQFGSHNFRQRQNEHWGWGWGQAPNDIATWIWTGFQQQFIFTAGNRHRHGPQDKDWDADDDDPSHNGDRTGIDGFEDRQDFQFADCVDLSPDWPLAAETGPPDHEEAGWYKYPVHNLGQAAHARWHADSVSQKIKTKGKSFIWTAYSHTDNFDRIGGFAFGFIWIWMWIARPSRRYTPDTDIDLFGCRAQQYWYHYSSQWIWTWALQQKIFIARNNPRHTSDIAHQAFGFRHYKDWHDDPRFIKIKGFHAHDCPDFNPRRGTGMITMMGRNRDDHGDDGDDGTDRGRHDPDDEDECVLVVLEKEAQFAEDPVVRDTDDDGHLRALARIVNQHYEYEAFDKHKYAAAQPDPDWWWKAWTPVRQDTQPTAGHPGMGIDHGHDADKTKIATSRRRSNIGIYGYD

Secondary structure (DSSP, 8-state):
-------------------------------------------PPPPPPGGG--BSS-B-BTTBSTT---EE---SS-TTTGGGEEEEEEEETTTT--SS---PPPEEETTEEEEEETTTEEEEEETTT--EEEEEE--SS---EEE-EEETTEEEEE-TTSEEEEEETTT--EEEEEE-S-GGGSSS-----BGGGTB------EEEEEEEEETTEEEEEEE-GGGT-B-EEEEEETTT--EEEEEESS--TTSTTGGGS-TTGGGG-B----SPPEEETTTTEEEEEE--BSSSS-GGG--S--TTTTEEEEEETTT--EEEEEESSSS--S--------EEEEEEETTEEEEEEEEE-TTS-EEEEETTT--BSS-EEEEE----TTS---SEEEEESS--SS-SS--TTSTTPPPTT-EEESTT---SSS-EEESS-TT-SS-SSPPEEETTTTEEEEEEEE--EEE----SS--SEE--TT-B-EEEEEEEETTTTEEEEEEEESS---SS--EEEETTSEEEEE-TTSEEEEEETTT--EEEEEE-SS---S--EEEEETTEEEEEEEE---SSS-TTPPP--EEEEEEET--BPPPPPPPPPPSB----SPPEEGGGGTTEEEET--EETTTTEE-SS--SS-TT-EESSEEEE-TTEEEEEE--TT-SS-B--EE-TT---B---B-TT-EEEEEE-S-EEEEEE-SSSTT-EEEEEE-/-------------------------------------------PPPPPPGGG--BSS-B-BTTBSTT---EE---SS-TTTGGGEEEEEEEETTTT--SS---PPPEEETTEEEEEETTTEEEEEETTT--EEEEEE--SS---EEE-EEETTEEEEE-TTSEEEEEETTT--EEEEEE-S-GGGSSSS----BGGGTB------EEEEEEEEETTEEEEEEE-GGGT-B-EEEEEETTT--EEEEEESS--TTSTTGGGS-TTGGGG-B----SPPEEETTTTEEEEEE--BSSSS-GGG--S--TTTTEEEEEETTT--EEEEEESSSS--S--------EEEEEEETTEEEEEEEEE-TTS-EEEEETTT--BSS-EEEEE----TTS---SEEEEESS--SS-SS--TTSTTPPPTT-EEESTT---SSS-EEESS-TT-SS-SSPPEEETTTTEEEEEEEE--EEE----SS--SEE--TT-B-EEEEEEEETTTTEEEEEEEESS---SS--EEEETTSEEEEE-TTSEEEEEETTT--EEEEEE-SS---S--EEEEETTEEEEEEEE---SSS-TTPPP--EEEEEEET--BPPPPPP-PPPSB----SPPEEGGGGTTEEEET--EETTTTEE-SS--SS-TT-EESSEEEE-TTEEEEEE--TT-SS-B--EE-TT---B---B-TT-EEEEEE-S-EEEEEE-SSSTT-EEEEEE-

Radius of gyration: 35.67 Å; Cα contacts (8 Å, |Δi|>4): 4496; chains: 2; bounding box: 119×101×94 Å

=== Feature glossary ===
Reading guide. The protein is described through the following features:

Foldseek 3Di. A 3Di character summarizes, for each residue, the relative orientation of the Cα frame of its nearest spatial neighbor. Because it encodes fold topology rather than chemistry, 3Di alignments detect remote structural similarity that sequence alignment misses.

Contact-map, Ramachandran, and PAE plots. Plot images: a contact map (which residues are close in 3D, as an N×N binary image), a Ramachandran scatter (backbone torsion angles, revealing secondary-structure composition at a glance), and — for AlphaFold structures — a PAE heatmap (pairwise prediction confidence).

Radius of gyration, Cα contacts, bounding box. Radius of gyration (Rg) is the root-mean-square distance of Cα atoms from their centroid — a single number for overall size and compactness. A globular domain of N residues has Rg ≈ 2.2·N^0.38 Å; an extended or disordered chain has a much larger Rg. The Cα contact count is the number of residue pairs whose Cα atoms are within 8 Å and are more than four positions apart in sequence — a standard proxy for tertiary packing density. The bounding box is the smallest axis-aligned box enclosing all Cα atoms.

Secondary structure (8-state, DSSP). Eight-state secondary structure (DSSP): H is the canonical α-helix, G the tighter 3₁₀-helix, I the wider π-helix; E/B are β-structure, T and S are turns and bends, and '-' is everything else. DSSP derives these from the pattern of main-chain N–H···O=C hydrogen bonds, not from the sequence.

B-factor. B-factor (Debye–Waller factor) reflects atomic displacement in the crystal lattice. It is an experimental observable (units Å²), not a prediction; low values mean the atom is pinned down, high values mean it moves or is heterogeneous across the crystal.

pLDDT. pLDDT is the predicted lDDT-Cα score: AlphaFold's confidence that the local environment of each residue (all inter-atomic distances within 15 Å) is correctly placed. It is a per-residue number between 0 and 100, with higher meaning more reliable.

Nearest PDB structures. Nearest PDB neighbors are the top structural matches found by Foldseek when searching this structure against the entire Protein Data Bank. Each hit reports a TM-score (0 to 1; >0.5 almost always implies the same fold) and an E-value. These are *structural* homologs — they may share no detectable sequence similarity.

Solvent-accessible surface area. Accessible surface area quantifies burial. A residue with SASA near zero is packed into the hydrophobic core; one with SASA >100 Å² sits on the surface. Computed here via the Shrake–Rupley numerical algorithm with a 1.4 Å probe.

Rendered structure images. Structure images are PyMOL renders from six orthogonal camera directions. Cartoon representation draws helices as coils and strands as arrows; sticks shows the backbone as bonds; surface shows the solvent-excluded envelope. Rainbow coloring maps sequence position to hue (blue→red, N→C); chain coloring assigns a distinct color per polypeptide.

Backbone torsions (φ/ψ). φ (phi) and ψ (psi) are the two rotatable backbone dihedrals per residue: φ is the C(i-1)–N–Cα–C torsion, ψ is the N–Cα–C–N(i+1) torsion, both in degrees on (−180°, 180°]. α-helical residues cluster near (−60°, −45°); β-strand residues near (−120°, +130°). A Ramachandran plot is simply a scatter of (φ, ψ) for every residue.

Predicted aligned error. Predicted Aligned Error (PAE) is an AlphaFold confidence matrix: entry (i, j) is the expected error in the position of residue j, in ångströms, when the prediction is superimposed on the true structure at residue i. Low PAE within a block of residues means that block is internally rigid and well-predicted; high PAE between two blocks means their relative placement is uncertain even if each block individually is confident.

mmCIF coordinates. Structure coordinates are given as an mmCIF _atom_site loop: one row per atom with element, residue name, chain id, sequence number, and x/y/z position in Å. Only the four main-chain atoms per residue are included here; side chains are omitted to keep the record compact.

InterPro / GO / CATH / organism. Database cross-references. InterPro integrates a dozen domain/family signature databases into unified entries with residue-range hits. GO terms attach function/process/location labels with evidence codes. CATH codes position the fold in a four-level structural taxonomy. Organism is the NCBI-taxonomy species name.

Secondary structure (3-state, P-SEA). SS3 is a coarse helix/strand/coil call (letters a/b/c) made by the P-SEA algorithm from inter-Cα distances and dihedrals. It is less detailed than DSSP but needs only Cα positions.

Sequence. Sequence gives the chain of amino acids in standard one-letter code (A=alanine, C=cysteine, …, Y=tyrosine), read N→C. It is the only feature that is directly encoded by the gene; all structural features are derived from the folded form of this sequence.